Protein 7NPW (pdb70)

GO terms:
  GO:0015501 glutamate:sodium symporter activity (F, IDA)
  GO:0005314 high-affinity L-glutamate transmembrane transporter activity (F, IDA)
  GO:0015813 L-glutamate transmembrane transport (P, IDA)
  GO:1902476 chloride transmembrane transport (P, IDA)
  GO:0098712 L-glutamate import across plasma membrane (P, IDA)
  GO:0140009 L-aspartate import across plasma membrane (P, IDA)
  GO:0071805 potassium ion transmembrane transport (P, IDA)
  GO:0005886 plasma membrane (C, EXP)
  GO:0015501 glutamate:sodium symporter activity (F, IMP)
  GO:0005314 high-affinity L-glutamate transmembrane transporter activity (F, IMP)
  GO:0005886 plasma membrane (C, IMP)
  GO:0098712 L-glutamate import across plasma membrane (P, IMP)
  GO:0140009 L-aspartate import across plasma membrane (P, IMP)
  GO:0070779 D-aspartate import across plasma membrane (P, IMP)
  GO:0001504 neurotransmitter uptake (P, TAS)
  GO:0016020 membrane (C, TAS)
  GO:0007268 chemical synaptic transmission (P, TAS)
  GO:0005314 high-affinity L-glutamate transmembrane transporter activity (F, TAS)
  GO:0005886 plasma membrane (C, TAS)
  GO:0006836 neurotransmitter transport (P, TAS)

Foldseek 3Di:
DVVVCVVVVPPDCVVVCVLPVLLVLQLVLLVLLLVLQVVCQVVDDDPVVLCVLQVLQVVVLVVLLVLQPLQLLLLLLLLLLVLCVLCVDVLSVVLLVVLVVLVVVLLVLLLVLCVPPVLAVVLCQVQLVVQLVVQLADVDDVCQAWKTKHWDAPQDDDVGGDRDIDTDMGTFHAVNNSLNVSNVNSNVLSVDPPPSPVVNVVSVVSNVVSQVVVVVVCVSVSNNLSSLSNSVSNVDPDVPSLVSSLVSLVVSLVVSLVCSQPPPLQVVLCVQVVDDCVQVCVLCVVLLVVCLVSLALVVSVVVLLVSCVPRVVFDNPLVPRSQPSSVLQNQLSVQLSVLVSLCVHVPHPDDPNCSVVLSSQSSSLPRSQHNDSPSLSSSLSSSCRNVVPDSSPSSSVPSPVSNVSSSVRSSVSSVSSSSSVSSSVD/DVVVCVVVVPPDCVVVCVLPVLLVLQLVLLVLLLVLQVVCQVVDDDPVVLCVLQVLQVVVLVVLLVLQPLQLLLLLLLLLLVLCVLCVDVLSVVLLVVLVVLVVVLLVLLLVLCVPPVLAVVLCQVQLVVQLVVQLADVDDVCQAWKTKHWDAPQDDDVGGDRDIDTDMGTFHAVNNSLNVSNVNSNVLSVDPPPSPVVNVVSVVSNVVSQVVVVVVCVSVSNNLSSLSNSVSNVDPDVPSLVSSLVSLVVSLVVSLVCSQPPPLQVVLCVQVVDDCVQVCVLCVVLLVVCLVSLALVVSVVVLLVSCVPRVVFDNPLVPRSQPSSVLQNQLSVQLSVLVSLCVHVPHPDDPNCSVVLSSQSSSLPRSQHNDSPSLSSSLSSSCRNVVPDSSPSSSVPSPVSNVSSSVRSSVSSVSSSSSVSSSVD/DVVVCVVVVPPDCVVVCVLPVLLVLQLVLLVLLLVLQVVCQVVDDDPVVLCVLQVLQVVVLVVLLVLQPLQLLLLLLLLLLVLCVLCVDVLSVVLLVVLVVLVVVLLVLLLVLCVPPVLAVVLCQVQLVVQLVVQLADVDDVCQAWKTKHWDAPQDDDVGGDRDIDTDMGTFHAVNNSLNVSNVNSNVLSVDPPPSPVVNVVSVVSNVVSQVVVVVVCVSVSNNLSSLSNSVSNVDPDVPSLVSSLVSLVVSLVVSLVCSQPPPLQVVLCVQVVDDCVQVCVLCVVLLVVCLVSLALVVSVVVLLVSCVPRVVFDNPLVPRSQPSSVLQNQLSVQLSVLVSLCVHVPHPDDPNCSVVLSSQSSSLPRSQHNDSPSLSSSLSSSCRNVVPDSSPSSSVPSPVSNVSSSVRSSVSSVSSSSSVSSSVD

Nearest PDB structures (foldseek):
  7npw-assembly1_A  TM=1.002E+00  e=7.831E-55  Homo sapiens
  8oui-assembly1_B  TM=9.298E-01  e=4.857E-27  Homo sapiens
  6rvx-assembly1_A  TM=8.870E-01  e=6.218E-26  Homo sapiens
  8ouj-assembly1_B  TM=5.585E-01  e=8.023E-26  Homo sapiens
  8qrp-assembly1_B  TM=5.232E-01  e=5.163E-24  Homo sapiens

Solvent-accessible surface area: 62414 Å² total; per-residue (Å²): 119,179,165,142,80,131,121,128,89,147,162,102,93,136,69,120,72,168,170,47,34,60,45,89,83,18,49,64,9,24,102,66,0,57,109,59,0,130,83,50,76,106,164,213,65,67,117,72,98,14,59,83,54,12,14,25,0,46,24,4,16,33,12,10,32,23,5,5,16,30,1,10,53,6,28,8,14,28,12,19,2,45,7,27,66,98,12,100,28,141,77,1,92,129,0,12,95,45,31,78,63,25,37,84,65,2,8,70,53,1,25,100,18,6,63,131,85,115,13,14,166,215,86,63,37,36,5,17,100,27,14,8,41,25,23,60,42,4,50,10,92,13,14,0,8,26,38,22,30,96,29,73,74,73,118,82,35,125,218,37,170,70,58,8,24,42,103,15,69,60,111,26,25,3,8,14,0,17,9,49,60,7,47,52,19,0,99,14,3,9,98,16,177,99,117,3,74,46,2,49,66,24,39,51,16,40,15,77,4,3,48,129,6,2,50,69,42,23,201,76,6,25,58,0,5,38,58,8,7,1,1,16,36,25,76,30,126,88,94,52,70,23,20,22,26,70,41,82,11,46,81,9,2,47,75,2,4,76,63,29,24,90,91,36,22,35,113,37,14,98,118,60,14,155,122,82,25,184,109,15,63,39,14,2,80,101,0,28,105,33,0,82,51,74,10,24,59,80,60,0,58,81,41,14,42,99,1,5,65,128,85,34,64,11,84,112,151,10,2,146,34,0,9,29,5,11,64,76,36,34,30,1,2,10,1,8,5,1,6,10,8,5,9,44,38,65,142,108,132,37,27,166,4,28,24,77,26,10,10,50,19,0,18,15,8,10,40,7,11,32,62,37,80,13,18,5,14,2,6,1,2,1,2,6,24,16,55,45,48,90,51,80,28,1,3,25,5,6,48,40,9,107,95,5,16,53,19,49,11,24,22,38,8,33,27,33,10,10,0,5,12,9,22,66,98,129,120,178,168,141,80,132,120,131,90,147,166,104,93,137,70,120,71,167,169,49,34,59,46,89,83,19,50,64,8,21,102,66,0,57,108,60,0,130,85,49,78,104,163,213,66,66,115,69,97,15,59,83,53,11,15,24,0,44,25,4,16,33,12,10,32,24,5,5,17,31,2,9,53,5,28,8,14,28,11,18,2,45,8,26,66,99,11,99,28,140,76,1,92,128,0,12,95,46,34,79,63,25,36,83,66,2,8,70,53,1,24,99,19,6,61,131,85,115,11,12,163,216,85,62,37,35,5,19,102,25,14,7,42,24,22,61,44,4,48,12,93,14,15,0,8,24,37,22,31,96,29,75,73,74,118,81,32,123,216,38,171,69,54,7,21,43,100,15,68,59,108,26,24,3,6,14,1,15,9,50,62,7,47,52,18,0,100,15,4,9,101,19,179,100,121,3,74,48,2,51,68,22,38,50,14,39,16,75,2,2,48,125,5,3,52,71,45,24,201,76,7,24,59,0,5,40,58,8,8,2,1,16,36,25,76,30,126,89,94,51,69,21,20,23,26,70,40,82,11,46,82,8,1,45,75,2,4,75,64,28,23,93,90,35,21,35,111,37,14,97,118,60,14,156,124,83,25,183,110,16,63,41,16,2,82,101,0,29,105,33,0,81,52,73,11,26,58,80,59,0,57,82,40,13,45,97,2,5,63,126,84,34,64,11,83,114,154,10,2,146,34,0,10,30,5,10,66,75,36,34,29,1,2,12,1,8,6,1,5,10,8,6,9,44,40,66,142,106,132,37,28,167,4,26,22,78,25,10,9,51,20,0,18,13,7,9,38,7,12,31,61,37,82,14,19,5,15,2,6,1,2,0,2,5,26,16,56,45,47,90,52,80,28,1,3,25,6,6,49,40,10,108,94,4,16,52,18,50,11,24,22,38,9,33,26,33,12,12,0,4,13,9,23,66,100,130,119,179,164,140,79,134,120,130,90,146,163,104,92,137,70,120,72,167,169,48,35,59,43,90,82,20,50,64,9,22,99,66,0,59,108,59,0,130,84,48,78,104,165,214,65,66,113,66,97,14,56,80,54,12,14,25,0,45,24,5,16,32,13,9,34,24,6,5,16,30,2,10,54,5,28,8,14,28,11,18,3,45,8,28,67,98,12,99,28,140,78,1,94,129,0,12,95,48,31,79,64,23,36,83,67,2,7,71,54,1,26,98,20,5,62,131,87,116,12,13,166,217,86,62,38,35,6,18,99,27,14,8,43,25,22,59,44,4,48,12,92,15,15,0,8,24,37,23,31,96,28,73,75,74,117,82,35,124,218,36,170,68,57,8,23,42,102,15,70,60,108,26,25,2,8,14,1,16,9,50,61,7,46,52,17,0,101,14,4,9,103,20,177,100,124,4,74,50,2,49,64,23,38,50,15,38,15,77,3,4,47,130,6,3,51,70,44,24,199,77,7,25,59,0,5,39,58,8,8,2,1,15,36,25,78,31,127,88,94,51,69,22,20,23,27,69,41,84,11,45,79,10,2,45,76,2,6,75,62,27,24,92,92,36,22,35,115,37,13,97,119,58,13,156,122,82,25,182,109,16,63,41,16,1,80,101,0,30,104,33,0,82,51,74,9,24,57,80,59,0,58,82,40,14,44,98,2,5,64,128,85,32,65,12,86,111,153,11,4,145,32,0,11,30,5,12,67,75,36,33,30,1,2,11,1,9,6,1,6,10,8,5,10,42,39,66,140,108,129,37,25,168,4,28,23,77,25,10,10,50,19,0,18,13,8,9,39,8,11,32,62,38,80,14,17,5,16,1,6,1,2,2,2,4,24,15,55,46,48,91,52,80,29,1,3,24,5,6,48,39,10,106,96,3,15,51,19,50,10,24,22,39,9,31,26,34,13,12,0,4,13,9,22,66,101,130

Radius of gyration: 34.64 Å; Cα contacts (8 Å, |Δi|>4): 1621; chains: 3; bounding box: 107×101×67 Å

Secondary structure (DSSP, 8-state):
-HHHHHHS-SS--HHHHHHTHHHHHHHHHHHHHHHHHHHHSSS---HHHHHHHHHHHHHHHHHHHHHHHHHHHHHHHHHHHHHHHH--SHHHHHHHHHHHHHHHHHHHHHHHHHHHH------SHHHHHHHHHHHTS-S-HHHHHHEEE--B-------------B--EEES--HHHHHHHHHHHHHHHHT-SSTTHHHHHHHHHHHHHHHHHHHHHGGGHHHHHHHHHHHHHHH---HHHHHHHHHHHHHHHHHHHHHIIIIIHHHHHHHHT-S-HHHHHHHHHHHHHHHHHH--TTTTHHHHHHHHHHTS---STTHHHHHHHHHH--HHHHHHHHHHHHHHHTT----TTHHHHHHHHHHHHTTT--SSS--HHHHHHHHHHHH---STTHHHHHSSHHHHHHHHHHHHHHHHHHHHHHHHH-/-HHHHHHS-SS--HHHHHHTHHHHHHHHHHHHHHHHHHHHSSS---HHHHHHHHHHHHHHHHHHHHHHHHHHHHHHHHHHHHHHHH--SHHHHHHHHHHHHHHHHHHHHHHHHHHHH------SHHHHHHHHHHHTS-S-HHHHHHEEE--B-------------B--EEES--HHHHHHHHHHHHHHHHT-SSTTHHHHHHHHHHHHHHHHHHHHHGGGHHHHHHHHHHHHHHH---HHHHHHHHHHHHHHHHHHHHHIIIIIHHHHHHHHT-S-HHHHHHHHHHHHHHHHHH--TTTTHHHHHHHHHHTS---STTHHHHHHHHHH--HHHHHHHHHHHHHHHTT----TTHHHHHHHHHHHHTTT--SSS--HHHHHHHHHHHH---STTHHHHHSSHHHHHHHHHHHHHHHHHHHHHHHHH-/-HHHHHHS-SS--HHHHHHTHHHHHHHHHHHHHHHHHHHHSSS---HHHHHHHHHHHHHHHHHHHHHHHHHHHHHHHHHHHHHHHH--SHHHHHHHHHHHHHHHHHHHHHHHHHHHH------SHHHHHHHHHHHTS-S-HHHHHHEEE--B-------------B--EEES--HHHHHHHHHHHHHHHHT-SSTTHHHHHHHHHHHHHHHHHHHHHGGGHHHHHHHHHHHHHHH---HHHHHHHHHHHHHHHHHHHHHIIIIIHHHHHHHHT-S-HHHHHHHHHHHHHHHHHH--TTTTHHHHHHHHHHTS---STTHHHHHHHHHH--HHHHHHHHHHHHHHHTT----TTHHHHHHHHHHHHTTT--SSS--HHHHHHHHHHHH---STTHHHHHSSHHHHHHHHHHHHHHHHHHHHHHHHH-

Structure (mmCIF, N/CA/C/O backbone):
data_7NPW
#
_entry.id   7NPW
#
_cell.length_a   1.00
_cell.length_b   1.00
_cell.length_c   1.00
_cell.angle_alpha   90.00
_cell.angle_beta   90.00
_cell.angle_gamma   90.00
#
_symmetry.space_group_name_H-M   'P 1'
#
loop_
_atom_site.group_PDB
_atom_site.id
_atom_site.type_symbol
_atom_site.label_atom_id
_atom_site.label_alt_id
_atom_site.label_comp_id
_atom_site.label_asym_id
_atom_site.label_entity_id
_atom_site.label_seq_id
_atom_site.pdbx_PDB_ins_code
_atom_site.Cartn_x
_atom_site.Cartn_y
_atom_site.Cartn_z
_atom_site.occupancy
_atom_site.B_iso_or_equiv
_atom_site.auth_seq_id
_atom_site.auth_comp_id
_atom_site.auth_asym_id
_atom_site.auth_atom_id
_atom_site.pdbx_PDB_model_num
ATOM 1 N N . ALA A 1 1 ? 107.916 182.371 142.985 1.00 280.36 29 ALA A N 1
ATOM 2 C CA . ALA A 1 1 ? 109.098 181.695 143.506 1.00 280.36 29 ALA A CA 1
ATOM 3 C C . ALA A 1 1 ? 108.738 180.323 144.066 1.00 280.36 29 ALA A C 1
ATOM 4 O O . ALA A 1 1 ? 109.387 179.325 143.752 1.00 280.36 29 ALA A O 1
ATOM 6 N N . LYS A 1 2 ? 107.696 180.281 144.900 1.00 283.89 30 LYS A N 1
ATOM 7 C CA . LYS A 1 2 ? 107.261 179.021 145.489 1.00 283.89 30 LYS A CA 1
ATOM 8 C C . LYS A 1 2 ? 106.656 178.076 144.459 1.00 283.89 30 LYS A C 1
ATOM 9 O O . LYS A 1 2 ? 106.615 176.865 144.697 1.00 283.89 30 LYS A O 1
ATOM 15 N N . LYS A 1 3 ? 106.175 178.599 143.329 1.00 285.96 31 LYS A N 1
ATOM 16 C CA . LYS A 1 3 ? 105.652 177.727 142.283 1.00 285.96 31 LYS A CA 1
ATOM 17 C C . LYS A 1 3 ? 106.770 176.992 141.555 1.00 285.96 31 LYS A C 1
ATOM 18 O O . LYS A 1 3 ? 106.583 175.844 141.135 1.00 285.96 31 LYS A O 1
ATOM 24 N N . LYS A 1 4 ? 107.930 177.634 141.390 1.00 282.97 32 LYS A N 1
ATOM 25 C CA . LYS A 1 4 ? 109.045 176.987 140.705 1.00 282.97 32 LYS A CA 1
ATOM 26 C C . LYS A 1 4 ? 109.547 175.778 141.484 1.00 282.97 32 LYS A C 1
ATOM 27 O O . LYS A 1 4 ? 109.825 174.724 140.898 1.00 282.97 32 LYS A O 1
ATOM 33 N N . VAL A 1 5 ? 109.674 175.909 142.807 1.00 282.02 33 VAL A N 1
ATOM 34 C CA . VAL A 1 5 ? 110.103 174.771 143.614 1.00 282.02 33 VAL A CA 1
ATOM 35 C C . VAL A 1 5 ? 109.016 173.704 143.656 1.00 282.02 33 VAL A C 1
ATOM 36 O O . VAL A 1 5 ? 109.310 172.516 143.841 1.00 282.02 33 VAL A O 1
ATOM 40 N N . GLN A 1 6 ? 107.751 174.097 143.486 1.00 279.68 34 GLN A N 1
ATOM 41 C CA . GLN A 1 6 ? 106.671 173.121 143.413 1.00 279.68 34 GLN A CA 1
ATOM 42 C C . GLN A 1 6 ? 106.657 172.382 142.082 1.00 279.68 34 GLN A C 1
ATOM 43 O O . GLN A 1 6 ? 106.110 171.277 142.006 1.00 279.68 34 GLN A O 1
ATOM 49 N N . ASN A 1 7 ? 107.236 172.967 141.035 1.00 279.66 35 ASN A N 1
ATOM 50 C CA . ASN A 1 7 ? 107.362 172.290 139.751 1.00 279.66 35 ASN A CA 1
ATOM 51 C C . ASN A 1 7 ? 108.650 171.489 139.637 1.00 279.66 35 ASN A C 1
ATOM 52 O O . ASN A 1 7 ? 108.705 170.528 138.861 1.00 279.66 35 ASN A O 1
ATOM 57 N N . ILE A 1 8 ? 109.687 171.862 140.395 1.00 273.33 36 ILE A N 1
ATOM 58 C CA . ILE A 1 8 ? 110.956 171.141 140.368 1.00 273.33 36 ILE A CA 1
ATOM 59 C C . ILE A 1 8 ? 111.043 170.078 141.457 1.00 273.33 36 ILE A C 1
ATOM 60 O O . ILE A 1 8 ? 112.076 169.404 141.576 1.00 273.33 36 ILE A O 1
ATOM 65 N N . THR A 1 9 ? 109.979 169.883 142.235 1.00 271.42 37 THR A N 1
ATOM 66 C CA . THR A 1 9 ? 109.955 168.936 143.350 1.00 271.42 37 THR A CA 1
ATOM 67 C C . THR A 1 9 ? 109.918 167.472 142.905 1.00 271.42 37 THR A C 1
ATOM 68 O O . THR A 1 9 ? 109.710 166.606 143.769 1.00 271.42 37 THR A O 1
ATOM 72 N N . LYS A 1 10 ? 110.108 167.171 141.621 1.00 258.70 38 LYS A N 1
ATOM 73 C CA . LYS A 1 10 ? 110.104 165.791 141.161 1.00 258.70 38 LYS A CA 1
ATOM 74 C C . LYS A 1 10 ? 111.218 164.997 141.838 1.00 258.70 38 LYS A C 1
ATOM 75 O O . LYS A 1 10 ? 112.226 165.545 142.293 1.00 258.70 38 LYS A O 1
ATOM 81 N N . GLU A 1 11 ? 111.026 163.680 141.898 1.00 255.06 39 GLU A N 1
ATOM 82 C CA . GLU A 1 11 ? 111.921 162.816 142.657 1.00 255.06 39 GLU A CA 1
ATOM 83 C C . GLU A 1 11 ? 113.257 162.622 141.950 1.00 255.06 39 GLU A C 1
ATOM 84 O O . GLU A 1 11 ? 113.592 161.508 141.535 1.00 255.06 39 GLU A O 1
ATOM 90 N N . ASP A 1 12 ? 114.025 163.703 141.810 1.00 239.19 40 ASP A N 1
ATOM 91 C CA . ASP A 1 12 ? 115.398 163.655 141.306 1.00 239.19 40 ASP A CA 1
ATOM 92 C C . ASP A 1 12 ? 116.246 164.475 142.273 1.00 239.19 40 ASP A C 1
ATOM 93 O O . ASP A 1 12 ? 116.488 165.664 142.047 1.00 239.19 40 ASP A O 1
ATOM 98 N N . VAL A 1 13 ? 116.695 163.836 143.352 1.00 223.40 41 VAL A N 1
ATOM 99 C CA . VAL A 1 13 ? 117.468 164.516 144.385 1.00 223.40 41 VAL A CA 1
ATOM 100 C C . VAL A 1 13 ? 118.698 163.679 144.712 1.00 223.40 41 VAL A C 1
ATOM 101 O O . VAL A 1 13 ? 119.589 164.122 145.447 1.00 223.40 41 VAL A O 1
ATOM 105 N N . LYS A 1 14 ? 118.756 162.464 144.162 1.00 227.84 42 LYS A N 1
ATOM 106 C CA . LYS A 1 14 ? 119.864 161.564 144.468 1.00 227.84 42 LYS A CA 1
ATOM 107 C C . LYS A 1 14 ? 121.196 162.137 143.996 1.00 227.84 42 LYS A C 1
ATOM 108 O O . LYS A 1 14 ? 122.213 162.004 144.686 1.00 227.84 42 LYS A O 1
ATOM 114 N N . SER A 1 15 ? 121.213 162.776 142.824 1.00 231.16 43 SER A N 1
ATOM 115 C CA . SER A 1 15 ? 122.439 163.408 142.348 1.00 231.16 43 SER A CA 1
ATOM 116 C C . SER A 1 15 ? 122.855 164.556 143.261 1.00 231.16 43 SER A C 1
ATOM 117 O O . SER A 1 15 ? 124.033 164.683 143.617 1.00 231.16 43 SER A O 1
ATOM 120 N N . TYR A 1 16 ? 121.897 165.399 143.653 1.00 221.54 44 TYR A N 1
ATOM 121 C CA . TYR A 1 16 ? 122.200 166.487 144.578 1.00 221.54 44 TYR A CA 1
ATOM 122 C C . TYR A 1 16 ? 122.617 165.948 145.940 1.00 221.54 44 TYR A C 1
ATOM 123 O O . TYR A 1 16 ? 123.515 166.501 146.587 1.00 221.54 44 TYR A O 1
ATOM 132 N N . LEU A 1 17 ? 121.969 164.874 146.396 1.00 219.39 45 LEU A N 1
ATOM 133 C CA . LEU A 1 17 ? 122.341 164.267 147.669 1.00 219.39 45 LEU A CA 1
ATOM 134 C C . LEU A 1 17 ? 123.770 163.741 147.634 1.00 219.39 45 LEU A C 1
ATOM 135 O O . LEU A 1 17 ? 124.529 163.920 148.592 1.00 219.39 45 LEU A O 1
ATOM 140 N N . PHE A 1 18 ? 124.154 163.088 146.535 1.00 221.05 46 PHE A N 1
ATOM 141 C CA . PHE A 1 18 ? 125.505 162.547 146.432 1.00 221.05 46 PHE A CA 1
ATOM 142 C C . PHE A 1 18 ? 126.540 163.656 146.288 1.00 221.05 46 PHE A C 1
ATOM 143 O O . PHE A 1 18 ? 127.649 163.549 146.823 1.00 221.05 46 PHE A O 1
ATOM 151 N N . ARG A 1 19 ? 126.199 164.726 145.565 1.00 216.22 47 ARG A N 1
ATOM 152 C CA . ARG A 1 19 ? 127.149 165.817 145.369 1.00 216.22 47 ARG A CA 1
ATOM 153 C C . ARG A 1 19 ? 127.448 166.551 146.671 1.00 216.22 47 ARG A C 1
ATOM 154 O O . ARG A 1 19 ? 128.591 166.963 146.899 1.00 216.22 47 ARG A O 1
ATOM 162 N N . ASN A 1 20 ? 126.447 166.723 147.531 1.00 211.59 48 ASN A N 1
ATOM 163 C CA . ASN A 1 20 ? 126.595 167.422 148.801 1.00 211.59 48 ASN A CA 1
ATOM 164 C C . ASN A 1 20 ? 126.364 166.474 149.972 1.00 211.59 48 ASN A C 1
ATOM 165 O O . ASN A 1 20 ? 125.686 166.809 150.946 1.00 211.59 48 ASN A O 1
ATOM 170 N N . ALA A 1 21 ? 126.929 165.269 149.883 1.00 197.49 49 ALA A N 1
ATOM 171 C CA . ALA A 1 21 ? 126.692 164.261 150.912 1.00 197.49 49 ALA A CA 1
ATOM 172 C C . ALA A 1 21 ? 127.425 164.591 152.206 1.00 197.49 49 ALA A C 1
ATOM 173 O O . ALA A 1 21 ? 126.907 164.333 153.298 1.00 197.49 49 ALA A O 1
ATOM 175 N N . PHE A 1 22 ? 128.631 165.155 152.107 1.00 193.49 50 PHE A N 1
ATOM 176 C CA . PHE A 1 22 ? 129.465 165.331 153.294 1.00 193.49 50 PHE A CA 1
ATOM 177 C C . PHE A 1 22 ? 128.810 166.256 154.313 1.00 193.49 50 PHE A C 1
ATOM 178 O O . PHE A 1 22 ? 128.789 165.953 155.513 1.00 193.49 50 PHE A O 1
ATOM 186 N N . VAL A 1 23 ? 128.270 167.388 153.858 1.00 182.92 51 VAL A N 1
ATOM 187 C CA . VAL A 1 23 ? 127.682 168.353 154.783 1.00 182.92 51 VAL A CA 1
ATOM 188 C C . VAL A 1 23 ? 126.450 167.767 155.465 1.00 182.92 51 VAL A C 1
ATOM 189 O O . VAL A 1 23 ? 126.271 167.910 156.681 1.00 182.92 51 VAL A O 1
ATOM 193 N N . LEU A 1 24 ? 125.584 167.097 154.701 1.00 184.56 52 LEU A N 1
ATOM 194 C CA . LEU A 1 24 ? 124.391 166.506 155.295 1.00 184.56 52 LEU A CA 1
ATOM 195 C C . LEU A 1 24 ? 124.759 165.411 156.288 1.00 184.56 52 LEU A C 1
ATOM 196 O O . LEU A 1 24 ? 124.178 165.332 157.377 1.00 184.56 52 LEU A O 1
ATOM 201 N N . LEU A 1 25 ? 125.729 164.563 155.934 1.00 187.37 53 LEU A N 1
ATOM 202 C CA . LEU A 1 25 ? 126.146 163.499 156.841 1.00 187.37 53 LEU A CA 1
ATOM 203 C C . LEU A 1 25 ? 126.742 164.059 158.127 1.00 187.37 53 LEU A C 1
ATOM 204 O O . LEU A 1 25 ? 126.438 163.565 159.218 1.00 187.37 53 LEU A O 1
ATOM 209 N N . THR A 1 26 ? 127.582 165.093 158.030 1.00 186.15 54 THR A N 1
ATOM 210 C CA . THR A 1 26 ? 128.188 165.627 159.247 1.00 186.15 54 THR A CA 1
ATOM 211 C C . THR A 1 26 ? 127.159 166.363 160.103 1.00 186.15 54 THR A C 1
ATOM 212 O O . THR A 1 26 ? 127.213 166.294 161.337 1.00 186.15 54 THR A O 1
ATOM 216 N N . VAL A 1 27 ? 126.195 167.043 159.474 1.00 185.87 55 VAL A N 1
ATOM 217 C CA . VAL A 1 27 ? 125.137 167.697 160.241 1.00 185.87 55 VAL A CA 1
ATOM 218 C C . VAL A 1 27 ? 124.289 166.661 160.966 1.00 185.87 55 VAL A C 1
ATOM 219 O O . VAL A 1 27 ? 123.964 166.817 162.153 1.00 185.87 55 VAL A O 1
ATOM 223 N N . THR A 1 28 ? 123.924 165.581 160.269 1.00 185.71 56 THR A N 1
ATOM 224 C CA . THR A 1 28 ? 123.157 164.514 160.901 1.00 185.71 56 THR A CA 1
ATOM 225 C C . THR A 1 28 ? 123.945 163.873 162.035 1.00 185.71 56 THR A C 1
ATOM 226 O O . THR A 1 28 ? 123.384 163.561 163.092 1.00 185.71 56 THR A O 1
ATOM 230 N N . ALA A 1 29 ? 125.249 163.670 161.834 1.00 190.37 57 ALA A N 1
ATOM 231 C CA . ALA A 1 29 ? 126.080 163.093 162.885 1.00 190.37 57 ALA A CA 1
ATOM 232 C C . ALA A 1 29 ? 126.116 163.990 164.114 1.00 190.37 57 ALA A C 1
ATOM 233 O O . ALA A 1 29 ? 125.990 163.507 165.243 1.00 190.37 57 ALA A O 1
ATOM 235 N N . VAL A 1 30 ? 126.274 165.301 163.916 1.00 186.00 58 VAL A N 1
ATOM 236 C CA . VAL A 1 30 ? 126.294 166.223 165.050 1.00 186.00 58 VAL A CA 1
ATOM 237 C C . VAL A 1 30 ? 124.957 166.201 165.782 1.00 186.00 58 VAL A C 1
ATOM 238 O O . VAL A 1 30 ? 124.909 166.167 167.020 1.00 186.00 58 VAL A O 1
ATOM 242 N N . ILE A 1 31 ? 123.851 166.217 165.033 1.00 184.52 59 ILE A N 1
ATOM 243 C CA . ILE A 1 31 ? 122.529 166.234 165.658 1.00 184.52 59 ILE A CA 1
ATOM 244 C C . ILE A 1 31 ? 122.303 164.960 166.466 1.00 184.52 59 ILE A C 1
ATOM 245 O O . ILE A 1 31 ? 121.856 165.004 167.621 1.00 184.52 59 ILE A O 1
ATOM 250 N N . VAL A 1 32 ? 122.618 163.806 165.874 1.00 184.13 60 VAL A N 1
ATOM 251 C CA . VAL A 1 32 ? 122.400 162.537 166.559 1.00 184.13 60 VAL A CA 1
ATOM 252 C C . VAL A 1 32 ? 123.321 162.417 167.767 1.00 184.13 60 VAL A C 1
ATOM 253 O O . VAL A 1 32 ? 122.931 161.872 168.805 1.00 184.13 60 VAL A O 1
ATOM 257 N N . GLY A 1 33 ? 124.548 162.931 167.662 1.00 186.86 61 GLY A N 1
ATOM 258 C CA . GLY A 1 33 ? 125.447 162.902 168.802 1.00 186.86 61 GLY A CA 1
ATOM 259 C C . GLY A 1 33 ? 124.950 163.754 169.950 1.00 186.86 61 GLY A C 1
ATOM 260 O O . GLY A 1 33 ? 125.017 163.344 171.112 1.00 186.86 61 GLY A O 1
ATOM 261 N N . THR A 1 34 ? 124.442 164.950 169.644 1.00 186.80 62 THR A N 1
ATOM 262 C CA . THR A 1 34 ? 123.869 165.791 170.689 1.00 186.80 62 THR A CA 1
ATOM 263 C C . THR A 1 34 ? 122.668 165.113 171.337 1.00 186.80 62 THR A C 1
ATOM 264 O O . THR A 1 34 ? 122.525 165.127 172.566 1.00 186.80 62 THR A O 1
ATOM 268 N N . ILE A 1 35 ? 121.804 164.497 170.525 1.00 190.92 63 ILE A N 1
ATOM 269 C CA . ILE A 1 35 ? 120.626 163.821 171.065 1.00 190.92 63 ILE A CA 1
ATOM 270 C C . ILE A 1 35 ? 121.041 162.665 171.970 1.00 190.92 63 ILE A C 1
ATOM 271 O O . ILE A 1 35 ? 120.498 162.484 173.067 1.00 190.92 63 ILE A O 1
ATOM 276 N N . LEU A 1 36 ? 122.013 161.867 171.521 1.00 193.26 64 LEU A N 1
ATOM 277 C CA . LEU A 1 36 ? 122.463 160.721 172.306 1.00 193.26 64 LEU A CA 1
ATOM 278 C C . LEU A 1 36 ? 123.130 161.166 173.601 1.00 193.26 64 LEU A C 1
ATOM 279 O O . LEU A 1 36 ? 122.923 160.550 174.653 1.00 193.26 64 LEU A O 1
ATOM 284 N N . GLY A 1 37 ? 123.937 162.226 173.546 1.00 195.69 65 GLY A N 1
ATOM 285 C CA . GLY A 1 37 ? 124.552 162.733 174.759 1.00 195.69 65 GLY A CA 1
ATOM 286 C C . GLY A 1 37 ? 123.533 163.265 175.746 1.00 195.69 65 GLY A C 1
ATOM 287 O O . GLY A 1 37 ? 123.665 163.069 176.957 1.00 195.69 65 GLY A O 1
ATOM 288 N N . PHE A 1 38 ? 122.502 163.950 175.245 1.00 208.20 66 PHE A N 1
ATOM 289 C CA . PHE A 1 38 ? 121.460 164.456 176.132 1.00 208.20 66 PHE A CA 1
ATOM 290 C C . PHE A 1 38 ? 120.660 163.319 176.756 1.00 208.20 66 PHE A C 1
ATOM 291 O O . PHE A 1 38 ? 120.336 163.365 177.949 1.00 208.20 66 PHE A O 1
ATOM 299 N N . THR A 1 39 ? 120.334 162.288 175.973 1.00 201.89 67 THR A N 1
ATOM 300 C CA . THR A 1 39 ? 119.520 161.196 176.492 1.00 201.89 67 THR A CA 1
ATOM 301 C C . THR A 1 39 ? 120.316 160.210 177.339 1.00 201.89 67 THR A C 1
ATOM 302 O O . THR A 1 39 ? 119.714 159.450 178.106 1.00 201.89 67 THR A O 1
ATOM 306 N N . LEU A 1 40 ? 121.643 160.200 177.222 1.00 196.67 68 LEU A N 1
ATOM 307 C CA . LEU A 1 40 ? 122.479 159.316 178.022 1.00 196.67 68 LEU A CA 1
ATOM 308 C C . LEU A 1 40 ? 122.950 159.959 179.320 1.00 196.67 68 LEU A C 1
ATOM 309 O O . LEU A 1 40 ? 123.591 159.282 180.132 1.00 196.67 68 LEU A O 1
ATOM 314 N N . ARG A 1 41 ? 122.653 161.241 179.528 1.00 200.01 69 ARG A N 1
ATOM 315 C CA . ARG A 1 41 ? 123.069 161.917 180.756 1.00 200.01 69 ARG A CA 1
ATOM 316 C C . ARG A 1 41 ? 122.477 161.295 182.016 1.00 200.01 69 ARG A C 1
ATOM 317 O O . ARG A 1 41 ? 123.232 161.087 182.982 1.00 200.01 69 ARG A O 1
ATOM 325 N N . PRO A 1 42 ? 121.173 160.993 182.099 1.00 200.40 70 PRO A N 1
ATOM 326 C CA . PRO A 1 42 ? 120.653 160.389 183.340 1.00 200.40 70 PRO A CA 1
ATOM 327 C C . PRO A 1 42 ? 121.293 159.057 183.691 1.00 200.40 70 PRO A C 1
ATOM 328 O O . PRO A 1 42 ? 121.427 158.741 184.880 1.00 200.40 70 PRO A O 1
ATOM 332 N N . TYR A 1 43 ? 121.689 158.265 182.699 1.00 209.98 71 TYR A N 1
ATOM 333 C CA . TYR A 1 43 ? 122.303 156.963 182.948 1.00 209.98 71 TYR A CA 1
ATOM 334 C C . TYR A 1 43 ? 123.722 157.175 183.461 1.00 209.98 71 TYR A C 1
ATOM 335 O O . TYR A 1 43 ? 124.649 157.412 182.683 1.00 209.98 71 TYR A O 1
ATOM 344 N N . ARG A 1 44 ? 123.899 157.098 184.778 1.00 216.37 72 ARG A N 1
ATOM 345 C CA . ARG A 1 44 ? 125.226 157.248 185.360 1.00 216.37 72 ARG A CA 1
ATOM 346 C C . ARG A 1 44 ? 126.101 156.057 184.996 1.00 216.37 72 ARG A C 1
ATOM 347 O O . ARG A 1 44 ? 125.677 154.901 185.078 1.00 216.37 72 ARG A O 1
ATOM 355 N N . MET A 1 45 ? 127.336 156.348 184.593 1.00 201.50 73 MET A N 1
ATOM 356 C CA . MET A 1 45 ? 128.226 155.334 184.053 1.00 201.50 73 MET A CA 1
ATOM 357 C C . MET A 1 45 ? 129.670 155.799 184.196 1.00 201.50 73 MET A C 1
ATOM 358 O O . MET A 1 45 ? 129.962 156.998 184.197 1.00 201.50 73 MET A O 1
ATOM 363 N N . SER A 1 46 ? 130.571 154.826 184.317 1.00 187.00 74 SER A N 1
ATOM 364 C CA . SER A 1 46 ? 131.892 155.059 184.883 1.00 187.00 74 SER A CA 1
ATOM 365 C C . SER A 1 46 ? 132.832 155.738 183.884 1.00 187.00 74 SER A C 1
ATOM 366 O O . SER A 1 46 ? 132.549 155.860 182.689 1.00 187.00 74 SER A O 1
ATOM 369 N N . TYR A 1 47 ? 133.977 156.187 184.413 1.00 184.35 75 TYR A N 1
ATOM 370 C CA . TYR A 1 47 ? 134.985 156.861 183.598 1.00 184.35 75 TYR A CA 1
ATOM 371 C C . TYR A 1 47 ? 135.622 155.912 182.589 1.00 184.35 75 TYR A C 1
ATOM 372 O O . TYR A 1 47 ? 135.868 156.291 181.437 1.00 184.35 75 TYR A O 1
ATOM 381 N N . ARG A 1 48 ? 135.921 154.681 183.005 1.00 200.33 76 ARG A N 1
ATOM 382 C CA . ARG A 1 48 ? 136.434 153.703 182.052 1.00 200.33 76 ARG A CA 1
ATOM 383 C C . ARG A 1 48 ? 135.422 153.461 180.942 1.00 200.33 76 ARG A C 1
ATOM 384 O O . ARG A 1 48 ? 135.787 153.353 179.764 1.00 200.33 76 ARG A O 1
ATOM 392 N N . GLU A 1 49 ? 134.140 153.397 181.301 1.00 206.90 77 GLU A N 1
ATOM 393 C CA . GLU A 1 49 ? 133.094 153.226 180.302 1.00 206.90 77 GLU A CA 1
ATOM 394 C C . GLU A 1 49 ? 133.029 154.419 179.353 1.00 206.90 77 GLU A C 1
ATOM 395 O O . GLU A 1 49 ? 132.828 154.243 178.146 1.00 206.90 77 GLU A O 1
ATOM 401 N N . VAL A 1 50 ? 133.185 155.642 179.873 1.00 184.66 78 VAL A N 1
ATOM 402 C CA . VAL A 1 50 ? 133.082 156.807 178.998 1.00 184.66 78 VAL A CA 1
ATOM 403 C C . VAL A 1 50 ? 134.283 156.879 178.063 1.00 184.66 78 VAL A C 1
ATOM 404 O O . VAL A 1 50 ? 134.149 157.275 176.900 1.00 184.66 78 VAL A O 1
ATOM 408 N N . LYS A 1 51 ? 135.468 156.482 178.538 1.00 179.69 79 LYS A N 1
ATOM 409 C CA . LYS A 1 51 ? 136.611 156.390 177.635 1.00 179.69 79 LYS A CA 1
ATOM 410 C C . LYS A 1 51 ? 136.386 155.325 176.568 1.00 179.69 79 LYS A C 1
ATOM 411 O O . LYS A 1 51 ? 136.692 155.545 175.389 1.00 179.69 79 LYS A O 1
ATOM 417 N N . TYR A 1 52 ? 135.837 154.170 176.958 1.00 196.74 80 TYR A N 1
ATOM 418 C CA . TYR A 1 52 ? 135.540 153.128 175.980 1.00 196.74 80 TYR A CA 1
ATOM 419 C C . TYR A 1 52 ? 134.569 153.636 174.924 1.00 196.74 80 TYR A C 1
ATOM 420 O O . TYR A 1 52 ? 134.739 153.370 173.728 1.00 196.74 80 TYR A O 1
ATOM 429 N N . PHE A 1 53 ? 133.543 154.372 175.353 1.00 190.04 81 PHE A N 1
ATOM 430 C CA . PHE A 1 53 ? 132.529 154.866 174.428 1.00 190.04 81 PHE A CA 1
ATOM 431 C C . PHE A 1 53 ? 133.077 155.966 173.526 1.00 190.04 81 PHE A C 1
ATOM 432 O O . PHE A 1 53 ? 132.737 156.028 172.340 1.00 190.04 81 PHE A O 1
ATOM 440 N N . SER A 1 54 ? 133.922 156.842 174.066 1.00 187.50 82 SER A N 1
ATOM 441 C CA . SER A 1 54 ? 134.392 158.013 173.341 1.00 187.50 82 SER A CA 1
ATOM 442 C C . SER A 1 54 ? 135.727 157.798 172.641 1.00 187.50 82 SER A C 1
ATOM 443 O O . SER A 1 54 ? 136.264 158.754 172.073 1.00 187.50 82 SER A O 1
ATOM 446 N N . PHE A 1 55 ? 136.281 156.582 172.676 1.00 179.27 83 PHE A N 1
ATOM 447 C CA . PHE A 1 55 ? 137.525 156.302 171.951 1.00 179.27 83 PHE A CA 1
ATOM 448 C C . PHE A 1 55 ? 137.555 156.749 170.493 1.00 179.27 83 PHE A C 1
ATOM 449 O O . PHE A 1 55 ? 138.565 157.338 170.090 1.00 179.27 83 PHE A O 1
ATOM 457 N N . PRO A 1 56 ? 136.542 156.493 169.656 1.00 171.34 84 PRO A N 1
ATOM 458 C CA . PRO A 1 56 ? 136.654 156.930 168.251 1.00 171.34 84 PRO A CA 1
ATOM 459 C C . PRO A 1 56 ? 136.828 158.432 168.084 1.00 171.34 84 PRO A C 1
ATOM 460 O O . PRO A 1 56 ? 137.447 158.863 167.103 1.00 171.34 84 PRO A O 1
ATOM 464 N N . GLY A 1 57 ? 136.323 159.245 169.013 1.00 175.87 85 GLY A N 1
ATOM 465 C CA . GLY A 1 57 ? 136.533 160.681 168.906 1.00 175.87 85 GLY A CA 1
ATOM 466 C C . GLY A 1 57 ? 137.999 161.064 168.999 1.00 175.87 85 GLY A C 1
ATOM 467 O O . GLY A 1 57 ? 138.535 161.757 168.128 1.00 175.87 85 GLY A O 1
ATOM 468 N N . GLU A 1 58 ? 138.681 160.594 170.045 1.00 179.64 86 GLU A N 1
ATOM 469 C CA . GLU A 1 58 ? 140.110 160.861 170.134 1.00 179.64 86 GLU A CA 1
ATOM 470 C C . GLU A 1 58 ? 140.911 160.058 169.120 1.00 179.64 86 GLU A C 1
ATOM 471 O O . GLU A 1 58 ? 142.044 160.431 168.819 1.00 179.64 86 GLU A O 1
ATOM 477 N N . LEU A 1 59 ? 140.344 158.987 168.565 1.00 176.18 87 LEU A N 1
ATOM 478 C CA . LEU A 1 59 ? 140.989 158.295 167.453 1.00 176.18 87 LEU A CA 1
ATOM 479 C C . LEU A 1 59 ? 141.027 159.187 166.216 1.00 176.18 87 LEU A C 1
ATOM 480 O O . LEU A 1 59 ? 142.056 159.297 165.535 1.00 176.18 87 LEU A O 1
ATOM 485 N N . LEU A 1 60 ? 139.900 159.836 165.918 1.00 180.71 88 LEU A N 1
ATOM 486 C CA . LEU A 1 60 ? 139.861 160.835 164.857 1.00 180.71 88 LEU A CA 1
ATOM 487 C C . LEU A 1 60 ? 140.808 161.986 165.162 1.00 180.71 88 LEU A C 1
ATOM 488 O O . LEU A 1 60 ? 141.499 162.490 164.268 1.00 180.71 88 LEU A O 1
ATOM 493 N N . MET A 1 61 ? 140.853 162.413 166.426 1.00 193.10 89 MET A N 1
ATOM 494 C CA . MET A 1 61 ? 141.798 163.455 166.816 1.00 193.10 89 MET A CA 1
ATOM 495 C C . MET A 1 61 ? 143.235 163.024 166.539 1.00 193.10 89 MET A C 1
ATOM 496 O O . MET A 1 61 ? 144.045 163.815 166.043 1.00 193.10 89 MET A O 1
ATOM 501 N N . ARG A 1 62 ? 143.564 161.770 166.858 1.00 180.84 90 ARG A N 1
ATOM 502 C CA . ARG A 1 62 ? 144.902 161.246 166.612 1.00 180.84 90 ARG A CA 1
ATOM 503 C C . ARG A 1 62 ? 145.224 161.220 165.124 1.00 180.84 90 ARG A C 1
ATOM 504 O O . ARG A 1 62 ? 146.341 161.559 164.721 1.00 180.84 90 ARG A O 1
ATOM 512 N N . MET A 1 63 ? 144.268 160.804 164.292 1.00 176.48 91 MET A N 1
ATOM 513 C CA . MET A 1 63 ? 144.514 160.786 162.851 1.00 176.48 91 MET A CA 1
ATOM 514 C C . MET A 1 63 ? 144.732 162.198 162.308 1.00 176.48 91 MET A C 1
ATOM 515 O O . MET A 1 63 ? 145.621 162.431 161.476 1.00 176.48 91 MET A O 1
ATOM 520 N N . LEU A 1 64 ? 143.938 163.162 162.778 1.00 192.27 92 LEU A N 1
ATOM 521 C CA . LEU A 1 64 ? 144.147 164.542 162.345 1.00 192.27 92 LEU A CA 1
ATOM 522 C C . LEU A 1 64 ? 145.478 165.108 162.831 1.00 192.27 92 LEU A C 1
ATOM 523 O O . LEU A 1 64 ? 146.124 165.867 162.100 1.00 192.27 92 LEU A O 1
ATOM 528 N N . GLN A 1 65 ? 145.915 164.766 164.041 1.00 188.57 93 GLN A N 1
ATOM 529 C CA . GLN A 1 65 ? 147.206 165.271 164.494 1.00 188.57 93 GLN A CA 1
ATOM 530 C C . GLN A 1 65 ? 148.370 164.467 163.922 1.00 188.57 93 GLN A C 1
ATOM 531 O O . GLN A 1 65 ? 149.522 164.895 164.043 1.00 188.57 93 GLN A O 1
ATOM 537 N N . MET A 1 66 ? 148.095 163.320 163.299 1.00 181.92 94 MET A N 1
ATOM 538 C CA . MET A 1 66 ? 149.034 162.752 162.336 1.00 181.92 94 MET A CA 1
ATOM 539 C C . MET A 1 66 ? 149.130 163.637 161.104 1.00 181.92 94 MET A C 1
ATOM 540 O O . MET A 1 66 ? 150.223 164.025 160.674 1.00 181.92 94 MET A O 1
ATOM 545 N N . LEU A 1 67 ? 147.975 163.977 160.532 1.00 182.12 95 LEU A N 1
ATOM 546 C CA . LEU A 1 67 ? 147.937 164.697 159.266 1.00 182.12 95 LEU A CA 1
ATOM 547 C C . LEU A 1 67 ? 148.391 166.145 159.390 1.00 182.12 95 LEU A C 1
ATOM 548 O O . LEU A 1 67 ? 148.662 166.778 158.366 1.00 182.12 95 LEU A O 1
ATOM 553 N N . VAL A 1 68 ? 148.476 166.679 160.610 1.00 193.88 96 VAL A N 1
ATOM 554 C CA . VAL A 1 68 ? 148.732 168.109 160.787 1.00 193.88 96 VAL A CA 1
ATOM 555 C C . VAL A 1 68 ? 150.051 168.529 160.134 1.00 193.88 96 VAL A C 1
ATOM 556 O O . VAL A 1 68 ? 150.097 169.504 159.376 1.00 193.88 96 VAL A O 1
ATOM 560 N N . LEU A 1 69 ? 151.135 167.797 160.396 1.00 187.70 97 LEU A N 1
ATOM 561 C CA . LEU A 1 69 ? 152.465 168.276 160.025 1.00 187.70 97 LEU A CA 1
ATOM 562 C C . LEU A 1 69 ? 152.750 168.124 158.530 1.00 187.70 97 LEU A C 1
ATOM 563 O O . LEU A 1 69 ? 153.060 169.129 157.865 1.00 187.70 97 LEU A O 1
ATOM 568 N N . PRO A 1 70 ? 152.687 166.907 157.961 1.00 183.87 98 PRO A N 1
ATOM 569 C CA . PRO A 1 70 ? 153.026 166.778 156.534 1.00 183.87 98 PRO A CA 1
ATOM 570 C C . PRO A 1 70 ? 152.126 167.607 155.646 1.00 183.87 98 PRO A C 1
ATOM 571 O O . PRO A 1 70 ? 152.594 168.187 154.659 1.00 183.87 98 PRO A O 1
ATOM 575 N N . LEU A 1 71 ? 150.843 167.708 156.000 1.00 187.64 99 LEU A N 1
ATOM 576 C CA . LEU A 1 71 ? 149.909 168.486 155.195 1.00 187.64 99 LEU A CA 1
ATOM 577 C C . LEU A 1 71 ? 150.374 169.928 155.063 1.00 187.64 99 LEU A C 1
ATOM 578 O O . LEU A 1 71 ? 150.571 170.429 153.950 1.00 187.64 99 LEU A O 1
ATOM 583 N N . ILE A 1 72 ? 150.596 170.597 156.196 1.00 192.69 100 ILE A N 1
ATOM 584 C CA . ILE A 1 72 ? 150.959 172.007 156.152 1.00 192.69 100 ILE A CA 1
ATOM 585 C C . ILE A 1 72 ? 152.326 172.192 155.507 1.00 192.69 100 ILE A C 1
ATOM 586 O O . ILE A 1 72 ? 152.499 173.065 154.648 1.00 192.69 100 ILE A O 1
ATOM 591 N N . ILE A 1 73 ? 153.310 171.365 155.877 1.00 181.49 101 ILE A N 1
ATOM 592 C CA . ILE A 1 73 ? 154.661 171.591 155.369 1.00 181.49 101 ILE A CA 1
ATOM 593 C C . ILE A 1 73 ? 154.706 171.397 153.855 1.00 181.49 101 ILE A C 1
ATOM 594 O O . ILE A 1 73 ? 155.228 172.249 153.124 1.00 181.49 101 ILE A O 1
ATOM 599 N N . SER A 1 74 ? 154.100 170.316 153.350 1.00 181.77 102 SER A N 1
ATOM 600 C CA . SER A 1 74 ? 154.168 170.038 151.921 1.00 181.77 102 SER A CA 1
ATOM 601 C C . SER A 1 74 ? 153.308 171.010 151.123 1.00 181.77 102 SER A C 1
ATOM 602 O O . SER A 1 74 ? 153.721 171.472 150.051 1.00 181.77 102 SER A O 1
ATOM 605 N N . SER A 1 75 ? 152.113 171.341 151.626 1.00 183.47 103 SER A N 1
ATOM 606 C CA . SER A 1 75 ? 151.265 172.292 150.920 1.00 183.47 103 SER A CA 1
ATOM 607 C C . SER A 1 75 ? 151.928 173.659 150.832 1.00 183.47 103 SER A C 1
ATOM 608 O O . SER A 1 75 ? 151.905 174.300 149.774 1.00 183.47 103 SER A O 1
ATOM 611 N N . LEU A 1 76 ? 152.539 174.119 151.926 1.00 181.40 104 LEU A N 1
ATOM 612 C CA . LEU A 1 76 ? 153.187 175.423 151.896 1.00 181.40 104 LEU A CA 1
ATOM 613 C C . LEU A 1 76 ? 154.435 175.399 151.023 1.00 181.40 104 LEU A C 1
ATOM 614 O O . LEU A 1 76 ? 154.733 176.384 150.341 1.00 181.40 104 LEU A O 1
ATOM 619 N N . VAL A 1 77 ? 155.181 174.289 151.027 1.00 181.43 105 VAL A N 1
ATOM 620 C CA . VAL A 1 77 ? 156.339 174.185 150.142 1.00 181.43 105 VAL A CA 1
ATOM 621 C C . VAL A 1 77 ? 155.900 174.282 148.686 1.00 181.43 105 VAL A C 1
ATOM 622 O O . VAL A 1 77 ? 156.497 175.013 147.885 1.00 181.43 105 VAL A O 1
ATOM 626 N N . THR A 1 78 ? 154.836 173.558 148.326 1.00 187.40 106 THR A N 1
ATOM 627 C CA . THR A 1 78 ? 154.336 173.612 146.956 1.00 187.40 106 THR A CA 1
ATOM 628 C C . THR A 1 78 ? 153.847 175.012 146.600 1.00 187.40 106 THR A C 1
ATOM 629 O O . THR A 1 78 ? 154.121 175.514 145.503 1.00 187.40 106 THR A O 1
ATOM 633 N N . GLY A 1 79 ? 153.126 175.660 147.519 1.00 192.18 107 GLY A N 1
ATOM 634 C CA . GLY A 1 79 ? 152.640 177.004 147.250 1.00 192.18 107 GLY A CA 1
ATOM 635 C C . GLY A 1 79 ? 153.762 178.007 147.064 1.00 192.18 107 GLY A C 1
ATOM 636 O O . GLY A 1 79 ? 153.716 178.845 146.160 1.00 192.18 107 GLY A O 1
ATOM 637 N N . MET A 1 80 ? 154.786 177.937 147.917 1.00 195.28 108 MET A N 1
ATOM 638 C CA . MET A 1 80 ? 155.927 178.837 147.787 1.00 195.28 108 MET A CA 1
ATOM 639 C C . MET A 1 80 ? 156.691 178.577 146.496 1.00 195.28 108 MET A C 1
ATOM 640 O O . MET A 1 80 ? 157.156 179.519 145.845 1.00 195.28 108 MET A O 1
ATOM 645 N N . ALA A 1 81 ? 156.839 177.305 146.113 1.00 199.45 109 ALA A N 1
ATOM 646 C CA . ALA A 1 81 ? 157.514 176.992 144.858 1.00 199.45 109 ALA A CA 1
ATOM 647 C C . ALA A 1 81 ? 156.736 177.532 143.664 1.00 199.45 109 ALA A C 1
ATOM 648 O O . ALA A 1 81 ? 157.327 178.068 142.720 1.00 199.45 109 ALA A O 1
ATOM 650 N N . ALA A 1 82 ? 155.409 177.403 143.690 1.00 212.51 110 ALA A N 1
ATOM 651 C CA . ALA A 1 82 ? 154.589 177.889 142.587 1.00 212.51 110 ALA A CA 1
ATOM 652 C C . ALA A 1 82 ? 154.449 179.405 142.574 1.00 212.51 110 ALA A C 1
ATOM 653 O O . ALA A 1 82 ? 154.133 179.973 141.523 1.00 212.51 110 ALA A O 1
ATOM 655 N N . LEU A 1 83 ? 154.670 180.070 143.711 1.00 222.73 111 LEU A N 1
ATOM 656 C CA . LEU A 1 83 ? 154.503 181.519 143.767 1.00 222.73 111 LEU A CA 1
ATOM 657 C C . LEU A 1 83 ? 155.518 182.232 142.881 1.00 222.73 111 LEU A C 1
ATOM 658 O O . LEU A 1 83 ? 155.166 183.167 142.153 1.00 222.73 111 LEU A O 1
ATOM 663 N N . ASP A 1 84 ? 156.783 181.809 142.933 1.00 225.95 112 ASP A N 1
ATOM 664 C CA . ASP A 1 84 ? 157.820 182.484 142.158 1.00 225.95 112 ASP A CA 1
ATOM 665 C C . ASP A 1 84 ? 157.605 182.305 140.660 1.00 225.95 112 ASP A C 1
ATOM 666 O O . ASP A 1 84 ? 157.826 183.239 139.880 1.00 225.95 112 ASP A O 1
ATOM 671 N N . SER A 1 85 ? 157.183 181.111 140.238 1.00 235.73 113 SER A N 1
ATOM 672 C CA . SER A 1 85 ? 156.994 180.853 138.814 1.00 235.73 113 SER A CA 1
ATOM 673 C C . SER A 1 85 ? 155.855 181.690 138.245 1.00 235.73 113 SER A C 1
ATOM 674 O O . SER A 1 85 ? 156.008 182.337 137.203 1.00 235.73 113 SER A O 1
ATOM 677 N N . LYS A 1 86 ? 154.703 181.691 138.917 1.00 256.40 114 LYS A N 1
ATOM 678 C CA . LYS A 1 86 ? 153.552 182.431 138.411 1.00 256.40 114 LYS A CA 1
ATOM 679 C C . LYS A 1 86 ? 153.715 183.934 138.610 1.00 256.40 114 LYS A C 1
ATOM 680 O O . LYS A 1 86 ? 153.391 184.719 137.712 1.00 256.40 114 LYS A O 1
ATOM 686 N N . ALA A 1 87 ? 154.211 184.353 139.775 1.00 259.35 115 ALA A N 1
ATOM 687 C CA . ALA A 1 87 ? 154.432 185.769 140.067 1.00 259.35 115 ALA A CA 1
ATOM 688 C C . ALA A 1 87 ? 155.916 186.071 139.877 1.00 259.35 115 ALA A C 1
ATOM 689 O O . ALA A 1 87 ? 156.711 186.071 140.817 1.00 259.35 115 ALA A O 1
ATOM 691 N N . SER A 1 88 ? 156.286 186.332 138.626 1.00 262.23 116 SER A N 1
ATOM 692 C CA . SER A 1 88 ? 157.671 186.592 138.259 1.00 262.23 116 SER A CA 1
ATOM 693 C C . SER A 1 88 ? 158.032 188.072 138.275 1.00 262.23 116 SER A C 1
ATOM 694 O O . SER A 1 88 ? 159.181 188.415 137.978 1.00 262.23 116 SER A O 1
ATOM 697 N N . GLY A 1 89 ? 157.092 188.953 138.608 1.00 283.25 117 GLY A N 1
ATOM 698 C CA . GLY A 1 89 ? 157.364 190.377 138.583 1.00 283.25 117 GLY A CA 1
ATOM 699 C C . GLY A 1 89 ? 157.156 191.081 139.908 1.00 283.25 117 GLY A C 1
ATOM 700 O O . GLY A 1 89 ? 156.890 190.441 140.929 1.00 283.25 117 GLY A O 1
ATOM 701 N N . LYS A 1 90 ? 157.279 192.411 139.899 1.00 296.47 118 LYS A N 1
ATOM 702 C CA . LYS A 1 90 ? 157.104 193.197 141.115 1.00 296.47 118 LYS A CA 1
ATOM 703 C C . LYS A 1 90 ? 155.650 193.256 141.566 1.00 296.47 118 LYS A C 1
ATOM 704 O O . LYS A 1 90 ? 155.391 193.438 142.762 1.00 296.47 118 LYS A O 1
ATOM 710 N N . MET A 1 91 ? 154.699 193.117 140.641 1.00 290.75 119 MET A N 1
ATOM 711 C CA . MET A 1 91 ? 153.292 193.168 141.023 1.00 290.75 119 MET A CA 1
ATOM 712 C C . MET A 1 91 ? 152.899 191.974 141.884 1.00 290.75 119 MET A C 1
ATOM 713 O O . MET A 1 91 ? 152.023 192.100 142.746 1.00 290.75 119 MET A O 1
ATOM 718 N N . GLY A 1 92 ? 153.537 190.818 141.686 1.00 309.19 120 GLY A N 1
ATOM 719 C CA . GLY A 1 92 ? 153.287 189.692 142.572 1.00 309.19 120 GLY A CA 1
ATOM 720 C C . GLY A 1 92 ? 153.751 189.956 143.992 1.00 309.19 120 GLY A C 1
ATOM 721 O O . GLY A 1 92 ? 153.060 189.616 144.958 1.00 309.19 120 GLY A O 1
ATOM 722 N N . MET A 1 93 ? 154.930 190.567 144.138 1.00 314.30 121 MET A N 1
ATOM 723 C CA . MET A 1 93 ? 155.402 190.961 145.461 1.00 314.30 121 MET A CA 1
ATOM 724 C C . MET A 1 93 ? 154.476 191.999 146.081 1.00 314.30 121 MET A C 1
ATOM 725 O O . MET A 1 93 ? 154.191 191.952 147.284 1.00 314.30 121 MET A O 1
ATOM 730 N N . ARG A 1 94 ? 153.993 192.943 145.271 1.00 307.21 122 ARG A N 1
ATOM 731 C CA . ARG A 1 94 ? 153.029 193.918 145.769 1.00 307.21 122 ARG A CA 1
ATOM 732 C C . ARG A 1 94 ? 151.765 193.231 146.270 1.00 307.21 122 ARG A C 1
ATOM 733 O O . ARG A 1 94 ? 151.244 193.573 147.337 1.00 307.21 122 ARG A O 1
ATOM 741 N N . ALA A 1 95 ? 151.267 192.248 145.517 1.00 313.10 123 ALA A N 1
ATOM 742 C CA . ALA A 1 95 ? 150.055 191.539 145.913 1.00 313.10 123 ALA A CA 1
ATOM 743 C C . ALA A 1 95 ? 150.261 190.748 147.199 1.00 313.10 123 ALA A C 1
ATOM 744 O O . ALA A 1 95 ? 149.386 190.740 148.074 1.00 313.10 123 ALA A O 1
ATOM 746 N N . VAL A 1 96 ? 151.401 190.065 147.333 1.00 326.25 124 VAL A N 1
ATOM 747 C CA . VAL A 1 96 ? 151.623 189.274 148.542 1.00 326.25 124 VAL A CA 1
ATOM 748 C C . VAL A 1 96 ? 151.817 190.184 149.752 1.00 326.25 124 VAL A C 1
ATOM 749 O O . VAL A 1 96 ? 151.364 189.865 150.857 1.00 326.25 124 VAL A O 1
ATOM 753 N N . VAL A 1 97 ? 152.471 191.336 149.567 1.00 323.63 125 VAL A N 1
ATOM 754 C CA . VAL A 1 97 ? 152.600 192.296 150.662 1.00 323.63 125 VAL A CA 1
ATOM 755 C C . VAL A 1 97 ? 151.232 192.841 151.054 1.00 323.63 125 VAL A C 1
ATOM 756 O O . VAL A 1 97 ? 150.926 193.007 152.243 1.00 323.63 125 VAL A O 1
ATOM 760 N N . TYR A 1 98 ? 150.389 193.128 150.059 1.00 326.37 126 TYR A N 1
ATOM 761 C CA . TYR A 1 98 ? 149.026 193.576 150.323 1.00 326.37 126 TYR A CA 1
ATOM 762 C C . TYR A 1 98 ? 148.244 192.542 151.123 1.00 326.37 126 TYR A C 1
ATOM 763 O O . TYR A 1 98 ? 147.554 192.882 152.091 1.00 326.37 126 TYR A O 1
ATOM 772 N N . TYR A 1 99 ? 148.345 191.272 150.736 1.00 323.44 127 TYR A N 1
ATOM 773 C CA . TYR A 1 99 ? 147.611 190.231 151.447 1.00 323.44 127 TYR A CA 1
ATOM 774 C C . TYR A 1 99 ? 148.155 190.039 152.858 1.00 323.44 127 TYR A C 1
ATOM 775 O O . TYR A 1 99 ? 147.387 189.819 153.805 1.00 323.44 127 TYR A O 1
ATOM 784 N N . MET A 1 100 ? 149.476 190.144 153.023 1.00 324.33 128 MET A N 1
ATOM 785 C CA . MET A 1 100 ? 150.069 190.044 154.352 1.00 324.33 128 MET A CA 1
ATOM 786 C C . MET A 1 100 ? 149.581 191.169 155.257 1.00 324.33 128 MET A C 1
ATOM 787 O O . MET A 1 100 ? 149.207 190.934 156.410 1.00 324.33 128 MET A O 1
ATOM 792 N N . THR A 1 101 ? 149.566 192.404 154.750 1.00 321.92 129 THR A N 1
ATOM 793 C CA . THR A 1 101 ? 149.119 193.504 155.600 1.00 321.92 129 THR A CA 1
ATOM 794 C C . THR A 1 101 ? 147.623 193.415 155.884 1.00 321.92 129 THR A C 1
ATOM 795 O O . THR A 1 101 ? 147.186 193.765 156.987 1.00 321.92 129 THR A O 1
ATOM 799 N N . THR A 1 102 ? 146.827 192.914 154.932 1.00 314.54 130 THR A N 1
ATOM 800 C CA . THR A 1 102 ? 145.405 192.728 155.206 1.00 314.54 130 THR A CA 1
ATOM 801 C C . THR A 1 102 ? 145.181 191.676 156.286 1.00 314.54 130 THR A C 1
ATOM 802 O O . THR A 1 102 ? 144.328 191.854 157.164 1.00 314.54 130 THR A O 1
ATOM 806 N N . THR A 1 103 ? 145.935 190.572 156.249 1.00 313.26 131 THR A N 1
ATOM 807 C CA . THR A 1 103 ? 145.748 189.558 157.284 1.00 313.26 131 THR A CA 1
ATOM 808 C C . THR A 1 103 ? 146.278 190.032 158.635 1.00 313.26 131 THR A C 1
ATOM 809 O O . THR A 1 103 ? 145.734 189.649 159.678 1.00 313.26 131 THR A O 1
ATOM 813 N N . ILE A 1 104 ? 147.310 190.884 158.645 1.00 312.24 132 ILE A N 1
ATOM 814 C CA . ILE A 1 104 ? 147.739 191.495 159.903 1.00 312.24 132 ILE A CA 1
ATOM 815 C C . ILE A 1 104 ? 146.643 192.395 160.461 1.00 312.24 132 ILE A C 1
ATOM 816 O O . ILE A 1 104 ? 146.364 192.382 161.666 1.00 312.24 132 ILE A O 1
ATOM 821 N N . ILE A 1 105 ? 146.006 193.191 159.599 1.00 306.97 133 ILE A N 1
ATOM 822 C CA . ILE A 1 105 ? 144.891 194.021 160.053 1.00 306.97 133 ILE A CA 1
ATOM 823 C C . ILE A 1 105 ? 143.773 193.149 160.609 1.00 306.97 133 ILE A C 1
ATOM 824 O O . ILE A 1 105 ? 143.178 193.461 161.649 1.00 306.97 133 ILE A O 1
ATOM 829 N N . ALA A 1 106 ? 143.476 192.039 159.932 1.00 298.33 134 ALA A N 1
ATOM 830 C CA . ALA A 1 106 ? 142.427 191.139 160.400 1.00 298.33 134 ALA A CA 1
ATOM 831 C C . ALA A 1 106 ? 142.754 190.575 161.779 1.00 298.33 134 ALA A C 1
ATOM 832 O O . ALA A 1 106 ? 141.908 190.577 162.681 1.00 298.33 134 ALA A O 1
ATOM 834 N N . VAL A 1 107 ? 143.985 190.095 161.967 1.00 293.85 135 VAL A N 1
ATOM 835 C CA . VAL A 1 107 ? 144.323 189.465 163.240 1.00 293.85 135 VAL A CA 1
ATOM 836 C C . VAL A 1 107 ? 144.357 190.499 164.363 1.00 293.85 135 VAL A C 1
ATOM 837 O O . VAL A 1 107 ? 143.922 190.220 165.488 1.00 293.85 135 VAL A O 1
ATOM 841 N N . VAL A 1 108 ? 144.842 191.713 164.082 1.00 298.25 136 VAL A N 1
ATOM 842 C CA . VAL A 1 108 ? 144.891 192.718 165.140 1.00 298.25 136 VAL A CA 1
ATOM 843 C C . VAL A 1 108 ? 143.486 193.192 165.499 1.00 298.25 136 VAL A C 1
ATOM 844 O O . VAL A 1 108 ? 143.175 193.397 166.678 1.00 298.25 136 VAL A O 1
ATOM 848 N N . ILE A 1 109 ? 142.604 193.355 164.509 1.00 299.45 137 ILE A N 1
ATOM 849 C CA . ILE A 1 109 ? 141.245 193.764 164.846 1.00 299.45 137 ILE A CA 1
ATOM 850 C C . ILE A 1 109 ? 140.539 192.656 165.621 1.00 299.45 137 ILE A C 1
ATOM 851 O O . ILE A 1 109 ? 139.791 192.927 166.567 1.00 299.45 137 ILE A O 1
ATOM 856 N N . GLY A 1 110 ? 140.805 191.392 165.275 1.00 288.28 138 GLY A N 1
ATOM 857 C CA . GLY A 1 110 ? 140.214 190.297 166.027 1.00 288.28 138 GLY A CA 1
ATOM 858 C C . GLY A 1 110 ? 140.694 190.243 167.466 1.00 288.28 138 GLY A C 1
ATOM 859 O O . GLY A 1 110 ? 139.904 190.009 168.387 1.00 288.28 138 GLY A O 1
ATOM 860 N N . ILE A 1 111 ? 141.995 190.458 167.681 1.00 289.42 139 ILE A N 1
ATOM 861 C CA . ILE A 1 111 ? 142.517 190.413 169.044 1.00 289.42 139 ILE A CA 1
ATOM 862 C C . ILE A 1 111 ? 141.995 191.597 169.854 1.00 289.42 139 ILE A C 1
ATOM 863 O O . ILE A 1 111 ? 141.694 191.462 171.046 1.00 289.42 139 ILE A O 1
ATOM 868 N N . ILE A 1 112 ? 141.845 192.767 169.222 1.00 295.54 140 ILE A N 1
ATOM 869 C CA . ILE A 1 112 ? 141.236 193.898 169.919 1.00 295.54 140 ILE A CA 1
ATOM 870 C C . ILE A 1 112 ? 139.794 193.580 170.300 1.00 295.54 140 ILE A C 1
ATOM 871 O O . ILE A 1 112 ? 139.348 193.903 171.408 1.00 295.54 140 ILE A O 1
ATOM 876 N N . ILE A 1 113 ? 139.043 192.948 169.393 1.00 292.26 141 ILE A N 1
ATOM 877 C CA . ILE A 1 113 ? 137.660 192.585 169.701 1.00 292.26 141 ILE A CA 1
ATOM 878 C C . ILE A 1 113 ? 137.606 191.637 170.893 1.00 292.26 141 ILE A C 1
ATOM 879 O O . ILE A 1 113 ? 136.831 191.841 171.836 1.00 292.26 141 ILE A O 1
ATOM 884 N N . VAL A 1 114 ? 138.430 190.585 170.871 1.00 285.34 142 VAL A N 1
ATOM 885 C CA . VAL A 1 114 ? 138.361 189.606 171.954 1.00 285.34 142 VAL A CA 1
ATOM 886 C C . VAL A 1 114 ? 138.843 190.213 173.266 1.00 285.34 142 VAL A C 1
ATOM 887 O O . VAL A 1 114 ? 138.402 189.799 174.345 1.00 285.34 142 VAL A O 1
ATOM 891 N N . ILE A 1 115 ? 139.747 191.193 173.207 1.00 288.92 143 ILE A N 1
ATOM 892 C CA . ILE A 1 115 ? 140.174 191.866 174.429 1.00 288.92 143 ILE A CA 1
ATOM 893 C C . ILE A 1 115 ? 139.054 192.740 174.982 1.00 288.92 143 ILE A C 1
ATOM 894 O O . ILE A 1 115 ? 138.792 192.744 176.191 1.00 288.92 143 ILE A O 1
ATOM 899 N N . ILE A 1 116 ? 138.366 193.483 174.113 1.00 295.92 144 ILE A N 1
ATOM 900 C CA . ILE A 1 116 ? 137.427 194.490 174.598 1.00 295.92 144 ILE A CA 1
ATOM 901 C C . ILE A 1 116 ? 136.100 193.862 175.020 1.00 295.92 144 ILE A C 1
ATOM 902 O O . ILE A 1 116 ? 135.485 194.299 175.999 1.00 295.92 144 ILE A O 1
ATOM 907 N N . ILE A 1 117 ? 135.631 192.832 174.310 1.00 283.22 145 ILE A N 1
ATOM 908 C CA . ILE A 1 117 ? 134.313 192.283 174.618 1.00 283.22 145 ILE A CA 1
ATOM 909 C C . ILE A 1 117 ? 134.360 191.104 175.585 1.00 283.22 145 ILE A C 1
ATOM 910 O O . ILE A 1 117 ? 133.341 190.807 176.225 1.00 283.22 145 ILE A O 1
ATOM 915 N N . HIS A 1 118 ? 135.510 190.434 175.718 1.00 276.69 146 HIS A N 1
ATOM 916 C CA . HIS A 1 118 ? 135.680 189.297 176.619 1.00 276.69 146 HIS A CA 1
ATOM 917 C C . HIS A 1 118 ? 134.608 188.239 176.378 1.00 276.69 146 HIS A C 1
ATOM 918 O O . HIS A 1 118 ? 133.683 188.101 177.188 1.00 276.69 146 HIS A O 1
ATOM 925 N N . PRO A 1 119 ? 134.687 187.488 175.274 1.00 271.78 147 PRO A N 1
ATOM 926 C CA . PRO A 1 119 ? 133.643 186.483 175.001 1.00 271.78 147 PRO A CA 1
ATOM 927 C C . PRO A 1 119 ? 133.499 185.443 176.098 1.00 271.78 147 PRO A C 1
ATOM 928 O O . PRO A 1 119 ? 132.382 184.981 176.365 1.00 271.78 147 PRO A O 1
ATOM 932 N N . GLY A 1 120 ? 134.598 185.058 176.742 1.00 263.78 148 GLY A N 1
ATOM 933 C CA . GLY A 1 120 ? 134.517 184.099 177.822 1.00 263.78 148 GLY A CA 1
ATOM 934 C C . GLY A 1 120 ? 133.908 184.691 179.078 1.00 263.78 148 GLY A C 1
ATOM 935 O O . GLY A 1 120 ? 133.939 185.898 179.319 1.00 263.78 148 GLY A O 1
ATOM 936 N N . LYS A 1 121 ? 133.341 183.811 179.897 1.00 260.79 149 LYS A N 1
ATOM 937 C CA . LYS A 1 121 ? 132.720 184.223 181.150 1.00 260.79 149 LYS A CA 1
ATOM 938 C C . LYS A 1 121 ? 133.415 183.577 182.344 1.00 260.79 149 LYS A C 1
ATOM 939 O O . LYS A 1 121 ? 132.775 183.239 183.339 1.00 260.79 149 LYS A O 1
ATOM 945 N N . ARG A 1 135 ? 155.774 193.081 181.835 1.00 231.17 163 ARG A N 1
ATOM 946 C CA . ARG A 1 135 ? 157.195 192.880 181.573 1.00 231.17 163 ARG A CA 1
ATOM 947 C C . ARG A 1 135 ? 157.697 191.615 182.260 1.00 231.17 163 ARG A C 1
ATOM 948 O O . ARG A 1 135 ? 158.732 191.063 181.886 1.00 231.17 163 ARG A O 1
ATOM 956 N N . VAL A 1 136 ? 156.956 191.163 183.274 1.00 231.58 164 VAL A N 1
ATOM 957 C CA . VAL A 1 136 ? 157.342 189.953 183.992 1.00 231.58 164 VAL A CA 1
ATOM 958 C C . VAL A 1 136 ? 157.200 188.727 183.097 1.00 231.58 164 VAL A C 1
ATOM 959 O O . VAL A 1 136 ? 158.009 187.794 183.169 1.00 231.58 164 VAL A O 1
ATOM 963 N N . THR A 1 137 ? 156.175 188.705 182.246 1.00 220.71 165 THR A N 1
ATOM 964 C CA . THR A 1 137 ? 155.955 187.574 181.354 1.00 220.71 165 THR A CA 1
ATOM 965 C C . THR A 1 137 ? 155.784 188.049 179.916 1.00 220.71 165 THR A C 1
ATOM 966 O O . THR A 1 137 ? 156.159 187.343 178.975 1.00 220.71 165 THR A O 1
ATOM 970 N N . ALA A 1 138 ? 155.231 189.253 179.742 1.00 212.81 166 ALA A N 1
ATOM 971 C CA . ALA A 1 138 ? 154.980 189.773 178.400 1.00 212.81 166 ALA A CA 1
ATOM 972 C C . ALA A 1 138 ? 156.274 189.909 177.609 1.00 212.81 166 ALA A C 1
ATOM 973 O O . ALA A 1 138 ? 156.378 189.428 176.472 1.00 212.81 166 ALA A O 1
ATOM 975 N N . ALA A 1 139 ? 157.278 190.560 178.201 1.00 204.19 167 ALA A N 1
ATOM 976 C CA . ALA A 1 139 ? 158.579 190.653 177.549 1.00 204.19 167 ALA A CA 1
ATOM 977 C C . ALA A 1 139 ? 159.189 189.273 177.360 1.00 204.19 167 ALA A C 1
ATOM 978 O O . ALA A 1 139 ? 159.763 188.978 176.306 1.00 204.19 167 ALA A O 1
ATOM 980 N N . ASP A 1 140 ? 159.062 188.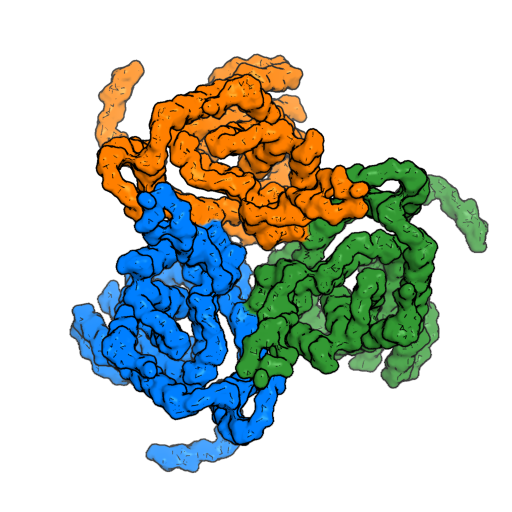408 178.368 1.00 199.29 168 ASP A N 1
ATOM 981 C CA . ASP A 1 140 ? 159.562 187.043 178.241 1.00 199.29 168 ASP A CA 1
ATOM 982 C C . ASP A 1 140 ? 158.808 186.276 177.162 1.00 199.29 168 ASP A C 1
ATOM 983 O O . ASP A 1 140 ? 159.406 185.489 176.422 1.00 199.29 168 ASP A O 1
ATOM 988 N N . ALA A 1 141 ? 157.493 186.486 177.059 1.00 195.49 169 ALA A N 1
ATOM 989 C CA . ALA A 1 141 ? 156.716 185.803 176.027 1.00 195.49 169 ALA A CA 1
ATOM 990 C C . ALA A 1 141 ? 157.151 186.235 174.632 1.00 195.49 169 ALA A C 1
ATOM 991 O O . ALA A 1 141 ? 157.326 185.399 173.736 1.00 195.49 169 ALA A O 1
ATOM 993 N N . PHE A 1 142 ? 157.331 187.543 174.426 1.00 196.30 170 PHE A N 1
ATOM 994 C CA . PHE A 1 142 ? 157.798 188.022 173.128 1.00 196.30 170 PHE A CA 1
ATOM 995 C C . PHE A 1 142 ? 159.204 187.513 172.830 1.00 196.30 170 PHE A C 1
ATOM 996 O O . PHE A 1 142 ? 159.510 187.132 171.692 1.00 196.30 170 PHE A O 1
ATOM 1004 N N . LEU A 1 143 ? 160.071 187.497 173.845 1.00 180.03 171 LEU A N 1
ATOM 1005 C CA . LEU A 1 143 ? 161.425 186.985 173.673 1.00 180.03 171 LEU A CA 1
ATOM 1006 C C . LEU A 1 143 ? 161.403 185.518 173.262 1.00 180.03 171 LEU A C 1
ATOM 1007 O O . LEU A 1 143 ? 162.143 185.099 172.361 1.00 180.03 171 LEU A O 1
ATOM 1012 N N . ASP A 1 144 ? 160.546 184.725 173.907 1.00 175.34 172 ASP A N 1
ATOM 1013 C CA . ASP A 1 144 ? 160.450 183.308 173.587 1.00 175.34 172 ASP A CA 1
ATOM 1014 C C . ASP A 1 144 ? 159.848 183.082 172.209 1.00 175.34 172 ASP A C 1
ATOM 1015 O O . ASP A 1 144 ? 160.211 182.116 171.534 1.00 175.34 172 ASP A O 1
ATOM 1020 N N . LEU A 1 145 ? 158.923 183.943 171.777 1.00 175.30 173 LEU A N 1
ATOM 1021 C CA . LEU A 1 145 ? 158.432 183.845 170.405 1.00 175.30 173 LEU A CA 1
ATOM 1022 C C . LEU A 1 145 ? 159.539 184.140 169.403 1.00 175.30 173 LEU A C 1
ATOM 1023 O O . LEU A 1 145 ? 159.678 183.436 168.396 1.00 175.30 173 LEU A O 1
ATOM 1028 N N . ILE A 1 146 ? 160.328 185.188 169.654 1.00 172.18 174 ILE A N 1
ATOM 1029 C CA . ILE A 1 146 ? 161.410 185.524 168.732 1.00 172.18 174 ILE A CA 1
ATOM 1030 C C . ILE A 1 146 ? 162.419 184.385 168.669 1.00 172.18 174 ILE A C 1
ATOM 1031 O O . ILE A 1 146 ? 162.942 184.055 167.597 1.00 172.18 174 ILE A O 1
ATOM 1036 N N . ARG A 1 147 ? 162.698 183.757 169.813 1.00 168.94 175 ARG A N 1
ATOM 1037 C CA . ARG A 1 147 ? 163.562 182.581 169.814 1.00 168.94 175 ARG A CA 1
ATOM 1038 C C . ARG A 1 147 ? 162.906 181.396 169.114 1.00 168.94 175 ARG A C 1
ATOM 1039 O O . ARG A 1 147 ? 163.602 180.563 168.523 1.00 168.94 175 ARG A O 1
ATOM 1047 N N . ASN A 1 148 ? 161.577 181.308 169.166 1.00 168.03 176 ASN A N 1
ATOM 1048 C CA . ASN A 1 148 ? 160.845 180.152 168.671 1.00 168.03 176 ASN A CA 1
ATOM 1049 C C . ASN A 1 148 ? 160.801 180.091 167.150 1.00 168.03 176 ASN A C 1
ATOM 1050 O O . ASN A 1 148 ? 160.474 179.036 166.596 1.00 168.03 176 ASN A O 1
ATOM 1055 N N . MET A 1 149 ? 161.128 181.188 166.462 1.00 175.78 177 MET A N 1
ATOM 1056 C CA . MET A 1 149 ? 161.204 181.145 165.006 1.00 175.78 177 MET A CA 1
ATOM 1057 C C . MET A 1 149 ? 162.276 180.171 164.536 1.00 175.78 177 MET A C 1
ATOM 1058 O O . MET A 1 149 ? 162.202 179.659 163.414 1.00 175.78 177 MET A O 1
ATOM 1063 N N . PHE A 1 150 ? 163.272 179.901 165.377 1.00 177.91 178 PHE A N 1
ATOM 1064 C CA . PHE A 1 150 ? 164.354 178.973 165.057 1.00 177.91 178 PHE A CA 1
ATOM 1065 C C . PHE A 1 150 ? 164.529 177.978 166.195 1.00 177.91 178 PHE A C 1
ATOM 1066 O O . PHE A 1 150 ? 165.336 178.192 167.112 1.00 177.91 178 PHE A O 1
ATOM 1074 N N . PRO A 1 151 ? 163.782 176.879 166.173 1.00 183.92 179 PRO A N 1
ATOM 1075 C CA . PRO A 1 151 ? 164.024 175.779 167.114 1.00 183.92 179 PRO A CA 1
ATOM 1076 C C . PRO A 1 151 ? 165.354 175.111 166.816 1.00 183.92 179 PRO A C 1
ATOM 1077 O O . PRO A 1 151 ? 166.003 175.447 165.815 1.00 183.92 179 PRO A O 1
ATOM 1081 N N . PRO A 1 152 ? 165.830 174.202 167.686 1.00 183.29 180 PRO A N 1
ATOM 1082 C CA . PRO A 1 152 ? 167.085 173.495 167.388 1.00 183.29 180 PRO A CA 1
ATOM 1083 C C . PRO A 1 152 ? 167.138 172.934 165.974 1.00 183.29 180 PRO A C 1
ATOM 1084 O O . PRO A 1 152 ? 168.062 173.240 165.216 1.00 183.29 180 PRO A O 1
ATOM 1088 N N . ASN A 1 153 ? 166.136 172.152 165.589 1.00 176.10 181 ASN A N 1
ATOM 1089 C CA . ASN A 1 153 ? 166.053 171.620 164.234 1.00 176.10 181 ASN A CA 1
ATOM 1090 C C . ASN A 1 153 ? 164.655 171.047 164.032 1.00 176.10 181 ASN A C 1
ATOM 1091 O O . ASN A 1 153 ? 163.781 171.177 164.897 1.00 176.10 181 ASN A O 1
ATOM 1096 N N . LEU A 1 154 ? 164.445 170.411 162.878 1.00 171.47 182 LEU A N 1
ATOM 1097 C CA . LEU A 1 154 ? 163.121 169.901 162.538 1.00 171.47 182 LEU A CA 1
ATOM 1098 C C . LEU A 1 154 ? 162.669 168.823 163.517 1.00 171.47 182 LEU A C 1
ATOM 1099 O O . LEU A 1 154 ? 161.501 168.796 163.923 1.00 171.47 182 LEU A O 1
ATOM 1104 N N . VAL A 1 155 ? 163.580 167.932 163.916 1.00 169.92 183 VAL A N 1
ATOM 1105 C CA . VAL A 1 155 ? 163.200 166.824 164.786 1.00 169.92 183 VAL A CA 1
ATOM 1106 C C . VAL A 1 155 ? 162.734 167.337 166.144 1.00 169.92 183 VAL A C 1
ATOM 1107 O O . VAL A 1 155 ? 161.704 166.896 166.666 1.00 169.92 183 VAL A O 1
ATOM 1111 N N . GLU A 1 156 ? 163.476 168.277 166.737 1.00 178.29 184 GLU A N 1
ATOM 1112 C CA . GLU A 1 156 ? 163.045 168.854 168.006 1.00 178.29 184 GLU A CA 1
ATOM 1113 C C . GLU A 1 156 ? 161.767 169.666 167.837 1.00 178.29 184 GLU A C 1
ATOM 1114 O O . GLU A 1 156 ? 160.875 169.612 168.691 1.00 178.29 184 GLU A O 1
ATOM 1120 N N . ALA A 1 157 ? 161.658 170.419 166.740 1.00 171.19 185 ALA A N 1
ATOM 1121 C CA . ALA A 1 157 ? 160.451 171.196 166.488 1.00 171.19 185 ALA A CA 1
ATOM 1122 C C . ALA A 1 157 ? 159.223 170.315 166.311 1.00 171.19 185 ALA A C 1
ATOM 1123 O O . ALA A 1 157 ? 158.099 170.789 166.507 1.00 171.19 185 ALA A O 1
ATOM 1125 N N . CYS A 1 158 ? 159.411 169.048 165.937 1.00 176.83 186 CYS A N 1
ATOM 1126 C CA . CYS A 1 158 ? 158.269 168.162 165.743 1.00 176.83 186 CYS A CA 1
ATOM 1127 C C . CYS A 1 158 ? 157.516 167.915 167.046 1.00 176.83 186 CYS A C 1
ATOM 1128 O O . CYS A 1 158 ? 156.280 167.896 167.058 1.00 176.83 186 CYS A O 1
ATOM 1131 N N . PHE A 1 159 ? 158.236 167.724 168.156 1.00 173.08 187 PHE A N 1
ATOM 1132 C CA . PHE A 1 159 ? 157.598 167.257 169.380 1.00 173.08 187 PHE A CA 1
ATOM 1133 C C . PHE A 1 159 ? 157.800 168.125 170.617 1.00 173.08 187 PHE A C 1
ATOM 1134 O O . PHE A 1 159 ? 157.191 167.822 171.648 1.00 173.08 187 PHE A O 1
ATOM 1142 N N . LYS A 1 160 ? 158.614 169.179 170.569 1.00 167.82 188 LYS A N 1
ATOM 1143 C CA . LYS A 1 160 ? 158.745 170.052 171.730 1.00 167.82 188 LYS A CA 1
ATOM 1144 C C . LYS A 1 160 ? 159.201 171.443 171.314 1.00 167.82 188 LYS A C 1
ATOM 1145 O O . LYS A 1 160 ? 159.973 171.599 170.365 1.00 167.82 188 LYS A O 1
ATOM 1151 N N . GLN A 1 161 ? 158.705 172.450 172.030 1.00 167.61 189 GLN A N 1
ATOM 1152 C CA . GLN A 1 161 ? 159.031 173.842 171.763 1.00 167.61 189 GLN A CA 1
ATOM 1153 C C . GLN A 1 161 ? 160.163 174.287 172.686 1.00 167.61 189 GLN A C 1
ATOM 1154 O O . GLN A 1 161 ? 160.834 173.475 173.328 1.00 167.61 189 GLN A O 1
ATOM 1160 N N . PHE A 1 162 ? 160.382 175.596 172.756 1.00 169.58 190 PHE A N 1
ATOM 1161 C CA . PHE A 1 162 ? 161.273 176.206 173.729 1.00 169.58 190 PHE A CA 1
ATOM 1162 C C . PHE A 1 162 ? 160.459 177.099 174.653 1.00 169.58 190 PHE A C 1
ATOM 1163 O O . PHE A 1 162 ? 159.608 177.868 174.195 1.00 169.58 190 PHE A O 1
ATOM 1171 N N . LYS A 1 163 ? 160.716 176.992 175.955 1.00 167.41 191 LYS A N 1
ATOM 1172 C CA . LYS A 1 163 ? 160.038 177.820 176.942 1.00 167.41 191 LYS A CA 1
ATOM 1173 C C . LYS A 1 163 ? 161.024 178.211 178.030 1.00 167.41 191 LYS A C 1
ATOM 1174 O O . LYS A 1 163 ? 161.729 177.354 178.569 1.00 167.41 191 LYS A O 1
ATOM 1180 N N . THR A 1 164 ? 161.067 179.501 178.349 1.00 176.09 192 THR A N 1
ATOM 1181 C CA . THR A 1 164 ? 161.968 179.994 179.377 1.00 176.09 192 THR A CA 1
ATOM 1182 C C . THR A 1 164 ? 161.441 179.652 180.766 1.00 176.09 192 THR A C 1
ATOM 1183 O O . THR A 1 164 ? 160.231 179.585 181.000 1.00 176.09 192 THR A O 1
ATOM 1187 N N . ASN A 1 165 ? 162.372 179.428 181.692 1.00 188.21 193 ASN A N 1
ATOM 1188 C CA . ASN A 1 165 ? 162.024 179.097 183.068 1.00 188.21 193 ASN A CA 1
ATOM 1189 C C . ASN A 1 165 ? 162.736 180.036 184.032 1.00 188.21 193 ASN A C 1
ATOM 1190 O O . ASN A 1 165 ? 163.349 181.021 183.608 1.00 188.21 193 ASN A O 1
ATOM 1195 N N . TYR A 1 166 ? 162.665 179.741 185.329 1.00 202.40 194 TYR A N 1
ATOM 1196 C CA . TYR A 1 166 ? 163.335 180.542 186.351 1.00 202.40 194 TYR A CA 1
ATOM 1197 C C . TYR A 1 166 ? 163.913 179.594 187.392 1.00 202.40 194 TYR A C 1
ATOM 1198 O O . TYR A 1 166 ? 163.166 178.976 188.156 1.00 202.40 194 TYR A O 1
ATOM 1207 N N . GLU A 1 167 ? 165.241 179.481 187.420 1.00 223.23 195 GLU A N 1
ATOM 1208 C CA . GLU A 1 167 ? 165.924 178.540 188.298 1.00 223.23 195 GLU A CA 1
ATOM 1209 C C . GLU A 1 167 ? 166.240 179.111 189.676 1.00 223.23 195 GLU A C 1
ATOM 1210 O O . GLU A 1 167 ? 166.673 178.356 190.554 1.00 223.23 195 GLU A O 1
ATOM 1216 N N . LYS A 1 168 ? 166.048 180.414 189.885 1.00 225.44 196 LYS A N 1
ATOM 1217 C CA . LYS A 1 168 ? 166.078 181.084 191.184 1.00 225.44 196 LYS A CA 1
ATOM 1218 C C . LYS A 1 168 ? 167.430 181.042 191.888 1.00 225.44 196 LYS A C 1
ATOM 1219 O O . LYS A 1 168 ? 167.518 181.496 193.036 1.00 225.44 196 LYS A O 1
ATOM 1225 N N . ARG A 1 169 ? 168.484 180.523 191.259 1.00 238.97 197 ARG A N 1
ATOM 1226 C CA . ARG A 1 169 ? 169.801 180.420 191.895 1.00 238.97 197 ARG A CA 1
ATOM 1227 C C . ARG A 1 169 ? 170.846 181.019 190.959 1.00 238.97 197 ARG A C 1
ATOM 1228 O O . ARG A 1 169 ? 171.486 180.302 190.185 1.00 238.97 197 ARG A O 1
ATOM 1230 N N . SER A 1 170 ? 171.031 182.334 191.045 1.00 241.11 198 SER A N 1
ATOM 1231 C CA . SER A 1 170 ? 172.019 183.028 190.233 1.00 241.11 198 SER A CA 1
ATOM 1232 C C . SER A 1 170 ? 172.704 184.084 191.086 1.00 241.11 198 SER A C 1
ATOM 1233 O O . SER A 1 170 ? 172.073 184.687 191.958 1.00 241.11 198 SER A O 1
ATOM 1236 N N . PHE A 1 171 ? 173.991 184.298 190.824 1.00 248.49 199 PHE A N 1
ATOM 1237 C CA . PHE A 1 171 ? 174.800 185.275 191.552 1.00 248.49 199 PHE A CA 1
ATOM 1238 C C . PHE A 1 171 ? 174.766 185.032 193.058 1.00 248.49 199 PHE A C 1
ATOM 1239 O O . PHE A 1 171 ? 174.839 185.971 193.851 1.00 248.49 199 PHE A O 1
ATOM 1241 N N . ILE A 1 199 ? 171.402 187.784 199.242 1.00 281.23 227 ILE A N 1
ATOM 1242 C CA . ILE A 1 199 ? 171.971 188.885 198.476 1.00 281.23 227 ILE A CA 1
ATOM 1243 C C . ILE A 1 199 ? 171.705 188.686 196.989 1.00 281.23 227 ILE A C 1
ATOM 1244 O O . ILE A 1 199 ? 172.218 189.429 196.153 1.00 281.23 227 ILE A O 1
ATOM 1249 N N . THR A 1 200 ? 170.897 187.675 196.663 1.00 258.00 228 THR A N 1
ATOM 1250 C CA . THR A 1 200 ? 170.577 187.367 195.268 1.00 258.00 228 THR A CA 1
ATOM 1251 C C . THR A 1 200 ? 169.145 186.829 195.229 1.00 258.00 228 THR A C 1
ATOM 1252 O O . THR A 1 200 ? 168.910 185.637 195.440 1.00 258.00 228 THR A O 1
ATOM 1254 N N . GLU A 1 201 ? 168.198 187.725 194.955 1.00 248.38 229 GLU A N 1
ATOM 1255 C CA . GLU A 1 201 ? 166.783 187.370 194.834 1.00 248.38 229 GLU A CA 1
ATOM 1256 C C . GLU A 1 201 ? 166.237 188.103 193.613 1.00 248.38 229 GLU A C 1
ATOM 1257 O O . GLU A 1 201 ? 165.893 189.286 193.695 1.00 248.38 229 GLU A O 1
ATOM 1263 N N . GLU A 1 202 ? 166.159 187.401 192.485 1.00 242.15 230 GLU A N 1
ATOM 1264 C CA . GLU A 1 202 ? 165.735 188.018 191.237 1.00 242.15 230 GLU A CA 1
ATOM 1265 C C . GLU A 1 202 ? 165.034 186.983 190.371 1.00 242.15 230 GLU A C 1
ATOM 1266 O O . GLU A 1 202 ? 165.173 185.774 190.572 1.00 242.15 230 GLU A O 1
ATOM 1272 N N . LEU A 1 203 ? 164.272 187.481 189.397 1.00 222.05 231 LEU A N 1
ATOM 1273 C CA . LEU A 1 203 ? 163.560 186.630 188.443 1.00 222.05 231 LEU A CA 1
ATOM 1274 C C . LEU A 1 203 ? 164.487 186.305 187.270 1.00 222.05 231 LEU A C 1
ATOM 1275 O O . LEU A 1 203 ? 164.318 186.769 186.141 1.00 222.05 231 LEU A O 1
ATOM 1280 N N . VAL A 1 204 ? 165.490 185.490 187.566 1.00 203.70 232 VAL A N 1
ATOM 1281 C CA . VAL A 1 204 ? 166.519 185.164 186.576 1.00 203.70 232 VAL A CA 1
ATOM 1282 C C . VAL A 1 204 ? 165.957 184.147 185.584 1.00 203.70 232 VAL A C 1
ATOM 1283 O O . VAL A 1 204 ? 165.388 183.127 186.005 1.00 203.70 232 VAL A O 1
ATOM 1287 N N . PRO A 1 205 ? 166.043 184.409 184.283 1.00 186.66 233 PRO A N 1
ATOM 1288 C CA . PRO A 1 205 ? 165.598 183.419 183.298 1.00 186.66 233 PRO A CA 1
ATOM 1289 C C . PRO A 1 205 ? 166.596 182.279 183.160 1.00 186.66 233 PRO A C 1
ATOM 1290 O O . PRO A 1 205 ? 167.773 182.393 183.510 1.00 186.66 233 PRO A O 1
ATOM 1294 N N . VAL A 1 206 ? 166.101 181.162 182.635 1.00 182.38 234 VAL A N 1
ATOM 1295 C CA . VAL A 1 206 ? 166.934 179.994 182.356 1.00 182.38 234 VAL A CA 1
ATOM 1296 C C . VAL A 1 206 ? 166.294 179.209 181.214 1.00 182.38 234 VAL A C 1
ATOM 1297 O O . VAL A 1 206 ? 165.063 179.063 181.178 1.00 182.38 234 VAL A O 1
ATOM 1301 N N . PRO A 1 207 ? 167.075 178.724 180.248 1.00 176.70 235 PRO A N 1
ATOM 1302 C CA . PRO A 1 207 ? 166.486 177.983 179.126 1.00 176.70 235 PRO A CA 1
ATOM 1303 C C . PRO A 1 207 ? 165.799 176.702 179.576 1.00 176.70 235 PRO A C 1
ATOM 1304 O O . PRO A 1 207 ? 166.195 176.064 180.554 1.00 176.70 235 PRO A O 1
ATOM 1308 N N . GLY A 1 208 ? 164.752 176.332 178.840 1.00 171.35 236 GLY A N 1
ATOM 1309 C CA . GLY A 1 208 ? 164.001 175.120 179.115 1.00 171.35 236 GLY A CA 1
ATOM 1310 C C . GLY A 1 208 ? 163.243 174.679 177.883 1.00 171.35 236 GLY A C 1
ATOM 1311 O O . GLY A 1 208 ? 163.221 175.366 176.859 1.00 171.35 236 GLY A O 1
ATOM 1312 N N . SER A 1 209 ? 162.612 173.511 177.996 1.00 167.91 237 SER A N 1
ATOM 1313 C CA . SER A 1 209 ? 161.882 172.907 176.889 1.00 167.91 237 SER A CA 1
ATOM 1314 C C . SER A 1 209 ? 160.506 172.453 177.354 1.00 167.91 237 SER A C 1
ATOM 1315 O O . SER A 1 209 ? 160.339 172.019 178.498 1.00 167.91 237 SER A O 1
ATOM 1318 N N . VAL A 1 210 ? 159.525 172.557 176.460 1.00 168.09 238 VAL A N 1
ATOM 1319 C CA . VAL A 1 210 ? 158.153 172.139 176.727 1.00 168.09 238 VAL A CA 1
ATOM 1320 C C . VAL A 1 210 ? 157.655 171.330 175.536 1.00 168.09 238 VAL A C 1
ATOM 1321 O O . VAL A 1 210 ? 157.811 171.754 174.385 1.00 168.09 238 VAL A O 1
ATOM 1325 N N . ASN A 1 211 ? 157.060 170.172 175.814 1.00 171.76 239 ASN A N 1
ATOM 1326 C CA . ASN A 1 211 ? 156.596 169.282 174.758 1.00 171.76 239 ASN A CA 1
ATOM 1327 C C . ASN A 1 211 ? 155.387 169.866 174.033 1.00 171.76 239 ASN A C 1
ATOM 1328 O O . ASN A 1 211 ? 154.659 170.709 174.564 1.00 171.76 239 ASN A O 1
ATOM 1333 N N . GLY A 1 212 ? 155.180 169.404 172.800 1.00 172.17 240 GLY A N 1
ATOM 1334 C CA . GLY A 1 212 ? 154.056 169.839 171.993 1.00 172.17 240 GLY A CA 1
ATOM 1335 C C . GLY A 1 212 ? 154.305 169.672 170.507 1.00 172.17 240 GLY A C 1
ATOM 1336 O O . GLY A 1 212 ? 154.854 168.656 170.076 1.00 172.17 240 GLY A O 1
ATOM 1337 N N . VAL A 1 213 ? 153.886 170.656 169.711 1.00 188.25 241 VAL A N 1
ATOM 1338 C CA . VAL A 1 213 ? 154.208 170.718 168.288 1.00 188.25 241 VAL A CA 1
ATOM 1339 C C . VAL A 1 213 ? 154.614 172.152 167.977 1.00 188.25 241 VAL A C 1
ATOM 1340 O O . VAL A 1 213 ? 153.862 173.088 168.272 1.00 188.25 241 VAL A O 1
ATOM 1344 N N . ASN A 1 214 ? 155.799 172.332 167.395 1.00 174.34 242 ASN A N 1
ATOM 1345 C CA . ASN A 1 214 ? 156.333 173.666 167.121 1.00 174.34 242 ASN A CA 1
ATOM 1346 C C . ASN A 1 214 ? 156.146 173.965 165.636 1.00 174.34 242 ASN A C 1
ATOM 1347 O O . ASN A 1 214 ? 157.026 173.740 164.806 1.00 174.34 242 ASN A O 1
ATOM 1352 N N . ALA A 1 215 ? 154.963 174.488 165.307 1.00 173.86 243 ALA A N 1
ATOM 1353 C CA . ALA A 1 215 ? 154.660 174.810 163.918 1.00 173.86 243 ALA A CA 1
ATOM 1354 C C . ALA A 1 215 ? 155.348 176.091 163.463 1.00 173.86 243 ALA A C 1
ATOM 1355 O O . ALA A 1 215 ? 155.767 176.183 162.305 1.00 173.86 243 ALA A O 1
ATOM 1357 N N . LEU A 1 216 ? 155.483 177.077 164.355 1.00 176.01 244 LEU A N 1
ATOM 1358 C CA . LEU A 1 216 ? 155.950 178.401 163.946 1.00 176.01 244 LEU A CA 1
ATOM 1359 C C . LEU A 1 216 ? 157.351 178.336 163.345 1.00 176.01 244 LEU A C 1
ATOM 1360 O O . LEU A 1 216 ? 157.590 178.836 162.238 1.00 176.01 244 LEU A O 1
ATOM 1365 N N . GLY A 1 217 ? 158.294 177.723 164.061 1.00 162.42 245 GLY A N 1
ATOM 1366 C CA . GLY A 1 217 ? 159.614 177.525 163.488 1.00 162.42 245 GLY A CA 1
ATOM 1367 C C . GLY A 1 217 ? 159.573 176.643 162.256 1.00 162.42 245 GLY A C 1
ATOM 1368 O O . GLY A 1 217 ? 160.223 176.932 161.247 1.00 162.42 245 GLY A O 1
ATOM 1369 N N . LEU A 1 218 ? 158.788 175.565 162.316 1.00 156.79 246 LEU A N 1
ATOM 1370 C CA . LEU A 1 218 ? 158.642 174.692 161.158 1.00 156.79 246 LEU A CA 1
ATOM 1371 C C . LEU A 1 218 ? 158.030 175.437 159.979 1.00 156.79 246 LEU A C 1
ATOM 1372 O O . LEU A 1 218 ? 158.487 175.289 158.841 1.00 156.79 246 LEU A O 1
ATOM 1377 N N . VAL A 1 219 ? 157.004 176.254 160.230 1.00 160.81 247 VAL A N 1
ATOM 1378 C CA . VAL A 1 219 ? 156.329 176.930 159.127 1.00 160.81 247 VAL A CA 1
ATOM 1379 C C . VAL A 1 219 ? 157.231 177.999 158.515 1.00 160.81 247 VAL A C 1
ATOM 1380 O O . VAL A 1 219 ? 157.251 178.178 157.292 1.00 160.81 247 VAL A O 1
ATOM 1384 N N . VAL A 1 220 ? 158.009 178.711 159.337 1.00 161.01 248 VAL A N 1
ATOM 1385 C CA . VAL A 1 220 ? 158.895 179.730 158.779 1.00 161.01 248 VAL A CA 1
ATOM 1386 C C . VAL A 1 220 ? 160.045 179.082 158.012 1.00 161.01 248 VAL A C 1
ATOM 1387 O O . VAL A 1 220 ? 160.460 179.577 156.954 1.00 161.01 248 VAL A O 1
ATOM 1391 N N . PHE A 1 221 ? 160.571 177.959 158.516 1.00 150.22 249 PHE A N 1
ATOM 1392 C CA . PHE A 1 221 ? 161.591 177.233 157.768 1.00 150.22 249 PHE A CA 1
ATOM 1393 C C . PHE A 1 221 ? 161.036 176.725 156.445 1.00 150.22 249 PHE A C 1
ATOM 1394 O O . PHE A 1 221 ? 161.722 176.768 155.417 1.00 150.22 249 PHE A O 1
ATOM 1402 N N . SER A 1 222 ? 159.793 176.238 156.453 1.00 164.66 250 SER A N 1
ATOM 1403 C CA . SER A 1 222 ? 159.161 175.789 155.218 1.00 164.66 250 SER A CA 1
ATOM 1404 C C . SER A 1 222 ? 158.991 176.941 154.237 1.00 164.66 250 SER A C 1
ATOM 1405 O O . SER A 1 222 ? 159.216 176.775 153.035 1.00 164.66 250 SER A O 1
ATOM 1408 N N . MET A 1 223 ? 158.595 178.118 154.730 1.00 179.59 251 MET A N 1
ATOM 1409 C CA . MET A 1 223 ? 158.460 179.281 153.856 1.00 179.59 251 MET A CA 1
ATOM 1410 C C . MET A 1 223 ? 159.794 179.645 153.219 1.00 179.59 251 MET A C 1
ATOM 1411 O O . MET A 1 223 ? 159.875 179.884 152.007 1.00 179.59 251 MET A O 1
ATOM 1416 N N . CYS A 1 224 ? 160.857 179.689 154.025 1.00 165.98 252 CYS A N 1
ATOM 1417 C CA . CYS A 1 224 ? 162.164 180.052 153.486 1.00 165.98 252 CYS A CA 1
ATOM 1418 C C . CYS A 1 224 ? 162.654 179.018 152.476 1.00 165.98 252 CYS A C 1
ATOM 1419 O O . CYS A 1 224 ? 163.159 179.378 151.405 1.00 165.98 252 CYS A O 1
ATOM 1422 N N . PHE A 1 225 ? 162.498 177.730 152.793 1.00 156.71 253 PHE A N 1
ATOM 1423 C CA . PHE A 1 225 ? 162.929 176.681 151.876 1.00 156.71 253 PHE A CA 1
ATOM 1424 C C . PHE A 1 225 ? 162.130 176.718 150.580 1.00 156.71 253 PHE A C 1
ATOM 1425 O O . PHE A 1 225 ? 162.684 176.514 149.493 1.00 156.71 253 PHE A O 1
ATOM 1433 N N . GLY A 1 226 ? 160.822 176.968 150.675 1.00 168.09 254 GLY A N 1
ATOM 1434 C CA . GLY A 1 226 ? 160.010 177.078 149.478 1.00 168.09 254 GLY A CA 1
ATOM 1435 C C . GLY A 1 226 ? 160.410 178.256 148.613 1.00 168.09 254 GLY A C 1
ATOM 1436 O O . GLY A 1 226 ? 160.452 178.149 147.387 1.00 168.09 254 GLY A O 1
ATOM 1437 N N . PHE A 1 227 ? 160.714 179.395 149.240 1.00 170.70 255 PHE A N 1
ATOM 1438 C CA . PHE A 1 227 ? 161.205 180.537 148.476 1.00 170.70 255 PHE A CA 1
ATOM 1439 C C . PHE A 1 227 ? 162.513 180.201 147.770 1.00 170.70 255 PHE A C 1
ATOM 1440 O O . PHE A 1 227 ? 162.692 180.523 146.587 1.00 170.70 255 PHE A O 1
ATOM 1448 N N . VAL A 1 228 ? 163.431 179.534 148.475 1.00 165.90 256 VAL A N 1
ATOM 1449 C CA . VAL A 1 228 ? 164.718 179.188 147.875 1.00 165.90 256 VAL A CA 1
ATOM 1450 C C . VAL A 1 228 ? 164.523 178.249 146.690 1.00 165.90 256 VAL A C 1
ATOM 1451 O O . VAL A 1 228 ? 165.109 178.446 145.620 1.00 165.90 256 VAL A O 1
ATOM 1455 N N . ILE A 1 229 ? 163.690 177.217 146.856 1.00 170.08 257 ILE A N 1
ATOM 1456 C CA . ILE A 1 229 ? 163.517 176.258 145.767 1.00 170.08 257 ILE A CA 1
ATOM 1457 C C . ILE A 1 229 ? 162.748 176.881 144.608 1.00 170.08 257 ILE A C 1
ATOM 1458 O O . ILE A 1 229 ? 162.967 176.518 143.446 1.00 170.08 257 ILE A O 1
ATOM 1463 N N . GLY A 1 230 ? 161.841 177.821 144.889 1.00 177.06 258 GLY A N 1
ATOM 1464 C CA . GLY A 1 230 ? 161.149 178.522 143.825 1.00 177.06 258 GLY A CA 1
ATOM 1465 C C . GLY A 1 230 ? 162.016 179.519 143.090 1.00 177.06 258 GLY A C 1
ATOM 1466 O O . GLY A 1 230 ? 161.705 179.871 141.948 1.00 177.06 258 GLY A O 1
ATOM 1467 N N . ASN A 1 231 ? 163.099 179.983 143.719 1.00 177.34 259 ASN A N 1
ATOM 1468 C CA . ASN A 1 231 ? 164.058 180.812 142.999 1.00 177.34 259 ASN A CA 1
ATOM 1469 C C . ASN A 1 231 ? 164.755 180.046 141.879 1.00 177.34 259 ASN A C 1
ATOM 1470 O O . ASN A 1 231 ? 165.353 180.672 140.998 1.00 177.34 259 ASN A O 1
ATOM 1475 N N . MET A 1 232 ? 164.688 178.715 141.888 1.00 181.40 260 MET A N 1
ATOM 1476 C CA . MET A 1 232 ? 165.312 177.895 140.856 1.00 181.40 260 MET A CA 1
ATOM 1477 C C . MET A 1 232 ? 164.455 177.918 139.596 1.00 181.40 260 MET A C 1
ATOM 1478 O O . MET A 1 232 ? 163.242 177.690 139.659 1.00 181.40 260 MET A O 1
ATOM 1483 N N . LYS A 1 233 ? 165.088 178.198 138.454 1.00 184.26 261 LYS A N 1
ATOM 1484 C CA . LYS A 1 233 ? 164.384 178.102 137.180 1.00 184.26 261 LYS A CA 1
ATOM 1485 C C . LYS A 1 233 ? 164.459 176.689 136.614 1.00 184.26 261 LYS A C 1
ATOM 1486 O O . LYS A 1 233 ? 163.452 176.148 136.143 1.00 184.26 261 LYS A O 1
ATOM 1492 N N . GLU A 1 234 ? 165.637 176.083 136.647 1.00 178.51 262 GLU A N 1
ATOM 1493 C CA . GLU A 1 234 ? 165.860 174.748 136.099 1.00 178.51 262 GLU A CA 1
ATOM 1494 C C . GLU A 1 234 ? 166.492 173.792 137.098 1.00 178.51 262 GLU A C 1
ATOM 1495 O O . GLU A 1 234 ? 166.198 172.594 137.062 1.00 178.51 262 GLU A O 1
ATOM 1501 N N . GLN A 1 235 ? 167.355 174.289 137.989 1.00 180.69 263 GLN A N 1
ATOM 1502 C CA . GLN A 1 235 ? 168.065 173.408 138.910 1.00 180.69 263 GLN A CA 1
ATOM 1503 C C . GLN A 1 235 ? 167.117 172.708 139.875 1.00 180.69 263 GLN A C 1
ATOM 1504 O O . GLN A 1 235 ? 167.321 171.532 140.200 1.00 180.69 263 GLN A O 1
ATOM 1510 N N . GLY A 1 236 ? 166.084 173.401 140.338 1.00 185.53 264 GLY A N 1
ATOM 1511 C CA . GLY A 1 236 ? 165.116 172.844 141.257 1.00 185.53 264 GLY A CA 1
ATOM 1512 C C . GLY A 1 236 ? 163.948 172.141 140.606 1.00 185.53 264 GLY A C 1
ATOM 1513 O O . GLY A 1 236 ? 162.972 171.820 141.294 1.00 185.53 264 GLY A O 1
ATOM 1514 N N . GLN A 1 237 ? 164.011 171.899 139.295 1.00 188.65 265 GLN A N 1
ATOM 1515 C CA . GLN A 1 237 ? 162.912 171.235 138.603 1.00 188.65 265 GLN A CA 1
ATOM 1516 C C . GLN A 1 237 ? 162.689 169.828 139.144 1.00 188.65 265 GLN A C 1
ATOM 1517 O O . GLN A 1 237 ? 161.548 169.413 139.374 1.00 188.65 265 GLN A O 1
ATOM 1523 N N . ALA A 1 238 ? 163.774 169.080 139.359 1.00 182.76 266 ALA A N 1
ATOM 1524 C CA . ALA A 1 238 ? 163.643 167.718 139.867 1.00 182.76 266 ALA A CA 1
ATOM 1525 C C . ALA A 1 238 ? 163.066 167.701 141.277 1.00 182.76 266 ALA A C 1
ATOM 1526 O O . ALA A 1 238 ? 162.226 166.854 141.601 1.00 182.76 266 ALA A O 1
ATOM 1528 N N . LEU A 1 239 ? 163.507 168.628 142.131 1.00 170.41 267 LEU A N 1
ATOM 1529 C CA . LEU A 1 239 ? 163.031 168.650 143.510 1.00 170.41 267 LEU A CA 1
ATOM 1530 C C . LEU A 1 239 ? 161.576 169.096 143.592 1.00 170.41 267 LEU A C 1
ATOM 1531 O O . LEU A 1 239 ? 160.821 168.612 144.444 1.00 170.41 267 LEU A O 1
ATOM 1536 N N . ARG A 1 240 ? 161.166 170.020 142.720 1.00 172.83 268 ARG A N 1
ATOM 1537 C CA . ARG A 1 240 ? 159.813 170.563 142.794 1.00 172.83 268 ARG A CA 1
ATOM 1538 C C . ARG A 1 240 ? 158.761 169.497 142.507 1.00 172.83 268 ARG A C 1
ATOM 1539 O O . ARG A 1 240 ? 157.726 169.443 143.182 1.00 172.83 268 ARG A O 1
ATOM 1547 N N . GLU A 1 241 ? 159.003 168.644 141.508 1.00 178.69 269 GLU A N 1
ATOM 1548 C CA . GLU A 1 241 ? 158.009 167.640 141.137 1.00 178.69 269 GLU A CA 1
ATOM 1549 C C . GLU A 1 241 ? 157.807 166.610 142.242 1.00 178.69 269 GLU A C 1
ATOM 1550 O O . GLU A 1 241 ? 156.679 166.165 142.478 1.00 178.69 269 GLU A O 1
ATOM 1556 N N . PHE A 1 242 ? 158.884 166.206 142.919 1.00 171.78 270 PHE A N 1
ATOM 1557 C CA . PHE A 1 242 ? 158.749 165.238 144.005 1.00 171.78 270 PHE A CA 1
ATOM 1558 C C . PHE A 1 242 ? 157.886 165.796 145.130 1.00 171.78 270 PHE A C 1
ATOM 1559 O O . PHE A 1 242 ? 156.978 165.120 145.632 1.00 171.78 270 PHE A O 1
ATOM 1567 N N . PHE A 1 243 ? 158.145 167.043 145.527 1.00 173.60 271 PHE A N 1
ATOM 1568 C CA . PHE A 1 243 ? 157.342 167.663 146.573 1.00 173.60 271 PHE A CA 1
ATOM 1569 C C . PHE A 1 243 ? 155.905 167.884 146.122 1.00 173.60 271 PHE A C 1
ATOM 1570 O O . PHE A 1 243 ? 154.983 167.749 146.928 1.00 173.60 271 PHE A O 1
ATOM 1578 N N . ASP A 1 244 ? 155.692 168.209 144.845 1.00 183.11 272 ASP A N 1
ATOM 1579 C CA . ASP A 1 244 ? 154.331 168.371 144.338 1.00 183.11 272 ASP A CA 1
ATOM 1580 C C . ASP A 1 244 ? 153.568 167.049 144.375 1.00 183.11 272 ASP A C 1
ATOM 1581 O O . ASP A 1 244 ? 152.389 167.005 144.754 1.00 183.11 272 ASP A O 1
ATOM 1586 N N . SER A 1 245 ? 154.224 165.959 143.969 1.00 174.74 273 SER A N 1
ATOM 1587 C CA . SER A 1 245 ? 153.586 164.648 144.023 1.00 174.74 273 SER A CA 1
ATOM 1588 C C . SER A 1 245 ? 153.269 164.255 145.458 1.00 174.74 273 SER A C 1
ATOM 1589 O O . SER A 1 245 ? 152.192 163.713 145.739 1.00 174.74 273 SER A O 1
ATOM 1592 N N . LEU A 1 246 ? 154.192 164.531 146.382 1.00 166.86 274 LEU A N 1
ATOM 1593 C CA . LEU A 1 246 ? 153.913 164.294 147.794 1.00 166.86 274 LEU A CA 1
ATOM 1594 C C . LEU A 1 246 ? 152.737 165.143 148.264 1.00 166.86 274 LEU A C 1
ATOM 1595 O O . LEU A 1 246 ? 151.917 164.692 149.071 1.00 166.86 274 LEU A O 1
ATOM 1600 N N . ASN A 1 247 ? 152.637 166.376 147.762 1.00 172.84 275 ASN A N 1
ATOM 1601 C CA . ASN A 1 247 ? 151.531 167.249 148.136 1.00 172.84 275 ASN A CA 1
ATOM 1602 C C . ASN A 1 247 ? 150.195 166.672 147.693 1.00 172.84 275 ASN A C 1
ATOM 1603 O O . ASN A 1 247 ? 149.236 166.652 148.469 1.00 172.84 275 ASN A O 1
ATOM 1608 N N . GLU A 1 248 ? 150.113 166.192 146.450 1.00 172.90 276 GLU A N 1
ATOM 1609 C CA . GLU A 1 248 ? 148.870 165.571 145.986 1.00 172.90 276 GLU A CA 1
ATOM 1610 C C . GLU A 1 248 ? 148.569 164.289 146.756 1.00 172.90 276 GLU A C 1
ATOM 1611 O O . GLU A 1 248 ? 147.401 163.985 147.048 1.00 172.90 276 GLU A O 1
ATOM 1617 N N . ALA A 1 249 ? 149.610 163.520 147.087 1.00 171.06 277 ALA A N 1
ATOM 1618 C CA . ALA A 1 249 ? 149.409 162.321 147.890 1.00 171.06 277 ALA A CA 1
ATOM 1619 C C . ALA A 1 249 ? 148.808 162.667 149.245 1.00 171.06 277 ALA A C 1
ATOM 1620 O O . ALA A 1 249 ? 147.879 161.998 149.708 1.00 171.06 277 ALA A O 1
ATOM 1622 N N . ILE A 1 250 ? 149.313 163.722 149.887 1.00 171.24 278 ILE A N 1
ATOM 1623 C CA . ILE A 1 250 ? 148.752 164.148 151.166 1.00 171.24 278 ILE A CA 1
ATOM 1624 C C . ILE A 1 250 ? 147.340 164.694 150.979 1.00 171.24 278 ILE A C 1
ATOM 1625 O O . ILE A 1 250 ? 146.472 164.509 151.841 1.00 171.24 278 ILE A O 1
ATOM 1630 N N . MET A 1 251 ? 147.088 165.379 149.859 1.00 172.90 279 MET A N 1
ATOM 1631 C CA . MET A 1 251 ? 145.738 165.858 149.577 1.00 172.90 279 MET A CA 1
ATOM 1632 C C . MET A 1 251 ? 144.742 164.708 149.597 1.00 172.90 279 MET A C 1
ATOM 1633 O O . MET A 1 251 ? 143.734 164.753 150.315 1.00 172.90 279 MET A O 1
ATOM 1638 N N . ARG A 1 252 ? 145.021 163.654 148.832 1.00 170.41 280 ARG A N 1
ATOM 1639 C CA . ARG A 1 252 ? 144.069 162.549 148.785 1.00 170.41 280 ARG A CA 1
ATOM 1640 C C . ARG A 1 252 ? 144.127 161.689 150.045 1.00 170.41 280 ARG A C 1
ATOM 1641 O O . ARG A 1 252 ? 143.155 160.994 150.356 1.00 170.41 280 ARG A O 1
ATOM 1649 N N . LEU A 1 253 ? 145.231 161.738 150.794 1.00 170.73 281 LEU A N 1
ATOM 1650 C CA . LEU A 1 253 ? 145.252 161.103 152.109 1.00 170.73 281 LEU A CA 1
ATOM 1651 C C . LEU A 1 253 ? 144.267 161.775 153.055 1.00 170.73 281 LEU A C 1
ATOM 1652 O O . LEU A 1 253 ? 143.522 161.099 153.776 1.00 170.73 281 LEU A O 1
ATOM 1657 N N . VAL A 1 254 ? 144.250 163.109 153.063 1.00 168.94 282 VAL A N 1
ATOM 1658 C CA . VAL A 1 254 ? 143.267 163.846 153.850 1.00 168.94 282 VAL A CA 1
ATOM 1659 C C . VAL A 1 254 ? 141.862 163.565 153.337 1.00 168.94 282 VAL A C 1
ATOM 1660 O O . VAL A 1 254 ? 140.920 163.388 154.120 1.00 168.94 282 VAL A O 1
ATOM 1664 N N . ALA A 1 255 ? 141.700 163.526 152.013 1.00 178.53 283 ALA A N 1
ATOM 1665 C CA . ALA A 1 255 ? 140.374 163.333 151.434 1.00 178.53 283 ALA A CA 1
ATOM 1666 C C . ALA A 1 255 ? 139.790 161.972 151.797 1.00 178.53 283 ALA A C 1
ATOM 1667 O O . ALA A 1 255 ? 138.626 161.881 152.205 1.00 178.53 283 ALA A O 1
ATOM 1669 N N . VAL A 1 256 ? 140.577 160.902 151.657 1.00 174.89 284 VAL A N 1
ATOM 1670 C CA . VAL A 1 256 ? 140.040 159.560 151.875 1.00 174.89 284 VAL A CA 1
ATOM 1671 C C . VAL A 1 256 ? 139.749 159.325 153.353 1.00 174.89 284 VAL A C 1
ATOM 1672 O O . VAL A 1 256 ? 138.763 158.667 153.706 1.00 174.89 284 VAL A O 1
ATOM 1676 N N . ILE A 1 257 ? 140.591 159.858 154.241 1.00 168.98 285 ILE A N 1
ATOM 1677 C CA . ILE A 1 257 ? 140.405 159.625 155.669 1.00 168.98 285 ILE A CA 1
ATOM 1678 C C . ILE A 1 257 ? 139.260 160.453 156.238 1.00 168.98 285 ILE A C 1
ATOM 1679 O O . ILE A 1 257 ? 138.788 160.166 157.346 1.00 168.98 285 ILE A O 1
ATOM 1684 N N . MET A 1 258 ? 138.792 161.468 155.509 1.00 188.42 286 MET A N 1
ATOM 1685 C CA . MET A 1 258 ? 137.728 162.322 156.019 1.00 188.42 286 MET A CA 1
ATOM 1686 C C . MET A 1 258 ? 136.362 161.649 155.949 1.00 188.42 286 MET A C 1
ATOM 1687 O O . MET A 1 258 ? 135.419 162.119 156.592 1.00 188.42 286 MET A O 1
ATOM 1692 N N . TRP A 1 259 ? 136.233 160.553 155.197 1.00 185.57 287 TRP A N 1
ATOM 1693 C CA . TRP A 1 259 ? 134.966 159.832 155.161 1.00 185.57 287 TRP A CA 1
ATOM 1694 C C . TRP A 1 259 ? 134.631 159.188 156.500 1.00 185.57 287 TRP A C 1
ATOM 1695 O O . TRP A 1 259 ? 133.471 158.829 156.728 1.00 185.57 287 TRP A O 1
ATOM 1706 N N . TYR A 1 260 ? 135.615 159.039 157.387 1.00 176.64 288 TYR A N 1
ATOM 1707 C CA . TYR A 1 260 ? 135.384 158.536 158.734 1.00 176.64 288 TYR A CA 1
ATOM 1708 C C . TYR A 1 260 ? 134.905 159.623 159.688 1.00 176.64 288 TYR A C 1
ATOM 1709 O O . TYR A 1 260 ? 134.476 159.305 160.803 1.00 176.64 288 TYR A O 1
ATOM 1718 N N . ALA A 1 261 ? 134.954 160.888 159.268 1.00 179.03 289 ALA A N 1
ATOM 1719 C CA . ALA A 1 261 ? 134.595 161.992 160.155 1.00 179.03 289 ALA A CA 1
ATOM 1720 C C . ALA A 1 261 ? 133.194 161.901 160.754 1.00 179.03 289 ALA A C 1
ATOM 1721 O O . ALA A 1 261 ? 133.051 162.227 161.945 1.00 179.03 289 ALA A O 1
ATOM 1723 N N . PRO A 1 262 ? 132.125 161.521 160.013 1.00 186.10 290 PRO A N 1
ATOM 1724 C CA . PRO A 1 262 ? 130.785 161.506 160.624 1.00 186.10 290 PRO A CA 1
ATOM 1725 C C . PRO A 1 262 ? 130.692 160.713 161.921 1.00 186.10 290 PRO A C 1
ATOM 1726 O O . PRO A 1 262 ? 130.288 161.261 162.951 1.00 186.10 290 PRO A O 1
ATOM 1730 N N . VAL A 1 263 ? 131.063 159.432 161.885 1.00 184.43 291 VAL A N 1
ATOM 1731 C CA . VAL A 1 263 ? 130.923 158.587 163.068 1.00 184.43 291 VAL A CA 1
ATOM 1732 C C . VAL A 1 263 ? 131.867 159.045 164.175 1.00 184.43 291 VAL A C 1
ATOM 1733 O O . VAL A 1 263 ? 131.527 158.985 165.365 1.00 184.43 291 VAL A O 1
ATOM 1737 N N . GLY A 1 264 ? 133.061 159.515 163.808 1.00 180.97 292 GLY A N 1
ATOM 1738 C CA . GLY A 1 264 ? 133.994 159.996 164.815 1.00 180.97 292 GLY A CA 1
ATOM 1739 C C . GLY A 1 264 ? 133.463 161.202 165.564 1.00 180.97 292 GLY A C 1
ATOM 1740 O O . GLY A 1 264 ? 133.543 161.271 166.792 1.00 180.97 292 GLY A O 1
ATOM 1741 N N . ILE A 1 265 ? 132.904 162.167 164.831 1.00 182.91 293 ILE A N 1
ATOM 1742 C CA . ILE A 1 265 ? 132.319 163.341 165.471 1.00 182.91 293 ILE A CA 1
ATOM 1743 C C . ILE A 1 265 ? 131.085 162.950 166.273 1.00 182.91 293 ILE A C 1
ATOM 1744 O O . ILE A 1 265 ? 130.838 163.488 167.359 1.00 182.91 293 ILE A O 1
ATOM 1749 N N . LEU A 1 266 ? 130.297 162.002 165.756 1.00 187.55 294 LEU A N 1
ATOM 1750 C CA . LEU A 1 266 ? 129.161 161.468 166.500 1.00 187.55 294 LEU A CA 1
ATOM 1751 C C . LEU A 1 266 ? 129.589 160.983 167.878 1.00 187.55 294 LEU A C 1
ATOM 1752 O O . LEU A 1 266 ? 129.047 161.410 168.907 1.00 187.55 294 LEU A O 1
ATOM 1757 N N . PHE A 1 267 ? 130.599 160.115 167.911 1.00 183.08 295 PHE A N 1
ATOM 1758 C CA . PHE A 1 267 ? 131.026 159.533 169.175 1.00 183.08 295 PHE A CA 1
ATOM 1759 C C . PHE A 1 267 ? 131.730 160.552 170.060 1.00 183.08 295 PHE A C 1
ATOM 1760 O O . PHE A 1 267 ? 131.591 160.497 171.285 1.00 183.08 295 PHE A O 1
ATOM 1768 N N . LEU A 1 268 ? 132.481 161.486 169.472 1.00 180.99 296 LEU A N 1
ATOM 1769 C CA . LEU A 1 268 ? 133.125 162.523 170.271 1.00 180.99 296 LEU A CA 1
ATOM 1770 C C . LEU A 1 268 ? 132.091 163.399 170.968 1.00 180.99 296 LEU A C 1
ATOM 1771 O O . LEU A 1 268 ? 132.210 163.688 172.165 1.00 180.99 296 LEU A O 1
ATOM 1776 N N . ILE A 1 269 ? 131.057 163.820 170.233 1.00 191.73 297 ILE A N 1
ATOM 1777 C CA . ILE A 1 269 ? 129.993 164.620 170.832 1.00 191.73 297 ILE A CA 1
ATOM 1778 C C . ILE A 1 269 ? 129.295 163.830 171.930 1.00 191.73 297 ILE A C 1
ATOM 1779 O O . ILE A 1 269 ? 129.061 164.337 173.035 1.00 191.73 297 ILE A O 1
ATOM 1784 N N . ALA A 1 270 ? 128.959 162.567 171.643 1.00 205.63 298 ALA A N 1
ATOM 1785 C CA . ALA A 1 270 ? 128.246 161.755 172.625 1.00 205.63 298 ALA A CA 1
ATOM 1786 C C . ALA A 1 270 ? 129.067 161.568 173.894 1.00 205.63 298 ALA A C 1
ATOM 1787 O O . ALA A 1 270 ? 128.535 161.662 175.007 1.00 205.63 298 ALA A O 1
ATOM 1789 N N . GLY A 1 271 ? 130.366 161.300 173.750 1.00 202.81 299 GLY A N 1
ATOM 1790 C CA . GLY A 1 271 ? 131.209 161.115 174.918 1.00 202.81 299 GLY A CA 1
ATOM 1791 C C . GLY A 1 271 ? 131.419 162.392 175.709 1.00 202.81 299 GLY A C 1
ATOM 1792 O O . GLY A 1 271 ? 131.404 162.374 176.943 1.00 202.81 299 GLY A O 1
ATOM 1793 N N . LYS A 1 272 ? 131.618 163.517 175.018 1.00 195.18 300 LYS A N 1
ATOM 1794 C CA . LYS A 1 272 ? 131.936 164.752 175.724 1.00 195.18 300 LYS A CA 1
ATOM 1795 C C . LYS A 1 272 ? 130.714 165.377 176.386 1.00 195.18 300 LYS A C 1
ATOM 1796 O O . LYS A 1 272 ? 130.851 166.025 177.430 1.00 195.18 300 LYS A O 1
ATOM 1802 N N . ILE A 1 273 ? 129.521 165.200 175.812 1.00 204.14 301 ILE A N 1
ATOM 1803 C CA . ILE A 1 273 ? 128.331 165.810 176.402 1.00 204.14 301 ILE A CA 1
ATOM 1804 C C . ILE A 1 273 ? 128.038 165.211 177.773 1.00 204.14 301 ILE A C 1
ATOM 1805 O O . ILE A 1 273 ? 127.729 165.934 178.729 1.00 204.14 301 ILE A O 1
ATOM 1810 N N . VAL A 1 274 ? 128.145 163.887 177.899 1.00 214.77 302 VAL A N 1
ATOM 1811 C CA . VAL A 1 274 ? 127.715 163.221 179.125 1.00 214.77 302 VAL A CA 1
ATOM 1812 C C . VAL A 1 274 ? 128.662 163.451 180.297 1.00 214.77 302 VAL A C 1
ATOM 1813 O O . VAL A 1 274 ? 128.227 163.376 181.453 1.00 214.77 302 VAL A O 1
ATOM 1817 N N . GLU A 1 275 ? 129.942 163.730 180.045 1.00 211.39 303 GLU A N 1
ATOM 1818 C CA . GLU A 1 275 ? 130.890 163.923 181.135 1.00 211.39 303 GLU A CA 1
ATOM 1819 C C . GLU A 1 275 ? 131.001 165.375 181.575 1.00 211.39 303 GLU A C 1
ATOM 1820 O O . GLU A 1 275 ? 131.569 165.645 182.640 1.00 211.39 303 GLU A O 1
ATOM 1826 N N . MET A 1 276 ? 130.478 166.309 180.788 1.00 222.97 304 MET A N 1
ATOM 1827 C CA . MET A 1 276 ? 130.594 167.731 181.075 1.00 222.97 304 MET A CA 1
ATOM 1828 C C . MET A 1 276 ? 129.357 168.190 181.839 1.00 222.97 304 MET A C 1
ATOM 1829 O O . MET A 1 276 ? 128.227 167.989 181.384 1.00 222.97 304 MET A O 1
ATOM 1834 N N . GLU A 1 277 ? 129.576 168.793 183.005 1.00 227.31 305 GLU A N 1
ATOM 1835 C CA . GLU A 1 277 ? 128.498 169.211 183.890 1.00 227.31 305 GLU A CA 1
ATOM 1836 C C . GLU A 1 277 ? 128.259 170.715 183.786 1.00 227.31 305 GLU A C 1
ATOM 1837 O O . GLU A 1 277 ? 129.119 171.480 183.346 1.00 227.31 305 GLU A O 1
ATOM 1843 N N . ASP A 1 278 ? 127.071 171.133 184.232 1.00 247.61 306 ASP A N 1
ATOM 1844 C CA . ASP A 1 278 ? 126.610 172.519 184.127 1.00 247.61 306 ASP A CA 1
ATOM 1845 C C . ASP A 1 278 ? 126.578 172.964 182.661 1.00 247.61 306 ASP A C 1
ATOM 1846 O O . ASP A 1 278 ? 127.334 173.828 182.215 1.00 247.61 306 ASP A O 1
ATOM 1851 N N . MET A 1 279 ? 125.674 172.321 181.918 1.00 250.54 307 MET A N 1
ATOM 1852 C CA . MET A 1 279 ? 125.544 172.594 180.489 1.00 250.54 307 MET A CA 1
ATOM 1853 C C . MET A 1 279 ? 125.151 174.042 180.216 1.00 250.54 307 MET A C 1
ATOM 1854 O O . MET A 1 279 ? 125.414 174.558 179.124 1.00 250.54 307 MET A O 1
ATOM 1859 N N . GLY A 1 280 ? 124.525 174.712 181.186 1.00 257.15 308 GLY A N 1
ATOM 1860 C CA . GLY A 1 280 ? 124.062 176.072 180.949 1.00 257.15 308 GLY A CA 1
ATOM 1861 C C . GLY A 1 280 ? 125.193 177.044 180.672 1.00 257.15 308 GLY A C 1
ATOM 1862 O O . GLY A 1 280 ? 125.125 177.847 179.736 1.00 257.15 308 GLY A O 1
ATOM 1863 N N . VAL A 1 281 ? 126.255 176.983 181.479 1.00 251.51 309 VAL A N 1
ATOM 1864 C CA . VAL A 1 281 ? 127.353 177.930 181.314 1.00 251.51 309 VAL A CA 1
ATOM 1865 C C . VAL A 1 281 ? 128.103 177.664 180.013 1.00 251.51 309 VAL A C 1
ATOM 1866 O O . VAL A 1 281 ? 128.517 178.600 179.321 1.00 251.51 309 VAL A O 1
ATOM 1870 N N . ILE A 1 282 ? 128.284 176.391 179.652 1.00 258.95 310 ILE A N 1
ATOM 1871 C CA . ILE A 1 282 ? 128.973 176.088 178.402 1.00 258.95 310 ILE A CA 1
ATOM 1872 C C . ILE A 1 282 ? 128.115 176.490 177.206 1.00 258.95 310 ILE A C 1
ATOM 1873 O O . ILE A 1 282 ? 128.641 176.941 176.181 1.00 258.95 310 ILE A O 1
ATOM 1878 N N . GLY A 1 283 ? 126.790 176.354 177.315 1.00 268.15 311 GLY A N 1
ATOM 1879 C CA . GLY A 1 283 ? 125.921 176.833 176.254 1.00 268.15 311 GLY A CA 1
ATOM 1880 C C . GLY A 1 283 ? 125.987 178.339 176.097 1.00 268.15 311 GLY A C 1
ATOM 1881 O O . GLY A 1 283 ? 126.036 178.857 174.977 1.00 268.15 311 GLY A O 1
ATOM 1882 N N . GLY A 1 284 ? 125.999 179.062 177.218 1.00 271.02 312 GLY A N 1
ATOM 1883 C CA . GLY A 1 284 ? 126.183 180.502 177.150 1.00 271.02 312 GLY A CA 1
ATOM 1884 C C . GLY A 1 284 ? 127.513 180.885 176.530 1.00 271.02 312 GLY A C 1
ATOM 1885 O O . GLY A 1 284 ? 127.588 181.815 175.723 1.00 271.02 312 GLY A O 1
ATOM 1886 N N . GLN A 1 285 ? 128.579 180.166 176.891 1.00 265.64 313 GLN A N 1
ATOM 1887 C CA . GLN A 1 285 ? 129.897 180.457 176.335 1.00 265.64 313 GLN A CA 1
ATOM 1888 C C . GLN A 1 285 ? 129.940 180.205 174.832 1.00 265.64 313 GLN A C 1
ATOM 1889 O O . GLN A 1 285 ? 130.521 180.999 174.083 1.00 265.64 313 GLN A O 1
ATOM 1895 N N . LEU A 1 286 ? 129.337 179.108 174.368 1.00 265.94 314 LEU A N 1
ATOM 1896 C CA . LEU A 1 286 ? 129.337 178.841 172.932 1.00 265.94 314 LEU A CA 1
ATOM 1897 C C . LEU A 1 286 ? 128.462 179.838 172.180 1.00 265.94 314 LEU A C 1
ATOM 1898 O O . LEU A 1 286 ? 128.791 180.223 171.052 1.00 265.94 314 LEU A O 1
ATOM 1903 N N . ALA A 1 287 ? 127.352 180.276 172.783 1.00 272.04 315 ALA A N 1
ATOM 1904 C CA . ALA A 1 287 ? 126.550 181.326 172.164 1.00 272.04 315 ALA A CA 1
ATOM 1905 C C . ALA A 1 287 ? 127.336 182.628 172.061 1.00 272.04 315 ALA A C 1
ATOM 1906 O O . ALA A 1 287 ? 127.264 183.331 171.043 1.00 272.04 315 ALA A O 1
ATOM 1908 N N . MET A 1 288 ? 128.089 182.969 173.110 1.00 280.86 316 MET A N 1
ATOM 1909 C CA . MET A 1 288 ? 128.927 184.163 173.063 1.00 280.86 316 MET A CA 1
ATOM 1910 C C . MET A 1 288 ? 130.001 184.039 171.991 1.00 280.86 316 MET A C 1
ATOM 1911 O O . MET A 1 288 ? 130.293 185.009 171.284 1.00 280.86 316 MET A O 1
ATOM 1916 N N . TYR A 1 289 ? 130.603 182.853 171.857 1.00 276.09 317 TYR A N 1
ATOM 1917 C CA . TYR A 1 289 ? 131.552 182.632 170.769 1.00 276.09 317 TYR A CA 1
ATOM 1918 C C . TYR A 1 289 ? 130.898 182.828 169.409 1.00 276.09 317 TYR A C 1
ATOM 1919 O O . TYR A 1 289 ? 131.487 183.447 168.517 1.00 276.09 317 TYR A O 1
ATOM 1928 N N . THR A 1 290 ? 129.697 182.279 169.222 1.00 282.11 318 THR A N 1
ATOM 1929 C CA . THR A 1 290 ? 129.022 182.415 167.936 1.00 282.11 318 THR A CA 1
ATOM 1930 C C . THR A 1 290 ? 128.761 183.881 167.616 1.00 282.11 318 THR A C 1
ATOM 1931 O O . THR A 1 290 ? 129.041 184.347 166.503 1.00 282.11 318 THR A O 1
ATOM 1935 N N . VAL A 1 291 ? 128.252 184.630 168.597 1.00 300.41 319 VAL A N 1
ATOM 1936 C CA . VAL A 1 291 ? 127.992 186.053 168.392 1.00 300.41 319 VAL A CA 1
ATOM 1937 C C . VAL A 1 291 ? 129.287 186.789 168.077 1.00 300.41 319 VAL A C 1
ATOM 1938 O O . VAL A 1 291 ? 129.346 187.608 167.149 1.00 300.41 319 VAL A O 1
ATOM 1942 N N . THR A 1 292 ? 130.349 186.497 168.832 1.00 288.95 320 THR A N 1
ATOM 1943 C CA . THR A 1 292 ? 131.627 187.169 168.628 1.00 288.95 320 THR A CA 1
ATOM 1944 C C . THR A 1 292 ? 132.155 186.932 167.221 1.00 288.95 320 THR A C 1
ATOM 1945 O O . THR A 1 292 ? 132.522 187.879 166.517 1.00 288.95 320 THR A O 1
ATOM 1949 N N . VAL A 1 293 ? 132.189 185.669 166.789 1.00 292.68 321 VAL A N 1
ATOM 1950 C CA . VAL A 1 293 ? 132.773 185.361 165.488 1.00 292.68 321 VAL A CA 1
ATOM 1951 C C . VAL A 1 293 ? 131.924 185.949 164.369 1.00 292.68 321 VAL A C 1
ATOM 1952 O O . VAL A 1 293 ? 132.459 186.521 163.411 1.00 292.68 321 VAL A O 1
ATOM 1956 N N . ILE A 1 294 ? 130.595 185.846 164.473 1.00 305.82 322 ILE A N 1
ATOM 1957 C CA . ILE A 1 294 ? 129.760 186.331 163.381 1.00 305.82 322 ILE A CA 1
ATOM 1958 C C . ILE A 1 294 ? 129.871 187.851 163.275 1.00 305.82 322 ILE A C 1
ATOM 1959 O O . ILE A 1 294 ? 130.031 188.403 162.176 1.00 305.82 322 ILE A O 1
ATOM 1964 N N . VAL A 1 295 ? 129.845 188.548 164.418 1.00 312.56 323 VAL A N 1
ATOM 1965 C CA . VAL A 1 295 ? 129.928 190.005 164.412 1.00 312.56 323 VAL A CA 1
ATOM 1966 C C . VAL A 1 295 ? 131.284 190.457 163.890 1.00 312.56 323 VAL A C 1
ATOM 1967 O O . VAL A 1 295 ? 131.375 191.374 163.067 1.00 312.56 323 VAL A O 1
ATOM 1971 N N . GLY A 1 296 ? 132.360 189.819 164.361 1.00 313.29 324 GLY A N 1
ATOM 1972 C CA . GLY A 1 296 ? 133.685 190.191 163.898 1.00 313.29 324 GLY A CA 1
ATOM 1973 C C . GLY A 1 296 ? 133.866 189.968 162.411 1.00 313.29 324 GLY A C 1
ATOM 1974 O O . GLY A 1 296 ? 134.438 190.810 161.712 1.00 313.29 324 GLY A O 1
ATOM 1975 N N . LEU A 1 297 ? 133.374 188.837 161.901 1.00 312.70 325 LEU A N 1
ATOM 1976 C CA . LEU A 1 297 ? 133.507 188.558 160.477 1.00 312.70 325 LEU A CA 1
ATOM 1977 C C . LEU A 1 297 ? 132.742 189.581 159.645 1.00 312.70 325 LEU A C 1
ATOM 1978 O O . LEU A 1 297 ? 133.275 190.127 158.672 1.00 312.70 325 LEU A O 1
ATOM 1983 N N . LEU A 1 298 ? 131.497 189.881 160.032 1.00 317.78 326 LEU A N 1
ATOM 1984 C CA . LEU A 1 298 ? 130.732 190.874 159.277 1.00 317.78 326 LEU A CA 1
ATOM 1985 C C . LEU A 1 298 ? 131.360 192.261 159.347 1.00 317.78 326 LEU A C 1
ATOM 1986 O O . LEU A 1 298 ? 131.391 192.977 158.339 1.00 317.78 326 LEU A O 1
ATOM 1991 N N . ILE A 1 299 ? 131.858 192.671 160.516 1.00 323.19 327 ILE A N 1
ATOM 1992 C CA . ILE A 1 299 ? 132.413 194.019 160.598 1.00 323.19 327 ILE A CA 1
ATOM 1993 C C . ILE A 1 299 ? 133.711 194.112 159.805 1.00 323.19 327 ILE A C 1
ATOM 1994 O O . ILE A 1 299 ? 133.944 195.097 159.093 1.00 323.19 327 ILE A O 1
ATOM 1999 N N . HIS A 1 300 ? 134.560 193.080 159.876 1.00 321.41 328 HIS A N 1
ATOM 2000 C CA . HIS A 1 300 ? 135.761 193.071 159.049 1.00 321.41 328 HIS A CA 1
ATOM 2001 C C . HIS A 1 300 ? 135.417 193.034 157.567 1.00 321.41 328 HIS A C 1
ATOM 2002 O O . HIS A 1 300 ? 136.186 193.533 156.738 1.00 321.41 328 HIS A O 1
ATOM 2009 N N . ALA A 1 301 ? 134.275 192.444 157.213 1.00 324.19 329 ALA A N 1
ATOM 2010 C CA . ALA A 1 301 ? 133.881 192.400 155.811 1.00 324.19 329 ALA A CA 1
ATOM 2011 C C . ALA A 1 301 ? 133.366 193.746 155.315 1.00 324.19 329 ALA A C 1
ATOM 2012 O O . ALA A 1 301 ? 133.663 194.140 154.181 1.00 324.19 329 ALA A O 1
ATOM 2014 N N . VAL A 1 302 ? 132.595 194.466 156.132 1.00 330.75 330 VAL A N 1
ATOM 2015 C CA . VAL A 1 302 ? 131.821 195.587 155.614 1.00 330.75 330 VAL A CA 1
ATOM 2016 C C . VAL A 1 302 ? 132.217 196.929 156.228 1.00 330.75 330 VAL A C 1
ATOM 2017 O O . VAL A 1 302 ? 131.519 197.921 156.019 1.00 330.75 330 VAL A O 1
ATOM 2021 N N . ILE A 1 303 ? 133.324 197.000 156.970 1.00 334.36 331 ILE A N 1
ATOM 2022 C CA . ILE A 1 303 ? 133.826 198.317 157.359 1.00 334.36 331 ILE A CA 1
ATOM 2023 C C . ILE A 1 303 ? 135.265 198.526 156.905 1.00 334.36 331 ILE A C 1
ATOM 2024 O O . ILE A 1 303 ? 135.542 199.421 156.099 1.00 334.36 331 ILE A O 1
ATOM 2029 N N . VAL A 1 304 ? 136.193 197.711 157.412 1.00 332.54 332 VAL A N 1
ATOM 2030 C CA . VAL A 1 304 ? 137.605 197.966 157.143 1.00 332.54 332 VAL A CA 1
ATOM 2031 C C . VAL A 1 304 ? 137.938 197.685 155.682 1.00 332.54 332 VAL A C 1
ATOM 2032 O O . VAL A 1 304 ? 138.655 198.459 155.038 1.00 332.54 332 VAL A O 1
ATOM 2036 N N . LEU A 1 305 ? 137.428 196.581 155.136 1.00 322.66 333 LEU A N 1
ATOM 2037 C CA . LEU A 1 305 ? 137.687 196.267 153.732 1.00 322.66 333 LEU A CA 1
ATOM 2038 C C . LEU A 1 305 ? 137.101 197.305 152.781 1.00 322.66 333 LEU A C 1
ATOM 2039 O O . LEU A 1 305 ? 137.830 197.763 151.881 1.00 322.66 333 LEU A O 1
ATOM 2044 N N . PRO A 1 306 ? 135.829 197.716 152.896 1.00 327.93 334 PRO A N 1
ATOM 2045 C CA . PRO A 1 306 ? 135.352 198.803 152.023 1.00 327.93 334 PRO A CA 1
ATOM 2046 C C . PRO A 1 306 ? 136.102 200.108 152.223 1.00 327.93 334 PRO A C 1
ATOM 2047 O O . PRO A 1 306 ? 136.312 200.849 151.256 1.00 327.93 334 PRO A O 1
ATOM 2051 N N . LEU A 1 307 ? 136.515 200.411 153.457 1.00 328.73 335 LEU A N 1
ATOM 2052 C CA . LEU A 1 307 ? 137.250 201.647 153.710 1.00 328.73 335 LEU A CA 1
ATOM 2053 C C . LEU A 1 307 ? 138.590 201.648 152.984 1.00 328.73 335 LEU A C 1
ATOM 2054 O O . LEU A 1 307 ? 138.949 202.625 152.318 1.00 328.73 335 LEU A O 1
ATOM 2059 N N . LEU A 1 308 ? 139.342 200.551 153.095 1.00 327.76 336 LEU A N 1
ATOM 2060 C CA . LEU A 1 308 ? 140.624 200.469 152.404 1.00 327.76 336 LEU A CA 1
ATOM 2061 C C . LEU A 1 308 ? 140.444 200.393 150.892 1.00 327.76 336 LEU A C 1
ATOM 2062 O O . LEU A 1 308 ? 141.301 200.881 150.146 1.00 327.76 336 LEU A O 1
ATOM 2067 N N . TYR A 1 309 ? 139.352 199.785 150.421 1.00 311.68 337 TYR A N 1
ATOM 2068 C CA . TYR A 1 309 ? 139.072 199.800 148.988 1.00 311.68 337 TYR A CA 1
ATOM 2069 C C . TYR A 1 309 ? 138.812 201.217 148.490 1.00 311.68 337 TYR A C 1
ATOM 2070 O O . TYR A 1 309 ? 139.318 201.614 147.434 1.00 311.68 337 TYR A O 1
ATOM 2079 N N . PHE A 1 310 ? 138.028 201.995 149.241 1.00 319.22 338 PHE A N 1
ATOM 2080 C CA . PHE A 1 310 ? 137.730 203.366 148.842 1.00 319.22 338 PHE A CA 1
ATOM 2081 C C . PHE A 1 310 ? 138.943 204.275 148.991 1.00 319.22 338 PHE A C 1
ATOM 2082 O O . PHE A 1 310 ? 139.041 205.291 148.294 1.00 319.22 338 PHE A O 1
ATOM 2090 N N . LEU A 1 311 ? 139.863 203.936 149.896 1.00 316.55 339 LEU A N 1
ATOM 2091 C CA . LEU A 1 311 ? 141.039 204.776 150.108 1.00 316.55 339 LEU A CA 1
ATOM 2092 C C . LEU A 1 311 ? 141.908 204.845 148.858 1.00 316.55 339 LEU A C 1
ATOM 2093 O O . LEU A 1 311 ? 142.431 205.913 148.515 1.00 316.55 339 LEU A O 1
ATOM 2098 N N . VAL A 1 312 ? 142.078 203.724 148.167 1.00 313.73 340 VAL A N 1
ATOM 2099 C CA . VAL A 1 312 ? 142.970 203.643 147.014 1.00 313.73 340 VAL A CA 1
ATOM 2100 C C . VAL A 1 312 ? 142.198 203.653 145.701 1.00 313.73 340 VAL A C 1
ATOM 2101 O O . VAL A 1 312 ? 142.488 204.451 144.810 1.00 313.73 340 VAL A O 1
ATOM 2105 N N . THR A 1 313 ? 141.210 202.764 145.560 1.00 313.56 341 THR A N 1
ATOM 2106 C CA . THR A 1 313 ? 140.480 202.661 144.300 1.00 313.56 341 THR A CA 1
ATOM 2107 C C . THR A 1 313 ? 139.661 203.916 144.017 1.00 313.56 341 THR A C 1
ATOM 2108 O O . THR A 1 313 ? 139.505 204.301 142.852 1.00 313.56 341 THR A O 1
ATOM 2112 N N . ARG A 1 314 ? 139.148 204.569 145.063 1.00 316.59 342 ARG A N 1
ATOM 2113 C CA . ARG A 1 314 ? 138.319 205.769 144.934 1.00 316.59 342 ARG A CA 1
ATOM 2114 C C . ARG A 1 314 ? 137.065 205.506 144.104 1.00 316.59 342 ARG A C 1
ATOM 2115 O O . ARG A 1 314 ? 136.598 206.379 143.369 1.00 316.59 342 ARG A O 1
ATOM 2123 N N . LYS A 1 315 ? 136.511 204.304 144.214 1.00 310.07 343 LYS A N 1
ATOM 2124 C CA . LYS A 1 315 ? 135.302 203.912 143.502 1.00 310.07 343 LYS A CA 1
ATOM 2125 C C . LYS A 1 315 ? 134.244 203.455 144.503 1.00 310.07 343 LYS A C 1
ATOM 2126 O O . LYS A 1 315 ? 134.469 203.432 145.715 1.00 310.07 343 LYS A O 1
ATOM 2132 N N . ASN A 1 316 ? 133.077 203.082 143.978 1.00 319.45 344 ASN A N 1
ATOM 2133 C CA . ASN A 1 316 ? 131.964 202.656 144.815 1.00 319.45 344 ASN A CA 1
ATOM 2134 C C . ASN A 1 316 ? 131.988 201.139 144.945 1.00 319.45 344 ASN A C 1
ATOM 2135 O O . ASN A 1 316 ? 131.796 200.440 143.938 1.00 319.45 344 ASN A O 1
ATOM 2140 N N . PRO A 1 317 ? 132.217 200.585 146.140 1.00 322.92 345 PRO A N 1
ATOM 2141 C CA . PRO A 1 317 ? 132.201 199.122 146.290 1.00 322.92 345 PRO A CA 1
ATOM 2142 C C . PRO A 1 317 ? 130.815 198.509 146.180 1.00 322.92 345 PRO A C 1
ATOM 2143 O O . PRO A 1 317 ? 130.715 197.287 146.011 1.00 322.92 345 PRO A O 1
ATOM 2147 N N . TRP A 1 318 ? 129.749 199.307 146.281 1.00 328.17 346 TRP A N 1
ATOM 2148 C CA . TRP A 1 318 ? 128.401 198.759 146.170 1.00 328.17 346 TRP A CA 1
ATOM 2149 C C . TRP A 1 318 ? 128.141 198.208 144.773 1.00 328.17 346 TRP A C 1
ATOM 2150 O O . TRP A 1 318 ? 127.495 197.164 144.622 1.00 328.17 346 TRP A O 1
ATOM 2161 N N . VAL A 1 319 ? 128.632 198.898 143.740 1.00 333.00 347 VAL A N 1
ATOM 2162 C CA . VAL A 1 319 ? 128.512 198.385 142.378 1.00 333.00 347 VAL A CA 1
ATOM 2163 C C . VAL A 1 319 ? 129.312 197.097 142.228 1.00 333.00 347 VAL A C 1
ATOM 2164 O O . VAL A 1 319 ? 128.903 196.174 141.513 1.00 333.00 347 VAL A O 1
ATOM 2168 N N . PHE A 1 320 ? 130.460 197.014 142.904 1.00 341.66 348 PHE A N 1
ATOM 2169 C CA . PHE A 1 320 ? 131.245 195.784 142.906 1.00 341.66 348 PHE A CA 1
ATOM 2170 C C . PHE A 1 320 ? 130.456 194.626 143.508 1.00 341.66 348 PHE A C 1
ATOM 2171 O O . PHE A 1 320 ? 130.472 193.508 142.977 1.00 341.66 348 PHE A O 1
ATOM 2179 N N . ILE A 1 321 ? 129.756 194.877 144.617 1.00 346.36 349 ILE A N 1
ATOM 2180 C CA . ILE A 1 321 ? 128.942 193.837 145.240 1.00 346.36 349 ILE A CA 1
ATOM 2181 C C . ILE A 1 321 ? 127.807 193.422 144.311 1.00 346.36 349 ILE A C 1
ATOM 2182 O O . ILE A 1 321 ? 127.493 192.232 144.183 1.00 346.36 349 ILE A O 1
ATOM 2187 N N . GLY A 1 322 ? 127.169 194.394 143.657 1.00 348.74 350 GLY A N 1
ATOM 2188 C CA . GLY A 1 322 ? 126.120 194.063 142.707 1.00 348.74 350 GLY A CA 1
ATOM 2189 C C . GLY A 1 322 ? 126.627 193.224 141.550 1.00 348.74 350 GLY A C 1
ATOM 2190 O O . GLY A 1 322 ? 125.934 192.323 141.071 1.00 348.74 350 GLY A O 1
ATOM 2191 N N . GLY A 1 323 ? 127.838 193.516 141.077 1.00 350.80 351 GLY A N 1
ATOM 2192 C CA . GLY A 1 323 ? 128.417 192.711 140.015 1.00 350.80 351 GLY A CA 1
ATOM 2193 C C . GLY A 1 323 ? 128.770 191.305 140.462 1.00 350.80 351 GLY A C 1
ATOM 2194 O O . GLY A 1 323 ? 128.579 190.341 139.716 1.00 350.80 351 GLY A O 1
ATOM 2195 N N . LEU A 1 324 ? 129.288 191.165 141.681 1.00 351.49 352 LEU A N 1
ATOM 2196 C CA . LEU A 1 324 ? 129.816 189.887 142.147 1.00 351.49 352 LEU A CA 1
ATOM 2197 C C . LEU A 1 324 ? 128.824 189.065 142.963 1.00 351.49 352 LEU A C 1
ATOM 2198 O O . LEU A 1 324 ? 129.202 187.993 143.448 1.00 351.49 352 LEU A O 1
ATOM 2203 N N . LEU A 1 325 ? 127.582 189.534 143.132 1.00 347.91 353 LEU A N 1
ATOM 2204 C CA . LEU A 1 325 ? 126.629 188.806 143.968 1.00 347.91 353 LEU A CA 1
ATOM 2205 C C . LEU A 1 325 ? 126.388 187.383 143.477 1.00 347.91 353 LEU A C 1
ATOM 2206 O O . LEU A 1 325 ? 126.140 186.488 144.290 1.00 347.91 353 LEU A O 1
ATOM 2211 N N . GLN A 1 326 ? 126.446 187.148 142.164 1.00 352.35 354 GLN A N 1
ATOM 2212 C CA . GLN A 1 326 ? 126.264 185.790 141.656 1.00 352.35 354 GLN A CA 1
ATOM 2213 C C . GLN A 1 326 ? 127.372 184.868 142.153 1.00 352.35 354 GLN A C 1
ATOM 2214 O O . GLN A 1 326 ? 127.110 183.758 142.636 1.00 352.35 354 GLN A O 1
ATOM 2220 N N . ALA A 1 327 ? 128.624 185.323 142.052 1.00 359.43 355 ALA A N 1
ATOM 2221 C CA . ALA A 1 327 ? 129.740 184.541 142.571 1.00 359.43 355 ALA A CA 1
ATOM 2222 C C . ALA A 1 327 ? 129.640 184.368 144.079 1.00 359.43 355 ALA A C 1
ATOM 2223 O O . ALA A 1 327 ? 129.987 183.304 144.605 1.00 359.43 355 ALA A O 1
ATOM 2225 N N . LEU A 1 328 ? 129.172 185.398 144.787 1.00 356.88 356 LEU A N 1
ATOM 2226 C CA . LEU A 1 328 ? 129.020 185.282 146.235 1.00 356.88 356 LEU A CA 1
ATOM 2227 C C . LEU A 1 328 ? 127.979 184.230 146.595 1.00 356.88 356 LEU A C 1
ATOM 2228 O O . LEU A 1 328 ? 128.173 183.447 147.531 1.00 356.88 356 LEU A O 1
ATOM 2233 N N . ILE A 1 329 ? 126.868 184.195 145.856 1.00 354.23 357 ILE A N 1
ATOM 2234 C CA . ILE A 1 329 ? 125.835 183.191 146.095 1.00 354.23 357 ILE A CA 1
ATOM 2235 C C . ILE A 1 329 ? 126.369 181.795 145.802 1.00 354.23 357 ILE A C 1
ATOM 2236 O O . ILE A 1 329 ? 126.109 180.845 146.552 1.00 354.23 357 ILE A O 1
ATOM 2241 N N . THR A 1 330 ? 127.120 181.646 144.706 1.00 360.66 358 THR A N 1
ATOM 2242 C CA . THR A 1 330 ? 127.692 180.340 144.389 1.00 360.66 358 THR A CA 1
ATOM 2243 C C . THR A 1 330 ? 128.667 179.885 145.470 1.00 360.66 358 THR A C 1
ATOM 2244 O O . THR A 1 330 ? 128.683 178.707 145.848 1.00 360.66 358 THR A O 1
ATOM 2248 N N . ALA A 1 331 ? 129.495 180.805 145.974 1.00 359.26 359 ALA A N 1
ATOM 2249 C CA . ALA A 1 331 ? 130.424 180.464 147.046 1.00 359.26 359 ALA A CA 1
ATOM 2250 C C . ALA A 1 331 ? 129.684 180.095 148.326 1.00 359.26 359 ALA A C 1
ATOM 2251 O O . ALA A 1 331 ? 130.086 179.168 149.037 1.00 359.26 359 ALA A O 1
ATOM 2253 N N . LEU A 1 332 ? 128.607 180.819 148.640 1.00 357.19 360 LEU A N 1
ATOM 2254 C CA . LEU A 1 332 ? 127.810 180.496 149.819 1.00 357.19 360 LEU A CA 1
ATOM 2255 C C . LEU A 1 332 ? 127.184 179.113 149.696 1.00 357.19 360 LEU A C 1
ATOM 2256 O O . LEU A 1 332 ? 127.145 178.350 150.669 1.00 357.19 360 LEU A O 1
ATOM 2261 N N . GLY A 1 333 ? 126.689 178.773 148.509 1.00 361.75 361 GLY A N 1
ATOM 2262 C CA . GLY A 1 333 ? 126.054 177.488 148.294 1.00 361.75 361 GLY A CA 1
ATOM 2263 C C . GLY A 1 333 ? 127.013 176.315 148.302 1.00 361.75 361 GLY A C 1
ATOM 2264 O O . GLY A 1 333 ? 126.849 175.379 149.090 1.00 361.75 361 GLY A O 1
ATOM 2265 N N . THR A 1 334 ? 128.023 176.353 147.429 1.00 355.67 362 THR A N 1
ATOM 2266 C CA . THR A 1 334 ? 128.941 175.224 147.316 1.00 355.67 362 THR A CA 1
ATOM 2267 C C . THR A 1 334 ? 129.915 175.161 148.486 1.00 355.67 362 THR A C 1
ATOM 2268 O O . THR A 1 334 ? 130.396 174.074 148.828 1.00 355.67 362 THR A O 1
ATOM 2272 N N . SER A 1 335 ? 130.216 176.305 149.105 1.00 340.37 363 SER A N 1
ATOM 2273 C CA . SER A 1 335 ? 131.172 176.386 150.213 1.00 340.37 363 SER A CA 1
ATOM 2274 C C . SER A 1 335 ? 132.540 175.838 149.810 1.00 340.37 363 SER A C 1
ATOM 2275 O O . SER A 1 335 ? 133.218 175.171 150.594 1.00 340.37 363 SER A O 1
ATOM 2278 N N . SER A 1 336 ? 132.949 176.124 148.576 1.00 343.00 364 SER A N 1
ATOM 2279 C CA . SER A 1 336 ? 134.238 175.679 148.057 1.00 343.00 364 SER A CA 1
ATOM 2280 C C . SER A 1 336 ? 134.823 176.784 147.194 1.00 343.00 364 SER A C 1
ATOM 2281 O O . SER A 1 336 ? 134.248 177.133 146.158 1.00 343.00 364 SER A O 1
ATOM 2284 N N . SER A 1 337 ? 135.960 177.335 147.623 1.00 340.42 365 SER A N 1
ATOM 2285 C CA . SER A 1 337 ? 136.600 178.405 146.863 1.00 340.42 365 SER A CA 1
ATOM 2286 C C . SER A 1 337 ? 137.078 177.913 145.503 1.00 340.42 365 SER A C 1
ATOM 2287 O O . SER A 1 337 ? 136.940 178.620 144.497 1.00 340.42 365 SER A O 1
ATOM 2290 N N . SER A 1 338 ? 137.650 176.708 145.451 1.00 340.02 366 SER A N 1
ATOM 2291 C CA . SER A 1 338 ? 138.153 176.178 144.188 1.00 340.02 366 SER A CA 1
ATOM 2292 C C . SER A 1 338 ? 137.021 175.907 143.205 1.00 340.02 366 SER A C 1
ATOM 2293 O O . SER A 1 338 ? 137.167 176.147 142.000 1.00 340.02 366 SER A O 1
ATOM 2296 N N . ALA A 1 339 ? 135.887 175.400 143.697 1.00 345.58 367 ALA A N 1
ATOM 2297 C CA . ALA A 1 339 ? 134.769 175.085 142.813 1.00 345.58 367 ALA A CA 1
ATOM 2298 C C . ALA A 1 339 ? 134.199 176.340 142.162 1.00 345.58 367 ALA A C 1
ATOM 2299 O O . ALA A 1 339 ? 133.842 176.324 140.979 1.00 345.58 367 ALA A O 1
ATOM 2301 N N . THR A 1 340 ? 134.106 177.433 142.915 1.00 347.56 368 THR A N 1
ATOM 2302 C CA . THR A 1 340 ? 133.559 178.686 142.414 1.00 347.56 368 THR A CA 1
ATOM 2303 C C . THR A 1 340 ? 134.617 179.585 141.787 1.00 347.56 368 THR A C 1
ATOM 2304 O O . THR A 1 340 ? 134.310 180.729 141.439 1.00 347.56 368 THR A O 1
ATOM 2308 N N . LEU A 1 341 ? 135.851 179.103 141.656 1.00 343.18 369 LEU A N 1
ATOM 2309 C CA . LEU A 1 341 ? 136.915 179.924 141.079 1.00 343.18 369 LEU A CA 1
ATOM 2310 C C . LEU A 1 341 ? 136.633 180.328 139.633 1.00 343.18 369 LEU A C 1
ATOM 2311 O O . LEU A 1 341 ? 136.742 181.529 139.321 1.00 343.18 369 LEU A O 1
ATOM 2316 N N . PRO A 1 342 ? 136.281 179.418 138.712 1.00 342.64 370 PRO A N 1
ATOM 2317 C CA . PRO A 1 342 ? 135.910 179.874 137.361 1.00 342.64 370 PRO A CA 1
ATOM 2318 C C . PRO A 1 342 ? 134.692 180.777 137.351 1.00 342.64 370 PRO A C 1
ATOM 2319 O O . PRO A 1 342 ? 134.592 181.664 136.492 1.00 342.64 370 PRO A O 1
ATOM 2323 N N . ILE A 1 343 ? 133.758 180.574 138.281 1.00 336.12 371 ILE A N 1
ATOM 2324 C CA . ILE A 1 343 ? 132.611 181.469 138.395 1.00 336.12 371 ILE A CA 1
ATOM 2325 C C . ILE A 1 343 ? 133.079 182.877 138.740 1.00 336.12 371 ILE A C 1
ATOM 2326 O O . ILE A 1 343 ? 132.591 183.868 138.185 1.00 336.12 371 ILE A O 1
ATOM 2331 N N . THR A 1 344 ? 134.038 182.984 139.662 1.00 339.55 372 THR A N 1
ATOM 2332 C CA . THR A 1 344 ? 134.590 184.292 140.002 1.00 339.55 372 THR A CA 1
ATOM 2333 C C . THR A 1 344 ? 135.289 184.923 138.804 1.00 339.55 372 THR A C 1
ATOM 2334 O O . THR A 1 344 ? 135.122 186.122 138.543 1.00 339.55 372 THR A O 1
ATOM 2338 N N . PHE A 1 345 ? 136.077 184.133 138.064 1.00 331.35 373 PHE A N 1
ATOM 2339 C CA . PHE A 1 345 ? 136.711 184.667 136.857 1.00 331.35 373 PHE A CA 1
ATOM 2340 C C . PHE A 1 345 ? 135.678 185.213 135.878 1.00 331.35 373 PHE A C 1
ATOM 2341 O O . PHE A 1 345 ? 135.804 186.344 135.397 1.00 331.35 373 PHE A O 1
ATOM 2349 N N . LYS A 1 346 ? 134.648 184.423 135.567 1.00 337.08 374 LYS A N 1
ATOM 2350 C CA . LYS A 1 346 ? 133.672 184.869 134.576 1.00 337.08 374 LYS A CA 1
ATOM 2351 C C . LYS A 1 346 ? 132.889 186.079 135.078 1.00 337.08 374 LYS A C 1
ATOM 2352 O O . LYS A 1 346 ? 132.584 186.992 134.299 1.00 337.08 374 LYS A O 1
ATOM 2358 N N . CYS A 1 347 ? 132.577 186.119 136.377 1.00 333.78 375 CYS A N 1
ATOM 2359 C CA . CYS A 1 347 ? 131.846 187.253 136.930 1.00 333.78 375 CYS A CA 1
ATOM 2360 C C . CYS A 1 347 ? 132.667 188.532 136.836 1.00 333.78 375 CYS A C 1
ATOM 2361 O O . CYS A 1 347 ? 132.168 189.569 136.386 1.00 333.78 375 CYS A O 1
ATOM 2364 N N . LEU A 1 348 ? 133.940 188.476 137.239 1.00 329.47 376 LEU A N 1
ATOM 2365 C CA . LEU A 1 348 ? 134.771 189.672 137.144 1.00 329.47 376 LEU A CA 1
ATOM 2366 C C . LEU A 1 348 ? 135.050 190.044 135.694 1.00 329.47 376 LEU A C 1
ATOM 2367 O O . LEU A 1 348 ? 135.283 191.220 135.392 1.00 329.47 376 LEU A O 1
ATOM 2372 N N . GLU A 1 349 ? 135.033 189.065 134.786 1.00 328.24 377 GLU A N 1
ATOM 2373 C CA . GLU A 1 349 ? 135.303 189.357 133.383 1.00 328.24 377 GLU A CA 1
ATOM 2374 C C . GLU A 1 349 ? 134.126 190.058 132.716 1.00 328.24 377 GLU A C 1
ATOM 2375 O O . GLU A 1 349 ? 134.319 191.023 131.968 1.00 328.24 377 GLU A O 1
ATOM 2381 N N . GLU A 1 350 ? 132.900 189.596 132.970 1.00 330.18 378 GLU A N 1
ATOM 2382 C CA . GLU A 1 350 ? 131.754 190.096 132.216 1.00 330.18 378 GLU A CA 1
ATOM 2383 C C . GLU A 1 350 ? 130.943 191.148 132.966 1.00 330.18 378 GLU A C 1
ATOM 2384 O O . GLU A 1 350 ? 130.436 192.087 132.345 1.00 330.18 378 GLU A O 1
ATOM 2390 N N . ASN A 1 351 ? 130.804 191.023 134.286 1.00 330.21 379 ASN A N 1
ATOM 2391 C CA . ASN A 1 351 ? 129.924 191.920 135.025 1.00 330.21 379 ASN A CA 1
ATOM 2392 C C . ASN A 1 351 ? 130.678 193.040 135.733 1.00 330.21 379 ASN A C 1
ATOM 2393 O O . ASN A 1 351 ? 130.228 194.190 135.719 1.00 330.21 379 ASN A O 1
ATOM 2398 N N . ASN A 1 352 ? 131.817 192.731 136.353 1.00 330.14 380 ASN A N 1
ATOM 2399 C CA . ASN A 1 352 ? 132.549 193.728 137.123 1.00 330.14 380 ASN A CA 1
ATOM 2400 C C . ASN A 1 352 ? 133.381 194.665 136.258 1.00 330.14 380 ASN A C 1
ATOM 2401 O O . ASN A 1 352 ? 133.857 195.686 136.766 1.00 330.14 380 ASN A O 1
ATOM 2406 N N . GLY A 1 353 ? 133.561 194.355 134.976 1.00 328.56 381 GLY A N 1
ATOM 2407 C CA . GLY A 1 353 ? 134.345 195.202 134.098 1.00 328.56 381 GLY A CA 1
ATOM 2408 C C . GLY A 1 353 ? 135.804 195.291 134.496 1.00 328.56 381 GLY A C 1
ATOM 2409 O O . GLY A 1 353 ? 136.380 196.383 134.534 1.00 328.56 381 GLY A O 1
ATOM 2410 N N . VAL A 1 354 ? 136.412 194.146 134.794 1.00 318.33 382 VAL A N 1
ATOM 2411 C CA . VAL A 1 354 ? 137.801 194.069 135.227 1.00 318.33 382 VAL A CA 1
ATOM 2412 C C . VAL A 1 354 ? 138.647 193.563 134.069 1.00 318.33 382 VAL A C 1
ATOM 2413 O O . VAL A 1 354 ? 138.275 192.599 133.389 1.00 318.33 382 VAL A O 1
ATOM 2417 N N . ASP A 1 355 ? 139.782 194.223 133.840 1.00 307.22 383 ASP A N 1
ATOM 2418 C CA . ASP A 1 355 ? 140.696 193.794 132.791 1.00 307.22 383 ASP A CA 1
ATOM 2419 C C . ASP A 1 355 ? 141.221 192.394 133.091 1.00 307.22 383 ASP A C 1
ATOM 2420 O O . ASP A 1 355 ? 141.631 192.092 134.215 1.00 307.22 383 ASP A O 1
ATOM 2425 N N . LYS A 1 356 ? 141.206 191.535 132.069 1.00 301.67 384 LYS A N 1
ATOM 2426 C CA . LYS A 1 356 ? 141.498 190.122 132.286 1.00 301.67 384 LYS A CA 1
ATOM 2427 C C . LYS A 1 356 ? 142.994 189.847 132.383 1.00 301.67 384 LYS A C 1
ATOM 2428 O O . LYS A 1 356 ? 143.389 188.764 132.828 1.00 301.67 384 LYS A O 1
ATOM 2434 N N . ARG A 1 357 ? 143.835 190.802 131.975 1.00 295.07 385 ARG A N 1
ATOM 2435 C CA . ARG A 1 357 ? 145.267 190.530 131.851 1.00 295.07 385 ARG A CA 1
ATOM 2436 C C . ARG A 1 357 ? 145.893 190.172 133.194 1.00 295.07 385 ARG A C 1
ATOM 2437 O O . ARG A 1 357 ? 146.726 189.261 133.277 1.00 295.07 385 ARG A O 1
ATOM 2445 N N . VAL A 1 358 ? 145.501 190.872 134.259 1.00 302.53 386 VAL A N 1
ATOM 2446 C CA . VAL A 1 358 ? 146.149 190.683 135.553 1.00 302.53 386 VAL A CA 1
ATOM 2447 C C . VAL A 1 358 ? 145.636 189.423 136.247 1.00 302.53 386 VAL A C 1
ATOM 2448 O O . VAL A 1 358 ? 146.280 188.905 137.168 1.00 302.53 386 VAL A O 1
ATOM 2452 N N . THR A 1 359 ? 144.504 188.882 135.796 1.00 301.09 387 THR A N 1
ATOM 2453 C CA . THR A 1 359 ? 143.730 187.944 136.600 1.00 301.09 387 THR A CA 1
ATOM 2454 C C . THR A 1 359 ? 144.298 186.527 136.653 1.00 301.09 387 THR A C 1
ATOM 2455 O O . THR A 1 359 ? 143.937 185.782 137.570 1.00 301.09 387 THR A O 1
ATOM 2459 N N . ARG A 1 360 ? 145.167 186.122 135.720 1.00 290.91 388 ARG A N 1
ATOM 2460 C CA . ARG A 1 360 ? 145.644 184.740 135.761 1.00 290.91 388 ARG A CA 1
ATOM 2461 C C . ARG A 1 360 ? 146.647 184.491 136.882 1.00 290.91 388 ARG A C 1
ATOM 2462 O O . ARG A 1 360 ? 146.811 183.343 137.308 1.00 290.91 388 ARG A O 1
ATOM 2470 N N . PHE A 1 361 ? 147.338 185.523 137.363 1.00 293.88 389 PHE A N 1
ATOM 2471 C CA . PHE A 1 361 ? 148.448 185.289 138.282 1.00 293.88 389 PHE A CA 1
ATOM 2472 C C . PHE A 1 361 ? 148.228 185.834 139.689 1.00 293.88 389 PHE A C 1
ATOM 2473 O O . PHE A 1 361 ? 148.754 185.260 140.646 1.00 293.88 389 PHE A O 1
ATOM 2481 N N . VAL A 1 362 ? 147.473 186.922 139.856 1.00 302.81 390 VAL A N 1
ATOM 2482 C CA . VAL A 1 362 ? 147.273 187.460 141.201 1.00 302.81 390 VAL A CA 1
ATOM 2483 C C . VAL A 1 362 ? 146.383 186.540 142.033 1.00 302.81 390 VAL A C 1
ATOM 2484 O O . VAL A 1 362 ? 146.670 186.277 143.207 1.00 302.81 390 VAL A O 1
ATOM 2488 N N . LEU A 1 363 ? 145.294 186.042 141.449 1.00 304.74 391 LEU A N 1
ATOM 2489 C CA . LEU A 1 363 ? 144.340 185.241 142.216 1.00 304.74 391 LEU A CA 1
ATOM 2490 C C . LEU A 1 363 ? 144.915 183.913 142.699 1.00 304.74 391 LEU A C 1
ATOM 2491 O O . LEU A 1 363 ? 144.755 183.599 143.893 1.00 304.74 391 LEU A O 1
ATOM 2496 N N . PRO A 1 364 ? 145.570 183.091 141.866 1.00 291.07 392 PRO A N 1
ATOM 2497 C CA . PRO A 1 364 ? 146.019 181.781 142.373 1.00 291.07 392 PRO A CA 1
ATOM 2498 C C . PRO A 1 364 ? 147.094 181.876 143.440 1.00 291.07 392 PRO A C 1
ATOM 2499 O O . PRO A 1 364 ? 147.031 181.143 144.434 1.00 291.07 392 PRO A O 1
ATOM 2503 N N . VAL A 1 365 ? 148.087 182.752 143.264 1.00 291.12 393 VAL A N 1
ATOM 2504 C CA . VAL A 1 365 ? 149.123 182.886 144.283 1.00 291.12 393 VAL A CA 1
ATOM 2505 C C . VAL A 1 365 ? 148.539 183.460 145.567 1.00 291.12 393 VAL A C 1
ATOM 2506 O O . VAL A 1 365 ? 148.977 183.106 146.668 1.00 291.12 393 VAL A O 1
ATOM 2510 N N . GLY A 1 366 ? 147.551 184.350 145.456 1.00 294.72 394 GLY A N 1
ATOM 2511 C CA . GLY A 1 366 ? 146.906 184.875 146.647 1.00 294.72 394 GLY A CA 1
ATOM 2512 C C . GLY A 1 366 ? 146.103 183.825 147.390 1.00 294.72 394 GLY A C 1
ATOM 2513 O O . GLY A 1 366 ? 146.074 183.812 148.624 1.00 294.72 394 GLY A O 1
ATOM 2514 N N . ALA A 1 367 ? 145.433 182.937 146.652 1.00 290.68 395 ALA A N 1
ATOM 2515 C CA . ALA A 1 367 ? 144.674 181.870 147.295 1.00 290.68 395 ALA A CA 1
ATOM 2516 C C . ALA A 1 367 ? 145.592 180.917 148.051 1.00 290.68 395 ALA A C 1
ATOM 2517 O O . ALA A 1 367 ? 145.257 180.467 149.153 1.00 290.68 395 ALA A O 1
ATOM 2519 N N . THR A 1 368 ? 146.752 180.597 147.476 1.00 287.44 396 THR A N 1
ATOM 2520 C CA . THR A 1 368 ? 147.679 179.675 148.124 1.00 287.44 396 THR A CA 1
ATOM 2521 C C . THR A 1 368 ? 148.363 180.311 149.328 1.00 287.44 396 THR A C 1
ATOM 2522 O O . THR A 1 368 ? 148.554 179.651 150.356 1.00 287.44 396 THR A O 1
ATOM 2526 N N . ILE A 1 369 ? 148.739 181.582 149.224 1.00 285.43 397 ILE A N 1
ATOM 2527 C CA . ILE A 1 369 ? 149.445 182.258 150.307 1.00 285.43 397 ILE A CA 1
ATOM 2528 C C . ILE A 1 369 ? 148.484 182.573 151.446 1.00 285.43 397 ILE A C 1
ATOM 2529 O O . ILE A 1 369 ? 148.818 182.400 152.618 1.00 285.43 397 ILE A O 1
ATOM 2534 N N . GLY A 1 373 ? 140.874 185.841 155.945 1.00 281.33 401 GLY A N 1
ATOM 2535 C CA . GLY A 1 373 ? 139.930 185.739 157.042 1.00 281.33 401 GLY A CA 1
ATOM 2536 C C . GLY A 1 373 ? 140.129 184.497 157.887 1.00 281.33 401 GLY A C 1
ATOM 2537 O O . GLY A 1 373 ? 139.597 184.395 158.993 1.00 281.33 401 GLY A O 1
ATOM 2538 N N . THR A 1 374 ? 140.899 183.543 157.357 1.00 282.06 402 THR A N 1
ATOM 2539 C CA . THR A 1 374 ? 141.164 182.311 158.093 1.00 282.06 402 THR A CA 1
ATOM 2540 C C . THR A 1 374 ? 141.966 182.581 159.361 1.00 282.06 402 THR A C 1
ATOM 2541 O O . THR A 1 374 ? 141.697 181.982 160.409 1.00 282.06 402 THR A O 1
ATOM 2545 N N . ALA A 1 375 ? 142.946 183.486 159.289 1.00 279.70 403 ALA A N 1
ATOM 2546 C CA . ALA A 1 375 ? 143.762 183.794 160.459 1.00 279.70 403 ALA A CA 1
ATOM 2547 C C . ALA A 1 375 ? 142.919 184.393 161.576 1.00 279.70 403 ALA A C 1
ATOM 2548 O O . ALA A 1 375 ? 143.150 184.110 162.758 1.00 279.70 403 ALA A O 1
ATOM 2550 N N . LEU A 1 376 ? 141.941 185.228 161.221 1.00 266.81 404 LEU A N 1
ATOM 2551 C CA . LEU A 1 376 ? 141.050 185.800 162.225 1.00 266.81 404 LEU A CA 1
ATOM 2552 C C . LEU A 1 376 ? 140.275 184.715 162.963 1.00 266.81 404 LEU A C 1
ATOM 2553 O O . LEU A 1 376 ? 140.172 184.744 164.194 1.00 266.81 404 LEU A O 1
ATOM 2558 N N . TYR A 1 377 ? 139.727 183.745 162.226 1.00 260.19 405 TYR A N 1
ATOM 2559 C CA . TYR A 1 377 ? 138.967 182.671 162.859 1.00 260.19 405 TYR A CA 1
ATOM 2560 C C . TYR A 1 377 ? 139.873 181.784 163.708 1.00 260.19 405 TYR A C 1
ATOM 2561 O O . TYR A 1 377 ? 139.480 181.343 164.797 1.00 260.19 405 TYR A O 1
ATOM 2570 N N . GLU A 1 378 ? 141.095 181.522 163.230 1.00 269.76 406 GLU A N 1
ATOM 2571 C CA . GLU A 1 378 ? 142.057 180.773 164.034 1.00 269.76 406 GLU A CA 1
ATOM 2572 C C . GLU A 1 378 ? 142.348 181.489 165.346 1.00 269.76 406 GLU A C 1
ATOM 2573 O O . GLU A 1 378 ? 142.364 180.865 166.414 1.00 269.76 406 GLU A O 1
ATOM 2579 N N . ALA A 1 379 ? 142.583 182.803 165.282 1.00 262.28 407 ALA A N 1
ATOM 2580 C CA . ALA A 1 379 ? 142.868 183.570 166.490 1.00 262.28 407 ALA A CA 1
ATOM 2581 C C . ALA A 1 379 ? 141.678 183.571 167.439 1.00 262.28 407 ALA A C 1
ATOM 2582 O O . ALA A 1 379 ? 141.848 183.442 168.657 1.00 262.28 407 ALA A O 1
ATOM 2584 N N . LEU A 1 380 ? 140.465 183.725 166.900 1.00 261.20 408 LEU A N 1
ATOM 2585 C CA . LEU A 1 380 ? 139.269 183.689 167.736 1.00 261.20 408 LEU A CA 1
ATOM 2586 C C . LEU A 1 380 ? 139.159 182.359 168.470 1.00 261.20 408 LEU A C 1
ATOM 2587 O O . LEU A 1 380 ? 138.954 182.321 169.691 1.00 261.20 408 LEU A O 1
ATOM 2592 N N . ALA A 1 381 ? 139.304 181.253 167.737 1.00 245.42 409 ALA A N 1
ATOM 2593 C CA . ALA A 1 381 ? 139.186 179.940 168.359 1.00 245.42 409 ALA A CA 1
ATOM 2594 C C . ALA A 1 381 ? 140.271 179.724 169.404 1.00 245.42 409 ALA A C 1
ATOM 2595 O O . ALA A 1 381 ? 139.997 179.212 170.497 1.00 245.42 409 ALA A O 1
ATOM 2597 N N . ALA A 1 382 ? 141.509 180.115 169.092 1.00 245.04 410 ALA A N 1
ATOM 2598 C CA . ALA A 1 382 ? 142.605 179.907 170.030 1.00 245.04 410 ALA A CA 1
ATOM 2599 C C . ALA A 1 382 ? 142.419 180.728 171.299 1.00 245.04 410 ALA A C 1
ATOM 2600 O O . ALA A 1 382 ? 142.626 180.219 172.409 1.00 245.04 410 ALA A O 1
ATOM 2602 N N . ILE A 1 383 ? 142.022 181.996 171.164 1.00 245.10 411 ILE A N 1
ATOM 2603 C CA . ILE A 1 383 ? 141.852 182.838 172.343 1.00 245.10 411 ILE A CA 1
ATOM 2604 C C . ILE A 1 383 ? 140.675 182.348 173.179 1.00 245.10 411 ILE A C 1
ATOM 2605 O O . ILE A 1 383 ? 140.713 182.401 174.415 1.00 245.10 411 ILE A O 1
ATOM 2610 N N . PHE A 1 384 ? 139.617 181.848 172.529 1.00 253.13 412 PHE A N 1
ATOM 2611 C CA . PHE A 1 384 ? 138.494 181.306 173.284 1.00 253.13 412 PHE A CA 1
ATOM 2612 C C . PHE A 1 384 ? 138.891 180.041 174.034 1.00 253.13 412 PHE A C 1
ATOM 2613 O O . PHE A 1 384 ? 138.513 179.860 175.198 1.00 253.13 412 PHE A O 1
ATOM 2621 N N . ILE A 1 385 ? 139.654 179.156 173.387 1.00 249.62 413 ILE A N 1
ATOM 2622 C CA . ILE A 1 385 ? 140.110 177.941 174.055 1.00 249.62 413 ILE A CA 1
ATOM 2623 C C . ILE A 1 385 ? 140.997 178.291 175.242 1.00 249.62 413 ILE A C 1
ATOM 2624 O O . ILE A 1 385 ? 140.898 177.680 176.314 1.00 249.62 413 ILE A O 1
ATOM 2629 N N . ALA A 1 386 ? 141.873 179.285 175.074 1.00 248.13 414 ALA A N 1
ATOM 2630 C CA . ALA A 1 386 ? 142.702 179.732 176.188 1.00 248.13 414 ALA A CA 1
ATOM 2631 C C . ALA A 1 386 ? 141.851 180.303 177.317 1.00 248.13 414 ALA A C 1
ATOM 2632 O O . ALA A 1 386 ? 142.156 180.101 178.498 1.00 248.13 414 ALA A O 1
ATOM 2634 N N . GLN A 1 387 ? 140.781 181.024 176.974 1.00 251.77 415 GLN A N 1
ATOM 2635 C CA . GLN A 1 387 ? 139.954 181.655 177.999 1.00 251.77 415 GLN A CA 1
ATOM 2636 C C . GLN A 1 387 ? 139.062 180.650 178.722 1.00 251.77 415 GLN A C 1
ATOM 2637 O O . GLN A 1 387 ? 138.710 180.869 179.887 1.00 251.77 415 GLN A O 1
ATOM 2643 N N . VAL A 1 388 ? 138.681 179.557 178.056 1.00 252.89 416 VAL A N 1
ATOM 2644 C CA . VAL A 1 388 ? 137.712 178.629 178.636 1.00 252.89 416 VAL A CA 1
ATOM 2645 C C . VAL A 1 388 ? 138.289 177.920 179.857 1.00 252.89 416 VAL A C 1
ATOM 2646 O O . VAL A 1 388 ? 137.626 177.806 180.895 1.00 252.89 416 VAL A O 1
ATOM 2650 N N . ASN A 1 389 ? 139.530 177.445 179.765 1.00 255.64 417 ASN A N 1
ATOM 2651 C CA . ASN A 1 389 ? 140.105 176.595 180.800 1.00 255.64 417 ASN A CA 1
ATOM 2652 C C . ASN A 1 389 ? 140.695 177.381 181.968 1.00 255.64 417 ASN A C 1
ATOM 2653 O O . ASN A 1 389 ? 141.572 176.856 182.667 1.00 255.64 417 ASN A O 1
ATOM 2658 N N . ASN A 1 390 ? 140.245 178.620 182.177 1.00 266.40 418 ASN A N 1
ATOM 2659 C CA . ASN A 1 390 ? 140.640 179.444 183.319 1.00 266.40 418 ASN A CA 1
ATOM 2660 C C . ASN A 1 390 ? 142.130 179.772 183.310 1.00 266.40 418 ASN A C 1
ATOM 2661 O O . ASN A 1 390 ? 142.756 179.871 184.368 1.00 266.40 418 ASN A O 1
ATOM 2666 N N . PHE A 1 391 ? 142.714 179.941 182.127 1.00 270.39 419 PHE A N 1
ATOM 2667 C CA . PHE A 1 391 ? 144.090 180.400 182.043 1.00 270.39 419 PHE A CA 1
ATOM 2668 C C . PHE A 1 391 ? 144.169 181.877 182.428 1.00 270.39 419 PHE A C 1
ATOM 2669 O O . PHE A 1 391 ? 143.168 182.599 182.438 1.00 270.39 419 PHE A O 1
ATOM 2677 N N . GLU A 1 392 ? 145.380 182.321 182.768 1.00 264.42 420 GLU A N 1
ATOM 2678 C CA . GLU A 1 392 ? 145.544 183.676 183.288 1.00 264.42 420 GLU A CA 1
ATOM 2679 C C . GLU A 1 392 ? 145.335 184.722 182.196 1.00 264.42 420 GLU A C 1
ATOM 2680 O O . GLU A 1 392 ? 144.831 185.818 182.470 1.00 264.42 420 GLU A O 1
ATOM 2686 N N . LEU A 1 393 ? 145.724 184.407 180.957 1.00 260.45 421 LEU A N 1
ATOM 2687 C CA . LEU A 1 393 ? 145.527 185.285 179.799 1.00 260.45 421 LEU A CA 1
ATOM 2688 C C . LEU A 1 393 ? 146.223 186.636 179.991 1.00 260.45 421 LEU A C 1
ATOM 2689 O O . LEU A 1 393 ? 145.585 187.685 180.106 1.00 260.45 421 LEU A O 1
ATOM 2694 N N . ASN A 1 394 ? 147.553 186.597 180.020 1.00 248.50 422 ASN A N 1
ATOM 2695 C CA . ASN A 1 394 ? 148.320 187.829 180.127 1.00 248.50 422 ASN A CA 1
ATOM 2696 C C . ASN A 1 394 ? 148.313 188.586 178.800 1.00 248.50 422 ASN A C 1
ATOM 2697 O O . ASN A 1 394 ? 148.004 188.039 177.736 1.00 248.50 422 ASN A O 1
ATOM 2702 N N . PHE A 1 395 ? 148.659 189.872 178.878 1.00 243.83 423 PHE A N 1
ATOM 2703 C CA . PHE A 1 395 ? 148.712 190.726 177.697 1.00 243.83 423 PHE A CA 1
ATOM 2704 C C . PHE A 1 395 ? 149.919 190.441 176.816 1.00 243.83 423 PHE A C 1
ATOM 2705 O O . PHE A 1 395 ? 150.032 191.040 175.741 1.00 243.83 423 PHE A O 1
ATOM 2713 N N . GLY A 1 396 ? 150.829 189.572 177.247 1.00 240.49 424 GLY A N 1
ATOM 2714 C CA . GLY A 1 396 ? 151.992 189.245 176.449 1.00 240.49 424 GLY A CA 1
ATOM 2715 C C . GLY A 1 396 ? 151.812 188.011 175.591 1.00 240.49 424 GLY A C 1
ATOM 2716 O O . GLY A 1 396 ? 152.387 187.920 174.503 1.00 240.49 424 GLY A O 1
ATOM 2717 N N . GLN A 1 397 ? 151.019 187.050 176.065 1.00 238.01 425 GLN A N 1
ATOM 2718 C CA . GLN A 1 397 ? 150.791 185.834 175.296 1.00 238.01 425 GLN A CA 1
ATOM 2719 C C . GLN A 1 397 ? 149.729 186.005 174.219 1.00 238.01 425 GLN A C 1
ATOM 2720 O O . GLN A 1 397 ? 149.619 185.142 173.341 1.00 238.01 425 GLN A O 1
ATOM 2726 N N . ILE A 1 398 ? 148.946 187.085 174.267 1.00 242.36 426 ILE A N 1
ATOM 2727 C CA . ILE A 1 398 ? 147.919 187.297 173.252 1.00 242.36 426 ILE A CA 1
ATOM 2728 C C . ILE A 1 398 ? 148.556 187.532 171.887 1.00 242.36 426 ILE A C 1
ATOM 2729 O O . ILE A 1 398 ? 148.102 186.986 170.874 1.00 242.36 426 ILE A O 1
ATOM 2734 N N . ILE A 1 399 ? 149.623 188.333 171.834 1.00 242.16 427 ILE A N 1
ATOM 2735 C CA . ILE A 1 399 ? 150.314 188.532 170.565 1.00 242.16 427 ILE A CA 1
ATOM 2736 C C . ILE A 1 399 ? 150.961 187.234 170.097 1.00 242.16 427 ILE A C 1
ATOM 2737 O O . ILE A 1 399 ? 150.992 186.948 168.893 1.00 242.16 427 ILE A O 1
ATOM 2742 N N . THR A 1 400 ? 151.465 186.418 171.028 1.00 238.00 428 THR A N 1
ATOM 2743 C CA . THR A 1 400 ? 152.078 185.154 170.637 1.00 238.00 428 THR A CA 1
ATOM 2744 C C . THR A 1 400 ? 151.054 184.213 170.020 1.00 238.00 428 THR A C 1
ATOM 2745 O O . THR A 1 400 ? 151.314 183.600 168.978 1.00 238.00 428 THR A O 1
ATOM 2749 N N . ILE A 1 401 ? 149.879 184.093 170.642 1.00 242.56 429 ILE A N 1
ATOM 2750 C CA . ILE A 1 401 ? 148.857 183.213 170.090 1.00 242.56 429 ILE A CA 1
ATOM 2751 C C . ILE A 1 401 ? 148.305 183.780 168.787 1.00 242.56 429 ILE A C 1
ATOM 2752 O O . ILE A 1 401 ? 147.948 183.021 167.880 1.00 242.56 429 ILE A O 1
ATOM 2757 N N . SER A 1 402 ? 148.249 185.109 168.651 1.00 250.40 430 SER A N 1
ATOM 2758 C CA . SER A 1 402 ? 147.813 185.702 167.390 1.00 250.40 430 SER A CA 1
ATOM 2759 C C . SER A 1 402 ? 148.786 185.375 166.262 1.00 250.40 430 SER A C 1
ATOM 2760 O O . SER A 1 402 ? 148.374 185.009 165.154 1.00 250.40 430 SER A O 1
ATOM 2763 N N . ILE A 1 403 ? 150.089 185.501 166.529 1.00 239.24 431 ILE A N 1
ATOM 2764 C CA . ILE A 1 403 ? 151.089 185.170 165.518 1.00 239.24 431 ILE A CA 1
ATOM 2765 C C . ILE A 1 403 ? 151.048 183.681 165.193 1.00 239.24 431 ILE A C 1
ATOM 2766 O O . ILE A 1 403 ? 151.161 183.283 164.027 1.00 239.24 431 ILE A O 1
ATOM 2771 N N . THR A 1 404 ? 150.880 182.837 166.214 1.00 236.26 432 THR A N 1
ATOM 2772 C CA . THR A 1 404 ? 150.775 181.402 165.974 1.00 236.26 432 THR A CA 1
ATOM 2773 C C . THR A 1 404 ? 149.573 181.078 165.096 1.00 236.26 432 THR A C 1
ATOM 2774 O O . THR A 1 404 ? 149.672 180.268 164.167 1.00 236.26 432 THR A O 1
ATOM 2778 N N . ALA A 1 405 ? 148.430 181.713 165.367 1.00 250.05 433 ALA A N 1
ATOM 2779 C CA . ALA A 1 405 ? 147.234 181.471 164.568 1.00 250.05 433 ALA A CA 1
ATOM 2780 C C . ALA A 1 405 ? 147.413 181.950 163.133 1.00 250.05 433 ALA A C 1
ATOM 2781 O O . ALA A 1 405 ? 147.014 181.257 162.190 1.00 250.05 433 ALA A O 1
ATOM 2783 N N . THR A 1 406 ? 148.006 183.133 162.941 1.00 257.80 434 THR A N 1
ATOM 2784 C CA . THR A 1 406 ? 148.138 183.659 161.585 1.00 257.80 434 THR A CA 1
ATOM 2785 C C . THR A 1 406 ? 149.184 182.885 160.789 1.00 257.80 434 THR A C 1
ATOM 2786 O O . THR A 1 406 ? 149.102 182.813 159.557 1.00 257.80 434 THR A O 1
ATOM 2790 N N . ALA A 1 407 ? 150.174 182.298 161.468 1.00 253.02 435 ALA A N 1
ATOM 2791 C CA . ALA A 1 407 ? 151.121 181.433 160.774 1.00 253.02 435 ALA A CA 1
ATOM 2792 C C . ALA A 1 407 ? 150.520 180.063 160.488 1.00 253.02 435 ALA A C 1
ATOM 2793 O O . ALA A 1 407 ? 150.871 179.428 159.487 1.00 253.02 435 ALA A O 1
ATOM 2795 N N . ALA A 1 408 ? 149.619 179.595 161.354 1.00 250.78 436 ALA A N 1
ATOM 2796 C CA . ALA A 1 408 ? 149.026 178.274 161.184 1.00 250.78 436 ALA A CA 1
ATOM 2797 C C . ALA A 1 408 ? 148.135 178.210 159.950 1.00 250.78 436 ALA A C 1
ATOM 2798 O O . ALA A 1 408 ? 148.119 177.198 159.240 1.00 250.78 436 ALA A O 1
ATOM 2800 N N . SER A 1 409 ? 147.389 179.280 159.678 1.00 261.49 437 SER A N 1
ATOM 2801 C CA . SER A 1 409 ? 146.378 179.266 158.630 1.00 261.49 437 SER A CA 1
ATOM 2802 C C . SER A 1 409 ? 146.939 179.524 157.238 1.00 261.49 437 SER A C 1
ATOM 2803 O O . SER A 1 409 ? 146.177 179.469 156.266 1.00 261.49 437 SER A O 1
ATOM 2806 N N . ILE A 1 410 ? 148.236 179.810 157.114 1.00 255.96 438 ILE A N 1
ATOM 2807 C CA . ILE A 1 410 ? 148.810 180.112 155.805 1.00 255.96 438 ILE A CA 1
ATOM 2808 C C . ILE A 1 410 ? 148.744 178.890 154.895 1.00 255.96 438 ILE A C 1
ATOM 2809 O O . ILE A 1 410 ? 148.319 178.979 153.737 1.00 255.96 438 ILE A O 1
ATOM 2814 N N . GLY A 1 411 ? 149.154 177.733 155.405 1.00 250.88 439 GLY A N 1
ATOM 2815 C CA . GLY A 1 411 ? 149.155 176.512 154.623 1.00 250.88 439 GLY A CA 1
ATOM 2816 C C . GLY A 1 411 ? 148.213 175.461 155.169 1.00 250.88 439 GLY A C 1
ATOM 2817 O O . GLY A 1 411 ? 148.566 174.281 155.243 1.00 250.88 439 GLY A O 1
ATOM 2818 N N . ALA A 1 412 ? 147.012 175.884 155.567 1.00 251.33 440 ALA A N 1
ATOM 2819 C CA . ALA A 1 412 ? 146.067 175.004 156.243 1.00 251.33 440 ALA A CA 1
ATOM 2820 C C . ALA A 1 412 ? 145.685 173.795 155.398 1.00 251.33 440 ALA A C 1
ATOM 2821 O O . ALA A 1 412 ? 146.047 172.663 155.736 1.00 251.33 440 ALA A O 1
ATOM 2823 N N . ALA A 1 413 ? 144.981 174.025 154.291 1.00 243.90 441 ALA A N 1
ATOM 2824 C CA . ALA A 1 413 ? 144.502 172.959 153.416 1.00 243.90 441 ALA A CA 1
ATOM 2825 C C . ALA A 1 413 ? 143.799 173.600 152.226 1.00 243.90 441 ALA A C 1
ATOM 2826 O O . ALA A 1 413 ? 143.572 174.813 152.191 1.00 243.90 441 ALA A O 1
ATOM 2828 N N . GLY A 1 414 ? 143.457 172.763 151.249 1.00 253.31 442 GLY A N 1
ATOM 2829 C CA . GLY A 1 414 ? 142.665 173.196 150.115 1.00 253.31 442 GLY A CA 1
ATOM 2830 C C . GLY A 1 414 ? 141.281 172.580 150.120 1.00 253.31 442 GLY A C 1
ATOM 2831 O O . GLY A 1 414 ? 140.518 172.732 149.161 1.00 253.31 442 GLY A O 1
ATOM 2832 N N . ILE A 1 415 ? 140.950 171.881 151.201 1.00 252.47 443 ILE A N 1
ATOM 2833 C CA . ILE A 1 415 ? 139.661 171.209 151.345 1.00 252.47 443 ILE A CA 1
ATOM 2834 C C . ILE A 1 415 ? 138.613 172.228 151.783 1.00 252.47 443 ILE A C 1
ATOM 2835 O O . ILE A 1 415 ? 138.960 173.237 152.414 1.00 252.47 443 ILE A O 1
ATOM 2840 N N . PRO A 1 416 ? 137.329 172.018 151.467 1.00 272.62 444 PRO A N 1
ATOM 2841 C CA . PRO A 1 416 ? 136.300 172.970 151.909 1.00 272.62 444 PRO A CA 1
ATOM 2842 C C . PRO A 1 416 ? 136.108 172.974 153.418 1.00 272.62 444 PRO A C 1
ATOM 2843 O O . PRO A 1 416 ? 136.092 174.038 154.044 1.00 272.62 444 PRO A O 1
ATOM 2847 N N . GLN A 1 417 ? 135.962 171.788 154.013 1.00 263.19 445 GLN A N 1
ATOM 2848 C CA . GLN A 1 417 ? 135.762 171.662 155.457 1.00 263.19 445 GLN A CA 1
ATOM 2849 C C . GLN A 1 417 ? 137.121 171.468 156.122 1.00 263.19 445 GLN A C 1
ATOM 2850 O O . GLN A 1 417 ? 137.526 170.362 156.484 1.00 263.19 445 GLN A O 1
ATOM 2856 N N . ALA A 1 418 ? 137.838 172.580 156.283 1.00 267.76 446 ALA A N 1
ATOM 2857 C CA . ALA A 1 418 ? 139.166 172.577 156.879 1.00 267.76 446 ALA A CA 1
ATOM 2858 C C . ALA A 1 418 ? 139.161 173.059 158.325 1.00 267.76 446 ALA A C 1
ATOM 2859 O O . ALA A 1 418 ? 140.227 173.352 158.876 1.00 267.76 446 ALA A O 1
ATOM 2861 N N . GLY A 1 419 ? 137.985 173.155 158.947 1.00 270.45 447 GLY A N 1
ATOM 2862 C CA . GLY A 1 419 ? 137.929 173.625 160.322 1.00 270.45 447 GLY A CA 1
ATOM 2863 C C . GLY A 1 419 ? 138.625 172.693 161.296 1.00 270.45 447 GLY A C 1
ATOM 2864 O O . GLY A 1 419 ? 139.411 173.138 162.139 1.00 270.45 447 GLY A O 1
ATOM 2865 N N . LEU A 1 420 ? 138.359 171.390 161.185 1.00 251.31 448 LEU A N 1
ATOM 2866 C CA . LEU A 1 420 ? 138.927 170.429 162.126 1.00 251.31 448 LEU A CA 1
ATOM 2867 C C . LEU A 1 420 ? 140.448 170.413 162.044 1.00 251.31 448 LEU A C 1
ATOM 2868 O O . LEU A 1 420 ? 141.139 170.441 163.071 1.00 251.31 448 LEU A O 1
ATOM 2873 N N . VAL A 1 421 ? 140.989 170.374 160.825 1.00 255.67 449 VAL A N 1
ATOM 2874 C CA . VAL A 1 421 ? 142.437 170.306 160.667 1.00 255.67 449 VAL A CA 1
ATOM 2875 C C . VAL A 1 421 ? 143.093 171.592 161.158 1.00 255.67 449 VAL A C 1
ATOM 2876 O O . VAL A 1 421 ? 144.148 171.553 161.797 1.00 255.67 449 VAL A O 1
ATOM 2880 N N . THR A 1 422 ? 142.474 172.747 160.892 1.00 265.18 450 THR A N 1
ATOM 2881 C CA . THR A 1 422 ? 143.022 174.009 161.382 1.00 265.18 450 THR A CA 1
ATOM 2882 C C . THR A 1 422 ? 143.023 174.059 162.904 1.00 265.18 450 THR A C 1
ATOM 2883 O O . THR A 1 422 ? 143.975 174.560 163.519 1.00 265.18 450 THR A O 1
ATOM 2887 N N . MET A 1 423 ? 141.951 173.567 163.529 1.00 261.85 451 MET A N 1
ATOM 2888 C CA . MET A 1 423 ? 141.902 173.544 164.985 1.00 261.85 451 MET A CA 1
ATOM 2889 C C . MET A 1 423 ? 142.963 172.613 165.552 1.00 261.85 451 MET A C 1
ATOM 2890 O O . MET A 1 423 ? 143.593 172.923 166.571 1.00 261.85 451 MET A O 1
ATOM 2895 N N . VAL A 1 424 ? 143.188 171.474 164.895 1.00 246.81 452 VAL A N 1
ATOM 2896 C CA . VAL A 1 424 ? 144.288 170.601 165.293 1.00 246.81 452 VAL A CA 1
ATOM 2897 C C . VAL A 1 424 ? 145.615 171.340 165.177 1.00 246.81 452 VAL A C 1
ATOM 2898 O O . VAL A 1 424 ? 146.467 171.259 166.070 1.00 246.81 452 VAL A O 1
ATOM 2902 N N . ILE A 1 425 ? 145.801 172.086 164.084 1.00 244.57 453 ILE A N 1
ATOM 2903 C CA . ILE A 1 425 ? 147.049 172.817 163.873 1.00 244.57 453 ILE A CA 1
ATOM 2904 C C . ILE A 1 425 ? 147.294 173.782 165.024 1.00 244.57 453 ILE A C 1
ATOM 2905 O O . ILE A 1 425 ? 148.368 173.790 165.638 1.00 244.57 453 ILE A O 1
ATOM 2910 N N . VAL A 1 426 ? 146.290 174.602 165.342 1.00 248.26 454 VAL A N 1
ATOM 2911 C CA . VAL A 1 426 ? 146.494 175.647 166.341 1.00 248.26 454 VAL A CA 1
ATOM 2912 C C . VAL A 1 426 ? 146.649 175.043 167.733 1.00 248.26 454 VAL A C 1
ATOM 2913 O O . VAL A 1 426 ? 147.487 175.494 168.525 1.00 248.26 454 VAL A O 1
ATOM 2917 N N . LEU A 1 427 ? 145.869 174.005 168.053 1.00 243.20 455 LEU A N 1
ATOM 2918 C CA . LEU A 1 427 ? 145.960 173.415 169.383 1.00 243.20 455 LEU A CA 1
ATOM 2919 C C . LEU A 1 427 ? 147.269 172.661 169.581 1.00 243.20 455 LEU A C 1
ATOM 2920 O O . LEU A 1 427 ? 147.792 172.621 170.700 1.00 243.20 455 LEU A O 1
ATOM 2925 N N . THR A 1 428 ? 147.813 172.059 168.520 1.00 237.10 456 THR A N 1
ATOM 2926 C CA . THR A 1 428 ? 149.123 171.431 168.638 1.00 237.10 456 THR A CA 1
ATOM 2927 C C . THR A 1 428 ? 150.237 172.468 168.691 1.00 237.10 456 THR A C 1
ATOM 2928 O O . THR A 1 428 ? 151.247 172.254 169.372 1.00 237.10 456 THR A O 1
ATOM 2932 N N . SER A 1 429 ? 150.076 173.593 167.989 1.00 237.66 457 SER A N 1
ATOM 2933 C CA . SER A 1 429 ? 151.115 174.617 168.004 1.00 237.66 457 SER A CA 1
ATOM 2934 C C . SER A 1 429 ? 151.142 175.379 169.323 1.00 237.66 457 SER A C 1
ATOM 2935 O O . SER A 1 429 ? 152.201 175.875 169.724 1.00 237.66 457 SER A O 1
ATOM 2938 N N . VAL A 1 430 ? 150.004 175.488 170.008 1.00 229.41 458 VAL A N 1
ATOM 2939 C CA . VAL A 1 430 ? 149.966 176.191 171.286 1.00 229.41 458 VAL A CA 1
ATOM 2940 C C . VAL A 1 430 ? 150.171 175.252 172.473 1.00 229.41 458 VAL A C 1
ATOM 2941 O O . VAL A 1 430 ? 150.606 175.709 173.541 1.00 229.41 458 VAL A O 1
ATOM 2945 N N . GLY A 1 431 ? 149.893 173.958 172.317 1.00 243.43 459 GLY A N 1
ATOM 2946 C CA . GLY A 1 431 ? 150.095 172.994 173.377 1.00 243.43 459 GLY A CA 1
ATOM 2947 C C . GLY A 1 431 ? 148.918 172.785 174.305 1.00 243.43 459 GLY A C 1
ATOM 2948 O O . GLY A 1 431 ? 148.998 171.922 175.189 1.00 243.43 459 GLY A O 1
ATOM 2949 N N . LEU A 1 432 ? 147.835 173.538 174.140 1.00 241.45 460 LEU A N 1
ATOM 2950 C CA . LEU A 1 432 ? 146.666 173.366 174.984 1.00 241.45 460 LEU A CA 1
ATOM 2951 C C . LEU A 1 432 ? 145.948 172.062 174.637 1.00 241.45 460 LEU A C 1
ATOM 2952 O O . LEU A 1 432 ? 146.096 171.537 173.531 1.00 241.45 460 LEU A O 1
ATOM 2957 N N . PRO A 1 433 ? 145.176 171.511 175.577 1.00 248.43 461 PRO A N 1
ATOM 2958 C CA . PRO A 1 433 ? 144.458 170.260 175.300 1.00 248.43 461 PRO A CA 1
ATOM 2959 C C . PRO A 1 433 ? 143.507 170.404 174.121 1.00 248.43 461 PRO A C 1
ATOM 2960 O O . PRO A 1 433 ? 142.903 171.457 173.907 1.00 248.43 461 PRO A O 1
ATOM 2964 N N . THR A 1 434 ? 143.382 169.323 173.351 1.00 250.59 462 THR A N 1
ATOM 2965 C CA . THR A 1 434 ? 142.589 169.307 172.130 1.00 250.59 462 THR A CA 1
ATOM 2966 C C . THR A 1 434 ? 141.227 168.646 172.320 1.00 250.59 462 THR A C 1
ATOM 2967 O O . THR A 1 434 ? 140.624 168.190 171.343 1.00 250.59 462 THR A O 1
ATOM 2971 N N . ASP A 1 435 ? 140.730 168.583 173.555 1.00 252.86 463 ASP A N 1
ATOM 2972 C CA . ASP A 1 435 ? 139.442 167.956 173.822 1.00 252.86 463 ASP A CA 1
ATOM 2973 C C . ASP A 1 435 ? 138.261 168.883 173.561 1.00 252.86 463 ASP A C 1
ATOM 2974 O O . ASP A 1 435 ? 137.124 168.405 173.488 1.00 252.86 463 ASP A O 1
ATOM 2979 N N . ASP A 1 436 ? 138.497 170.185 173.392 1.00 243.95 464 ASP A N 1
ATOM 2980 C CA . ASP A 1 436 ? 137.429 171.162 173.230 1.00 243.95 464 ASP A CA 1
ATOM 2981 C C . ASP A 1 436 ? 137.054 171.388 171.768 1.00 243.95 464 ASP A C 1
ATOM 2982 O O . ASP A 1 436 ? 136.568 172.468 171.419 1.00 243.95 464 ASP A O 1
ATOM 2987 N N . ILE A 1 437 ? 137.273 170.391 170.910 1.00 230.92 465 ILE A N 1
ATOM 2988 C CA . ILE A 1 437 ? 136.940 170.534 169.495 1.00 230.92 465 ILE A CA 1
ATOM 2989 C C . ILE A 1 437 ? 135.430 170.590 169.294 1.00 230.92 465 ILE A C 1
ATOM 2990 O O . ILE A 1 437 ? 134.935 171.335 168.440 1.00 230.92 465 ILE A O 1
ATOM 2995 N N . THR A 1 438 ? 134.677 169.813 170.078 1.00 239.67 466 THR A N 1
ATOM 2996 C CA . THR A 1 438 ? 133.253 169.624 169.806 1.00 239.67 466 THR A CA 1
ATOM 2997 C C . THR A 1 438 ? 132.481 170.936 169.876 1.00 239.67 466 THR A C 1
ATOM 2998 O O . THR A 1 438 ? 131.642 171.218 169.011 1.00 239.67 466 THR A O 1
ATOM 3002 N N . LEU A 1 439 ? 132.750 171.749 170.900 1.00 244.52 467 LEU A N 1
ATOM 3003 C CA . LEU A 1 439 ? 132.003 172.990 171.081 1.00 244.52 467 LEU A CA 1
ATOM 3004 C C . LEU A 1 439 ? 132.220 173.942 169.913 1.00 244.52 467 LEU A C 1
ATOM 3005 O O . LEU A 1 439 ? 131.292 174.640 169.488 1.00 244.52 467 LEU A O 1
ATOM 3010 N N . ILE A 1 440 ? 133.442 173.983 169.382 1.00 250.81 468 ILE A N 1
ATOM 3011 C CA . ILE A 1 440 ? 133.771 174.954 168.346 1.00 250.81 468 ILE A CA 1
ATOM 3012 C C . ILE A 1 440 ? 133.457 174.405 166.958 1.00 250.81 468 ILE A C 1
ATOM 3013 O O . ILE A 1 440 ? 133.401 175.160 165.979 1.00 250.81 468 ILE A O 1
ATOM 3018 N N . ILE A 1 441 ? 133.250 173.087 166.839 1.00 248.11 469 ILE A N 1
ATOM 3019 C CA . ILE A 1 441 ? 132.836 172.525 165.553 1.00 248.11 469 ILE A CA 1
ATOM 3020 C C . ILE A 1 441 ? 131.348 172.227 165.491 1.00 248.11 469 ILE A C 1
ATOM 3021 O O . ILE A 1 441 ? 130.863 171.781 164.443 1.00 248.11 469 ILE A O 1
ATOM 3026 N N . ALA A 1 442 ? 130.608 172.447 166.580 1.00 260.57 470 ALA A N 1
ATOM 3027 C CA . ALA A 1 442 ? 129.167 172.223 166.548 1.00 260.57 470 ALA A CA 1
ATOM 3028 C C . ALA A 1 442 ? 128.444 173.217 165.649 1.00 260.57 470 ALA A C 1
ATOM 3029 O O . ALA A 1 442 ? 127.280 172.989 165.303 1.00 260.57 470 ALA A O 1
ATOM 3031 N N . VAL A 1 443 ? 129.105 174.311 165.263 1.00 283.72 471 VAL A N 1
ATOM 3032 C CA . VAL A 1 443 ? 128.508 175.329 164.409 1.00 283.72 471 VAL A CA 1
ATOM 3033 C C . VAL A 1 443 ? 129.390 175.672 163.217 1.00 283.72 471 VAL A C 1
ATOM 3034 O O . VAL A 1 443 ? 129.062 176.585 162.457 1.00 283.72 471 VAL A O 1
ATOM 3038 N N . ASP A 1 444 ? 130.491 174.946 163.008 1.00 283.54 472 ASP A N 1
ATOM 3039 C CA . ASP A 1 444 ? 131.461 175.307 161.982 1.00 283.54 472 ASP A CA 1
ATOM 3040 C C . ASP A 1 444 ? 130.932 175.147 160.562 1.00 283.54 472 ASP A C 1
ATOM 3041 O O . ASP A 1 444 ? 131.582 175.623 159.628 1.00 283.54 472 ASP A O 1
ATOM 3046 N N . TRP A 1 445 ? 129.786 174.489 160.371 1.00 299.03 473 TRP A N 1
ATOM 3047 C CA . TRP A 1 445 ? 129.241 174.337 159.024 1.00 299.03 473 TRP A CA 1
ATOM 3048 C C . TRP A 1 445 ? 128.852 175.688 158.430 1.00 299.03 473 TRP A C 1
ATOM 3049 O O . TRP A 1 445 ? 129.126 175.965 157.257 1.00 299.03 473 TRP A O 1
ATOM 3060 N N . PHE A 1 446 ? 128.213 176.544 159.230 1.00 320.45 474 PHE A N 1
ATOM 3061 C CA . PHE A 1 446 ? 127.838 177.882 158.786 1.00 320.45 474 PHE A CA 1
ATOM 3062 C C . PHE A 1 446 ? 129.038 178.824 158.781 1.00 320.45 474 PHE A C 1
ATOM 3063 O O . PHE A 1 446 ? 129.156 179.689 157.896 1.00 320.45 474 PHE A O 1
ATOM 3071 N N . LEU A 1 447 ? 129.944 178.652 159.747 1.00 311.72 475 LEU A N 1
ATOM 3072 C CA . LEU A 1 447 ? 131.176 179.429 159.760 1.00 311.72 475 LEU A CA 1
ATOM 3073 C C . LEU A 1 447 ? 132.031 179.136 158.537 1.00 311.72 475 LEU A C 1
ATOM 3074 O O . LEU A 1 447 ? 132.789 180.001 158.096 1.00 311.72 475 LEU A O 1
ATOM 3079 N N . ASP A 1 448 ? 131.916 177.936 157.964 1.00 318.33 476 ASP A N 1
ATOM 3080 C CA . ASP A 1 448 ? 132.670 177.621 156.754 1.00 318.33 476 ASP A CA 1
ATOM 3081 C C . ASP A 1 448 ? 132.129 178.385 155.551 1.00 318.33 476 ASP A C 1
ATOM 3082 O O . ASP A 1 448 ? 132.903 178.864 154.713 1.00 318.33 476 ASP A O 1
ATOM 3087 N N . ARG A 1 449 ? 130.803 178.503 155.443 1.00 324.77 477 ARG A N 1
ATOM 3088 C CA . ARG A 1 449 ? 130.223 179.327 154.388 1.00 324.77 477 ARG A CA 1
ATOM 3089 C C . ARG A 1 449 ? 130.624 180.786 154.558 1.00 324.77 477 ARG A C 1
ATOM 3090 O O . ARG A 1 449 ? 130.952 181.471 153.579 1.00 324.77 477 ARG A O 1
ATOM 3098 N N . LEU A 1 450 ? 130.613 181.278 155.798 1.00 328.21 478 LEU A N 1
ATOM 3099 C CA . LEU A 1 450 ? 131.083 182.641 156.041 1.00 328.21 478 LEU A CA 1
ATOM 3100 C C . LEU A 1 450 ? 132.557 182.792 155.676 1.00 328.21 478 LEU A C 1
ATOM 3101 O O . LEU A 1 450 ? 132.962 183.807 155.098 1.00 328.21 478 LEU A O 1
ATOM 3106 N N . ARG A 1 451 ? 133.370 181.787 155.999 1.00 321.96 479 ARG A N 1
ATOM 3107 C CA . ARG A 1 451 ? 134.789 181.826 155.666 1.00 321.96 479 ARG A CA 1
ATOM 3108 C C . ARG A 1 451 ? 135.002 181.896 154.160 1.00 321.96 479 ARG A C 1
ATOM 3109 O O . ARG A 1 451 ? 135.801 182.702 153.673 1.00 321.96 479 ARG A O 1
ATOM 3117 N N . THR A 1 452 ? 134.286 181.062 153.402 1.00 334.45 480 THR A N 1
ATOM 3118 C CA . THR A 1 452 ? 134.507 181.042 151.959 1.00 334.45 480 THR A CA 1
ATOM 3119 C C . THR A 1 452 ? 133.965 182.306 151.297 1.00 334.45 480 THR A C 1
ATOM 3120 O O . THR A 1 452 ? 134.560 182.806 150.334 1.00 334.45 480 THR A O 1
ATOM 3124 N N . THR A 1 453 ? 132.859 182.861 151.806 1.00 333.87 481 THR A N 1
ATOM 3125 C CA . THR A 1 453 ? 132.373 184.109 151.224 1.00 333.87 481 THR A CA 1
ATOM 3126 C C . THR A 1 453 ? 133.313 185.270 151.547 1.00 333.87 481 THR A C 1
ATOM 3127 O O . THR A 1 453 ? 133.577 186.116 150.685 1.00 333.87 481 THR A O 1
ATOM 3131 N N . THR A 1 454 ? 133.868 185.309 152.761 1.00 335.51 482 THR A N 1
ATOM 3132 C CA . THR A 1 454 ? 134.860 186.336 153.061 1.00 335.51 482 THR A CA 1
ATOM 3133 C C . THR A 1 454 ? 136.103 186.157 152.200 1.00 335.51 482 THR A C 1
ATOM 3134 O O . THR A 1 454 ? 136.699 187.141 151.746 1.00 335.51 482 THR A O 1
ATOM 3138 N N . ASN A 1 455 ? 136.497 184.906 151.954 1.00 331.51 483 ASN A N 1
ATOM 3139 C CA . ASN A 1 455 ? 137.651 184.642 151.102 1.00 331.51 483 ASN A CA 1
ATOM 3140 C C . ASN A 1 455 ? 137.415 185.131 149.679 1.00 331.51 483 ASN A C 1
ATOM 3141 O O . ASN A 1 455 ? 138.311 185.724 149.068 1.00 331.51 483 ASN A O 1
ATOM 3146 N N . VAL A 1 456 ? 136.222 184.890 149.129 1.00 335.77 484 VAL A N 1
ATOM 3147 C CA . VAL A 1 456 ? 135.974 185.315 147.753 1.00 335.77 484 VAL A CA 1
ATOM 3148 C C . VAL A 1 456 ? 135.875 186.837 147.669 1.00 335.77 484 VAL A C 1
ATOM 3149 O O . VAL A 1 456 ? 136.375 187.443 146.713 1.00 335.77 484 VAL A O 1
ATOM 3153 N N . LEU A 1 457 ? 135.252 187.483 148.664 1.00 337.18 485 LEU A N 1
ATOM 3154 C CA . LEU A 1 457 ? 135.277 188.946 148.704 1.00 337.18 485 LEU A CA 1
ATOM 3155 C C . LEU A 1 457 ? 136.706 189.475 148.730 1.00 337.18 485 LEU A C 1
ATOM 3156 O O . LEU A 1 457 ? 137.060 190.379 147.962 1.00 337.18 485 LEU A O 1
ATOM 3161 N N . GLY A 1 458 ? 137.542 188.922 149.611 1.00 338.28 486 GLY A N 1
ATOM 3162 C CA . GLY A 1 458 ? 138.911 189.397 149.713 1.00 338.28 486 GLY A CA 1
ATOM 3163 C C . GLY A 1 458 ? 139.702 189.182 148.438 1.00 338.28 486 GLY A C 1
ATOM 3164 O O . GLY A 1 458 ? 140.435 190.069 147.995 1.00 338.28 486 GLY A O 1
ATOM 3165 N N . ASP A 1 459 ? 139.557 188.005 147.824 1.00 342.34 487 ASP A N 1
ATOM 3166 C CA . ASP A 1 459 ? 140.281 187.714 146.593 1.00 342.34 487 ASP A CA 1
ATOM 3167 C C . ASP A 1 459 ? 139.835 188.624 145.455 1.00 342.34 487 ASP A C 1
ATOM 3168 O O . ASP A 1 459 ? 140.672 189.143 144.705 1.00 342.34 487 ASP A O 1
ATOM 3173 N N . SER A 1 460 ? 138.524 188.833 145.307 1.00 339.65 488 SER A N 1
ATOM 3174 C CA . SER A 1 460 ? 138.035 189.701 144.242 1.00 339.65 488 SER A CA 1
ATOM 3175 C C . SER A 1 460 ? 138.479 191.144 144.455 1.00 339.65 488 SER A C 1
ATOM 3176 O O . SER A 1 460 ? 138.869 191.827 143.498 1.00 339.65 488 SER A O 1
ATOM 3179 N N . LEU A 1 461 ? 138.439 191.627 145.700 1.00 329.90 489 LEU A N 1
ATOM 3180 C CA . LEU A 1 461 ? 138.872 192.996 145.955 1.00 329.90 489 LEU A CA 1
ATOM 3181 C C . LEU A 1 461 ? 140.377 193.147 145.763 1.00 329.90 489 LEU A C 1
ATOM 3182 O O . LEU A 1 461 ? 140.835 194.195 145.296 1.00 329.90 489 LEU A O 1
ATOM 3187 N N . GLY A 1 462 ? 141.158 192.121 146.105 1.00 330.46 490 GLY A N 1
ATOM 3188 C CA . GLY A 1 462 ? 142.581 192.161 145.813 1.00 330.46 490 GLY A CA 1
ATOM 3189 C C . GLY A 1 462 ? 142.863 192.179 144.324 1.00 330.46 490 GLY A C 1
ATOM 3190 O O . GLY A 1 462 ? 143.753 192.898 143.859 1.00 330.46 490 GLY A O 1
ATOM 3191 N N . ALA A 1 463 ? 142.109 191.392 143.554 1.00 327.66 491 ALA A N 1
ATOM 3192 C CA . ALA A 1 463 ? 142.244 191.437 142.102 1.00 327.66 491 ALA A CA 1
ATOM 3193 C C . ALA A 1 463 ? 141.918 192.826 141.569 1.00 327.66 491 ALA A C 1
ATOM 3194 O O . ALA A 1 463 ? 142.626 193.352 140.703 1.00 327.66 491 ALA A O 1
ATOM 3196 N N . GLY A 1 464 ? 140.858 193.444 142.091 1.00 318.12 492 GLY A N 1
ATOM 3197 C CA . GLY A 1 464 ? 140.525 194.796 141.671 1.00 318.12 492 GLY A CA 1
ATOM 3198 C C . GLY A 1 464 ? 141.605 195.806 142.015 1.00 318.12 492 GLY A C 1
ATOM 3199 O O . GLY A 1 464 ? 141.948 196.666 141.199 1.00 318.12 492 GLY A O 1
ATOM 3200 N N . ILE A 1 465 ? 142.158 195.715 143.228 1.00 316.86 493 ILE A N 1
ATOM 3201 C CA . ILE A 1 465 ? 143.152 196.695 143.658 1.00 316.86 493 ILE A CA 1
ATOM 3202 C C . ILE A 1 465 ? 144.456 196.522 142.885 1.00 316.86 493 ILE A C 1
ATOM 3203 O O . ILE A 1 465 ? 145.150 197.504 142.596 1.00 316.86 493 ILE A O 1
ATOM 3208 N N . VAL A 1 466 ? 144.815 195.284 142.532 1.00 316.18 494 VAL A N 1
ATOM 3209 C CA . VAL A 1 466 ? 146.023 195.100 141.733 1.00 316.18 494 VAL A CA 1
ATOM 3210 C C . VAL A 1 466 ? 145.768 195.464 140.276 1.00 316.18 494 VAL A C 1
ATOM 3211 O O . VAL A 1 466 ? 146.703 195.832 139.554 1.00 316.18 494 VAL A O 1
ATOM 3215 N N . GLU A 1 467 ? 144.518 195.367 139.815 1.00 307.49 495 GLU A N 1
ATOM 3216 C CA . GLU A 1 467 ? 144.178 195.903 138.501 1.00 307.49 495 GLU A CA 1
ATOM 3217 C C . GLU A 1 467 ? 144.321 197.419 138.478 1.00 307.49 495 GLU A C 1
ATOM 3218 O O . GLU A 1 467 ? 144.811 197.988 137.495 1.00 307.49 495 GLU A O 1
ATOM 3224 N N . HIS A 1 468 ? 143.898 198.086 139.555 1.00 305.99 496 HIS A N 1
ATOM 3225 C CA . HIS A 1 468 ? 144.049 199.536 139.636 1.00 305.99 496 HIS A CA 1
ATOM 3226 C C . HIS A 1 468 ? 145.518 199.941 139.617 1.00 305.99 496 HIS A C 1
ATOM 3227 O O . HIS A 1 468 ? 145.895 200.909 138.946 1.00 305.99 496 HIS A O 1
ATOM 3234 N N . LEU A 1 469 ? 146.360 199.215 140.345 1.00 297.97 497 LEU A N 1
ATOM 3235 C CA . LEU A 1 469 ? 147.789 199.504 140.380 1.00 297.97 497 LEU A CA 1
ATOM 3236 C C . LEU A 1 469 ? 148.468 199.055 139.090 1.00 297.97 497 LEU A C 1
ATOM 3237 O O . LEU A 1 469 ? 149.674 198.810 139.065 1.00 297.97 497 LEU A O 1
ATOM 3242 N N . ALA B 1 1 ? 207.197 200.608 142.973 1.00 264.41 29 ALA B N 1
ATOM 3243 C CA . ALA B 1 1 ? 206.021 199.919 143.492 1.00 264.41 29 ALA B CA 1
ATOM 3244 C C . ALA B 1 1 ? 205.011 200.913 144.054 1.00 264.41 29 ALA B C 1
ATOM 3245 O O . ALA B 1 1 ? 203.822 200.849 143.740 1.00 264.41 29 ALA B O 1
ATOM 3247 N N . LYS B 1 2 ? 205.494 201.834 144.892 1.00 265.70 30 LYS B N 1
ATOM 3248 C CA . LYS B 1 2 ? 204.618 202.838 145.484 1.00 265.70 30 LYS B CA 1
ATOM 3249 C C . LYS B 1 2 ? 204.101 203.837 144.458 1.00 265.70 30 LYS B C 1
ATOM 3250 O O . LYS B 1 2 ? 203.071 204.475 144.697 1.00 265.70 30 LYS B O 1
ATOM 3256 N N . LYS B 1 3 ? 204.794 203.997 143.328 1.00 274.16 31 LYS B N 1
ATOM 3257 C CA . LYS B 1 3 ? 204.300 204.888 142.285 1.00 274.16 31 LYS B CA 1
ATOM 3258 C C . LYS B 1 3 ? 203.105 204.289 141.555 1.00 274.16 31 LYS B C 1
ATOM 3259 O O . LYS B 1 3 ? 202.204 205.025 141.137 1.00 274.16 31 LYS B O 1
ATOM 3265 N N . LYS B 1 4 ? 203.084 202.964 141.385 1.00 276.64 32 LYS B N 1
ATOM 3266 C CA . LYS B 1 4 ? 201.968 202.321 140.697 1.00 276.64 32 LYS B CA 1
ATOM 3267 C C . LYS B 1 4 ? 200.668 202.486 141.476 1.00 276.64 32 LYS B C 1
ATOM 3268 O O . LYS B 1 4 ? 199.616 202.773 140.891 1.00 276.64 32 LYS B O 1
ATOM 3274 N N . VAL B 1 5 ? 200.718 202.306 142.799 1.00 274.61 33 VAL B N 1
ATOM 3275 C CA . VAL B 1 5 ? 199.518 202.499 143.606 1.00 274.61 33 VAL B CA 1
ATOM 3276 C C . VAL B 1 5 ? 199.134 203.973 143.653 1.00 274.61 33 VAL B C 1
ATOM 3277 O O . VAL B 1 5 ? 197.958 204.310 143.839 1.00 274.61 33 VAL B O 1
ATOM 3281 N N . GLN B 1 6 ? 200.106 204.874 143.486 1.00 274.86 34 GLN B N 1
ATOM 3282 C CA . GLN B 1 6 ? 199.798 206.297 143.418 1.00 274.86 34 GLN B CA 1
ATOM 3283 C C . GLN B 1 6 ? 199.165 206.682 142.088 1.00 274.86 34 GLN B C 1
ATOM 3284 O O . GLN B 1 6 ? 198.480 207.708 142.015 1.00 274.86 34 GLN B O 1
ATOM 3290 N N . ASN B 1 7 ? 199.384 205.892 141.038 1.00 279.47 35 ASN B N 1
ATOM 3291 C CA . ASN B 1 7 ? 198.735 206.125 139.755 1.00 279.47 35 ASN B CA 1
ATOM 3292 C C . ASN B 1 7 ? 197.398 205.408 139.638 1.00 279.47 35 ASN B C 1
ATOM 3293 O O . ASN B 1 7 ? 196.538 205.842 138.863 1.00 279.47 35 ASN B O 1
ATOM 3298 N N . ILE B 1 8 ? 197.204 204.321 140.393 1.00 272.89 36 ILE B N 1
ATOM 3299 C CA . ILE B 1 8 ? 195.947 203.580 140.363 1.00 272.89 36 ILE B CA 1
ATOM 3300 C C . ILE B 1 8 ? 194.982 204.031 141.452 1.00 272.89 36 ILE B C 1
ATOM 3301 O O . ILE B 1 8 ? 193.883 203.471 141.569 1.00 272.89 36 ILE B O 1
ATOM 3306 N N . THR B 1 9 ? 195.343 205.048 142.234 1.00 273.91 37 THR B N 1
ATOM 3307 C CA . THR B 1 9 ? 194.533 205.537 143.350 1.00 273.91 37 THR B CA 1
ATOM 3308 C C . THR B 1 9 ? 193.283 206.300 142.907 1.00 273.91 37 THR B C 1
ATOM 3309 O O . THR B 1 9 ? 192.636 206.909 143.773 1.00 273.91 37 THR B O 1
ATOM 3313 N N . LYS B 1 10 ? 192.928 206.289 141.624 1.00 264.20 38 LYS B N 1
ATOM 3314 C CA . LYS B 1 10 ? 191.734 206.983 141.165 1.00 264.20 38 LYS B CA 1
ATOM 3315 C C . LYS B 1 10 ? 190.489 206.410 141.840 1.00 264.20 38 LYS B C 1
ATOM 3316 O O . LYS B 1 10 ? 190.462 205.262 142.290 1.00 264.20 38 LYS B O 1
ATOM 3322 N N . GLU B 1 11 ? 189.443 207.234 141.902 1.00 255.74 39 GLU B N 1
ATOM 3323 C CA . GLU B 1 11 ? 188.248 206.886 142.660 1.00 255.74 39 GLU B CA 1
ATOM 3324 C C . GLU B 1 11 ? 187.414 205.826 141.948 1.00 255.74 39 GLU B C 1
ATOM 3325 O O . GLU B 1 11 ? 186.282 206.092 141.534 1.00 255.74 39 GLU B O 1
ATOM 3331 N N . ASP B 1 12 ? 187.969 204.623 141.804 1.00 244.05 40 ASP B N 1
ATOM 3332 C CA . ASP B 1 12 ? 187.243 203.458 141.296 1.00 244.05 40 ASP B CA 1
ATOM 3333 C C . ASP B 1 12 ? 187.531 202.311 142.260 1.00 244.05 40 ASP B C 1
ATOM 3334 O O . ASP B 1 12 ? 188.440 201.509 142.031 1.00 244.05 40 ASP B O 1
ATOM 3339 N N . VAL B 1 13 ? 186.752 202.236 143.337 1.00 229.95 41 VAL B N 1
ATOM 3340 C CA . VAL B 1 13 ? 186.956 201.224 144.367 1.00 229.95 41 VAL B CA 1
ATOM 3341 C C . VAL B 1 13 ? 185.617 200.573 144.692 1.00 229.95 41 VAL B C 1
ATOM 3342 O O . VAL B 1 13 ? 185.557 199.577 145.423 1.00 229.95 41 VAL B O 1
ATOM 3346 N N . LYS B 1 14 ? 184.535 201.131 144.143 1.00 229.53 42 LYS B N 1
ATOM 3347 C CA . LYS B 1 14 ? 183.202 200.618 144.446 1.00 229.53 42 LYS B CA 1
ATOM 3348 C C . LYS B 1 14 ? 183.035 199.179 143.970 1.00 229.53 42 LYS B C 1
ATOM 3349 O O . LYS B 1 14 ? 182.413 198.361 144.656 1.00 229.53 42 LYS B O 1
ATOM 3355 N N . SER B 1 15 ? 183.581 198.850 142.797 1.00 232.75 43 SER B N 1
ATOM 3356 C CA . SER B 1 15 ? 183.518 197.473 142.316 1.00 232.75 43 SER B CA 1
ATOM 3357 C C . SER B 1 15 ? 184.306 196.538 143.226 1.00 232.75 43 SER B C 1
ATOM 3358 O O . SER B 1 15 ? 183.829 195.452 143.578 1.00 232.75 43 SER B O 1
ATOM 3361 N N . TYR B 1 16 ? 185.515 196.946 143.620 1.00 225.74 44 TYR B N 1
ATOM 3362 C CA . TYR B 1 16 ? 186.306 196.139 144.543 1.00 225.74 44 TYR B CA 1
ATOM 3363 C C . TYR B 1 16 ? 185.630 196.040 145.904 1.00 225.74 44 TYR B C 1
ATOM 3364 O O . TYR B 1 16 ? 185.662 194.984 146.547 1.00 225.74 44 TYR B O 1
ATOM 3373 N N . LEU B 1 17 ? 185.022 197.136 146.363 1.00 227.66 45 LEU B N 1
ATOM 3374 C CA . LEU B 1 17 ? 184.310 197.112 147.636 1.00 227.66 45 LEU B CA 1
ATOM 3375 C C . LEU B 1 17 ? 183.141 196.136 147.597 1.00 227.66 45 LEU B C 1
ATOM 3376 O O . LEU B 1 17 ? 182.918 195.385 148.553 1.00 227.66 45 LEU B O 1
ATOM 3381 N N . PHE B 1 18 ? 182.385 196.131 146.498 1.00 227.49 46 PHE B N 1
ATOM 3382 C CA . PHE B 1 18 ? 181.242 195.231 146.391 1.00 227.49 46 PHE B CA 1
ATOM 3383 C C . PHE B 1 18 ? 181.688 193.781 146.242 1.00 227.49 46 PHE B C 1
ATOM 3384 O O . PHE B 1 18 ? 181.042 192.871 146.774 1.00 227.49 46 PHE B O 1
ATOM 3392 N N . ARG B 1 19 ? 182.786 193.546 145.519 1.00 220.97 47 ARG B N 1
ATOM 3393 C CA . ARG B 1 19 ? 183.257 192.179 145.319 1.00 220.97 47 ARG B CA 1
ATOM 3394 C C . ARG B 1 19 ? 183.745 191.550 146.619 1.00 220.97 47 ARG B C 1
ATOM 3395 O O . ARG B 1 19 ? 183.532 190.353 146.843 1.00 220.97 47 ARG B O 1
ATOM 3403 N N . ASN B 1 20 ? 184.392 192.329 147.481 1.00 214.45 48 ASN B N 1
ATOM 3404 C CA . ASN B 1 20 ? 184.924 191.848 148.751 1.00 214.45 48 ASN B CA 1
ATOM 3405 C C . ASN B 1 20 ? 184.217 192.516 149.923 1.00 214.45 48 ASN B C 1
ATOM 3406 O O . ASN B 1 20 ? 184.844 192.934 150.899 1.00 214.45 48 ASN B O 1
ATOM 3411 N N . ALA B 1 21 ? 182.890 192.628 149.834 1.00 202.85 49 ALA B N 1
ATOM 3412 C CA . ALA B 1 21 ? 182.135 193.332 150.865 1.00 202.85 49 ALA B CA 1
ATOM 3413 C C . ALA B 1 21 ? 182.055 192.527 152.157 1.00 202.85 49 ALA B C 1
ATOM 3414 O O . ALA B 1 21 ? 182.088 193.101 153.250 1.00 202.85 49 ALA B O 1
ATOM 3416 N N . PHE B 1 22 ? 181.942 191.201 152.053 1.00 197.00 50 PHE B N 1
ATOM 3417 C CA . PHE B 1 22 ? 181.679 190.387 153.237 1.00 197.00 50 PHE B CA 1
ATOM 3418 C C . PHE B 1 22 ? 182.807 190.489 154.257 1.00 197.00 50 PHE B C 1
ATOM 3419 O O . PHE B 1 22 ? 182.553 190.655 155.457 1.00 197.00 50 PHE B O 1
ATOM 3427 N N . VAL B 1 23 ? 184.058 190.395 153.801 1.00 186.74 51 VAL B N 1
ATOM 3428 C CA . VAL B 1 23 ? 185.186 190.421 154.727 1.00 186.74 51 VAL B CA 1
ATOM 3429 C C . VAL B 1 23 ? 185.293 191.778 155.414 1.00 186.74 51 VAL B C 1
ATOM 3430 O O . VAL B 1 23 ? 185.505 191.858 156.630 1.00 186.74 51 VAL B O 1
ATOM 3434 N N . LEU B 1 24 ? 185.144 192.865 154.654 1.00 192.02 52 LEU B N 1
ATOM 3435 C CA . LEU B 1 24 ? 185.225 194.193 155.252 1.00 192.02 52 LEU B CA 1
ATOM 3436 C C . LEU B 1 24 ? 184.092 194.416 156.246 1.00 192.02 52 LEU B C 1
ATOM 3437 O O . LEU B 1 24 ? 184.314 194.955 157.337 1.00 192.02 52 LEU B O 1
ATOM 3442 N N . LEU B 1 25 ? 182.874 193.998 155.890 1.00 193.43 53 LEU B N 1
ATOM 3443 C CA . LEU B 1 25 ? 181.743 194.164 156.797 1.00 193.43 53 LEU B CA 1
ATOM 3444 C C . LEU B 1 25 ? 181.931 193.365 158.080 1.00 193.43 53 LEU B C 1
ATOM 3445 O O . LEU B 1 25 ? 181.654 193.870 159.173 1.00 193.43 53 LEU B O 1
ATOM 3450 N N . THR B 1 26 ? 182.409 192.121 157.979 1.00 190.31 54 THR B N 1
ATOM 3451 C CA . THR B 1 26 ? 182.569 191.325 159.194 1.00 190.31 54 THR B CA 1
ATOM 3452 C C . THR B 1 26 ? 183.719 191.847 160.051 1.00 190.31 54 THR B C 1
ATOM 3453 O O . THR B 1 26 ? 183.633 191.831 161.285 1.00 190.31 54 THR B O 1
ATOM 3457 N N . VAL B 1 27 ? 184.790 192.347 159.425 1.00 188.63 55 VAL B N 1
ATOM 3458 C CA . VAL B 1 27 ? 185.885 192.935 160.194 1.00 188.63 55 VAL B CA 1
ATOM 3459 C C . VAL B 1 27 ? 185.408 194.185 160.924 1.00 188.63 55 VAL B C 1
ATOM 3460 O O . VAL B 1 27 ? 185.705 194.384 162.111 1.00 188.63 55 VAL B O 1
ATOM 3464 N N . THR B 1 28 ? 184.654 195.041 160.229 1.00 185.79 56 THR B N 1
ATOM 3465 C CA . THR B 1 28 ? 184.112 196.236 160.865 1.00 185.79 56 THR B CA 1
ATOM 3466 C C . THR B 1 28 ? 183.163 195.869 161.997 1.00 185.79 56 THR B C 1
ATOM 3467 O O . THR B 1 28 ? 183.172 196.507 163.056 1.00 185.79 56 THR B O 1
ATOM 3471 N N . ALA B 1 29 ? 182.337 194.840 161.793 1.00 187.53 57 ALA B N 1
ATOM 3472 C CA . ALA B 1 29 ? 181.422 194.404 162.841 1.00 187.53 57 ALA B CA 1
ATOM 3473 C C . ALA B 1 29 ? 182.181 193.921 164.069 1.00 187.53 57 ALA B C 1
ATOM 3474 O O . ALA B 1 29 ? 181.825 194.268 165.200 1.00 187.53 57 ALA B O 1
ATOM 3476 N N . VAL B 1 30 ? 183.239 193.131 163.869 1.00 181.02 58 VAL B N 1
ATOM 3477 C CA . VAL B 1 30 ? 184.028 192.651 165.001 1.00 181.02 58 VAL B CA 1
ATOM 3478 C C . VAL B 1 30 ? 184.675 193.818 165.738 1.00 181.02 58 VAL B C 1
ATOM 3479 O O . VAL B 1 30 ? 184.668 193.872 166.976 1.00 181.02 58 VAL B O 1
ATOM 3483 N N . ILE B 1 31 ? 185.240 194.771 164.992 1.00 178.90 59 ILE B N 1
ATOM 3484 C CA . ILE B 1 31 ? 185.913 195.906 165.621 1.00 178.90 59 ILE B CA 1
ATOM 3485 C C . ILE B 1 31 ? 184.922 196.735 166.432 1.00 178.90 59 ILE B C 1
ATOM 3486 O O . ILE B 1 31 ? 185.182 197.096 167.589 1.00 178.90 59 ILE B O 1
ATOM 3491 N N . VAL B 1 32 ? 183.764 197.039 165.840 1.00 179.41 60 VAL B N 1
ATOM 3492 C CA . VAL B 1 32 ? 182.773 197.858 166.528 1.00 179.41 60 VAL B CA 1
ATOM 3493 C C . VAL B 1 32 ? 182.209 197.116 167.733 1.00 179.41 60 VAL B C 1
ATOM 3494 O O . VAL B 1 32 ? 181.931 197.722 168.773 1.00 179.41 60 VAL B O 1
ATOM 3498 N N . GLY B 1 33 ? 182.043 195.796 167.623 1.00 181.60 61 GLY B N 1
ATOM 3499 C CA . GLY B 1 33 ? 181.569 195.028 168.760 1.00 181.60 61 GLY B CA 1
ATOM 3500 C C . GLY B 1 33 ? 182.555 195.030 169.910 1.00 181.60 61 GLY B C 1
ATOM 3501 O O . GLY B 1 33 ? 182.166 195.171 171.071 1.00 181.60 61 GLY B O 1
ATOM 3502 N N . THR B 1 34 ? 183.845 194.875 169.603 1.00 182.08 62 THR B N 1
ATOM 3503 C CA . THR B 1 34 ? 184.859 194.949 170.649 1.00 182.08 62 THR B CA 1
ATOM 3504 C C . THR B 1 34 ? 184.870 196.325 171.302 1.00 182.08 62 THR B C 1
ATOM 3505 O O . THR B 1 34 ? 184.953 196.438 172.532 1.00 182.08 62 THR B O 1
ATOM 3509 N N . ILE B 1 35 ? 184.767 197.384 170.494 1.00 183.25 63 ILE B N 1
ATOM 3510 C CA . ILE B 1 35 ? 184.768 198.741 171.038 1.00 183.25 63 ILE B CA 1
ATOM 3511 C C . ILE B 1 35 ? 183.559 198.953 171.943 1.00 183.25 63 ILE B C 1
ATOM 3512 O O . ILE B 1 35 ? 183.672 199.511 173.043 1.00 183.25 63 ILE B O 1
ATOM 3517 N N . LEU B 1 36 ? 182.382 198.511 171.492 1.00 188.38 64 LEU B N 1
ATOM 3518 C CA . LEU B 1 36 ? 181.165 198.689 172.277 1.00 188.38 64 LEU B CA 1
ATOM 3519 C C . LEU B 1 36 ? 181.217 197.885 173.569 1.00 188.38 64 LEU B C 1
ATOM 3520 O O . LEU B 1 36 ? 180.786 198.367 174.623 1.00 188.38 64 LEU B O 1
ATOM 3525 N N . GLY B 1 37 ? 181.734 196.657 173.510 1.00 187.36 65 GLY B N 1
ATOM 3526 C CA . GLY B 1 37 ? 181.866 195.867 174.721 1.00 187.36 65 GLY B CA 1
ATOM 3527 C C . GLY B 1 37 ? 182.835 196.482 175.711 1.00 187.36 65 GLY B C 1
ATOM 3528 O O . GLY B 1 37 ? 182.598 196.461 176.921 1.00 187.36 65 GLY B O 1
ATOM 3529 N N . PHE B 1 38 ? 183.943 197.035 175.211 1.00 199.00 66 PHE B N 1
ATOM 3530 C CA . PHE B 1 38 ? 184.901 197.683 176.101 1.00 199.00 66 PHE B CA 1
ATOM 3531 C C . PHE B 1 38 ? 184.313 198.941 176.730 1.00 199.00 66 PHE B C 1
ATOM 3532 O O . PHE B 1 38 ? 184.514 199.195 177.923 1.00 199.00 66 PHE B O 1
ATOM 3540 N N . THR B 1 39 ? 183.583 199.741 175.948 1.00 193.79 67 THR B N 1
ATOM 3541 C CA . THR B 1 39 ? 183.041 200.990 176.472 1.00 193.79 67 THR B CA 1
ATOM 3542 C C . THR B 1 39 ? 181.789 200.788 177.318 1.00 193.79 67 THR B C 1
ATOM 3543 O O . THR B 1 39 ? 181.430 201.686 178.087 1.00 193.79 67 THR B O 1
ATOM 3547 N N . LEU B 1 40 ? 181.119 199.643 177.197 1.00 192.77 68 LEU B N 1
ATOM 3548 C CA . LEU B 1 40 ? 179.936 199.356 177.995 1.00 192.77 68 LEU B CA 1
ATOM 3549 C C . LEU B 1 40 ? 180.258 198.623 179.290 1.00 192.77 68 LEU B C 1
ATOM 3550 O O . LEU B 1 40 ? 179.351 198.402 180.101 1.00 192.77 68 LEU B O 1
ATOM 3555 N N . ARG B 1 41 ? 181.517 198.240 179.498 1.00 198.89 69 ARG B N 1
ATOM 3556 C CA . ARG B 1 41 ? 181.895 197.539 180.723 1.00 198.89 69 ARG B CA 1
ATOM 3557 C C . ARG B 1 41 ? 181.651 198.357 181.987 1.00 198.89 69 ARG B C 1
ATOM 3558 O O . ARG B 1 41 ? 181.094 197.803 182.950 1.00 198.89 69 ARG B O 1
ATOM 3566 N N . PRO B 1 42 ? 182.039 199.638 182.074 1.00 201.16 70 PRO B N 1
ATOM 3567 C CA . PRO B 1 42 ? 181.774 200.385 183.317 1.00 201.16 70 PRO B CA 1
ATOM 3568 C C . PRO B 1 42 ? 180.300 200.494 183.668 1.00 201.16 70 PRO B C 1
ATOM 3569 O O . PRO B 1 42 ? 179.959 200.532 184.857 1.00 201.16 70 PRO B O 1
ATOM 3573 N N . TYR B 1 43 ? 179.417 200.549 182.676 1.00 207.57 71 TYR B N 1
ATOM 3574 C CA . TYR B 1 43 ? 177.982 200.664 182.925 1.00 207.57 71 TYR B CA 1
ATOM 3575 C C . TYR B 1 43 ? 177.458 199.326 183.433 1.00 207.57 71 TYR B C 1
ATOM 3576 O O . TYR B 1 43 ? 177.202 198.408 182.651 1.00 207.57 71 TYR B O 1
ATOM 3585 N N . ARG B 1 44 ? 177.302 199.207 184.750 1.00 208.40 72 ARG B N 1
ATOM 3586 C CA . ARG B 1 44 ? 176.771 197.980 185.327 1.00 208.40 72 ARG B CA 1
ATOM 3587 C C . ARG B 1 44 ? 175.302 197.816 184.962 1.00 208.40 72 ARG B C 1
ATOM 3588 O O . ARG B 1 44 ? 174.512 198.761 185.047 1.00 208.40 72 ARG B O 1
ATOM 3596 N N . MET B 1 45 ? 174.940 196.603 184.555 1.00 196.69 73 MET B N 1
ATOM 3597 C CA . MET B 1 45 ? 173.616 196.338 184.013 1.00 196.69 73 MET B CA 1
ATOM 3598 C C . MET B 1 45 ? 173.300 194.854 184.151 1.00 196.69 73 MET B C 1
ATOM 3599 O O . MET B 1 45 ? 174.194 194.004 184.149 1.00 196.69 73 MET B O 1
ATOM 3604 N N . SER B 1 46 ? 172.007 194.558 184.270 1.00 183.35 74 SER B N 1
ATOM 3605 C CA . SER B 1 46 ? 171.550 193.294 184.832 1.00 183.35 74 SER B CA 1
ATOM 3606 C C . SER B 1 46 ? 171.671 192.144 183.829 1.00 183.35 74 SER B C 1
ATOM 3607 O O . SER B 1 46 ? 171.918 192.333 182.634 1.00 183.35 74 SER B O 1
ATOM 3610 N N . TYR B 1 47 ? 171.490 190.926 184.354 1.00 184.25 75 TYR B N 1
ATOM 3611 C CA . TYR B 1 47 ? 171.571 189.719 183.534 1.00 184.25 75 TYR B CA 1
ATOM 3612 C C . TYR B 1 47 ? 170.432 189.643 182.524 1.00 184.25 75 TYR B C 1
ATOM 3613 O O . TYR B 1 47 ? 170.639 189.245 181.372 1.00 184.25 75 TYR B O 1
ATOM 3622 N N . ARG B 1 48 ? 169.215 189.996 182.941 1.00 196.00 76 ARG B N 1
ATOM 3623 C CA . ARG B 1 48 ? 168.112 190.043 181.988 1.00 196.00 76 ARG B CA 1
ATOM 3624 C C . ARG B 1 48 ? 168.407 191.044 180.881 1.00 196.00 76 ARG B C 1
ATOM 3625 O O . ARG B 1 48 ? 168.133 190.786 179.702 1.00 196.00 76 ARG B O 1
ATOM 3633 N N . GLU B 1 49 ? 168.990 192.187 181.245 1.00 199.65 77 GLU B N 1
ATOM 3634 C CA . GLU B 1 49 ? 169.364 193.182 180.249 1.00 199.65 77 GLU B CA 1
ATOM 3635 C C . GLU B 1 49 ? 170.431 192.647 179.299 1.00 199.65 77 GLU B C 1
ATOM 3636 O O . GLU B 1 49 ? 170.380 192.913 178.093 1.00 199.65 77 GLU B O 1
ATOM 3642 N N . VAL B 1 50 ? 171.413 191.900 179.817 1.00 183.52 78 VAL B N 1
ATOM 3643 C CA . VAL B 1 50 ? 172.475 191.411 178.940 1.00 183.52 78 VAL B CA 1
ATOM 3644 C C . VAL B 1 50 ? 171.940 190.338 178.001 1.00 183.52 78 VAL B C 1
ATOM 3645 O O . VAL B 1 50 ? 172.350 190.260 176.839 1.00 183.52 78 VAL B O 1
ATOM 3649 N N . LYS B 1 51 ? 171.005 189.507 178.474 1.00 181.77 79 LYS B N 1
ATOM 3650 C CA . LYS B 1 51 ? 170.355 188.565 177.567 1.00 181.77 79 LYS B CA 1
ATOM 3651 C C . LYS B 1 51 ? 169.544 189.294 176.502 1.00 181.77 79 LYS B C 1
ATOM 3652 O O . LYS B 1 51 ? 169.583 188.924 175.321 1.00 181.77 79 LYS B O 1
ATOM 3658 N N . TYR B 1 52 ? 168.817 190.345 176.896 1.00 196.81 80 TYR B N 1
ATOM 3659 C CA . TYR B 1 52 ? 168.062 191.125 175.920 1.00 196.81 80 TYR B CA 1
ATOM 3660 C C . TYR B 1 52 ? 168.987 191.717 174.866 1.00 196.81 80 TYR B C 1
ATOM 3661 O O . TYR B 1 52 ? 168.672 191.707 173.670 1.00 196.81 80 TYR B O 1
ATOM 3670 N N . PHE B 1 53 ? 170.136 192.238 175.297 1.00 187.89 81 PHE B N 1
ATOM 3671 C CA . PHE B 1 53 ? 171.070 192.874 174.375 1.00 187.89 81 PHE B CA 1
ATOM 3672 C C . PHE B 1 53 ? 171.751 191.854 173.470 1.00 187.89 81 PHE B C 1
ATOM 3673 O O . PHE B 1 53 ? 171.975 192.122 172.284 1.00 187.89 81 PHE B O 1
ATOM 3681 N N . SER B 1 54 ? 172.089 190.683 174.006 1.00 187.26 82 SER B N 1
ATOM 3682 C CA . SER B 1 54 ? 172.870 189.694 173.278 1.00 187.26 82 SER B CA 1
ATOM 3683 C C . SER B 1 54 ? 172.018 188.647 172.574 1.00 187.26 82 SER B C 1
ATOM 3684 O O . SER B 1 54 ? 172.580 187.706 172.003 1.00 187.26 82 SER B O 1
ATOM 3687 N N . PHE B 1 55 ? 170.688 188.772 172.608 1.00 183.40 83 PHE B N 1
ATOM 3688 C CA . PHE B 1 55 ? 169.826 187.836 171.881 1.00 183.40 83 PHE B CA 1
ATOM 3689 C C . PHE B 1 55 ? 170.199 187.592 170.421 1.00 183.40 83 PHE B C 1
ATOM 3690 O O . PHE B 1 55 ? 170.206 186.424 170.014 1.00 183.40 83 PHE B O 1
ATOM 3698 N N . PRO B 1 56 ? 170.482 188.601 169.588 1.00 171.87 84 PRO B N 1
ATOM 3699 C CA . PRO B 1 56 ? 170.806 188.291 168.183 1.00 171.87 84 PRO B CA 1
ATOM 3700 C C . PRO B 1 56 ? 172.021 187.391 168.013 1.00 171.87 84 PRO B C 1
ATOM 3701 O O . PRO B 1 56 ? 172.087 186.644 167.029 1.00 171.87 84 PRO B O 1
ATOM 3705 N N . GLY B 1 57 ? 172.978 187.421 168.942 1.00 177.08 85 GLY B N 1
ATOM 3706 C CA . GLY B 1 57 ? 174.118 186.523 168.833 1.00 177.08 85 GLY B CA 1
ATOM 3707 C C . GLY B 1 57 ? 173.719 185.062 168.921 1.00 177.08 85 GLY B C 1
ATOM 3708 O O . GLY B 1 57 ? 174.053 184.255 168.046 1.00 177.08 85 GLY B O 1
ATOM 3709 N N . GLU B 1 58 ? 172.971 184.701 169.965 1.00 180.58 86 GLU B N 1
ATOM 3710 C CA . GLU B 1 58 ? 172.490 183.329 170.048 1.00 180.58 86 GLU B CA 1
ATOM 3711 C C . GLU B 1 58 ? 171.395 183.038 169.033 1.00 180.58 86 GLU B C 1
ATOM 3712 O O . GLU B 1 58 ? 171.154 181.871 168.728 1.00 180.58 86 GLU B O 1
ATOM 3718 N N . LEU B 1 59 ? 170.750 184.066 168.481 1.00 176.38 87 LEU B N 1
ATOM 3719 C CA . LEU B 1 59 ? 169.829 183.854 167.369 1.00 176.38 87 LEU B CA 1
ATOM 3720 C C . LEU B 1 59 ? 170.584 183.382 166.130 1.00 176.38 87 LEU B C 1
ATOM 3721 O O . LEU B 1 59 ? 170.166 182.437 165.446 1.00 176.38 87 LEU B O 1
ATOM 3726 N N . LEU B 1 60 ? 171.708 184.036 165.835 1.00 180.87 88 LEU B N 1
ATOM 3727 C CA . LEU B 1 60 ? 172.594 183.576 164.772 1.00 180.87 88 LEU B CA 1
ATOM 3728 C C . LEU B 1 60 ? 173.120 182.180 165.074 1.00 180.87 88 LEU B C 1
ATOM 3729 O O . LEU B 1 60 ? 173.213 181.333 164.176 1.00 180.87 88 LEU B O 1
ATOM 3734 N N . MET B 1 61 ? 173.467 181.923 166.336 1.00 190.30 89 MET B N 1
ATOM 3735 C CA . MET B 1 61 ? 173.899 180.584 166.722 1.00 190.30 89 MET B CA 1
ATOM 3736 C C . MET B 1 61 ? 172.809 179.554 166.441 1.00 190.30 89 MET B C 1
ATOM 3737 O O . MET B 1 61 ? 173.091 178.459 165.942 1.00 190.30 89 MET B O 1
ATOM 3742 N N . ARG B 1 62 ? 171.558 179.893 166.760 1.00 180.89 90 ARG B N 1
ATOM 3743 C CA . ARG B 1 62 ? 170.436 178.995 166.511 1.00 180.89 90 ARG B CA 1
ATOM 3744 C C . ARG B 1 62 ? 170.254 178.734 165.022 1.00 180.89 90 ARG B C 1
ATOM 3745 O O . ARG B 1 62 ? 169.991 177.598 164.615 1.00 180.89 90 ARG B O 1
ATOM 3753 N N . MET B 1 63 ? 170.371 179.772 164.194 1.00 179.20 91 MET B N 1
ATOM 3754 C CA . MET B 1 63 ? 170.233 179.573 162.752 1.00 179.20 91 MET B CA 1
ATOM 3755 C C . MET B 1 63 ? 171.348 178.683 162.206 1.00 179.20 91 MET B C 1
ATOM 3756 O O . MET B 1 63 ? 171.108 177.799 161.371 1.00 179.20 91 MET B O 1
ATOM 3761 N N . LEU B 1 64 ? 172.580 178.888 162.678 1.00 192.02 92 LEU B N 1
ATOM 3762 C CA . LEU B 1 64 ? 173.672 178.020 162.242 1.00 192.02 92 LEU B CA 1
ATOM 3763 C C . LEU B 1 64 ? 173.499 176.583 162.723 1.00 192.02 92 LEU B C 1
ATOM 3764 O O . LEU B 1 64 ? 173.836 175.647 161.989 1.00 192.02 92 LEU B O 1
ATOM 3769 N N . GLN B 1 65 ? 172.984 176.370 163.932 1.00 185.27 93 GLN B N 1
ATOM 3770 C CA . GLN B 1 65 ? 172.779 174.998 164.380 1.00 185.27 93 GLN B CA 1
ATOM 3771 C C . GLN B 1 65 ? 171.501 174.392 163.806 1.00 185.27 93 GLN B C 1
ATOM 3772 O O . GLN B 1 65 ? 171.298 173.179 163.923 1.00 185.27 93 GLN B O 1
ATOM 3778 N N . MET B 1 66 ? 170.644 175.204 163.185 1.00 180.01 94 MET B N 1
ATOM 3779 C CA . MET B 1 66 ? 169.685 174.677 162.219 1.00 180.01 94 MET B CA 1
ATOM 3780 C C . MET B 1 66 ? 170.404 174.156 160.986 1.00 180.01 94 MET B C 1
ATOM 3781 O O . MET B 1 66 ? 170.196 173.017 160.552 1.00 180.01 94 MET B O 1
ATOM 3786 N N . LEU B 1 67 ? 171.275 174.990 160.418 1.00 180.24 95 LEU B N 1
ATOM 3787 C CA . LEU B 1 67 ? 171.919 174.668 159.151 1.00 180.24 95 LEU B CA 1
ATOM 3788 C C . LEU B 1 67 ? 172.948 173.553 159.272 1.00 180.24 95 LEU B C 1
ATOM 3789 O O . LEU B 1 67 ? 173.362 173.006 158.246 1.00 180.24 95 LEU B O 1
ATOM 3794 N N . VAL B 1 68 ? 173.368 173.208 160.490 1.00 192.50 96 VAL B N 1
ATOM 3795 C CA . VAL B 1 68 ? 174.479 172.273 160.664 1.00 192.50 96 VAL B CA 1
ATOM 3796 C C . VAL B 1 68 ? 174.186 170.923 160.007 1.00 192.50 96 VAL B C 1
ATOM 3797 O O . VAL B 1 68 ? 175.009 170.399 159.248 1.00 192.50 96 VAL B O 1
ATOM 3801 N N . LEU B 1 69 ? 173.011 170.348 160.267 1.00 183.45 97 LEU B N 1
ATOM 3802 C CA . LEU B 1 69 ? 172.764 168.957 159.891 1.00 183.45 97 LEU B CA 1
ATOM 3803 C C . LEU B 1 69 ? 172.491 168.790 158.395 1.00 183.45 97 LEU B C 1
ATOM 3804 O O . LEU B 1 69 ? 173.207 168.023 157.727 1.00 183.45 97 LEU B O 1
ATOM 3809 N N . PRO B 1 70 ? 171.468 169.454 157.828 1.00 180.44 98 PRO B N 1
ATOM 3810 C CA . PRO B 1 70 ? 171.187 169.229 156.400 1.00 180.44 98 PRO B CA 1
ATOM 3811 C C . PRO B 1 70 ? 172.355 169.599 155.514 1.00 180.44 98 PRO B C 1
ATOM 3812 O O . PRO B 1 70 ? 172.625 168.907 154.524 1.00 180.44 98 PRO B O 1
ATOM 3816 N N . LEU B 1 71 ? 173.082 170.660 155.871 1.00 184.00 99 LEU B N 1
ATOM 3817 C CA . LEU B 1 71 ? 174.222 171.084 155.069 1.00 184.00 99 LEU B CA 1
ATOM 3818 C C . LEU B 1 71 ? 175.240 169.963 154.933 1.00 184.00 99 LEU B C 1
ATOM 3819 O O . LEU B 1 71 ? 175.578 169.546 153.818 1.00 184.00 99 LEU B O 1
ATOM 3824 N N . ILE B 1 72 ? 175.709 169.433 156.064 1.00 189.74 100 ILE B N 1
ATOM 3825 C CA . ILE B 1 72 ? 176.751 168.416 156.017 1.00 189.74 100 ILE B CA 1
ATOM 3826 C C . ILE B 1 72 ? 176.230 167.141 155.368 1.00 189.74 100 ILE B C 1
ATOM 3827 O O . ILE B 1 72 ? 176.901 166.558 154.507 1.00 189.74 100 ILE B O 1
ATOM 3832 N N . ILE B 1 73 ? 175.022 166.699 155.736 1.00 181.47 101 ILE B N 1
ATOM 3833 C CA . ILE B 1 73 ? 174.546 165.416 155.223 1.00 181.47 101 ILE B CA 1
ATOM 3834 C C . ILE B 1 73 ? 174.356 165.480 153.709 1.00 181.47 101 ILE B C 1
ATOM 3835 O O . ILE B 1 73 ? 174.834 164.605 152.976 1.00 181.47 101 ILE B O 1
ATOM 3840 N N . SER B 1 74 ? 173.720 166.546 153.208 1.00 181.47 102 SER B N 1
ATOM 3841 C CA . SER B 1 74 ? 173.446 166.630 151.778 1.00 181.47 102 SER B CA 1
ATOM 3842 C C . SER B 1 74 ? 174.718 166.893 150.982 1.00 181.47 102 SER B C 1
ATOM 3843 O O . SER B 1 74 ? 174.913 166.309 149.908 1.00 181.47 102 SER B O 1
ATOM 3846 N N . SER B 1 75 ? 175.600 167.762 151.489 1.00 185.48 103 SER B N 1
ATOM 3847 C CA . SER B 1 75 ? 176.848 168.026 150.784 1.00 185.48 103 SER B CA 1
ATOM 3848 C C . SER B 1 75 ? 177.702 166.771 150.692 1.00 185.48 103 SER B C 1
ATOM 3849 O O . SER B 1 75 ? 178.269 166.475 149.633 1.00 185.48 103 SER B O 1
ATOM 3852 N N . LEU B 1 76 ? 177.796 166.007 151.784 1.00 181.80 104 LEU B N 1
ATOM 3853 C CA . LEU B 1 76 ? 178.603 164.796 151.750 1.00 181.80 104 LEU B CA 1
ATOM 3854 C C . LEU B 1 76 ? 177.960 163.729 150.873 1.00 181.80 104 LEU B C 1
ATOM 3855 O O . LEU B 1 76 ? 178.667 162.982 150.188 1.00 181.80 104 LEU B O 1
ATOM 3860 N N . VAL B 1 77 ? 176.627 163.636 150.876 1.00 183.28 105 VAL B N 1
ATOM 3861 C CA . VAL B 1 77 ? 175.960 162.687 149.987 1.00 183.28 105 VAL B CA 1
ATOM 3862 C C . VAL B 1 77 ? 176.263 163.024 148.532 1.00 183.28 105 VAL B C 1
ATOM 3863 O O . VAL B 1 77 ? 176.599 162.145 147.729 1.00 183.28 105 VAL B O 1
ATOM 3867 N N . THR B 1 78 ? 176.166 164.308 148.177 1.00 187.40 106 THR B N 1
ATOM 3868 C CA . THR B 1 78 ? 176.463 164.720 146.808 1.00 187.40 106 THR B CA 1
ATOM 3869 C C . THR B 1 78 ? 177.920 164.447 146.453 1.00 187.40 106 THR B C 1
ATOM 3870 O O . THR B 1 78 ? 178.219 163.963 145.353 1.00 187.40 106 THR B O 1
ATOM 3874 N N . GLY B 1 79 ? 178.841 164.746 147.372 1.00 192.33 107 GLY B N 1
ATOM 3875 C CA . GLY B 1 79 ? 180.248 164.498 147.103 1.00 192.33 107 GLY B CA 1
ATOM 3876 C C . GLY B 1 79 ? 180.559 163.026 146.913 1.00 192.33 107 GLY B C 1
ATOM 3877 O O . GLY B 1 79 ? 181.309 162.652 146.008 1.00 192.33 107 GLY B O 1
ATOM 3878 N N . MET B 1 80 ? 179.987 162.170 147.762 1.00 196.19 108 MET B N 1
ATOM 3879 C CA . MET B 1 80 ? 180.199 160.734 147.627 1.00 196.19 108 MET B CA 1
ATOM 3880 C C . MET B 1 80 ? 179.593 160.205 146.334 1.00 196.19 108 MET B C 1
ATOM 3881 O O . MET B 1 80 ? 180.178 159.334 145.680 1.00 196.19 108 MET B O 1
ATOM 3886 N N . ALA B 1 81 ? 178.417 160.711 145.952 1.00 200.94 109 ALA B N 1
ATOM 3887 C CA . ALA B 1 81 ? 177.810 160.287 144.695 1.00 200.94 109 ALA B CA 1
ATOM 3888 C C . ALA B 1 81 ? 178.666 160.696 143.504 1.00 200.94 109 ALA B C 1
ATOM 3889 O O . ALA B 1 81 ? 178.837 159.920 142.557 1.00 200.94 109 ALA B O 1
ATOM 3891 N N . ALA B 1 82 ? 179.216 161.911 143.534 1.00 212.52 110 ALA B N 1
ATOM 3892 C CA . ALA B 1 82 ? 180.046 162.384 142.433 1.00 212.52 110 ALA B CA 1
ATOM 3893 C C . ALA B 1 82 ? 181.430 161.749 142.418 1.00 212.52 110 ALA B C 1
ATOM 3894 O O . ALA B 1 82 ? 182.081 161.743 141.367 1.00 212.52 110 ALA B O 1
ATOM 3896 N N . LEU B 1 83 ? 181.896 161.222 143.554 1.00 221.55 111 LEU B N 1
ATOM 3897 C CA . LEU B 1 83 ? 183.236 160.645 143.608 1.00 221.55 111 LEU B CA 1
ATOM 3898 C C . LEU B 1 83 ? 183.348 159.412 142.718 1.00 221.55 111 LEU B C 1
ATOM 3899 O O . LEU B 1 83 ? 184.335 159.254 141.990 1.00 221.55 111 LEU B O 1
ATOM 3904 N N . ASP B 1 84 ? 182.351 158.526 142.766 1.00 226.94 112 ASP B N 1
ATOM 3905 C CA . ASP B 1 84 ? 182.420 157.294 141.987 1.00 226.94 112 ASP B CA 1
ATOM 3906 C C . ASP B 1 84 ? 182.371 157.574 140.490 1.00 226.94 112 ASP B C 1
ATOM 3907 O O . ASP B 1 84 ? 183.071 156.920 139.708 1.00 226.94 112 ASP B O 1
ATOM 3912 N N . SER B 1 85 ? 181.548 158.537 140.072 1.00 235.22 113 SER B N 1
ATOM 3913 C CA . SER B 1 85 ? 181.418 158.834 138.649 1.00 235.22 113 SER B CA 1
ATOM 3914 C C . SER B 1 85 ? 182.712 159.406 138.082 1.00 235.22 113 SER B C 1
ATOM 3915 O O . SER B 1 85 ? 183.198 158.955 137.038 1.00 235.22 113 SER B O 1
ATOM 3918 N N . LYS B 1 86 ? 183.287 160.402 138.758 1.00 256.96 114 LYS B N 1
ATOM 3919 C CA . LYS B 1 86 ? 184.502 161.032 138.254 1.00 256.96 114 LYS B CA 1
ATOM 3920 C C . LYS B 1 86 ? 185.724 160.142 138.451 1.00 256.96 114 LYS B C 1
ATOM 3921 O O . LYS B 1 86 ? 186.566 160.034 137.553 1.00 256.96 114 LYS B O 1
ATOM 3927 N N . ALA B 1 87 ? 185.839 159.499 139.613 1.00 259.33 115 ALA B N 1
ATOM 3928 C CA . ALA B 1 87 ? 186.956 158.600 139.903 1.00 259.33 115 ALA B CA 1
ATOM 3929 C C . ALA B 1 87 ? 186.479 157.164 139.707 1.00 259.33 115 ALA B C 1
ATOM 3930 O O . ALA B 1 87 ? 186.082 156.472 140.645 1.00 259.33 115 ALA B O 1
ATOM 3932 N N . SER B 1 88 ? 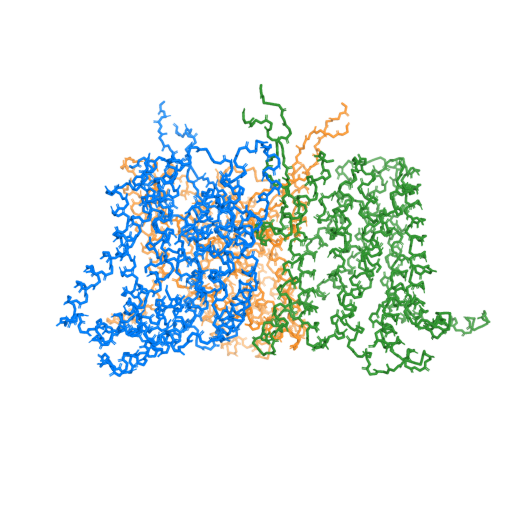186.521 156.717 138.455 1.00 267.98 116 SER B N 1
ATOM 3933 C CA . SER B 1 88 ? 186.056 155.388 138.083 1.00 267.98 116 SER B CA 1
ATOM 3934 C C . SER B 1 88 ? 187.160 154.338 138.096 1.00 267.98 116 SER B C 1
ATOM 3935 O O . SER B 1 88 ? 186.885 153.171 137.795 1.00 267.98 116 SER B O 1
ATOM 3938 N N . GLY B 1 89 ? 188.392 154.713 138.431 1.00 289.48 117 GLY B N 1
ATOM 3939 C CA . GLY B 1 89 ? 189.491 153.767 138.403 1.00 289.48 117 GLY B CA 1
ATOM 3940 C C . GLY B 1 89 ? 190.204 153.591 139.728 1.00 289.48 117 GLY B C 1
ATOM 3941 O O . GLY B 1 89 ? 189.781 154.138 140.751 1.00 289.48 117 GLY B O 1
ATOM 3942 N N . LYS B 1 90 ? 191.296 152.822 139.717 1.00 299.88 118 LYS B N 1
ATOM 3943 C CA . LYS B 1 90 ? 192.064 152.578 140.932 1.00 299.88 118 LYS B CA 1
ATOM 3944 C C . LYS B 1 90 ? 192.839 153.807 141.388 1.00 299.88 118 LYS B C 1
ATOM 3945 O O . LYS B 1 90 ? 193.126 153.937 142.584 1.00 299.88 118 LYS B O 1
ATOM 3951 N N . MET B 1 91 ? 193.194 154.704 140.466 1.00 295.15 119 MET B N 1
ATOM 3952 C CA . MET B 1 91 ? 193.939 155.897 140.852 1.00 295.15 119 MET B CA 1
ATOM 3953 C C . MET B 1 91 ? 193.099 156.830 141.717 1.00 295.15 119 MET B C 1
ATOM 3954 O O . MET B 1 91 ? 193.645 157.523 142.581 1.00 295.15 119 MET B O 1
ATOM 3959 N N . GLY B 1 92 ? 191.779 156.853 141.518 1.00 310.27 120 GLY B N 1
ATOM 3960 C CA . GLY B 1 92 ? 190.927 157.629 142.406 1.00 310.27 120 GLY B CA 1
ATOM 3961 C C . GLY B 1 92 ? 190.924 157.090 143.824 1.00 310.27 120 GLY B C 1
ATOM 3962 O O . GLY B 1 92 ? 190.973 157.855 144.793 1.00 310.27 120 GLY B O 1
ATOM 3963 N N . MET B 1 93 ? 190.866 155.763 143.966 1.00 314.57 121 MET B N 1
ATOM 3964 C CA . MET B 1 93 ? 190.972 155.153 145.287 1.00 314.57 121 MET B CA 1
ATOM 3965 C C . MET B 1 93 ? 192.333 155.436 145.909 1.00 314.57 121 MET B C 1
ATOM 3966 O O . MET B 1 93 ? 192.434 155.702 147.113 1.00 314.57 121 MET B O 1
ATOM 3971 N N . ARG B 1 94 ? 193.393 155.387 145.099 1.00 308.65 122 ARG B N 1
ATOM 3972 C CA . ARG B 1 94 ? 194.719 155.735 145.598 1.00 308.65 122 ARG B CA 1
ATOM 3973 C C . ARG B 1 94 ? 194.752 157.171 146.105 1.00 308.65 122 ARG B C 1
ATOM 3974 O O . ARG B 1 94 ? 195.309 157.449 147.173 1.00 308.65 122 ARG B O 1
ATOM 3982 N N . ALA B 1 95 ? 194.149 158.096 145.354 1.00 315.02 123 ALA B N 1
ATOM 3983 C CA . ALA B 1 95 ? 194.138 159.499 145.755 1.00 315.02 123 ALA B CA 1
ATOM 3984 C C . ALA B 1 95 ? 193.349 159.710 147.042 1.00 315.02 123 ALA B C 1
ATOM 3985 O O . ALA B 1 95 ? 193.778 160.469 147.920 1.00 315.02 123 ALA B O 1
ATOM 3987 N N . VAL B 1 96 ? 192.189 159.062 147.173 1.00 325.70 124 VAL B N 1
ATOM 3988 C CA . VAL B 1 96 ? 191.392 159.260 148.382 1.00 325.70 124 VAL B CA 1
ATOM 3989 C C . VAL B 1 96 ? 192.083 158.633 149.590 1.00 325.70 124 VAL B C 1
ATOM 3990 O O . VAL B 1 96 ? 192.032 159.181 150.697 1.00 325.70 124 VAL B O 1
ATOM 3994 N N . VAL B 1 97 ? 192.756 157.493 149.401 1.00 320.24 125 VAL B N 1
ATOM 3995 C CA . VAL B 1 97 ? 193.524 156.898 150.495 1.00 320.24 125 VAL B CA 1
ATOM 3996 C C . VAL B 1 97 ? 194.678 157.812 150.891 1.00 320.24 125 VAL B C 1
ATOM 3997 O O . VAL B 1 97 ? 194.974 157.990 152.080 1.00 320.24 125 VAL B O 1
ATOM 4001 N N . TYR B 1 98 ? 195.347 158.403 149.898 1.00 321.90 126 TYR B N 1
ATOM 4002 C CA . TYR B 1 98 ? 196.416 159.360 150.165 1.00 321.90 126 TYR B CA 1
ATOM 4003 C C . TYR B 1 98 ? 195.908 160.550 150.969 1.00 321.90 126 TYR B C 1
ATOM 4004 O O . TYR B 1 98 ? 196.546 160.976 151.940 1.00 321.90 126 TYR B O 1
ATOM 4013 N N . TYR B 1 99 ? 194.757 161.098 150.584 1.00 324.84 127 TYR B N 1
ATOM 4014 C CA . TYR B 1 99 ? 194.220 162.251 151.298 1.00 324.84 127 TYR B CA 1
ATOM 4015 C C . TYR B 1 99 ? 193.782 161.870 152.708 1.00 324.84 127 TYR B C 1
ATOM 4016 O O . TYR B 1 99 ? 193.974 162.641 153.658 1.00 324.84 127 TYR B O 1
ATOM 4025 N N . MET B 1 100 ? 193.215 160.671 152.869 1.00 325.29 128 MET B N 1
ATOM 4026 C CA . MET B 1 100 ? 192.832 160.203 154.196 1.00 325.29 128 MET B CA 1
ATOM 4027 C C . MET B 1 100 ? 194.050 160.061 155.101 1.00 325.29 128 MET B C 1
ATOM 4028 O O . MET B 1 100 ? 194.032 160.499 156.256 1.00 325.29 128 MET B O 1
ATOM 4033 N N . THR B 1 101 ? 195.129 159.461 154.592 1.00 320.32 129 THR B N 1
ATOM 4034 C CA . THR B 1 101 ? 196.304 159.297 155.442 1.00 320.32 129 THR B CA 1
ATOM 4035 C C . THR B 1 101 ? 196.972 160.637 155.731 1.00 320.32 129 THR B C 1
ATOM 4036 O O . THR B 1 101 ? 197.493 160.838 156.835 1.00 320.32 129 THR B O 1
ATOM 4040 N N . THR B 1 102 ? 196.935 161.581 154.782 1.00 313.50 130 THR B N 1
ATOM 4041 C CA . THR B 1 102 ? 197.483 162.905 155.062 1.00 313.50 130 THR B CA 1
ATOM 4042 C C . THR B 1 102 ? 196.682 163.620 156.144 1.00 313.50 130 THR B C 1
ATOM 4043 O O . THR B 1 102 ? 197.261 164.267 157.024 1.00 313.50 130 THR B O 1
ATOM 4047 N N . THR B 1 103 ? 195.349 163.516 156.105 1.00 313.71 131 THR B N 1
ATOM 4048 C CA . THR B 1 103 ? 194.563 164.181 157.142 1.00 313.71 131 THR B CA 1
ATOM 4049 C C . THR B 1 103 ? 194.709 163.480 158.491 1.00 313.71 131 THR B C 1
ATOM 4050 O O . THR B 1 103 ? 194.647 164.139 159.536 1.00 313.71 131 THR B O 1
ATOM 4054 N N . ILE B 1 104 ? 194.934 162.161 158.496 1.00 310.60 132 ILE B N 1
ATOM 4055 C CA . ILE B 1 104 ? 195.248 161.480 159.752 1.00 310.60 132 ILE B CA 1
ATOM 4056 C C . ILE B 1 104 ? 196.575 161.980 160.312 1.00 310.60 132 ILE B C 1
ATOM 4057 O O . ILE B 1 104 ? 196.702 162.224 161.519 1.00 310.60 132 ILE B O 1
ATOM 4062 N N . ILE B 1 105 ? 197.583 162.138 159.452 1.00 303.68 133 ILE B N 1
ATOM 4063 C CA . ILE B 1 105 ? 198.858 162.689 159.908 1.00 303.68 133 ILE B CA 1
ATOM 4064 C C . ILE B 1 105 ? 198.659 164.091 160.469 1.00 303.68 133 ILE B C 1
ATOM 4065 O O . ILE B 1 105 ? 199.226 164.448 161.510 1.00 303.68 133 ILE B O 1
ATOM 4070 N N . ALA B 1 106 ? 197.845 164.904 159.794 1.00 294.06 134 ALA B N 1
ATOM 4071 C CA . ALA B 1 106 ? 197.587 166.261 160.267 1.00 294.06 134 ALA B CA 1
ATOM 4072 C C . ALA B 1 106 ? 196.935 166.254 161.645 1.00 294.06 134 ALA B C 1
ATOM 4073 O O . ALA B 1 106 ? 197.358 166.983 162.551 1.00 294.06 134 ALA B O 1
ATOM 4075 N N . VAL B 1 107 ? 195.905 165.425 161.831 1.00 291.15 135 VAL B N 1
ATOM 4076 C CA . VAL B 1 107 ? 195.190 165.442 163.103 1.00 291.15 135 VAL B CA 1
ATOM 4077 C C . VAL B 1 107 ? 196.069 164.893 164.224 1.00 291.15 135 VAL B C 1
ATOM 4078 O O . VAL B 1 107 ? 196.044 165.406 165.352 1.00 291.15 135 VAL B O 1
ATOM 4082 N N . VAL B 1 108 ? 196.880 163.868 163.940 1.00 298.08 136 VAL B N 1
ATOM 4083 C CA . VAL B 1 108 ? 197.726 163.321 164.997 1.00 298.08 136 VAL B CA 1
ATOM 4084 C C . VAL B 1 108 ? 198.837 164.301 165.359 1.00 298.08 136 VAL B C 1
ATOM 4085 O O . VAL B 1 108 ? 199.170 164.465 166.539 1.00 298.08 136 VAL B O 1
ATOM 4089 N N . ILE B 1 109 ? 199.419 164.989 164.372 1.00 295.76 137 ILE B N 1
ATOM 4090 C CA . ILE B 1 109 ? 200.451 165.962 164.713 1.00 295.76 137 ILE B CA 1
ATOM 4091 C C . ILE B 1 109 ? 199.842 167.124 165.491 1.00 295.76 137 ILE B C 1
ATOM 4092 O O . ILE B 1 109 ? 200.449 167.634 166.440 1.00 295.76 137 ILE B O 1
ATOM 4097 N N . GLY B 1 110 ? 198.614 167.524 165.147 1.00 285.90 138 GLY B N 1
ATOM 4098 C CA . GLY B 1 110 ? 197.958 168.580 165.902 1.00 285.90 138 GLY B CA 1
ATOM 4099 C C . GLY B 1 110 ? 197.672 168.185 167.339 1.00 285.90 138 GLY B C 1
ATOM 4100 O O . GLY B 1 110 ? 197.862 168.984 168.263 1.00 285.90 138 GLY B O 1
ATOM 4101 N N . ILE B 1 111 ? 197.210 166.950 167.550 1.00 286.61 139 ILE B N 1
ATOM 4102 C CA . ILE B 1 111 ? 196.910 166.515 168.911 1.00 286.61 139 ILE B CA 1
ATOM 4103 C C . ILE B 1 111 ? 198.196 166.375 169.721 1.00 286.61 139 ILE B C 1
ATOM 4104 O O . ILE B 1 111 ? 198.228 166.699 170.915 1.00 286.61 139 ILE B O 1
ATOM 4109 N N . ILE B 1 112 ? 199.285 165.923 169.088 1.00 294.79 140 ILE B N 1
ATOM 4110 C CA . ILE B 1 112 ? 200.569 165.886 169.786 1.00 294.79 140 ILE B CA 1
ATOM 4111 C C . ILE B 1 112 ? 201.012 167.292 170.172 1.00 294.79 140 ILE B C 1
ATOM 4112 O O . ILE B 1 112 ? 201.514 167.515 171.281 1.00 294.79 140 ILE B O 1
ATOM 4117 N N . ILE B 1 113 ? 200.839 168.262 169.268 1.00 289.21 141 ILE B N 1
ATOM 4118 C CA . ILE B 1 113 ? 201.214 169.641 169.581 1.00 289.21 141 ILE B CA 1
ATOM 4119 C C . ILE B 1 113 ? 200.418 170.156 170.774 1.00 289.21 141 ILE B C 1
ATOM 4120 O O . ILE B 1 113 ? 200.980 170.723 171.719 1.00 289.21 141 ILE B O 1
ATOM 4125 N N . VAL B 1 114 ? 199.095 169.966 170.751 1.00 283.08 142 VAL B N 1
ATOM 4126 C CA . VAL B 1 114 ? 198.280 170.511 171.836 1.00 283.08 142 VAL B CA 1
ATOM 4127 C C . VAL B 1 114 ? 198.566 169.786 173.145 1.00 283.08 142 VAL B C 1
ATOM 4128 O O . VAL B 1 114 ? 198.426 170.370 174.227 1.00 283.08 142 VAL B O 1
ATOM 4132 N N . ILE B 1 115 ? 198.965 168.513 173.083 1.00 288.98 143 ILE B N 1
ATOM 4133 C CA . ILE B 1 115 ? 199.335 167.804 174.302 1.00 288.98 143 ILE B CA 1
ATOM 4134 C C . ILE B 1 115 ? 200.651 168.336 174.858 1.00 288.98 143 ILE B C 1
ATOM 4135 O O . ILE B 1 115 ? 200.784 168.557 176.068 1.00 288.98 143 ILE B O 1
ATOM 4140 N N . ILE B 1 116 ? 201.638 168.566 173.989 1.00 294.77 144 ILE B N 1
ATOM 4141 C CA . ILE B 1 116 ? 202.979 168.877 174.476 1.00 294.77 144 ILE B CA 1
ATOM 4142 C C . ILE B 1 116 ? 203.096 170.338 174.903 1.00 294.77 144 ILE B C 1
ATOM 4143 O O . ILE B 1 116 ? 203.781 170.650 175.883 1.00 294.77 144 ILE B O 1
ATOM 4148 N N . ILE B 1 117 ? 202.437 171.260 174.196 1.00 280.02 145 ILE B N 1
ATOM 4149 C CA . ILE B 1 117 ? 202.618 172.676 174.509 1.00 280.02 145 ILE B CA 1
ATOM 4150 C C . ILE B 1 117 ? 201.572 173.219 175.477 1.00 280.02 145 ILE B C 1
ATOM 4151 O O . ILE B 1 117 ? 201.823 174.249 176.121 1.00 280.02 145 ILE B O 1
ATOM 4156 N N . HIS B 1 118 ? 200.418 172.556 175.608 1.00 274.32 146 HIS B N 1
ATOM 4157 C CA . HIS B 1 118 ? 199.347 172.972 176.509 1.00 274.32 146 HIS B CA 1
ATOM 4158 C C . HIS B 1 118 ? 198.964 174.430 176.273 1.00 274.32 146 HIS B C 1
ATOM 4159 O O . HIS B 1 118 ? 199.306 175.298 177.087 1.00 274.32 146 HIS B O 1
ATOM 4166 N N . PRO B 1 119 ? 198.274 174.739 175.170 1.00 271.35 147 PRO B N 1
ATOM 4167 C CA . PRO B 1 119 ? 197.924 176.147 174.902 1.00 271.35 147 PRO B CA 1
ATOM 4168 C C . PRO B 1 119 ? 197.093 176.786 176.001 1.00 271.35 147 PRO B C 1
ATOM 4169 O O . PRO B 1 119 ? 197.249 177.984 176.272 1.00 271.35 147 PRO B O 1
ATOM 4173 N N . GLY B 1 120 ? 196.211 176.023 176.642 1.00 266.99 148 GLY B N 1
ATOM 4174 C CA . GLY B 1 120 ? 195.420 176.568 177.723 1.00 266.99 148 GLY B CA 1
ATOM 4175 C C . GLY B 1 120 ? 196.236 176.796 178.981 1.00 266.99 148 GLY B C 1
ATOM 4176 O O . GLY B 1 120 ? 197.267 176.167 179.219 1.00 266.99 148 GLY B O 1
ATOM 4177 N N . LYS B 1 121 ? 195.755 177.724 179.803 1.00 267.33 149 LYS B N 1
ATOM 4178 C CA . LYS B 1 121 ? 196.422 178.052 181.057 1.00 267.33 149 LYS B CA 1
ATOM 4179 C C . LYS B 1 121 ? 195.515 177.767 182.250 1.00 267.33 149 LYS B C 1
ATOM 4180 O O . LYS B 1 121 ? 195.541 178.488 183.247 1.00 267.33 149 LYS B O 1
ATOM 4186 N N . ARG B 1 135 ? 192.609 153.648 181.657 1.00 214.77 163 ARG B N 1
ATOM 4187 C CA . ARG B 1 135 ? 191.727 152.518 181.390 1.00 214.77 163 ARG B CA 1
ATOM 4188 C C . ARG B 1 135 ? 190.379 152.711 182.078 1.00 214.77 163 ARG B C 1
ATOM 4189 O O . ARG B 1 135 ? 189.385 152.090 181.701 1.00 214.77 163 ARG B O 1
ATOM 4197 N N . VAL B 1 136 ? 190.356 153.576 183.094 1.00 215.59 164 VAL B N 1
ATOM 4198 C CA . VAL B 1 136 ? 189.115 153.842 183.813 1.00 215.59 164 VAL B CA 1
ATOM 4199 C C . VAL B 1 136 ? 188.123 154.578 182.920 1.00 215.59 164 VAL B C 1
ATOM 4200 O O . VAL B 1 136 ? 186.911 154.342 182.990 1.00 215.59 164 VAL B O 1
ATOM 4204 N N . THR B 1 137 ? 188.615 155.481 182.072 1.00 211.36 165 THR B N 1
ATOM 4205 C CA . THR B 1 137 ? 187.744 156.239 181.183 1.00 211.36 165 THR B CA 1
ATOM 4206 C C . THR B 1 137 ? 188.243 156.155 179.745 1.00 211.36 165 THR B C 1
ATOM 4207 O O . THR B 1 137 ? 187.444 156.185 178.803 1.00 211.36 165 THR B O 1
ATOM 4211 N N . ALA B 1 138 ? 189.562 156.035 179.570 1.00 210.32 166 ALA B N 1
ATOM 4212 C CA . ALA B 1 138 ? 190.139 155.998 178.229 1.00 210.32 166 ALA B CA 1
ATOM 4213 C C . ALA B 1 138 ? 189.611 154.811 177.433 1.00 210.32 166 ALA B C 1
ATOM 4214 O O . ALA B 1 138 ? 189.143 154.964 176.297 1.00 210.32 166 ALA B O 1
ATOM 4216 N N . ALA B 1 139 ? 189.675 153.614 178.021 1.00 204.14 167 ALA B N 1
ATOM 4217 C CA . ALA B 1 139 ? 189.108 152.442 177.365 1.00 204.14 167 ALA B CA 1
ATOM 4218 C C . ALA B 1 139 ? 187.607 152.601 177.176 1.00 204.14 167 ALA B C 1
ATOM 4219 O O . ALA B 1 139 ? 187.066 152.255 176.120 1.00 204.14 167 ALA B O 1
ATOM 4221 N N . ASP B 1 140 ? 186.920 153.140 178.186 1.00 199.10 168 ASP B N 1
ATOM 4222 C CA . ASP B 1 140 ? 185.488 153.387 178.059 1.00 199.10 168 ASP B CA 1
ATOM 4223 C C . ASP B 1 140 ? 185.199 154.427 176.983 1.00 199.10 168 ASP B C 1
ATOM 4224 O O . ASP B 1 140 ? 184.219 154.303 176.242 1.00 199.10 168 ASP B O 1
ATOM 4229 N N . ALA B 1 141 ? 186.037 155.462 176.884 1.00 196.36 169 ALA B N 1
ATOM 4230 C CA . ALA B 1 141 ? 185.832 156.479 175.855 1.00 196.36 169 ALA B CA 1
ATOM 4231 C C . ALA B 1 141 ? 185.991 155.892 174.458 1.00 196.36 169 ALA B C 1
ATOM 4232 O O . ALA B 1 141 ? 185.179 156.160 173.563 1.00 196.36 169 ALA B O 1
ATOM 4234 N N . PHE B 1 142 ? 187.035 155.085 174.250 1.00 198.61 170 PHE B N 1
ATOM 4235 C CA . PHE B 1 142 ? 187.218 154.446 172.950 1.00 198.61 170 PHE B CA 1
ATOM 4236 C C . PHE B 1 142 ? 186.076 153.482 172.648 1.00 198.61 170 PHE B C 1
ATOM 4237 O O . PHE B 1 142 ? 185.594 153.410 171.510 1.00 198.61 170 PHE B O 1
ATOM 4245 N N . LEU B 1 143 ? 185.629 152.735 173.661 1.00 184.11 171 LEU B N 1
ATOM 4246 C CA . LEU B 1 143 ? 184.511 151.817 173.485 1.00 184.11 171 LEU B CA 1
ATOM 4247 C C . LEU B 1 143 ? 183.250 152.569 173.076 1.00 184.11 171 LEU B C 1
ATOM 4248 O O . LEU B 1 143 ? 182.519 152.139 172.174 1.00 184.11 171 LEU B O 1
ATOM 4253 N N . ASP B 1 144 ? 182.989 153.704 173.725 1.00 182.61 172 ASP B N 1
ATOM 4254 C CA . ASP B 1 144 ? 181.809 154.495 173.407 1.00 182.61 172 ASP B CA 1
ATOM 4255 C C . ASP B 1 144 ? 181.914 155.134 172.031 1.00 182.61 172 ASP B C 1
ATOM 4256 O O . ASP B 1 144 ? 180.896 155.304 171.356 1.00 182.61 172 ASP B O 1
ATOM 4261 N N . LEU B 1 145 ? 183.122 155.508 171.601 1.00 182.85 173 LEU B N 1
ATOM 4262 C CA . LEU B 1 145 ? 183.282 155.988 170.230 1.00 182.85 173 LEU B CA 1
ATOM 4263 C C . LEU B 1 145 ? 182.987 154.884 169.225 1.00 182.85 173 LEU B C 1
ATOM 4264 O O . LEU B 1 145 ? 182.308 155.118 168.218 1.00 182.85 173 LEU B O 1
ATOM 4269 N N . ILE B 1 146 ? 183.502 153.677 169.471 1.00 174.98 174 ILE B N 1
ATOM 4270 C CA . ILE B 1 146 ? 183.254 152.575 168.546 1.00 174.98 174 ILE B CA 1
ATOM 4271 C C . ILE B 1 146 ? 181.764 152.268 168.481 1.00 174.98 174 ILE B C 1
ATOM 4272 O O . ILE B 1 146 ? 181.217 151.982 167.408 1.00 174.98 174 ILE B O 1
ATOM 4277 N N . ARG B 1 147 ? 181.080 152.335 169.625 1.00 175.81 175 ARG B N 1
ATOM 4278 C CA . ARG B 1 147 ? 179.629 152.173 169.625 1.00 175.81 175 ARG B CA 1
ATOM 4279 C C . ARG B 1 147 ? 178.930 153.334 168.929 1.00 175.81 175 ARG B C 1
ATOM 4280 O O . ARG B 1 147 ? 177.860 153.149 168.337 1.00 175.81 175 ARG B O 1
ATOM 4288 N N . ASN B 1 148 ? 179.516 154.530 168.984 1.00 174.97 176 ASN B N 1
ATOM 4289 C CA . ASN B 1 148 ? 178.878 155.743 168.494 1.00 174.97 176 ASN B CA 1
ATOM 4290 C C . ASN B 1 148 ? 178.848 155.816 166.973 1.00 174.97 176 ASN B C 1
ATOM 4291 O O . ASN B 1 148 ? 178.097 156.627 166.421 1.00 174.97 176 ASN B O 1
ATOM 4296 N N . MET B 1 149 ? 179.637 154.988 166.282 1.00 180.39 177 MET B N 1
ATOM 4297 C CA . MET B 1 149 ? 179.561 154.949 164.826 1.00 180.39 177 MET B CA 1
ATOM 4298 C C . MET B 1 149 ? 178.184 154.507 164.354 1.00 180.39 177 MET B C 1
ATOM 4299 O O . MET B 1 149 ? 177.777 154.830 163.233 1.00 180.39 177 MET B O 1
ATOM 4304 N N . PHE B 1 150 ? 177.453 153.775 165.192 1.00 182.81 178 PHE B N 1
ATOM 4305 C CA . PHE B 1 150 ? 176.109 153.300 164.870 1.00 182.81 178 PHE B CA 1
ATOM 4306 C C . PHE B 1 150 ? 175.158 153.641 166.009 1.00 182.81 178 PHE B C 1
ATOM 4307 O O . PHE B 1 150 ? 174.941 152.832 166.923 1.00 182.81 178 PHE B O 1
ATOM 4315 N N . PRO B 1 151 ? 174.579 154.837 165.991 1.00 187.83 179 PRO B N 1
ATOM 4316 C CA . PRO B 1 151 ? 173.503 155.172 166.933 1.00 187.83 179 PRO B CA 1
ATOM 4317 C C . PRO B 1 151 ? 172.262 154.353 166.631 1.00 187.83 179 PRO B C 1
ATOM 4318 O O . PRO B 1 151 ? 172.230 153.626 165.627 1.00 187.83 179 PRO B O 1
ATOM 4322 N N . PRO B 1 152 ? 171.236 154.391 167.501 1.00 187.49 180 PRO B N 1
ATOM 4323 C CA . PRO B 1 152 ? 169.998 153.656 167.200 1.00 187.49 180 PRO B CA 1
ATOM 4324 C C . PRO B 1 152 ? 169.485 153.895 165.786 1.00 187.49 180 PRO B C 1
ATOM 4325 O O . PRO B 1 152 ? 169.290 152.943 165.025 1.00 187.49 180 PRO B O 1
ATOM 4329 N N . ASN B 1 153 ? 169.307 155.153 165.406 1.00 182.14 181 ASN B N 1
ATOM 4330 C CA . ASN B 1 153 ? 168.888 155.496 164.052 1.00 182.14 181 ASN B CA 1
ATOM 4331 C C . ASN B 1 153 ? 169.088 156.994 163.855 1.00 182.14 181 ASN B C 1
ATOM 4332 O O . ASN B 1 153 ? 169.636 157.684 164.723 1.00 182.14 181 ASN B O 1
ATOM 4337 N N . LEU B 1 154 ? 168.642 157.497 162.703 1.00 176.13 182 LEU B N 1
ATOM 4338 C CA . LEU B 1 154 ? 168.860 158.900 162.368 1.00 176.13 182 LEU B CA 1
ATOM 4339 C C . LEU B 1 154 ? 168.150 159.826 163.349 1.00 176.13 182 LEU B C 1
ATOM 4340 O O . LEU B 1 154 ? 168.709 160.850 163.759 1.00 176.13 182 LEU B O 1
ATOM 4345 N N . VAL B 1 155 ? 166.924 159.479 163.746 1.00 173.83 183 VAL B N 1
ATOM 4346 C CA . VAL B 1 155 ? 166.153 160.358 164.620 1.00 173.83 183 VAL B CA 1
ATOM 4347 C C . VAL B 1 155 ? 166.829 160.501 165.978 1.00 173.83 183 VAL B C 1
ATOM 4348 O O . VAL B 1 155 ? 166.959 161.612 166.504 1.00 173.83 183 VAL B O 1
ATOM 4352 N N . GLU B 1 156 ? 167.274 159.388 166.568 1.00 180.23 184 GLU B N 1
ATOM 4353 C CA . GLU B 1 156 ? 167.988 159.470 167.837 1.00 180.23 184 GLU B CA 1
ATOM 4354 C C . GLU B 1 156 ? 169.329 160.173 167.671 1.00 180.23 184 GLU B C 1
ATOM 4355 O O . GLU B 1 156 ? 169.727 160.970 168.528 1.00 180.23 184 GLU B O 1
ATOM 4361 N N . ALA B 1 157 ? 170.037 159.896 166.573 1.00 173.21 185 ALA B N 1
ATOM 4362 C CA . ALA B 1 157 ? 171.312 160.556 166.324 1.00 173.21 185 ALA B CA 1
ATOM 4363 C C . ALA B 1 157 ? 171.160 162.060 166.152 1.00 173.21 185 ALA B C 1
ATOM 4364 O O . ALA B 1 157 ? 172.131 162.797 166.351 1.00 173.21 185 ALA B O 1
ATOM 4366 N N . CYS B 1 158 ? 169.968 162.530 165.779 1.00 178.55 186 CYS B N 1
ATOM 4367 C CA . CYS B 1 158 ? 169.770 163.962 165.590 1.00 178.55 186 CYS B CA 1
ATOM 4368 C C . CYS B 1 158 ? 169.930 164.734 166.896 1.00 178.55 186 CYS B C 1
ATOM 4369 O O . CYS B 1 158 ? 170.530 165.815 166.912 1.00 178.55 186 CYS B O 1
ATOM 4372 N N . PHE B 1 159 ? 169.405 164.201 168.004 1.00 173.73 187 PHE B N 1
ATOM 4373 C CA . PHE B 1 159 ? 169.318 164.983 169.231 1.00 173.73 187 PHE B CA 1
ATOM 4374 C C . PHE B 1 159 ? 169.969 164.370 170.466 1.00 173.73 187 PHE B C 1
ATOM 4375 O O . PHE B 1 159 ? 170.010 165.046 171.499 1.00 173.73 187 PHE B O 1
ATOM 4383 N N . LYS B 1 160 ? 170.477 163.139 170.414 1.00 169.59 188 LYS B N 1
ATOM 4384 C CA . LYS B 1 160 ? 171.169 162.587 171.573 1.00 169.59 188 LYS B CA 1
ATOM 4385 C C . LYS B 1 160 ? 172.147 161.500 171.154 1.00 169.59 188 LYS B C 1
ATOM 4386 O O . LYS B 1 160 ? 171.897 160.756 170.202 1.00 169.59 188 LYS B O 1
ATOM 4392 N N . GLN B 1 161 ? 173.266 161.425 171.870 1.00 168.91 189 GLN B N 1
ATOM 4393 C CA . GLN B 1 161 ? 174.311 160.450 171.600 1.00 168.91 189 GLN B CA 1
ATOM 4394 C C . GLN B 1 161 ? 174.132 159.244 172.519 1.00 168.91 189 GLN B C 1
ATOM 4395 O O . GLN B 1 161 ? 173.093 159.064 173.160 1.00 168.91 189 GLN B O 1
ATOM 4401 N N . PHE B 1 162 ? 175.158 158.401 172.586 1.00 175.34 190 PHE B N 1
ATOM 4402 C CA . PHE B 1 162 ? 175.242 157.321 173.556 1.00 175.34 190 PHE B CA 1
ATOM 4403 C C . PHE B 1 162 ? 176.422 157.578 174.481 1.00 175.34 190 PHE B C 1
ATOM 4404 O O . PHE B 1 162 ? 177.513 157.935 174.025 1.00 175.34 190 PHE B O 1
ATOM 4412 N N . LYS B 1 163 ? 176.200 157.404 175.782 1.00 171.02 191 LYS B N 1
ATOM 4413 C CA . LYS B 1 163 ? 177.256 157.576 176.771 1.00 171.02 191 LYS B CA 1
ATOM 4414 C C . LYS B 1 163 ? 177.103 156.523 177.855 1.00 171.02 191 LYS B C 1
ATOM 4415 O O . LYS B 1 163 ? 176.008 156.336 178.392 1.00 171.02 191 LYS B O 1
ATOM 4421 N N . THR B 1 164 ? 178.199 155.842 178.172 1.00 179.57 192 THR B N 1
ATOM 4422 C CA . THR B 1 164 ? 178.177 154.811 179.197 1.00 179.57 192 THR B CA 1
ATOM 4423 C C . THR B 1 164 ? 178.143 155.433 180.588 1.00 179.57 192 THR B C 1
ATOM 4424 O O . THR B 1 164 ? 178.688 156.516 180.825 1.00 179.57 192 THR B O 1
ATOM 4428 N N . ASN B 1 165 ? 177.485 154.735 181.511 1.00 195.26 193 ASN B N 1
ATOM 4429 C CA . ASN B 1 165 ? 177.370 155.197 182.888 1.00 195.26 193 ASN B CA 1
ATOM 4430 C C . ASN B 1 165 ? 177.829 154.108 183.849 1.00 195.26 193 ASN B C 1
ATOM 4431 O O . ASN B 1 165 ? 178.377 153.087 183.422 1.00 195.26 193 ASN B O 1
ATOM 4436 N N . TYR B 1 166 ? 177.608 154.312 185.147 1.00 212.59 194 TYR B N 1
ATOM 4437 C CA . TYR B 1 166 ? 177.968 153.329 186.166 1.00 212.59 194 TYR B CA 1
ATOM 4438 C C . TYR B 1 166 ? 176.857 153.296 187.205 1.00 212.59 194 TYR B C 1
ATOM 4439 O O . TYR B 1 166 ? 176.694 154.250 187.972 1.00 212.59 194 TYR B O 1
ATOM 4448 N N . GLU B 1 167 ? 176.098 152.202 187.230 1.00 233.12 195 GLU B N 1
ATOM 4449 C CA . GLU B 1 167 ? 174.941 152.075 188.106 1.00 233.12 195 GLU B CA 1
ATOM 4450 C C . GLU B 1 167 ? 175.278 151.512 189.483 1.00 233.12 195 GLU B C 1
ATOM 4451 O O . GLU B 1 167 ? 174.407 151.511 190.360 1.00 233.12 195 GLU B O 1
ATOM 4457 N N . LYS B 1 168 ? 176.503 151.029 189.691 1.00 233.84 196 LYS B N 1
ATOM 4458 C CA . LYS B 1 168 ? 177.068 150.664 190.989 1.00 233.84 196 LYS B CA 1
ATOM 4459 C C . LYS B 1 168 ? 176.358 149.510 191.689 1.00 233.84 196 LYS B C 1
ATOM 4460 O O . LYS B 1 168 ? 176.707 149.204 192.835 1.00 233.84 196 LYS B O 1
ATOM 4466 N N . ARG B 1 169 ? 175.382 148.857 191.057 1.00 246.44 197 ARG B N 1
ATOM 4467 C CA . ARG B 1 169 ? 174.637 147.765 191.689 1.00 246.44 197 ARG B CA 1
ATOM 4468 C C . ARG B 1 169 ? 174.636 146.564 190.748 1.00 246.44 197 ARG B C 1
ATOM 4469 O O . ARG B 1 169 ? 173.695 146.369 189.973 1.00 246.44 197 ARG B O 1
ATOM 4471 N N . SER B 1 170 ? 175.684 145.748 190.833 1.00 243.41 198 SER B N 1
ATOM 4472 C CA . SER B 1 170 ? 175.793 144.549 190.016 1.00 243.41 198 SER B CA 1
ATOM 4473 C C . SER B 1 170 ? 176.366 143.425 190.866 1.00 243.41 198 SER B C 1
ATOM 4474 O O . SER B 1 170 ? 177.203 143.668 191.739 1.00 243.41 198 SER B O 1
ATOM 4477 N N . PHE B 1 171 ? 175.910 142.203 190.599 1.00 242.81 199 PHE B N 1
ATOM 4478 C CA . PHE B 1 171 ? 176.354 141.013 191.323 1.00 242.81 199 PHE B CA 1
ATOM 4479 C C . PHE B 1 171 ? 176.159 141.159 192.830 1.00 242.81 199 PHE B C 1
ATOM 4480 O O . PHE B 1 171 ? 176.937 140.624 193.621 1.00 242.81 199 PHE B O 1
ATOM 4482 N N . ILE B 1 199 ? 180.219 142.681 199.021 1.00 272.88 227 ILE B N 1
ATOM 4483 C CA . ILE B 1 199 ? 180.890 141.642 198.251 1.00 272.88 227 ILE B CA 1
ATOM 4484 C C . ILE B 1 199 ? 180.851 141.977 196.766 1.00 272.88 227 ILE B C 1
ATOM 4485 O O . ILE B 1 199 ? 181.240 141.164 195.927 1.00 272.88 227 ILE B O 1
ATOM 4490 N N . THR B 1 200 ? 180.378 143.182 196.444 1.00 255.20 228 THR B N 1
ATOM 4491 C CA . THR B 1 200 ? 180.271 143.618 195.050 1.00 255.20 228 THR B CA 1
ATOM 4492 C C . THR B 1 200 ? 180.518 145.128 195.016 1.00 255.20 228 THR B C 1
ATOM 4493 O O . THR B 1 200 ? 179.602 145.925 195.230 1.00 255.20 228 THR B O 1
ATOM 4495 N N . GLU B 1 201 ? 181.768 145.503 194.744 1.00 252.17 229 GLU B N 1
ATOM 4496 C CA . GLU B 1 201 ? 182.165 146.907 194.628 1.00 252.17 229 GLU B CA 1
ATOM 4497 C C . GLU B 1 201 ? 183.073 147.019 193.408 1.00 252.17 229 GLU B C 1
ATOM 4498 O O . GLU B 1 201 ? 184.270 146.727 193.490 1.00 252.17 229 GLU B O 1
ATOM 4504 N N . GLU B 1 202 ? 182.503 147.441 192.281 1.00 248.81 230 GLU B N 1
ATOM 4505 C CA . GLU B 1 202 ? 183.250 147.505 191.034 1.00 248.81 230 GLU B CA 1
ATOM 4506 C C . GLU B 1 202 ? 182.703 148.632 190.171 1.00 248.81 230 GLU B C 1
ATOM 4507 O O . GLU B 1 202 ? 181.586 149.113 190.373 1.00 248.81 230 GLU B O 1
ATOM 4513 N N . LEU B 1 203 ? 183.515 149.047 189.199 1.00 231.82 231 LEU B N 1
ATOM 4514 C CA . LEU B 1 203 ? 183.132 150.092 188.249 1.00 231.82 231 LEU B CA 1
ATOM 4515 C C . LEU B 1 203 ? 182.389 149.454 187.073 1.00 231.82 231 LEU B C 1
ATOM 4516 O O . LEU B 1 203 ? 182.876 149.374 185.944 1.00 231.82 231 LEU B O 1
ATOM 4521 N N . VAL B 1 204 ? 181.182 148.990 187.367 1.00 210.83 232 VAL B N 1
ATOM 4522 C CA . VAL B 1 204 ? 180.388 148.264 186.374 1.00 210.83 232 VAL B CA 1
ATOM 4523 C C . VAL B 1 204 ? 179.787 149.262 185.385 1.00 210.83 232 VAL B C 1
ATOM 4524 O O . VAL B 1 204 ? 179.186 150.262 185.809 1.00 210.83 232 VAL B O 1
ATOM 4528 N N . PRO B 1 205 ? 179.971 149.061 184.083 1.00 194.06 233 PRO B N 1
ATOM 4529 C CA . PRO B 1 205 ? 179.335 149.943 183.101 1.00 194.06 233 PRO B CA 1
ATOM 4530 C C . PRO B 1 205 ? 177.849 149.647 182.961 1.00 194.06 233 PRO B C 1
ATOM 4531 O O . PRO B 1 205 ? 177.361 148.569 183.307 1.00 194.06 233 PRO B O 1
ATOM 4535 N N . VAL B 1 206 ? 177.128 150.635 182.439 1.00 186.58 234 VAL B N 1
ATOM 4536 C CA . VAL B 1 206 ? 175.701 150.495 182.159 1.00 186.58 234 VAL B CA 1
ATOM 4537 C C . VAL B 1 206 ? 175.340 151.446 181.021 1.00 186.58 234 VAL B C 1
ATOM 4538 O O . VAL B 1 206 ? 175.826 152.586 180.988 1.00 186.58 234 VAL B O 1
ATOM 4542 N N . PRO B 1 207 ? 174.530 151.014 180.053 1.00 178.73 235 PRO B N 1
ATOM 4543 C CA . PRO B 1 207 ? 174.182 151.898 178.934 1.00 178.73 235 PRO B CA 1
ATOM 4544 C C . PRO B 1 207 ? 173.414 153.131 179.388 1.00 178.73 235 PRO B C 1
ATOM 4545 O O . PRO B 1 207 ? 172.662 153.102 180.365 1.00 178.73 235 PRO B O 1
ATOM 4549 N N . GLY B 1 208 ? 173.615 154.225 178.656 1.00 172.73 236 GLY B N 1
ATOM 4550 C CA . GLY B 1 208 ? 172.938 155.479 178.934 1.00 172.73 236 GLY B CA 1
ATOM 4551 C C . GLY B 1 208 ? 172.935 156.360 177.706 1.00 172.73 236 GLY B C 1
ATOM 4552 O O . GLY B 1 208 ? 173.541 156.041 176.681 1.00 172.73 236 GLY B O 1
ATOM 4553 N N . SER B 1 209 ? 172.237 157.489 177.822 1.00 165.35 237 SER B N 1
ATOM 4554 C CA . SER B 1 209 ? 172.078 158.426 176.719 1.00 165.35 237 SER B CA 1
ATOM 4555 C C . SER B 1 209 ? 172.369 159.844 177.188 1.00 165.35 237 SER B C 1
ATOM 4556 O O . SER B 1 209 ? 172.076 160.201 178.333 1.00 165.35 237 SER B O 1
ATOM 4559 N N . VAL B 1 210 ? 172.949 160.647 176.297 1.00 167.49 238 VAL B N 1
ATOM 4560 C CA . VAL B 1 210 ? 173.271 162.043 176.569 1.00 167.49 238 VAL B CA 1
ATOM 4561 C C . VAL B 1 210 ? 172.818 162.881 175.381 1.00 167.49 238 VAL B C 1
ATOM 4562 O O . VAL B 1 210 ? 173.108 162.540 174.229 1.00 167.49 238 VAL B O 1
ATOM 4566 N N . ASN B 1 211 ? 172.111 163.974 175.662 1.00 176.30 239 ASN B N 1
ATOM 4567 C CA . ASN B 1 211 ? 171.571 164.823 174.609 1.00 176.30 239 ASN B CA 1
ATOM 4568 C C . ASN B 1 211 ? 172.680 165.583 173.887 1.00 176.30 239 ASN B C 1
ATOM 4569 O O . ASN B 1 211 ? 173.773 165.792 174.420 1.00 176.30 239 ASN B O 1
ATOM 4574 N N . GLY B 1 212 ? 172.383 165.996 172.656 1.00 175.02 240 GLY B N 1
ATOM 4575 C CA . GLY B 1 212 ? 173.321 166.757 171.851 1.00 175.02 240 GLY B CA 1
ATOM 4576 C C . GLY B 1 212 ? 173.053 166.630 170.365 1.00 175.02 240 GLY B C 1
ATOM 4577 O O . GLY B 1 212 ? 171.898 166.662 169.933 1.00 175.02 240 GLY B O 1
ATOM 4578 N N . VAL B 1 213 ? 174.114 166.505 169.569 1.00 189.96 241 VAL B N 1
ATOM 4579 C CA . VAL B 1 213 ? 174.009 166.199 168.145 1.00 189.96 241 VAL B CA 1
ATOM 4580 C C . VAL B 1 213 ? 175.050 165.134 167.831 1.00 189.96 241 VAL B C 1
ATOM 4581 O O . VAL B 1 213 ? 176.235 165.319 168.126 1.00 189.96 241 VAL B O 1
ATOM 4585 N N . ASN B 1 214 ? 174.615 164.019 167.244 1.00 170.74 242 ASN B N 1
ATOM 4586 C CA . ASN B 1 214 ? 175.506 162.893 166.967 1.00 170.74 242 ASN B CA 1
ATOM 4587 C C . ASN B 1 214 ? 175.859 162.911 165.482 1.00 170.74 242 ASN B C 1
ATOM 4588 O O . ASN B 1 214 ? 175.225 162.263 164.650 1.00 170.74 242 ASN B O 1
ATOM 4593 N N . ALA B 1 215 ? 176.902 163.676 165.156 1.00 175.79 243 ALA B N 1
ATOM 4594 C CA . ALA B 1 215 ? 177.332 163.783 163.767 1.00 175.79 243 ALA B CA 1
ATOM 4595 C C . ALA B 1 215 ? 178.100 162.550 163.309 1.00 175.79 243 ALA B C 1
ATOM 4596 O O . ALA B 1 215 ? 177.972 162.145 162.149 1.00 175.79 243 ALA B O 1
ATOM 4598 N N . LEU B 1 216 ? 178.888 161.938 164.199 1.00 178.99 244 LEU B N 1
ATOM 4599 C CA . LEU B 1 216 ? 179.802 160.875 163.786 1.00 178.99 244 LEU B CA 1
ATOM 4600 C C . LEU B 1 216 ? 179.048 159.695 163.182 1.00 178.99 244 LEU B C 1
ATOM 4601 O O . LEU B 1 216 ? 179.363 159.243 162.073 1.00 178.99 244 LEU B O 1
ATOM 4606 N N . GLY B 1 217 ? 178.046 159.181 163.895 1.00 164.16 245 GLY B N 1
ATOM 4607 C CA . GLY B 1 217 ? 177.217 158.137 163.318 1.00 164.16 245 GLY B CA 1
ATOM 4608 C C . GLY B 1 217 ? 176.473 158.617 162.088 1.00 164.16 245 GLY B C 1
ATOM 4609 O O . GLY B 1 217 ? 176.400 157.913 161.076 1.00 164.16 245 GLY B O 1
ATOM 4610 N N . LEU B 1 218 ? 175.930 159.834 162.151 1.00 159.18 246 LEU B N 1
ATOM 4611 C CA . LEU B 1 218 ? 175.247 160.400 160.995 1.00 159.18 246 LEU B CA 1
ATOM 4612 C C . LEU B 1 218 ? 176.198 160.563 159.817 1.00 159.18 246 LEU B C 1
ATOM 4613 O O . LEU B 1 218 ? 175.842 160.245 158.678 1.00 159.18 246 LEU B O 1
ATOM 4618 N N . VAL B 1 219 ? 177.418 161.044 160.070 1.00 163.60 247 VAL B N 1
ATOM 4619 C CA . VAL B 1 219 ? 178.341 161.296 158.968 1.00 163.60 247 VAL B CA 1
ATOM 4620 C C . VAL B 1 219 ? 178.818 159.984 158.352 1.00 163.60 247 VAL B C 1
ATOM 4621 O O . VAL B 1 219 ? 178.964 159.881 157.129 1.00 163.60 247 VAL B O 1
ATOM 4625 N N . VAL B 1 220 ? 179.046 158.951 159.171 1.00 160.91 248 VAL B N 1
ATOM 4626 C CA . VAL B 1 220 ? 179.489 157.677 158.609 1.00 160.91 248 VAL B CA 1
ATOM 4627 C C . VAL B 1 220 ? 178.354 157.006 157.839 1.00 160.91 248 VAL B C 1
ATOM 4628 O O . VAL B 1 220 ? 178.577 156.403 156.779 1.00 160.91 248 VAL B O 1
ATOM 4632 N N . PHE B 1 221 ? 177.119 157.108 158.343 1.00 147.85 249 PHE B N 1
ATOM 4633 C CA . PHE B 1 221 ? 175.981 156.589 157.592 1.00 147.85 249 PHE B CA 1
ATOM 4634 C C . PHE B 1 221 ? 175.818 157.327 156.272 1.00 147.85 249 PHE B C 1
ATOM 4635 O O . PHE B 1 221 ? 175.514 156.714 155.242 1.00 147.85 249 PHE B O 1
ATOM 4643 N N . SER B 1 222 ? 176.015 158.648 156.284 1.00 165.12 250 SER B N 1
ATOM 4644 C CA . SER B 1 222 ? 175.941 159.423 155.052 1.00 165.12 250 SER B CA 1
ATOM 4645 C C . SER B 1 222 ? 177.025 158.999 154.070 1.00 165.12 250 SER B C 1
ATOM 4646 O O . SER B 1 222 ? 176.769 158.892 152.867 1.00 165.12 250 SER B O 1
ATOM 4649 N N . MET B 1 223 ? 178.243 158.755 154.563 1.00 179.94 251 MET B N 1
ATOM 4650 C CA . MET B 1 223 ? 179.318 158.295 153.688 1.00 179.94 251 MET B CA 1
ATOM 4651 C C . MET B 1 223 ? 178.969 156.959 153.046 1.00 179.94 251 MET B C 1
ATOM 4652 O O . MET B 1 223 ? 179.136 156.774 151.833 1.00 179.94 251 MET B O 1
ATOM 4657 N N . CYS B 1 224 ? 178.477 156.013 153.849 1.00 166.52 252 CYS B N 1
ATOM 4658 C CA . CYS B 1 224 ? 178.141 154.701 153.305 1.00 166.52 252 CYS B CA 1
ATOM 4659 C C . CYS B 1 224 ? 177.001 154.795 152.295 1.00 166.52 252 CYS B C 1
ATOM 4660 O O . CYS B 1 224 ? 177.062 154.181 151.221 1.00 166.52 252 CYS B O 1
ATOM 4663 N N . PHE B 1 225 ? 175.961 155.571 152.614 1.00 158.60 253 PHE B N 1
ATOM 4664 C CA . PHE B 1 225 ? 174.837 155.724 151.697 1.00 158.60 253 PHE B CA 1
ATOM 4665 C C . PHE B 1 225 ? 175.269 156.403 150.403 1.00 158.60 253 PHE B C 1
ATOM 4666 O O . PHE B 1 225 ? 174.816 156.027 149.315 1.00 158.60 253 PHE B O 1
ATOM 4674 N N . GLY B 1 226 ? 176.137 157.411 150.503 1.00 172.91 254 GLY B N 1
ATOM 4675 C CA . GLY B 1 226 ? 176.638 158.065 149.308 1.00 172.91 254 GLY B CA 1
ATOM 4676 C C . GLY B 1 226 ? 177.460 157.134 148.440 1.00 172.91 254 GLY B C 1
ATOM 4677 O O . GLY B 1 226 ? 177.347 157.155 147.214 1.00 172.91 254 GLY B O 1
ATOM 4678 N N . PHE B 1 227 ? 178.295 156.300 149.064 1.00 175.27 255 PHE B N 1
ATOM 4679 C CA . PHE B 1 227 ? 179.042 155.308 148.298 1.00 175.27 255 PHE B CA 1
ATOM 4680 C C . PHE B 1 227 ? 178.098 154.344 147.588 1.00 175.27 255 PHE B C 1
ATOM 4681 O O . PHE B 1 227 ? 178.289 154.032 146.404 1.00 175.27 255 PHE B O 1
ATOM 4689 N N . VAL B 1 228 ? 177.063 153.878 148.290 1.00 169.11 256 VAL B N 1
ATOM 4690 C CA . VAL B 1 228 ? 176.121 152.937 147.687 1.00 169.11 256 VAL B CA 1
ATOM 4691 C C . VAL B 1 228 ? 175.404 153.578 146.504 1.00 169.11 256 VAL B C 1
ATOM 4692 O O . VAL B 1 228 ? 175.284 152.975 145.432 1.00 169.11 256 VAL B O 1
ATOM 4696 N N . ILE B 1 229 ? 174.925 154.814 146.673 1.00 174.14 257 ILE B N 1
ATOM 4697 C CA . ILE B 1 229 ? 174.180 155.446 145.587 1.00 174.14 257 ILE B CA 1
ATOM 4698 C C . ILE B 1 229 ? 175.105 155.806 144.429 1.00 174.14 257 ILE B C 1
ATOM 4699 O O . ILE B 1 229 ? 174.681 155.800 143.267 1.00 174.14 257 ILE B O 1
ATOM 4704 N N . GLY B 1 230 ? 176.371 156.123 144.712 1.00 181.87 258 GLY B N 1
ATOM 4705 C CA . GLY B 1 230 ? 177.324 156.377 143.649 1.00 181.87 258 GLY B CA 1
ATOM 4706 C C . GLY B 1 230 ? 177.757 155.131 142.910 1.00 181.87 258 GLY B C 1
ATOM 4707 O O . GLY B 1 230 ? 178.218 155.229 141.768 1.00 181.87 258 GLY B O 1
ATOM 4708 N N . ASN B 1 231 ? 177.619 153.959 143.535 1.00 177.48 259 ASN B N 1
ATOM 4709 C CA . ASN B 1 231 ? 177.860 152.717 142.811 1.00 177.48 259 ASN B CA 1
ATOM 4710 C C . ASN B 1 231 ? 176.849 152.498 141.690 1.00 177.48 259 ASN B C 1
ATOM 4711 O O . ASN B 1 231 ? 177.094 151.670 140.806 1.00 177.48 259 ASN B O 1
ATOM 4716 N N . MET B 1 232 ? 175.728 153.219 141.701 1.00 183.55 260 MET B N 1
ATOM 4717 C CA . MET B 1 232 ? 174.707 153.091 140.668 1.00 183.55 260 MET B CA 1
ATOM 4718 C C . MET B 1 232 ? 175.154 153.826 139.410 1.00 183.55 260 MET B C 1
ATOM 4719 O O . MET B 1 232 ? 175.562 154.991 139.478 1.00 183.55 260 MET B O 1
ATOM 4724 N N . LYS B 1 233 ? 175.082 153.142 138.267 1.00 187.90 261 LYS B N 1
ATOM 4725 C CA . LYS B 1 233 ? 175.351 153.804 136.995 1.00 187.90 261 LYS B CA 1
ATOM 4726 C C . LYS B 1 233 ? 174.089 154.445 136.430 1.00 187.90 261 LYS B C 1
ATOM 4727 O O . LYS B 1 233 ? 174.122 155.590 135.963 1.00 187.90 261 LYS B O 1
ATOM 4733 N N . GLU B 1 234 ? 172.976 153.727 136.460 1.00 186.03 262 GLU B N 1
ATOM 4734 C CA . GLU B 1 234 ? 171.708 154.200 135.914 1.00 186.03 262 GLU B CA 1
ATOM 4735 C C . GLU B 1 234 ? 170.563 154.126 136.912 1.00 186.03 262 GLU B C 1
ATOM 4736 O O . GLU B 1 234 ? 169.672 154.978 136.878 1.00 186.03 262 GLU B O 1
ATOM 4742 N N . GLN B 1 235 ? 170.564 153.127 137.799 1.00 189.94 263 GLN B N 1
ATOM 4743 C CA . GLN B 1 235 ? 169.445 152.947 138.719 1.00 189.94 263 GLN B CA 1
ATOM 4744 C C . GLN B 1 235 ? 169.311 154.115 139.688 1.00 189.94 263 GLN B C 1
ATOM 4745 O O . GLN B 1 235 ? 168.190 154.523 140.014 1.00 189.94 263 GLN B O 1
ATOM 4751 N N . GLY B 1 236 ? 170.427 154.663 140.154 1.00 189.02 264 GLY B N 1
ATOM 4752 C CA . GLY B 1 236 ? 170.426 155.777 141.077 1.00 189.02 264 GLY B CA 1
ATOM 4753 C C . GLY B 1 236 ? 170.399 157.142 140.430 1.00 189.02 264 GLY B C 1
ATOM 4754 O O . GLY B 1 236 ? 170.607 158.145 141.121 1.00 189.02 264 GLY B O 1
ATOM 4755 N N . GLN B 1 237 ? 170.158 157.212 139.119 1.00 195.52 265 GLN B N 1
ATOM 4756 C CA . GLN B 1 237 ? 170.131 158.499 138.431 1.00 195.52 265 GLN B CA 1
ATOM 4757 C C . GLN B 1 237 ? 169.022 159.391 138.975 1.00 195.52 265 GLN B C 1
ATOM 4758 O O . GLN B 1 237 ? 169.231 160.586 139.209 1.00 195.52 265 GLN B O 1
ATOM 4764 N N . ALA B 1 238 ? 167.832 158.823 139.187 1.00 186.44 266 ALA B N 1
ATOM 4765 C CA . ALA B 1 238 ? 166.717 159.614 139.698 1.00 186.44 266 ALA B CA 1
ATOM 4766 C C . ALA B 1 238 ? 166.989 160.117 141.110 1.00 186.44 266 ALA B C 1
ATOM 4767 O O . ALA B 1 238 ? 166.673 161.267 141.437 1.00 186.44 266 ALA B O 1
ATOM 4769 N N . LEU B 1 239 ? 167.572 159.270 141.961 1.00 169.11 267 LEU B N 1
ATOM 4770 C CA . LEU B 1 239 ? 167.829 159.667 143.342 1.00 169.11 267 LEU B CA 1
ATOM 4771 C C . LEU B 1 239 ? 168.940 160.707 143.428 1.00 169.11 267 LEU B C 1
ATOM 4772 O O . LEU B 1 239 ? 168.897 161.599 144.283 1.00 169.11 267 LEU B O 1
ATOM 4777 N N . ARG B 1 240 ? 169.946 160.604 142.556 1.00 176.11 268 ARG B N 1
ATOM 4778 C CA . ARG B 1 240 ? 171.091 161.506 142.633 1.00 176.11 268 ARG B CA 1
ATOM 4779 C C . ARG B 1 240 ? 170.692 162.950 142.350 1.00 176.11 268 ARG B C 1
ATOM 4780 O O . ARG B 1 240 ? 171.160 163.872 143.029 1.00 176.11 268 ARG B O 1
ATOM 4788 N N . GLU B 1 241 ? 169.832 163.169 141.352 1.00 183.97 269 GLU B N 1
ATOM 4789 C CA . GLU B 1 241 ? 169.457 164.532 140.986 1.00 183.97 269 GLU B CA 1
ATOM 4790 C C . GLU B 1 241 ? 168.664 165.217 142.093 1.00 183.97 269 GLU B C 1
ATOM 4791 O O . GLU B 1 241 ? 168.841 166.416 142.333 1.00 183.97 269 GLU B O 1
ATOM 4797 N N . PHE B 1 242 ? 167.777 164.483 142.767 1.00 174.02 270 PHE B N 1
ATOM 4798 C CA . PHE B 1 242 ? 167.005 165.079 143.854 1.00 174.02 270 PHE B CA 1
ATOM 4799 C C . PHE B 1 242 ? 167.918 165.545 144.981 1.00 174.02 270 PHE B C 1
ATOM 4800 O O . PHE B 1 242 ? 167.784 166.667 145.488 1.00 174.02 270 PHE B O 1
ATOM 4808 N N . PHE B 1 243 ? 168.870 164.697 145.376 1.00 174.73 271 PHE B N 1
ATOM 4809 C CA . PHE B 1 243 ? 169.807 165.080 146.423 1.00 174.73 271 PHE B CA 1
ATOM 4810 C C . PHE B 1 243 ? 170.715 166.217 145.977 1.00 174.73 271 PHE B C 1
ATOM 4811 O O . PHE B 1 243 ? 171.057 167.082 146.787 1.00 174.73 271 PHE B O 1
ATOM 4819 N N . ASP B 1 244 ? 171.104 166.245 144.700 1.00 184.46 272 ASP B N 1
ATOM 4820 C CA . ASP B 1 244 ? 171.923 167.346 144.198 1.00 184.46 272 ASP B CA 1
ATOM 4821 C C . ASP B 1 244 ? 171.157 168.666 144.239 1.00 184.46 272 ASP B C 1
ATOM 4822 O O . ASP B 1 244 ? 171.706 169.708 144.621 1.00 184.46 272 ASP B O 1
ATOM 4827 N N . SER B 1 245 ? 169.886 168.642 143.833 1.00 176.46 273 SER B N 1
ATOM 4828 C CA . SER B 1 245 ? 169.067 169.848 143.890 1.00 176.46 273 SER B CA 1
ATOM 4829 C C . SER B 1 245 ? 168.884 170.314 145.327 1.00 176.46 273 SER B C 1
ATOM 4830 O O . SER B 1 245 ? 168.950 171.517 145.611 1.00 176.46 273 SER B O 1
ATOM 4833 N N . LEU B 1 246 ? 168.663 169.373 146.247 1.00 169.02 274 LEU B N 1
ATOM 4834 C CA . LEU B 1 246 ? 168.596 169.728 147.660 1.00 169.02 274 LEU B CA 1
ATOM 4835 C C . LEU B 1 246 ? 169.917 170.323 148.133 1.00 169.02 274 LEU B C 1
ATOM 4836 O O . LEU B 1 246 ? 169.935 171.256 148.943 1.00 169.02 274 LEU B O 1
ATOM 4841 N N . ASN B 1 247 ? 171.036 169.796 147.629 1.00 174.33 275 ASN B N 1
ATOM 4842 C CA . ASN B 1 247 ? 172.344 170.319 148.006 1.00 174.33 275 ASN B CA 1
ATOM 4843 C C . ASN B 1 247 ? 172.510 171.767 147.568 1.00 174.33 275 ASN B C 1
ATOM 4844 O O . ASN B 1 247 ? 172.970 172.605 148.347 1.00 174.33 275 ASN B O 1
ATOM 4849 N N . GLU B 1 248 ? 172.136 172.081 146.326 1.00 169.97 276 GLU B N 1
ATOM 4850 C CA . GLU B 1 248 ? 172.217 173.469 145.867 1.00 169.97 276 GLU B CA 1
ATOM 4851 C C . GLU B 1 248 ? 171.256 174.367 146.640 1.00 169.97 276 GLU B C 1
ATOM 4852 O O . GLU B 1 248 ? 171.574 175.530 146.936 1.00 169.97 276 GLU B O 1
ATOM 4858 N N . ALA B 1 249 ? 170.070 173.847 146.968 1.00 169.30 277 ALA B N 1
ATOM 4859 C CA . ALA B 1 249 ? 169.130 174.616 147.773 1.00 169.30 277 ALA B CA 1
ATOM 4860 C C . ALA B 1 249 ? 169.729 174.960 149.130 1.00 169.30 277 ALA B C 1
ATOM 4861 O O . ALA B 1 249 ? 169.612 176.097 149.597 1.00 169.30 277 ALA B O 1
ATOM 4863 N N . ILE B 1 250 ? 170.392 173.994 149.768 1.00 169.80 278 ILE B N 1
ATOM 4864 C CA . ILE B 1 250 ? 171.040 174.264 151.049 1.00 169.80 278 ILE B CA 1
ATOM 4865 C C . ILE B 1 250 ? 172.217 175.216 150.866 1.00 169.80 278 ILE B C 1
ATOM 4866 O O . ILE B 1 250 ? 172.490 176.058 151.731 1.00 169.80 278 ILE B O 1
ATOM 4871 N N . MET B 1 251 ? 172.937 175.097 149.745 1.00 170.53 279 MET B N 1
ATOM 4872 C CA . MET B 1 251 ? 174.026 176.029 149.468 1.00 170.53 279 MET B CA 1
ATOM 4873 C C . MET B 1 251 ? 173.525 177.466 149.492 1.00 170.53 279 MET B C 1
ATOM 4874 O O . MET B 1 251 ? 174.066 178.314 150.213 1.00 170.53 279 MET B O 1
ATOM 4879 N N . ARG B 1 252 ? 172.472 177.752 148.727 1.00 169.43 280 ARG B N 1
ATOM 4880 C CA . ARG B 1 252 ? 171.989 179.128 148.685 1.00 169.43 280 ARG B CA 1
ATOM 4881 C C . ARG B 1 252 ? 171.214 179.502 149.946 1.00 169.43 280 ARG B C 1
ATOM 4882 O O . ARG B 1 252 ? 171.096 180.690 150.261 1.00 169.43 280 ARG B O 1
ATOM 4890 N N . LEU B 1 253 ? 170.706 178.518 150.692 1.00 168.71 281 LEU B N 1
ATOM 4891 C CA . LEU B 1 253 ? 170.145 178.812 152.007 1.00 168.71 281 LEU B CA 1
ATOM 4892 C C . LEU B 1 253 ? 171.218 179.328 152.956 1.00 168.71 281 LEU B C 1
ATOM 4893 O O . LEU B 1 253 ? 171.003 180.308 153.679 1.00 168.71 281 LEU B O 1
ATOM 4898 N N . VAL B 1 254 ? 172.382 178.678 152.962 1.00 165.73 282 VAL B N 1
ATOM 4899 C CA . VAL B 1 254 ? 173.512 179.160 153.751 1.00 165.73 282 VAL B CA 1
ATOM 4900 C C . VAL B 1 254 ? 173.968 180.520 153.243 1.00 165.73 282 VAL B C 1
ATOM 4901 O O . VAL B 1 254 ? 174.284 181.422 154.029 1.00 165.73 282 VAL B O 1
ATOM 4905 N N . ALA B 1 255 ? 174.015 180.684 151.919 1.00 176.52 283 ALA B N 1
ATOM 4906 C CA . ALA B 1 255 ? 174.510 181.931 151.345 1.00 176.52 283 ALA B CA 1
ATOM 4907 C C . ALA B 1 255 ? 173.621 183.115 151.712 1.00 176.52 283 ALA B C 1
ATOM 4908 O O . ALA B 1 255 ? 174.122 184.168 152.123 1.00 176.52 283 ALA B O 1
ATOM 4910 N N . VAL B 1 256 ? 172.300 182.967 151.570 1.00 171.92 284 VAL B N 1
ATOM 4911 C CA . VAL B 1 256 ? 171.405 184.100 151.792 1.00 171.92 284 VAL B CA 1
ATOM 4912 C C . VAL B 1 256 ? 171.346 184.465 153.271 1.00 171.92 284 VAL B C 1
ATOM 4913 O O . VAL B 1 256 ? 171.267 185.646 153.628 1.00 171.92 284 VAL B O 1
ATOM 4917 N N . ILE B 1 257 ? 171.388 183.466 154.155 1.00 168.78 285 ILE B N 1
ATOM 4918 C CA . ILE B 1 257 ? 171.278 183.738 155.584 1.00 168.78 285 ILE B CA 1
ATOM 4919 C C . ILE B 1 257 ? 172.566 184.316 156.157 1.00 168.78 285 ILE B C 1
ATOM 4920 O O . ILE B 1 257 ? 172.552 184.865 157.266 1.00 168.78 285 ILE B O 1
ATOM 4925 N N . MET B 1 258 ? 173.679 184.219 155.427 1.00 189.50 286 MET B N 1
ATOM 4926 C CA . MET B 1 258 ? 174.950 184.714 155.940 1.00 189.50 286 MET B CA 1
ATOM 4927 C C . MET B 1 258 ? 175.047 186.234 155.875 1.00 189.50 286 MET B C 1
ATOM 4928 O O . MET B 1 258 ? 175.925 186.815 156.520 1.00 189.50 286 MET B O 1
ATOM 4933 N N . TRP B 1 259 ? 174.162 186.894 155.124 1.00 188.07 287 TRP B N 1
ATOM 4934 C CA . TRP B 1 259 ? 174.168 188.352 155.093 1.00 188.07 287 TRP B CA 1
ATOM 4935 C C . TRP B 1 259 ? 173.777 188.959 156.435 1.00 188.07 287 TRP B C 1
ATOM 4936 O O . TRP B 1 259 ? 174.044 190.143 156.667 1.00 188.07 287 TRP B O 1
ATOM 4947 N N . TYR B 1 260 ? 173.157 188.177 157.318 1.00 179.47 288 TYR B N 1
ATOM 4948 C CA . TYR B 1 260 ? 172.835 188.624 158.667 1.00 179.47 288 TYR B CA 1
ATOM 4949 C C . TYR B 1 260 ? 174.016 188.494 159.622 1.00 179.47 288 TYR B C 1
ATOM 4950 O O . TYR B 1 260 ? 173.954 189.021 160.738 1.00 179.47 288 TYR B O 1
ATOM 4959 N N . ALA B 1 261 ? 175.088 187.822 159.199 1.00 178.38 289 ALA B N 1
ATOM 4960 C CA . ALA B 1 261 ? 176.224 187.580 160.086 1.00 178.38 289 ALA B CA 1
ATOM 4961 C C . ALA B 1 261 ? 176.843 188.838 160.689 1.00 178.38 289 ALA B C 1
ATOM 4962 O O . ALA B 1 261 ? 177.196 188.796 161.880 1.00 178.38 289 ALA B O 1
ATOM 4964 N N . PRO B 1 262 ? 177.047 189.957 159.952 1.00 183.53 290 PRO B N 1
ATOM 4965 C CA . PRO B 1 262 ? 177.702 191.123 160.568 1.00 183.53 290 PRO B CA 1
ATOM 4966 C C . PRO B 1 262 ? 177.060 191.595 161.866 1.00 183.53 290 PRO B C 1
ATOM 4967 O O . PRO B 1 262 ? 177.736 191.669 162.897 1.00 183.53 290 PRO B O 1
ATOM 4971 N N . VAL B 1 263 ? 175.764 191.912 161.830 1.00 182.97 291 VAL B N 1
ATOM 4972 C CA . VAL B 1 263 ? 175.102 192.451 163.015 1.00 182.97 291 VAL B CA 1
ATOM 4973 C C . VAL B 1 263 ? 175.027 191.400 164.119 1.00 182.97 291 VAL B C 1
ATOM 4974 O O . VAL B 1 263 ? 175.145 191.721 165.310 1.00 182.97 291 VAL B O 1
ATOM 4978 N N . GLY B 1 264 ? 174.840 190.132 163.747 1.00 181.66 292 GLY B N 1
ATOM 4979 C CA . GLY B 1 264 ? 174.791 189.081 164.750 1.00 181.66 292 GLY B CA 1
ATOM 4980 C C . GLY B 1 264 ? 176.101 188.936 165.499 1.00 181.66 292 GLY B C 1
ATOM 4981 O O . GLY B 1 264 ? 176.120 188.829 166.727 1.00 181.66 292 GLY B O 1
ATOM 4982 N N . ILE B 1 265 ? 177.217 188.943 164.767 1.00 180.49 293 ILE B N 1
ATOM 4983 C CA . ILE B 1 265 ? 178.525 188.862 165.408 1.00 180.49 293 ILE B CA 1
ATOM 4984 C C . ILE B 1 265 ? 178.801 190.125 166.214 1.00 180.49 293 ILE B C 1
ATOM 4985 O O . ILE B 1 265 ? 179.391 190.066 167.300 1.00 180.49 293 ILE B O 1
ATOM 4990 N N . LEU B 1 266 ? 178.373 191.281 165.700 1.00 183.33 294 LEU B N 1
ATOM 4991 C CA . LEU B 1 266 ? 178.476 192.530 166.449 1.00 183.33 294 LEU B CA 1
ATOM 4992 C C . LEU B 1 266 ? 177.841 192.397 167.826 1.00 183.33 294 LEU B C 1
ATOM 4993 O O . LEU B 1 266 ? 178.482 192.650 168.857 1.00 183.33 294 LEU B O 1
ATOM 4998 N N . PHE B 1 267 ? 176.585 191.953 167.857 1.00 182.43 295 PHE B N 1
ATOM 4999 C CA . PHE B 1 267 ? 175.867 191.869 169.121 1.00 182.43 295 PHE B CA 1
ATOM 5000 C C . PHE B 1 267 ? 176.400 190.748 170.002 1.00 182.43 295 PHE B C 1
ATOM 5001 O O . PHE B 1 267 ? 176.421 190.892 171.228 1.00 182.43 295 PHE B O 1
ATOM 5009 N N . LEU B 1 268 ? 176.835 189.633 169.410 1.00 179.17 296 LEU B N 1
ATOM 5010 C CA . LEU B 1 268 ? 177.413 188.555 170.206 1.00 179.17 296 LEU B CA 1
ATOM 5011 C C . LEU B 1 268 ? 178.687 189.013 170.904 1.00 179.17 296 LEU B C 1
ATOM 5012 O O . LEU B 1 268 ? 178.878 188.761 172.101 1.00 179.17 296 LEU B O 1
ATOM 5017 N N . ILE B 1 269 ? 179.567 189.701 170.173 1.00 188.64 297 ILE B N 1
ATOM 5018 C CA . ILE B 1 269 ? 180.792 190.223 170.774 1.00 188.64 297 ILE B CA 1
ATOM 5019 C C . ILE B 1 269 ? 180.454 191.219 171.875 1.00 188.64 297 ILE B C 1
ATOM 5020 O O . ILE B 1 269 ? 181.010 191.164 172.981 1.00 188.64 297 ILE B O 1
ATOM 5025 N N . ALA B 1 270 ? 179.527 192.140 171.591 1.00 199.63 298 ALA B N 1
ATOM 5026 C CA . ALA B 1 270 ? 179.179 193.160 172.576 1.00 199.63 298 ALA B CA 1
ATOM 5027 C C . ALA B 1 270 ? 178.606 192.537 173.843 1.00 199.63 298 ALA B C 1
ATOM 5028 O O . ALA B 1 270 ? 178.952 192.947 174.957 1.00 199.63 298 ALA B O 1
ATOM 5030 N N . GLY B 1 271 ? 177.727 191.545 173.695 1.00 200.13 299 GLY B N 1
ATOM 5031 C CA . GLY B 1 271 ? 177.146 190.902 174.860 1.00 200.13 299 GLY B CA 1
ATOM 5032 C C . GLY B 1 271 ? 178.147 190.081 175.649 1.00 200.13 299 GLY B C 1
ATOM 5033 O O . GLY B 1 271 ? 178.139 190.099 176.883 1.00 200.13 299 GLY B O 1
ATOM 5034 N N . LYS B 1 272 ? 179.024 189.350 174.956 1.00 192.70 300 LYS B N 1
ATOM 5035 C CA . LYS B 1 272 ? 179.936 188.456 175.659 1.00 192.70 300 LYS B CA 1
ATOM 5036 C C . LYS B 1 272 ? 181.086 189.202 176.325 1.00 192.70 300 LYS B C 1
ATOM 5037 O O . LYS B 1 272 ? 181.579 188.756 177.367 1.00 192.70 300 LYS B O 1
ATOM 5043 N N . ILE B 1 273 ? 181.528 190.326 175.755 1.00 195.27 301 ILE B N 1
ATOM 5044 C CA . ILE B 1 273 ? 182.649 191.052 176.347 1.00 195.27 301 ILE B CA 1
ATOM 5045 C C . ILE B 1 273 ? 182.276 191.599 177.721 1.00 195.27 301 ILE B C 1
ATOM 5046 O O . ILE B 1 273 ? 183.056 191.504 178.676 1.00 195.27 301 ILE B O 1
ATOM 5051 N N . VAL B 1 274 ? 181.074 192.167 177.847 1.00 206.20 302 VAL B N 1
ATOM 5052 C CA . VAL B 1 274 ? 180.711 192.867 179.076 1.00 206.20 302 VAL B CA 1
ATOM 5053 C C . VAL B 1 274 ? 180.438 191.927 180.245 1.00 206.20 302 VAL B C 1
ATOM 5054 O O . VAL B 1 274 ? 180.589 192.338 181.402 1.00 206.20 302 VAL B O 1
ATOM 5058 N N . GLU B 1 275 ? 180.042 190.680 179.989 1.00 203.39 303 GLU B N 1
ATOM 5059 C CA . GLU B 1 275 ? 179.736 189.757 181.075 1.00 203.39 303 GLU B CA 1
ATOM 5060 C C . GLU B 1 275 ? 180.939 188.935 181.513 1.00 203.39 303 GLU B C 1
ATOM 5061 O O . GLU B 1 275 ? 180.889 188.306 182.576 1.00 203.39 303 GLU B O 1
ATOM 5067 N N . MET B 1 276 ? 182.010 188.927 180.726 1.00 210.88 304 MET B N 1
ATOM 5068 C CA . MET B 1 276 ? 183.184 188.116 181.011 1.00 210.88 304 MET B CA 1
ATOM 5069 C C . MET B 1 276 ? 184.198 188.957 181.779 1.00 210.88 304 MET B C 1
ATOM 5070 O O . MET B 1 276 ? 184.588 190.038 181.327 1.00 210.88 304 MET B O 1
ATOM 5075 N N . GLU B 1 277 ? 184.612 188.462 182.942 1.00 215.52 305 GLU B N 1
ATOM 5076 C CA . GLU B 1 277 ? 185.511 189.186 183.831 1.00 215.52 305 GLU B CA 1
ATOM 5077 C C . GLU B 1 277 ? 186.934 188.644 183.726 1.00 215.52 305 GLU B C 1
ATOM 5078 O O . GLU B 1 277 ? 187.169 187.518 183.281 1.00 215.52 305 GLU B O 1
ATOM 5084 N N . ASP B 1 278 ? 187.889 189.463 184.174 1.00 231.67 306 ASP B N 1
ATOM 5085 C CA . ASP B 1 278 ? 189.320 189.173 184.069 1.00 231.67 306 ASP B CA 1
ATOM 5086 C C . ASP B 1 278 ? 189.722 188.983 182.603 1.00 231.67 306 ASP B C 1
ATOM 5087 O O . ASP B 1 278 ? 190.094 187.899 182.153 1.00 231.67 306 ASP B O 1
ATOM 5092 N N . MET B 1 279 ? 189.616 190.090 181.863 1.00 243.45 307 MET B N 1
ATOM 5093 C CA . MET B 1 279 ? 189.918 190.072 180.435 1.00 243.45 307 MET B CA 1
ATOM 5094 C C . MET B 1 279 ? 191.369 189.691 180.161 1.00 243.45 307 MET B C 1
ATOM 5095 O O . MET B 1 279 ? 191.686 189.210 179.067 1.00 243.45 307 MET B O 1
ATOM 5100 N N . GLY B 1 280 ? 192.262 189.897 181.131 1.00 248.37 308 GLY B N 1
ATOM 5101 C CA . GLY B 1 280 ? 193.671 189.621 180.895 1.00 248.37 308 GLY B CA 1
ATOM 5102 C C . GLY B 1 280 ? 193.950 188.157 180.612 1.00 248.37 308 GLY B C 1
ATOM 5103 O O . GLY B 1 280 ? 194.681 187.819 179.675 1.00 248.37 308 GLY B O 1
ATOM 5104 N N . VAL B 1 281 ? 193.368 187.264 181.416 1.00 239.90 309 VAL B N 1
ATOM 5105 C CA . VAL B 1 281 ? 193.642 185.841 181.246 1.00 239.90 309 VAL B CA 1
ATOM 5106 C C . VAL B 1 281 ? 193.038 185.328 179.944 1.00 239.90 309 VAL B C 1
ATOM 5107 O O . VAL B 1 281 ? 193.644 184.505 179.248 1.00 239.90 309 VAL B O 1
ATOM 5111 N N . ILE B 1 282 ? 191.844 185.807 179.584 1.00 253.12 310 ILE B N 1
ATOM 5112 C CA . ILE B 1 282 ? 191.238 185.365 178.332 1.00 253.12 310 ILE B CA 1
ATOM 5113 C C . ILE B 1 282 ? 192.015 185.912 177.138 1.00 253.12 310 ILE B C 1
ATOM 5114 O O . ILE B 1 282 ? 192.145 185.235 176.111 1.00 253.12 310 ILE B O 1
ATOM 5119 N N . GLY B 1 283 ? 192.557 187.128 177.252 1.00 262.68 311 GLY B N 1
ATOM 5120 C CA . GLY B 1 283 ? 193.407 187.647 176.193 1.00 262.68 311 GLY B CA 1
ATOM 5121 C C . GLY B 1 283 ? 194.679 186.839 176.033 1.00 262.68 311 GLY B C 1
ATOM 5122 O O . GLY B 1 283 ? 195.104 186.542 174.912 1.00 262.68 311 GLY B O 1
ATOM 5123 N N . GLY B 1 284 ? 195.300 186.465 177.153 1.00 267.81 312 GLY B N 1
ATOM 5124 C CA . GLY B 1 284 ? 196.456 185.588 177.083 1.00 267.81 312 GLY B CA 1
ATOM 5125 C C . GLY B 1 284 ? 196.126 184.245 176.458 1.00 267.81 312 GLY B C 1
ATOM 5126 O O . GLY B 1 284 ? 196.894 183.720 175.650 1.00 267.81 312 GLY B O 1
ATOM 5127 N N . GLN B 1 285 ? 194.971 183.679 176.816 1.00 266.02 313 GLN B N 1
ATOM 5128 C CA . GLN B 1 285 ? 194.566 182.393 176.256 1.00 266.02 313 GLN B CA 1
ATOM 5129 C C . GLN B 1 285 ? 194.327 182.486 174.753 1.00 266.02 313 GLN B C 1
ATOM 5130 O O . GLN B 1 285 ? 194.726 181.589 174.001 1.00 266.02 313 GLN B O 1
ATOM 5136 N N . LEU B 1 286 ? 193.677 183.558 174.292 1.00 267.80 314 LEU B N 1
ATOM 5137 C CA . LEU B 1 286 ? 193.446 183.696 172.857 1.00 267.80 314 LEU B CA 1
ATOM 5138 C C . LEU B 1 286 ? 194.747 183.960 172.106 1.00 267.80 314 LEU B C 1
ATOM 5139 O O . LEU B 1 286 ? 194.917 183.486 170.977 1.00 267.80 314 LEU B O 1
ATOM 5144 N N . ALA B 1 287 ? 195.679 184.702 172.713 1.00 275.32 315 ALA B N 1
ATOM 5145 C CA . ALA B 1 287 ? 196.990 184.875 172.094 1.00 275.32 315 ALA B CA 1
ATOM 5146 C C . ALA B 1 287 ? 197.727 183.545 171.987 1.00 275.32 315 ALA B C 1
ATOM 5147 O O . ALA B 1 287 ? 198.373 183.261 170.968 1.00 275.32 315 ALA B O 1
ATOM 5149 N N . MET B 1 288 ? 197.646 182.719 173.034 1.00 287.57 316 MET B N 1
ATOM 5150 C CA . MET B 1 288 ? 198.264 181.398 172.982 1.00 287.57 316 MET B CA 1
ATOM 5151 C C . MET B 1 288 ? 197.621 180.533 171.907 1.00 287.57 316 MET B C 1
ATOM 5152 O O . MET B 1 288 ? 198.317 179.798 171.198 1.00 287.57 316 MET B O 1
ATOM 5157 N N . TYR B 1 289 ? 196.294 180.602 171.772 1.00 283.41 317 TYR B N 1
ATOM 5158 C CA . TYR B 1 289 ? 195.630 179.893 170.682 1.00 283.41 317 TYR B CA 1
ATOM 5159 C C . TYR B 1 289 ? 196.125 180.367 169.324 1.00 283.41 317 TYR B C 1
ATOM 5160 O O . TYR B 1 289 ? 196.369 179.550 168.429 1.00 283.41 317 TYR B O 1
ATOM 5169 N N . THR B 1 290 ? 196.249 181.682 169.141 1.00 288.60 318 THR B N 1
ATOM 5170 C CA . THR B 1 290 ? 196.704 182.205 167.857 1.00 288.60 318 THR B CA 1
ATOM 5171 C C . THR B 1 290 ? 198.104 181.701 167.536 1.00 288.60 318 THR B C 1
ATOM 5172 O O . THR B 1 290 ? 198.370 181.230 166.422 1.00 288.60 318 THR B O 1
ATOM 5176 N N . VAL B 1 291 ? 199.007 181.765 168.518 1.00 303.81 319 VAL B N 1
ATOM 5177 C CA . VAL B 1 291 ? 200.370 181.282 168.312 1.00 303.81 319 VAL B CA 1
ATOM 5178 C C . VAL B 1 291 ? 200.363 179.793 167.991 1.00 303.81 319 VAL B C 1
ATOM 5179 O O . VAL B 1 291 ? 201.044 179.338 167.062 1.00 303.81 319 VAL B O 1
ATOM 5183 N N . THR B 1 292 ? 199.581 179.016 168.743 1.00 292.01 320 THR B N 1
ATOM 5184 C CA . THR B 1 292 ? 199.526 177.574 168.535 1.00 292.01 320 THR B CA 1
ATOM 5185 C C . THR B 1 292 ? 199.058 177.239 167.127 1.00 292.01 320 THR B C 1
ATOM 5186 O O . THR B 1 292 ? 199.696 176.451 166.419 1.00 292.01 320 THR B O 1
ATOM 5190 N N . VAL B 1 293 ? 197.946 177.841 166.696 1.00 297.55 321 VAL B N 1
ATOM 5191 C CA . VAL B 1 293 ? 197.388 177.493 165.394 1.00 297.55 321 VAL B CA 1
ATOM 5192 C C . VAL B 1 293 ? 198.322 177.939 164.277 1.00 297.55 321 VAL B C 1
ATOM 5193 O O . VAL B 1 293 ? 198.552 177.194 163.316 1.00 297.55 321 VAL B O 1
ATOM 5197 N N . ILE B 1 294 ? 198.895 179.143 164.385 1.00 311.79 322 ILE B N 1
ATOM 5198 C CA . ILE B 1 294 ? 199.732 179.629 163.295 1.00 311.79 322 ILE B CA 1
ATOM 5199 C C . ILE B 1 294 ? 200.995 178.775 163.187 1.00 311.79 322 ILE B C 1
ATOM 5200 O O . ILE B 1 294 ? 201.394 178.365 162.086 1.00 311.79 322 ILE B O 1
ATOM 5205 N N . VAL B 1 295 ? 201.611 178.446 164.328 1.00 321.27 323 VAL B N 1
ATOM 5206 C CA . VAL B 1 295 ? 202.833 177.648 164.320 1.00 321.27 323 VAL B CA 1
ATOM 5207 C C . VAL B 1 295 ? 202.549 176.249 163.794 1.00 321.27 323 VAL B C 1
ATOM 5208 O O . VAL B 1 295 ? 203.299 175.715 162.969 1.00 321.27 323 VAL B O 1
ATOM 5212 N N . GLY B 1 296 ? 201.460 175.632 164.262 1.00 318.23 324 GLY B N 1
ATOM 5213 C CA . GLY B 1 296 ? 201.122 174.300 163.794 1.00 318.23 324 GLY B CA 1
ATOM 5214 C C . GLY B 1 296 ? 200.839 174.259 162.306 1.00 318.23 324 GLY B C 1
ATOM 5215 O O . GLY B 1 296 ? 201.284 173.346 161.605 1.00 318.23 324 GLY B O 1
ATOM 5216 N N . LEU B 1 297 ? 200.104 175.251 161.800 1.00 316.22 325 LEU B N 1
ATOM 5217 C CA . LEU B 1 297 ? 199.796 175.280 160.376 1.00 316.22 325 LEU B CA 1
ATOM 5218 C C . LEU B 1 297 ? 201.065 175.436 159.545 1.00 316.22 325 LEU B C 1
ATOM 5219 O O . LEU B 1 297 ? 201.273 174.705 158.569 1.00 316.22 325 LEU B O 1
ATOM 5224 N N . LEU B 1 298 ? 201.946 176.364 159.935 1.00 324.14 326 LEU B N 1
ATOM 5225 C CA . LEU B 1 298 ? 203.188 176.536 159.181 1.00 324.14 326 LEU B CA 1
ATOM 5226 C C . LEU B 1 298 ? 204.077 175.300 159.247 1.00 324.14 326 LEU B C 1
ATOM 5227 O O . LEU B 1 298 ? 204.683 174.919 158.238 1.00 324.14 326 LEU B O 1
ATOM 5232 N N . ILE B 1 299 ? 204.184 174.659 160.414 1.00 326.13 327 ILE B N 1
ATOM 5233 C CA . ILE B 1 299 ? 205.076 173.506 160.493 1.00 326.13 327 ILE B CA 1
ATOM 5234 C C . ILE B 1 299 ? 204.510 172.337 159.695 1.00 326.13 327 ILE B C 1
ATOM 5235 O O . ILE B 1 299 ? 205.248 171.646 158.982 1.00 326.13 327 ILE B O 1
ATOM 5240 N N . HIS B 1 300 ? 203.192 172.115 159.765 1.00 318.74 328 HIS B N 1
ATOM 5241 C CA . HIS B 1 300 ? 202.586 171.082 158.934 1.00 318.74 328 HIS B CA 1
ATOM 5242 C C . HIS B 1 300 ? 202.726 171.403 157.454 1.00 318.74 328 HIS B C 1
ATOM 5243 O O . HIS B 1 300 ? 202.776 170.491 156.621 1.00 318.74 328 HIS B O 1
ATOM 5250 N N . ALA B 1 301 ? 202.784 172.688 157.104 1.00 325.55 329 ALA B N 1
ATOM 5251 C CA . ALA B 1 301 ? 202.942 173.056 155.704 1.00 325.55 329 ALA B CA 1
ATOM 5252 C C . ALA B 1 301 ? 204.366 172.833 155.207 1.00 325.55 329 ALA B C 1
ATOM 5253 O O . ALA B 1 301 ? 204.561 172.384 154.072 1.00 325.55 329 ALA B O 1
ATOM 5255 N N . VAL B 1 302 ? 205.375 173.140 156.026 1.00 334.96 330 VAL B N 1
ATOM 5256 C CA . VAL B 1 302 ? 206.732 173.254 155.508 1.00 334.96 330 VAL B CA 1
ATOM 5257 C C . VAL B 1 302 ? 207.698 172.240 156.120 1.00 334.96 330 VAL B C 1
ATOM 5258 O O . VAL B 1 302 ? 208.906 172.351 155.912 1.00 334.96 330 VAL B O 1
ATOM 5262 N N . ILE B 1 303 ? 207.207 171.243 156.858 1.00 335.11 331 ILE B N 1
ATOM 5263 C CA . ILE B 1 303 ? 208.098 170.149 157.244 1.00 335.11 331 ILE B CA 1
ATOM 5264 C C . ILE B 1 303 ? 207.562 168.799 156.784 1.00 335.11 331 ILE B C 1
ATOM 5265 O O . ILE B 1 303 ? 208.201 168.116 155.977 1.00 335.11 331 ILE B O 1
ATOM 5270 N N . VAL B 1 304 ? 206.393 168.400 157.290 1.00 330.16 332 VAL B N 1
ATOM 5271 C CA . VAL B 1 304 ? 205.911 167.049 157.016 1.00 330.16 332 VAL B CA 1
ATOM 5272 C C . VAL B 1 304 ? 205.502 166.906 155.555 1.00 330.16 332 VAL B C 1
ATOM 5273 O O . VAL B 1 304 ? 205.816 165.900 154.907 1.00 330.16 332 VAL B O 1
ATOM 5277 N N . LEU B 1 305 ? 204.799 167.900 155.012 1.00 319.02 333 LEU B N 1
ATOM 5278 C CA . LEU B 1 305 ? 204.398 167.836 153.607 1.00 319.02 333 LEU B CA 1
ATOM 5279 C C . LEU B 1 305 ? 205.591 167.830 152.656 1.00 319.02 333 LEU B C 1
ATOM 5280 O O . LEU B 1 305 ? 205.625 166.974 151.754 1.00 319.02 333 LEU B O 1
ATOM 5285 N N . PRO B 1 306 ? 206.581 168.728 152.775 1.00 325.94 334 PRO B N 1
ATOM 5286 C CA . PRO B 1 306 ? 207.762 168.602 151.902 1.00 325.94 334 PRO B CA 1
ATOM 5287 C C . PRO B 1 306 ? 208.519 167.301 152.098 1.00 325.94 334 PRO B C 1
ATOM 5288 O O . PRO B 1 306 ? 209.057 166.753 151.129 1.00 325.94 334 PRO B O 1
ATOM 5292 N N . LEU B 1 307 ? 208.575 166.788 153.330 1.00 325.26 335 LEU B N 1
ATOM 5293 C CA . LEU B 1 307 ? 209.280 165.534 153.579 1.00 325.26 335 LEU B CA 1
ATOM 5294 C C . LEU B 1 307 ? 208.613 164.375 152.849 1.00 325.26 335 LEU B C 1
ATOM 5295 O O . LEU B 1 307 ? 209.282 163.578 152.180 1.00 325.26 335 LEU B O 1
ATOM 5300 N N . LEU B 1 308 ? 207.288 164.269 152.959 1.00 325.02 336 LEU B N 1
ATOM 5301 C CA . LEU B 1 308 ? 206.578 163.201 152.264 1.00 325.02 336 LEU B CA 1
ATOM 5302 C C . LEU B 1 308 ? 206.603 163.399 150.753 1.00 325.02 336 LEU B C 1
ATOM 5303 O O . LEU B 1 308 ? 206.598 162.416 150.003 1.00 325.02 336 LEU B O 1
ATOM 5308 N N . TYR B 1 309 ? 206.620 164.651 150.286 1.00 310.21 337 TYR B N 1
ATOM 5309 C CA . TYR B 1 309 ? 206.773 164.892 148.854 1.00 310.21 337 TYR B CA 1
ATOM 5310 C C . TYR B 1 309 ? 208.131 164.412 148.355 1.00 310.21 337 TYR B C 1
ATOM 5311 O O . TYR B 1 309 ? 208.224 163.779 147.297 1.00 310.21 337 TYR B O 1
ATOM 5320 N N . PHE B 1 310 ? 209.196 164.701 149.107 1.00 317.56 338 PHE B N 1
ATOM 5321 C CA . PHE B 1 310 ? 210.534 164.277 148.708 1.00 317.56 338 PHE B CA 1
ATOM 5322 C C . PHE B 1 310 ? 210.717 162.772 148.851 1.00 317.56 338 PHE B C 1
ATOM 5323 O O . PHE B 1 310 ? 211.549 162.183 148.153 1.00 317.56 338 PHE B O 1
ATOM 5331 N N . LEU B 1 311 ? 209.964 162.140 149.754 1.00 315.82 339 LEU B N 1
ATOM 5332 C CA . LEU B 1 311 ? 210.106 160.702 149.961 1.00 315.82 339 LEU B CA 1
ATOM 5333 C C . LEU B 1 311 ? 209.733 159.918 148.708 1.00 315.82 339 LEU B C 1
ATOM 5334 O O . LEU B 1 311 ? 210.398 158.934 148.362 1.00 315.82 339 LEU B O 1
ATOM 5339 N N . VAL B 1 312 ? 208.677 160.332 148.018 1.00 313.41 340 VAL B N 1
ATOM 5340 C CA . VAL B 1 312 ? 208.163 159.603 146.863 1.00 313.41 340 VAL B CA 1
ATOM 5341 C C . VAL B 1 312 ? 208.556 160.272 145.552 1.00 313.41 340 VAL B C 1
ATOM 5342 O O . VAL B 1 312 ? 209.104 159.625 144.659 1.00 313.41 340 VAL B O 1
ATOM 5346 N N . THR B 1 313 ? 208.278 161.572 145.415 1.00 313.22 341 THR B N 1
ATOM 5347 C CA . THR B 1 313 ? 208.554 162.260 144.158 1.00 313.22 341 THR B CA 1
ATOM 5348 C C . THR B 1 313 ? 210.050 162.346 143.875 1.00 313.22 341 THR B C 1
ATOM 5349 O O . THR B 1 313 ? 210.462 162.293 142.710 1.00 313.22 341 THR B O 1
ATOM 5353 N N . ARG B 1 314 ? 210.871 162.462 144.922 1.00 315.49 342 ARG B N 1
ATOM 5354 C CA . ARG B 1 314 ? 212.325 162.583 144.794 1.00 315.49 342 ARG B CA 1
ATOM 5355 C C . ARG B 1 314 ? 212.722 163.804 143.969 1.00 315.49 342 ARG B C 1
ATOM 5356 O O . ARG B 1 314 ? 213.712 163.775 143.234 1.00 315.49 342 ARG B O 1
ATOM 5364 N N . LYS B 1 315 ? 211.956 164.883 144.082 1.00 311.99 343 LYS B N 1
ATOM 5365 C CA . LYS B 1 315 ? 212.220 166.129 143.375 1.00 311.99 343 LYS B CA 1
ATOM 5366 C C . LYS B 1 315 ? 212.350 167.270 144.379 1.00 311.99 343 LYS B C 1
ATOM 5367 O O . LYS B 1 315 ? 212.218 167.082 145.591 1.00 311.99 343 LYS B O 1
ATOM 5373 N N . ASN B 1 316 ? 212.609 168.470 143.859 1.00 314.68 344 ASN B N 1
ATOM 5374 C CA . ASN B 1 316 ? 212.793 169.644 144.700 1.00 314.68 344 ASN B CA 1
ATOM 5375 C C . ASN B 1 316 ? 211.467 170.379 144.832 1.00 314.68 344 ASN B C 1
ATOM 5376 O O . ASN B 1 316 ? 210.957 170.898 143.826 1.00 314.68 344 ASN B O 1
ATOM 5381 N N . PRO B 1 317 ? 210.872 170.452 146.027 1.00 318.23 345 PRO B N 1
ATOM 5382 C CA . PRO B 1 317 ? 209.612 171.195 146.179 1.00 318.23 345 PRO B CA 1
ATOM 5383 C C . PRO B 1 317 ? 209.771 172.702 146.074 1.00 318.23 345 PRO B C 1
ATOM 5384 O O . PRO B 1 317 ? 208.761 173.399 145.907 1.00 318.23 345 PRO B O 1
ATOM 5388 N N . TRP B 1 318 ? 210.994 173.228 146.177 1.00 319.51 346 TRP B N 1
ATOM 5389 C CA . TRP B 1 318 ? 211.191 174.671 146.071 1.00 319.51 346 TRP B CA 1
ATOM 5390 C C . TRP B 1 318 ? 210.843 175.175 144.676 1.00 319.51 346 TRP B C 1
ATOM 5391 O O . TRP B 1 318 ? 210.261 176.256 144.528 1.00 319.51 346 TRP B O 1
ATOM 5402 N N . VAL B 1 319 ? 211.197 174.410 143.641 1.00 326.07 347 VAL B N 1
ATOM 5403 C CA . VAL B 1 319 ? 210.813 174.774 142.280 1.00 326.07 347 VAL B CA 1
ATOM 5404 C C . VAL B 1 319 ? 209.298 174.723 142.129 1.00 326.07 347 VAL B C 1
ATOM 5405 O O . VAL B 1 319 ? 208.701 175.540 141.416 1.00 326.07 347 VAL B O 1
ATOM 5409 N N . PHE B 1 320 ? 208.653 173.766 142.801 1.00 332.01 348 PHE B N 1
ATOM 5410 C CA . PHE B 1 320 ? 207.196 173.700 142.802 1.00 332.01 348 PHE B CA 1
ATOM 5411 C C . PHE B 1 320 ? 206.585 174.958 143.409 1.00 332.01 348 PHE B C 1
ATOM 5412 O O . PHE B 1 320 ? 205.608 175.504 142.879 1.00 332.01 348 PHE B O 1
ATOM 5420 N N . ILE B 1 321 ? 207.151 175.436 144.519 1.00 337.26 349 ILE B N 1
ATOM 5421 C CA . ILE B 1 321 ? 206.655 176.658 145.146 1.00 337.26 349 ILE B CA 1
ATOM 5422 C C . ILE B 1 321 ? 206.861 177.852 144.222 1.00 337.26 349 ILE B C 1
ATOM 5423 O O . ILE B 1 321 ? 205.987 178.718 144.096 1.00 337.26 349 ILE B O 1
ATOM 5428 N N . GLY B 1 322 ? 208.022 177.923 143.568 1.00 343.16 350 GLY B N 1
ATOM 5429 C CA . GLY B 1 322 ? 208.259 179.001 142.621 1.00 343.16 350 GLY B CA 1
ATOM 5430 C C . GLY B 1 322 ? 207.279 178.984 141.464 1.00 343.16 350 GLY B C 1
ATOM 5431 O O . GLY B 1 322 ? 206.844 180.035 140.989 1.00 343.16 350 GLY B O 1
ATOM 5432 N N . GLY B 1 323 ? 206.928 177.790 140.987 1.00 346.82 351 GLY B N 1
ATOM 5433 C CA . GLY B 1 323 ? 205.942 177.692 139.924 1.00 346.82 351 GLY B CA 1
ATOM 5434 C C . GLY B 1 323 ? 204.547 178.086 140.373 1.00 346.82 351 GLY B C 1
ATOM 5435 O O . GLY B 1 323 ? 203.807 178.735 139.628 1.00 346.82 351 GLY B O 1
ATOM 5436 N N . LEU B 1 324 ? 204.167 177.702 141.590 1.00 351.66 352 LEU B N 1
ATOM 5437 C CA . LEU B 1 324 ? 202.797 177.880 142.056 1.00 351.66 352 LEU B CA 1
ATOM 5438 C C . LEU B 1 324 ? 202.578 179.147 142.876 1.00 351.66 352 LEU B C 1
ATOM 5439 O O . LEU B 1 324 ? 201.460 179.352 143.362 1.00 351.66 352 LEU B O 1
ATOM 5444 N N . LEU B 1 325 ? 203.603 179.989 143.049 1.00 355.71 353 LEU B N 1
ATOM 5445 C CA . LEU B 1 325 ? 203.447 181.175 143.889 1.00 355.71 353 LEU B CA 1
ATOM 5446 C C . LEU B 1 325 ? 202.333 182.095 143.400 1.00 355.71 353 LEU B C 1
ATOM 5447 O O . LEU B 1 325 ? 201.681 182.754 144.215 1.00 355.71 353 LEU B O 1
ATOM 5452 N N . GLN B 1 326 ? 202.102 182.167 142.087 1.00 360.68 354 GLN B N 1
ATOM 5453 C CA . GLN B 1 326 ? 201.015 183.003 141.582 1.00 360.68 354 GLN B CA 1
ATOM 5454 C C . GLN B 1 326 ? 199.664 182.500 142.076 1.00 360.68 354 GLN B C 1
ATOM 5455 O O . GLN B 1 326 ? 198.831 183.279 142.562 1.00 360.68 354 GLN B O 1
ATOM 5461 N N . ALA B 1 327 ? 199.434 181.189 141.970 1.00 366.63 355 ALA B N 1
ATOM 5462 C CA . ALA B 1 327 ? 198.200 180.609 142.487 1.00 366.63 355 ALA B CA 1
ATOM 5463 C C . ALA B 1 327 ? 198.098 180.777 143.995 1.00 366.63 355 ALA B C 1
ATOM 5464 O O . ALA B 1 327 ? 197.004 181.005 144.522 1.00 366.63 355 ALA B O 1
ATOM 5466 N N . LEU B 1 328 ? 199.224 180.667 144.704 1.00 365.25 356 LEU B N 1
ATOM 5467 C CA . LEU B 1 328 ? 199.199 180.851 146.153 1.00 365.25 356 LEU B CA 1
ATOM 5468 C C . LEU B 1 328 ? 198.805 182.277 146.517 1.00 365.25 356 LEU B C 1
ATOM 5469 O O . LEU B 1 328 ? 198.030 182.496 147.454 1.00 365.25 356 LEU B O 1
ATOM 5474 N N . ILE B 1 329 ? 199.330 183.260 145.782 1.00 363.48 357 ILE B N 1
ATOM 5475 C CA . ILE B 1 329 ? 198.974 184.655 146.026 1.00 363.48 357 ILE B CA 1
ATOM 5476 C C . ILE B 1 329 ? 197.498 184.889 145.733 1.00 363.48 357 ILE B C 1
ATOM 5477 O O . ILE B 1 329 ? 196.803 185.586 146.484 1.00 363.48 357 ILE B O 1
ATOM 5482 N N . THR B 1 330 ? 196.995 184.317 144.635 1.00 369.16 358 THR B N 1
ATOM 5483 C CA . THR B 1 330 ? 195.577 184.473 144.317 1.00 369.16 358 THR B CA 1
ATOM 5484 C C . THR B 1 330 ? 194.697 183.850 145.396 1.00 369.16 358 THR B C 1
ATOM 5485 O O . THR B 1 330 ? 193.668 184.423 145.775 1.00 369.16 358 THR B O 1
ATOM 5489 N N . ALA B 1 331 ? 195.082 182.672 145.896 1.00 363.79 359 ALA B N 1
ATOM 5490 C CA . ALA B 1 331 ? 194.322 182.033 146.966 1.00 363.79 359 ALA B CA 1
ATOM 5491 C C . ALA B 1 331 ? 194.371 182.854 148.248 1.00 363.79 359 ALA B C 1
ATOM 5492 O O . ALA B 1 331 ? 193.366 182.965 148.959 1.00 363.79 359 ALA B O 1
ATOM 5494 N N . LEU B 1 332 ? 195.535 183.426 148.565 1.00 358.36 360 LEU B N 1
ATOM 5495 C CA . LEU B 1 332 ? 195.652 184.274 149.746 1.00 358.36 360 LEU B CA 1
ATOM 5496 C C . LEU B 1 332 ? 194.765 185.506 149.628 1.00 358.36 360 LEU B C 1
ATOM 5497 O O . LEU B 1 332 ? 194.123 185.916 150.602 1.00 358.36 360 LEU B O 1
ATOM 5502 N N . GLY B 1 333 ? 194.717 186.109 148.443 1.00 362.74 361 GLY B N 1
ATOM 5503 C CA . GLY B 1 333 ? 193.920 187.300 148.231 1.00 362.74 361 GLY B CA 1
ATOM 5504 C C . GLY B 1 333 ? 192.425 187.053 148.238 1.00 362.74 361 GLY B C 1
ATOM 5505 O O . GLY B 1 333 ? 191.695 187.660 149.027 1.00 362.74 361 GLY B O 1
ATOM 5506 N N . THR B 1 334 ? 191.955 186.162 147.361 1.00 354.64 362 THR B N 1
ATOM 5507 C CA . THR B 1 334 ? 190.518 185.930 147.248 1.00 354.64 362 THR B CA 1
ATOM 5508 C C . THR B 1 334 ? 189.978 185.113 148.415 1.00 354.64 362 THR B C 1
ATOM 5509 O O . THR B 1 334 ? 188.796 185.237 148.756 1.00 354.64 362 THR B O 1
ATOM 5513 N N . SER B 1 335 ? 190.820 184.279 149.030 1.00 340.19 363 SER B N 1
ATOM 5514 C CA . SER B 1 335 ? 190.413 183.407 150.135 1.00 340.19 363 SER B CA 1
ATOM 5515 C C . SER B 1 335 ? 189.256 182.496 149.729 1.00 340.19 363 SER B C 1
ATOM 5516 O O . SER B 1 335 ? 188.339 182.238 150.512 1.00 340.19 363 SER B O 1
ATOM 5519 N N . SER B 1 336 ? 189.300 182.002 148.493 1.00 337.12 364 SER B N 1
ATOM 5520 C CA . SER B 1 336 ? 188.272 181.109 147.971 1.00 337.12 364 SER B CA 1
ATOM 5521 C C . SER B 1 336 ? 188.939 180.054 147.104 1.00 337.12 364 SER B C 1
ATOM 5522 O O . SER B 1 336 ? 189.529 180.382 146.070 1.00 337.12 364 SER B O 1
ATOM 5525 N N . SER B 1 337 ? 188.850 178.791 147.529 1.00 333.43 365 SER B N 1
ATOM 5526 C CA . SER B 1 337 ? 189.459 177.706 146.766 1.00 333.43 365 SER B CA 1
ATOM 5527 C C . SER B 1 337 ? 188.795 177.541 145.404 1.00 333.43 365 SER B C 1
ATOM 5528 O O . SER B 1 337 ? 189.477 177.313 144.399 1.00 333.43 365 SER B O 1
ATOM 5531 N N . SER B 1 338 ? 187.465 177.647 145.353 1.00 333.54 366 SER B N 1
ATOM 5532 C CA . SER B 1 338 ? 186.755 177.478 144.088 1.00 333.54 366 SER B CA 1
ATOM 5533 C C . SER B 1 338 ? 187.085 178.599 143.109 1.00 333.54 366 SER B C 1
ATOM 5534 O O . SER B 1 338 ? 187.220 178.357 141.904 1.00 333.54 366 SER B O 1
ATOM 5537 N N . ALA B 1 339 ? 187.211 179.833 143.606 1.00 340.92 367 ALA B N 1
ATOM 5538 C CA . ALA B 1 339 ? 187.495 180.962 142.726 1.00 340.92 367 ALA B CA 1
ATOM 5539 C C . ALA B 1 339 ? 188.867 180.833 142.075 1.00 340.92 367 ALA B C 1
ATOM 5540 O O . ALA B 1 339 ? 189.032 181.155 140.893 1.00 340.92 367 ALA B O 1
ATOM 5542 N N . THR B 1 340 ? 189.861 180.366 142.827 1.00 344.64 368 THR B N 1
ATOM 5543 C CA . THR B 1 340 ? 191.220 180.217 142.326 1.00 344.64 368 THR B CA 1
ATOM 5544 C C . THR B 1 340 ? 191.472 178.855 141.694 1.00 344.64 368 THR B C 1
ATOM 5545 O O . THR B 1 340 ? 192.617 178.551 141.346 1.00 344.64 368 THR B O 1
ATOM 5549 N N . LEU B 1 341 ? 190.439 178.025 141.560 1.00 339.51 369 LEU B N 1
ATOM 5550 C CA . LEU B 1 341 ? 190.621 176.696 140.979 1.00 339.51 369 LEU B CA 1
ATOM 5551 C C . LEU B 1 341 ? 191.112 176.744 139.533 1.00 339.51 369 LEU B C 1
ATOM 5552 O O . LEU B 1 341 ? 192.099 176.052 139.219 1.00 339.51 369 LEU B O 1
ATOM 5557 N N . PRO B 1 342 ? 190.499 177.506 138.615 1.00 338.76 370 PRO B N 1
ATOM 5558 C CA . PRO B 1 342 ? 191.080 177.604 137.264 1.00 338.76 370 PRO B CA 1
ATOM 5559 C C . PRO B 1 342 ? 192.470 178.210 137.256 1.00 338.76 370 PRO B C 1
ATOM 5560 O O . PRO B 1 342 ? 193.289 177.857 136.397 1.00 338.76 370 PRO B O 1
ATOM 5564 N N . ILE B 1 343 ? 192.759 179.118 138.190 1.00 337.37 371 ILE B N 1
ATOM 5565 C CA . ILE B 1 343 ? 194.107 179.666 138.306 1.00 337.37 371 ILE B CA 1
ATOM 5566 C C . ILE B 1 343 ? 195.094 178.557 138.648 1.00 337.37 371 ILE B C 1
ATOM 5567 O O . ILE B 1 343 ? 196.196 178.488 138.093 1.00 337.37 371 ILE B O 1
ATOM 5572 N N . THR B 1 344 ? 194.709 177.669 139.567 1.00 338.76 372 THR B N 1
ATOM 5573 C CA . THR B 1 344 ? 195.567 176.538 139.903 1.00 338.76 372 THR B CA 1
ATOM 5574 C C . THR B 1 344 ? 195.766 175.621 138.702 1.00 338.76 372 THR B C 1
ATOM 5575 O O . THR B 1 344 ? 196.889 175.169 138.440 1.00 338.76 372 THR B O 1
ATOM 5579 N N . PHE B 1 345 ? 194.689 175.334 137.960 1.00 330.98 373 PHE B N 1
ATOM 5580 C CA . PHE B 1 345 ? 194.837 174.523 136.750 1.00 330.98 373 PHE B CA 1
ATOM 5581 C C . PHE B 1 345 ? 195.825 175.150 135.775 1.00 330.98 373 PHE B C 1
ATOM 5582 O O . PHE B 1 345 ? 196.743 174.478 135.292 1.00 330.98 373 PHE B O 1
ATOM 5590 N N . LYS B 1 346 ? 195.653 176.437 135.467 1.00 336.89 374 LYS B N 1
ATOM 5591 C CA . LYS B 1 346 ? 196.527 177.064 134.480 1.00 336.89 374 LYS B CA 1
ATOM 5592 C C . LYS B 1 346 ? 197.966 177.138 134.982 1.00 336.89 374 LYS B C 1
ATOM 5593 O O . LYS B 1 346 ? 198.910 176.951 134.202 1.00 336.89 374 LYS B O 1
ATOM 5599 N N . CYS B 1 347 ? 198.155 177.385 136.282 1.00 335.58 375 CYS B N 1
ATOM 5600 C CA . CYS B 1 347 ? 199.503 177.451 136.836 1.00 335.58 375 CYS B CA 1
ATOM 5601 C C . CYS B 1 347 ? 200.202 176.102 136.738 1.00 335.58 375 CYS B C 1
ATOM 5602 O O . CYS B 1 347 ? 201.351 176.019 136.288 1.00 335.58 375 CYS B O 1
ATOM 5605 N N . LEU B 1 348 ? 199.519 175.025 137.137 1.00 330.24 376 LEU B N 1
ATOM 5606 C CA . LEU B 1 348 ? 200.142 173.709 137.038 1.00 330.24 376 LEU B CA 1
ATOM 5607 C C . LEU B 1 348 ? 200.326 173.286 135.586 1.00 330.24 376 LEU B C 1
ATOM 5608 O O . LEU B 1 348 ? 201.230 172.499 135.281 1.00 330.24 376 LEU B O 1
ATOM 5613 N N . GLU B 1 349 ? 199.486 173.792 134.680 1.00 328.11 377 GLU B N 1
ATOM 5614 C CA . GLU B 1 349 ? 199.605 173.418 133.275 1.00 328.11 377 GLU B CA 1
ATOM 5615 C C . GLU B 1 349 ? 200.800 174.091 132.611 1.00 328.11 377 GLU B C 1
ATOM 5616 O O . GLU B 1 349 ? 201.541 173.445 131.861 1.00 328.11 377 GLU B O 1
ATOM 5622 N N . GLU B 1 350 ? 201.010 175.383 132.869 1.00 331.74 378 GLU B N 1
ATOM 5623 C CA . GLU B 1 350 ? 202.016 176.130 132.118 1.00 331.74 378 GLU B CA 1
ATOM 5624 C C . GLU B 1 350 ? 203.332 176.306 132.869 1.00 331.74 378 GLU B C 1
ATOM 5625 O O . GLU B 1 350 ? 204.398 176.280 132.249 1.00 331.74 378 GLU B O 1
ATOM 5631 N N . ASN B 1 351 ? 203.291 176.484 134.190 1.00 333.44 379 ASN B N 1
ATOM 5632 C CA . ASN B 1 351 ? 204.508 176.797 134.931 1.00 333.44 379 ASN B CA 1
ATOM 5633 C C . ASN B 1 351 ? 205.102 175.583 135.635 1.00 333.44 379 ASN B C 1
ATOM 5634 O O . ASN B 1 351 ? 206.324 175.400 135.621 1.00 333.44 379 ASN B O 1
ATOM 5639 N N . ASN B 1 352 ? 204.267 174.748 136.251 1.00 331.99 380 ASN B N 1
ATOM 5640 C CA . ASN B 1 352 ? 204.766 173.614 137.018 1.00 331.99 380 ASN B CA 1
ATOM 5641 C C . ASN B 1 352 ? 205.164 172.428 136.149 1.00 331.99 380 ASN B C 1
ATOM 5642 O O . ASN B 1 352 ? 205.812 171.505 136.654 1.00 331.99 380 ASN B O 1
ATOM 5647 N N . GLY B 1 353 ? 204.806 172.431 134.867 1.00 331.37 381 GLY B N 1
ATOM 5648 C CA . GLY B 1 353 ? 205.150 171.332 133.985 1.00 331.37 381 GLY B CA 1
ATOM 5649 C C . GLY B 1 353 ? 204.500 170.022 134.378 1.00 331.37 381 GLY B C 1
ATOM 5650 O O . GLY B 1 353 ? 205.159 168.978 134.414 1.00 331.37 381 GLY B O 1
ATOM 5651 N N . VAL B 1 354 ? 203.204 170.064 134.676 1.00 324.22 382 VAL B N 1
ATOM 5652 C CA . VAL B 1 354 ? 202.444 168.896 135.105 1.00 324.22 382 VAL B CA 1
ATOM 5653 C C . VAL B 1 354 ? 201.584 168.419 133.944 1.00 324.22 382 VAL B C 1
ATOM 5654 O O . VAL B 1 354 ? 200.935 169.225 133.267 1.00 324.22 382 VAL B O 1
ATOM 5658 N N . ASP B 1 355 ? 201.591 167.108 133.711 1.00 315.58 383 ASP B N 1
ATOM 5659 C CA . ASP B 1 355 ? 200.763 166.533 132.660 1.00 315.58 383 ASP B CA 1
ATOM 5660 C C . ASP B 1 355 ? 199.288 166.774 132.960 1.00 315.58 383 ASP B C 1
ATOM 5661 O O . ASP B 1 355 ? 198.822 166.565 134.083 1.00 315.58 383 ASP B O 1
ATOM 5666 N N . LYS B 1 356 ? 198.552 167.219 131.940 1.00 310.94 384 LYS B N 1
ATOM 5667 C CA . LYS B 1 356 ? 197.181 167.669 132.158 1.00 310.94 384 LYS B CA 1
ATOM 5668 C C . LYS B 1 356 ? 196.197 166.509 132.250 1.00 310.94 384 LYS B C 1
ATOM 5669 O O . LYS B 1 356 ? 195.061 166.705 132.695 1.00 310.94 384 LYS B O 1
ATOM 5675 N N . ARG B 1 357 ? 196.605 165.305 131.838 1.00 304.12 385 ARG B N 1
ATOM 5676 C CA . ARG B 1 357 ? 195.656 164.201 131.710 1.00 304.12 385 ARG B CA 1
ATOM 5677 C C . ARG B 1 357 ? 195.033 163.832 133.052 1.00 304.12 385 ARG B C 1
ATOM 5678 O O . ARG B 1 357 ? 193.828 163.563 133.133 1.00 304.12 385 ARG B O 1
ATOM 5686 N N . VAL B 1 358 ? 195.835 163.819 134.117 1.00 305.47 386 VAL B N 1
ATOM 5687 C CA . VAL B 1 358 ? 195.348 163.347 135.408 1.00 305.47 386 VAL B CA 1
ATOM 5688 C C . VAL B 1 358 ? 194.511 164.417 136.106 1.00 305.47 386 VAL B C 1
ATOM 5689 O O . VAL B 1 358 ? 193.740 164.114 137.026 1.00 305.47 386 VAL B O 1
ATOM 5693 N N . THR B 1 359 ? 194.606 165.669 135.659 1.00 305.72 387 THR B N 1
ATOM 5694 C CA . THR B 1 359 ? 194.178 166.805 136.467 1.00 305.72 387 THR B CA 1
ATOM 5695 C C . THR B 1 359 ? 192.667 167.019 136.520 1.00 305.72 387 THR B C 1
ATOM 5696 O O . THR B 1 359 ? 192.201 167.701 137.439 1.00 305.72 387 THR B O 1
ATOM 5700 N N . ARG B 1 360 ? 191.883 166.471 135.585 1.00 294.89 388 ARG B N 1
ATOM 5701 C CA . ARG B 1 360 ? 190.447 166.746 135.626 1.00 294.89 388 ARG B CA 1
ATOM 5702 C C . ARG B 1 360 ? 189.731 165.997 136.744 1.00 294.89 388 ARG B C 1
ATOM 5703 O O . ARG B 1 360 ? 188.653 166.426 137.172 1.00 294.89 388 ARG B O 1
ATOM 5711 N N . PHE B 1 361 ? 190.281 164.882 137.222 1.00 297.41 389 PHE B N 1
ATOM 5712 C CA . PHE B 1 361 ? 189.524 164.033 138.138 1.00 297.41 389 PHE B CA 1
ATOM 5713 C C . PHE B 1 361 ? 190.106 163.947 139.544 1.00 297.41 389 PHE B C 1
ATOM 5714 O O . PHE B 1 361 ? 189.346 163.774 140.501 1.00 297.41 389 PHE B O 1
ATOM 5722 N N . VAL B 1 362 ? 191.425 164.059 139.712 1.00 304.27 390 VAL B N 1
ATOM 5723 C CA . VAL B 1 362 ? 191.991 163.960 141.057 1.00 304.27 390 VAL B CA 1
ATOM 5724 C C . VAL B 1 362 ? 191.637 165.187 141.893 1.00 304.27 390 VAL B C 1
ATOM 5725 O O . VAL B 1 362 ? 191.265 165.065 143.067 1.00 304.27 390 VAL B O 1
ATOM 5729 N N . LEU B 1 363 ? 191.748 166.382 141.313 1.00 301.03 391 LEU B N 1
ATOM 5730 C CA . LEU B 1 363 ? 191.528 167.605 142.084 1.00 301.03 391 LEU B CA 1
ATOM 5731 C C . LEU B 1 363 ? 190.090 167.766 142.568 1.00 301.03 391 LEU B C 1
ATOM 5732 O O . LEU B 1 363 ? 189.897 168.057 143.762 1.00 301.03 391 LEU B O 1
ATOM 5737 N N . PRO B 1 364 ? 189.052 167.612 141.734 1.00 289.93 392 PRO B N 1
ATOM 5738 C CA . PRO B 1 364 ? 187.692 167.874 142.241 1.00 289.93 392 PRO B CA 1
ATOM 5739 C C . PRO B 1 364 ? 187.239 166.890 143.304 1.00 289.93 392 PRO B C 1
ATOM 5740 O O . PRO B 1 364 ? 186.633 167.307 144.300 1.00 289.93 392 PRO B O 1
ATOM 5744 N N . VAL B 1 365 ? 187.503 165.594 143.124 1.00 289.15 393 VAL B N 1
ATOM 5745 C CA . VAL B 1 365 ? 187.102 164.625 144.139 1.00 289.15 393 VAL B CA 1
ATOM 5746 C C . VAL B 1 365 ? 187.891 164.841 145.425 1.00 289.15 393 VAL B C 1
ATOM 5747 O O . VAL B 1 365 ? 187.364 164.634 146.525 1.00 289.15 393 VAL B O 1
ATOM 5751 N N . GLY B 1 366 ? 189.155 165.254 145.316 1.00 290.71 394 GLY B N 1
ATOM 5752 C CA . GLY B 1 366 ? 189.931 165.548 146.508 1.00 290.71 394 GLY B CA 1
ATOM 5753 C C . GLY B 1 366 ? 189.420 166.764 147.255 1.00 290.71 394 GLY B C 1
ATOM 5754 O O . GLY B 1 366 ? 189.423 166.792 148.489 1.00 290.71 394 GLY B O 1
ATOM 5755 N N . ALA B 1 367 ? 188.985 167.790 146.520 1.00 283.42 395 ALA B N 1
ATOM 5756 C CA . ALA B 1 367 ? 188.437 168.978 147.167 1.00 283.42 395 ALA B CA 1
ATOM 5757 C C . ALA B 1 367 ? 187.154 168.655 147.922 1.00 283.42 395 ALA B C 1
ATOM 5758 O O . ALA B 1 367 ? 186.930 169.166 149.025 1.00 283.42 395 ALA B O 1
ATOM 5760 N N . THR B 1 368 ? 186.298 167.810 147.343 1.00 281.53 396 THR B N 1
ATOM 5761 C CA . THR B 1 368 ? 185.037 167.465 147.989 1.00 281.53 396 THR B CA 1
ATOM 5762 C C . THR B 1 368 ? 185.246 166.550 149.191 1.00 281.53 396 THR B C 1
ATOM 5763 O O . THR B 1 368 ? 184.578 166.711 150.218 1.00 281.53 396 THR B O 1
ATOM 5767 N N . ILE B 1 369 ? 186.161 165.591 149.084 1.00 278.74 397 ILE B N 1
ATOM 5768 C CA . ILE B 1 369 ? 186.394 164.639 150.163 1.00 278.74 397 ILE B CA 1
ATOM 5769 C C . ILE B 1 369 ? 187.146 165.310 151.306 1.00 278.74 397 ILE B C 1
ATOM 5770 O O . ILE B 1 369 ? 186.829 165.103 152.477 1.00 278.74 397 ILE B O 1
ATOM 5775 N N . GLY B 1 373 ? 193.771 170.264 155.824 1.00 278.84 401 GLY B N 1
ATOM 5776 C CA . GLY B 1 373 ? 194.152 171.129 156.924 1.00 278.84 401 GLY B CA 1
ATOM 5777 C C . GLY B 1 373 ? 192.976 171.572 157.770 1.00 278.84 401 GLY B C 1
ATOM 5778 O O . GLY B 1 373 ? 193.152 172.080 158.878 1.00 278.84 401 GLY B O 1
ATOM 5779 N N . THR B 1 374 ? 191.766 171.382 157.239 1.00 281.56 402 THR B N 1
ATOM 5780 C CA . THR B 1 374 ? 190.565 171.764 157.975 1.00 281.56 402 THR B CA 1
ATOM 5781 C C . THR B 1 374 ? 190.398 170.930 159.241 1.00 281.56 402 THR B C 1
ATOM 5782 O O . THR B 1 374 ? 190.013 171.458 160.291 1.00 281.56 402 THR B O 1
ATOM 5786 N N . ALA B 1 375 ? 190.695 169.629 159.164 1.00 282.19 403 ALA B N 1
ATOM 5787 C CA . ALA B 1 375 ? 190.554 168.764 160.331 1.00 282.19 403 ALA B CA 1
ATOM 5788 C C . ALA B 1 375 ? 191.493 169.193 161.451 1.00 282.19 403 ALA B C 1
ATOM 5789 O O . ALA B 1 375 ? 191.133 169.130 162.632 1.00 282.19 403 ALA B O 1
ATOM 5791 N N . LEU B 1 376 ? 192.705 169.626 161.097 1.00 270.67 404 LEU B N 1
ATOM 5792 C CA . LEU B 1 376 ? 193.645 170.109 162.104 1.00 270.67 404 LEU B CA 1
ATOM 5793 C C . LEU B 1 376 ? 193.090 171.320 162.845 1.00 270.67 404 LEU B C 1
ATOM 5794 O O . LEU B 1 376 ? 193.166 171.390 164.077 1.00 270.67 404 LEU B O 1
ATOM 5799 N N . TYR B 1 377 ? 192.523 172.281 162.112 1.00 266.23 405 TYR B N 1
ATOM 5800 C CA . TYR B 1 377 ? 191.970 173.473 162.748 1.00 266.23 405 TYR B CA 1
ATOM 5801 C C . TYR B 1 377 ? 190.750 173.127 163.595 1.00 266.23 405 TYR B C 1
ATOM 5802 O O . TYR B 1 377 ? 190.563 173.683 164.687 1.00 266.23 405 TYR B O 1
ATOM 5811 N N . GLU B 1 378 ? 189.913 172.200 163.114 1.00 274.75 406 GLU B N 1
ATOM 5812 C CA . GLU B 1 378 ? 188.784 171.736 163.916 1.00 274.75 406 GLU B CA 1
ATOM 5813 C C . GLU B 1 378 ? 189.259 171.122 165.226 1.00 274.75 406 GLU B C 1
ATOM 5814 O O . GLU B 1 378 ? 188.710 171.416 166.295 1.00 274.75 406 GLU B O 1
ATOM 5820 N N . ALA B 1 379 ? 190.282 170.264 165.160 1.00 267.36 407 ALA B N 1
ATOM 5821 C CA . ALA B 1 379 ? 190.803 169.630 166.366 1.00 267.36 407 ALA B CA 1
ATOM 5822 C C . ALA B 1 379 ? 191.397 170.659 167.318 1.00 267.36 407 ALA B C 1
ATOM 5823 O O . ALA B 1 379 ? 191.200 170.572 168.536 1.00 267.36 407 ALA B O 1
ATOM 5825 N N . LEU B 1 380 ? 192.135 171.635 166.783 1.00 264.87 408 LEU B N 1
ATOM 5826 C CA . LEU B 1 380 ? 192.700 172.687 167.623 1.00 264.87 408 LEU B CA 1
ATOM 5827 C C . LEU B 1 380 ? 191.602 173.442 168.359 1.00 264.87 408 LEU B C 1
ATOM 5828 O O . LEU B 1 380 ? 191.670 173.635 169.581 1.00 264.87 408 LEU B O 1
ATOM 5833 N N . ALA B 1 381 ? 190.571 173.871 167.627 1.00 248.79 409 ALA B N 1
ATOM 5834 C CA . ALA B 1 381 ? 189.491 174.625 168.251 1.00 248.79 409 ALA B CA 1
ATOM 5835 C C . ALA B 1 381 ? 188.762 173.789 169.293 1.00 248.79 409 ALA B C 1
ATOM 5836 O O . ALA B 1 381 ? 188.455 174.278 170.387 1.00 248.79 409 ALA B O 1
ATOM 5838 N N . ALA B 1 382 ? 188.485 172.523 168.976 1.00 244.39 410 ALA B N 1
ATOM 5839 C CA . ALA B 1 382 ? 187.758 171.672 169.911 1.00 244.39 410 ALA B CA 1
ATOM 5840 C C . ALA B 1 382 ? 188.562 171.420 171.180 1.00 244.39 410 ALA B C 1
ATOM 5841 O O . ALA B 1 382 ? 188.017 171.490 172.289 1.00 244.39 410 ALA B O 1
ATOM 5843 N N . ILE B 1 383 ? 189.859 171.133 171.044 1.00 244.05 411 ILE B N 1
ATOM 5844 C CA . ILE B 1 383 ? 190.673 170.856 172.222 1.00 244.05 411 ILE B CA 1
ATOM 5845 C C . ILE B 1 383 ? 190.835 172.118 173.063 1.00 244.05 411 ILE B C 1
ATOM 5846 O O . ILE B 1 383 ? 190.861 172.054 174.299 1.00 244.05 411 ILE B O 1
ATOM 5851 N N . PHE B 1 384 ? 190.929 173.286 172.417 1.00 255.04 412 PHE B N 1
ATOM 5852 C CA . PHE B 1 384 ? 191.018 174.528 173.177 1.00 255.04 412 PHE B CA 1
ATOM 5853 C C . PHE B 1 384 ? 189.724 174.811 173.927 1.00 255.04 412 PHE B C 1
ATOM 5854 O O . PHE B 1 384 ? 189.755 175.225 175.092 1.00 255.04 412 PHE B O 1
ATOM 5862 N N . ILE B 1 385 ? 188.577 174.593 173.279 1.00 251.88 413 ILE B N 1
ATOM 5863 C CA . ILE B 1 385 ? 187.295 174.801 173.947 1.00 251.88 413 ILE B CA 1
ATOM 5864 C C . ILE B 1 385 ? 187.156 173.854 175.131 1.00 251.88 413 ILE B C 1
ATOM 5865 O O . ILE B 1 385 ? 186.675 174.240 176.204 1.00 251.88 413 ILE B O 1
ATOM 5870 N N . ALA B 1 386 ? 187.582 172.600 174.959 1.00 249.43 414 ALA B N 1
ATOM 5871 C CA . ALA B 1 386 ? 187.555 171.654 176.069 1.00 249.43 414 ALA B CA 1
ATOM 5872 C C . ALA B 1 386 ? 188.474 172.103 177.200 1.00 249.43 414 ALA B C 1
ATOM 5873 O O . ALA B 1 386 ? 188.146 171.936 178.380 1.00 249.43 414 ALA B O 1
ATOM 5875 N N . GLN B 1 387 ? 189.632 172.673 176.860 1.00 251.25 415 GLN B N 1
ATOM 5876 C CA . GLN B 1 387 ? 190.591 173.072 177.886 1.00 251.25 415 GLN B CA 1
ATOM 5877 C C . GLN B 1 387 ? 190.165 174.343 178.614 1.00 251.25 415 GLN B C 1
ATOM 5878 O O . GLN B 1 387 ? 190.530 174.536 179.779 1.00 251.25 415 GLN B O 1
ATOM 5884 N N . VAL B 1 388 ? 189.407 175.220 177.951 1.00 255.22 416 VAL B N 1
ATOM 5885 C CA . VAL B 1 388 ? 189.085 176.521 178.535 1.00 255.22 416 VAL B CA 1
ATOM 5886 C C . VAL B 1 388 ? 188.182 176.370 179.755 1.00 255.22 416 VAL B C 1
ATOM 5887 O O . VAL B 1 388 ? 188.414 176.999 180.795 1.00 255.22 416 VAL B O 1
ATOM 5891 N N . ASN B 1 389 ? 187.152 175.531 179.659 1.00 258.00 417 ASN B N 1
ATOM 5892 C CA . ASN B 1 389 ? 186.128 175.454 180.694 1.00 258.00 417 ASN B CA 1
ATOM 5893 C C . ASN B 1 389 ? 186.514 174.546 181.859 1.00 258.00 417 ASN B C 1
ATOM 5894 O O . ASN B 1 389 ? 185.622 174.045 182.555 1.00 258.00 417 ASN B O 1
ATOM 5899 N N . ASN B 1 390 ? 187.8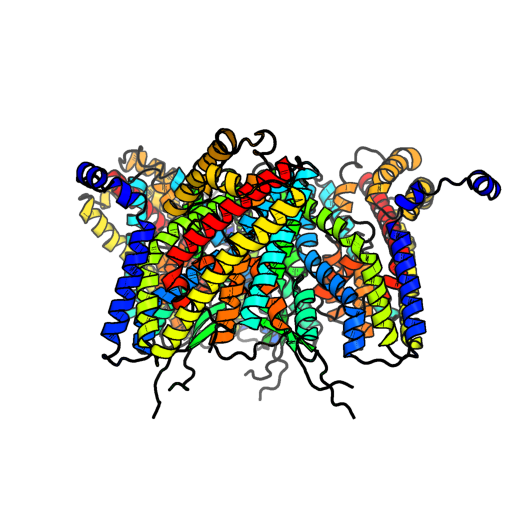13 174.318 182.067 1.00 265.55 418 ASN B N 1
ATOM 5900 C CA . ASN B 1 390 ? 188.330 173.561 183.207 1.00 265.55 418 ASN B CA 1
ATOM 5901 C C . ASN B 1 390 ? 187.872 172.105 183.193 1.00 265.55 418 ASN B C 1
ATOM 5902 O O . ASN B 1 390 ? 187.645 171.510 184.249 1.00 265.55 418 ASN B O 1
ATOM 5907 N N . PHE B 1 391 ? 187.728 171.520 182.007 1.00 271.87 419 PHE B N 1
ATOM 5908 C CA . PHE B 1 391 ? 187.439 170.098 181.919 1.00 271.87 419 PHE B CA 1
ATOM 5909 C C . PHE B 1 391 ? 188.680 169.292 182.301 1.00 271.87 419 PHE B C 1
ATOM 5910 O O . PHE B 1 391 ? 189.805 169.799 182.314 1.00 271.87 419 PHE B O 1
ATOM 5918 N N . GLU B 1 392 ? 188.462 168.019 182.637 1.00 263.62 420 GLU B N 1
ATOM 5919 C CA . GLU B 1 392 ? 189.555 167.200 183.155 1.00 263.62 420 GLU B CA 1
ATOM 5920 C C . GLU B 1 392 ? 190.566 166.864 182.062 1.00 263.62 420 GLU B C 1
ATOM 5921 O O . GLU B 1 392 ? 191.767 166.753 182.336 1.00 263.62 420 GLU B O 1
ATOM 5927 N N . LEU B 1 393 ? 190.100 166.688 180.822 1.00 259.69 421 LEU B N 1
ATOM 5928 C CA . LEU B 1 393 ? 190.959 166.425 179.663 1.00 259.69 421 LEU B CA 1
ATOM 5929 C C . LEU B 1 393 ? 191.784 165.147 179.851 1.00 259.69 421 LEU B C 1
ATOM 5930 O O . LEU B 1 393 ? 193.010 165.177 179.967 1.00 259.69 421 LEU B O 1
ATOM 5935 N N . ASN B 1 394 ? 191.087 164.014 179.877 1.00 247.64 422 ASN B N 1
ATOM 5936 C CA . ASN B 1 394 ? 191.772 162.735 179.979 1.00 247.64 422 ASN B CA 1
ATOM 5937 C C . ASN B 1 394 ? 192.432 162.368 178.651 1.00 247.64 422 ASN B C 1
ATOM 5938 O O . ASN B 1 394 ? 192.113 162.912 177.590 1.00 247.64 422 ASN B O 1
ATOM 5943 N N . PHE B 1 395 ? 193.375 161.427 178.727 1.00 242.48 423 PHE B N 1
ATOM 5944 C CA . PHE B 1 395 ? 194.089 160.959 177.545 1.00 242.48 423 PHE B CA 1
ATOM 5945 C C . PHE B 1 395 ? 193.241 160.057 176.659 1.00 242.48 423 PHE B C 1
ATOM 5946 O O . PHE B 1 395 ? 193.704 159.664 175.584 1.00 242.48 423 PHE B O 1
ATOM 5954 N N . GLY B 1 396 ? 192.034 159.700 177.089 1.00 242.44 424 GLY B N 1
ATOM 5955 C CA . GLY B 1 396 ? 191.171 158.858 176.288 1.00 242.44 424 GLY B CA 1
ATOM 5956 C C . GLY B 1 396 ? 190.192 159.632 175.432 1.00 242.44 424 GLY B C 1
ATOM 5957 O O . GLY B 1 396 ? 189.827 159.182 174.342 1.00 242.44 424 GLY B O 1
ATOM 5958 N N . GLN B 1 397 ? 189.753 160.797 175.910 1.00 240.67 425 GLN B N 1
ATOM 5959 C CA . GLN B 1 397 ? 188.813 161.603 175.143 1.00 240.67 425 GLN B CA 1
ATOM 5960 C C . GLN B 1 397 ? 189.491 162.442 174.070 1.00 240.67 425 GLN B C 1
ATOM 5961 O O . GLN B 1 397 ? 188.798 162.971 173.193 1.00 240.67 425 GLN B O 1
ATOM 5967 N N . ILE B 1 398 ? 190.818 162.583 174.118 1.00 244.33 426 ILE B N 1
ATOM 5968 C CA . ILE B 1 398 ? 191.514 163.370 173.107 1.00 244.33 426 ILE B CA 1
ATOM 5969 C C . ILE B 1 398 ? 191.401 162.706 171.739 1.00 244.33 426 ILE B C 1
ATOM 5970 O O . ILE B 1 398 ? 191.154 163.375 170.728 1.00 244.33 426 ILE B O 1
ATOM 5975 N N . ILE B 1 399 ? 191.563 161.382 171.681 1.00 246.33 427 ILE B N 1
ATOM 5976 C CA . ILE B 1 399 ? 191.392 160.688 170.410 1.00 246.33 427 ILE B CA 1
ATOM 5977 C C . ILE B 1 399 ? 189.944 160.776 169.942 1.00 246.33 427 ILE B C 1
ATOM 5978 O O . ILE B 1 399 ? 189.681 160.896 168.739 1.00 246.33 427 ILE B O 1
ATOM 5983 N N . THR B 1 400 ? 188.985 160.743 170.872 1.00 238.08 428 THR B N 1
ATOM 5984 C CA . THR B 1 400 ? 187.584 160.843 170.481 1.00 238.08 428 THR B CA 1
ATOM 5985 C C . THR B 1 400 ? 187.279 162.202 169.868 1.00 238.08 428 THR B C 1
ATOM 5986 O O . THR B 1 400 ? 186.618 162.285 168.827 1.00 238.08 428 THR B O 1
ATOM 5990 N N . ILE B 1 401 ? 187.760 163.278 170.495 1.00 244.04 429 ILE B N 1
ATOM 5991 C CA . ILE B 1 401 ? 187.507 164.604 169.946 1.00 244.04 429 ILE B CA 1
ATOM 5992 C C . ILE B 1 401 ? 188.275 164.805 168.645 1.00 244.04 429 ILE B C 1
ATOM 5993 O O . ILE B 1 401 ? 187.795 165.496 167.740 1.00 244.04 429 ILE B O 1
ATOM 5998 N N . SER B 1 402 ? 189.454 164.191 168.507 1.00 251.88 430 SER B N 1
ATOM 5999 C CA . SER B 1 402 ? 190.186 164.278 167.247 1.00 251.88 430 SER B CA 1
ATOM 6000 C C . SER B 1 402 ? 189.418 163.601 166.117 1.00 251.88 430 SER B C 1
ATOM 6001 O O . SER B 1 402 ? 189.307 164.145 165.010 1.00 251.88 430 SER B O 1
ATOM 6004 N N . ILE B 1 403 ? 188.878 162.408 166.379 1.00 239.75 431 ILE B N 1
ATOM 6005 C CA . ILE B 1 403 ? 188.093 161.710 165.365 1.00 239.75 431 ILE B CA 1
ATOM 6006 C C . ILE B 1 403 ? 186.823 162.488 165.043 1.00 239.75 431 ILE B C 1
ATOM 6007 O O . ILE B 1 403 ? 186.422 162.593 163.877 1.00 239.75 431 ILE B O 1
ATOM 6012 N N . THR B 1 404 ? 186.174 163.051 166.065 1.00 236.57 432 THR B N 1
ATOM 6013 C CA . THR B 1 404 ? 184.982 163.859 165.828 1.00 236.57 432 THR B CA 1
ATOM 6014 C C . THR B 1 404 ? 185.302 165.065 164.953 1.00 236.57 432 THR B C 1
ATOM 6015 O O . THR B 1 404 ? 184.551 165.386 164.025 1.00 236.57 432 THR B O 1
ATOM 6019 N N . ALA B 1 405 ? 186.421 165.738 165.227 1.00 250.53 433 ALA B N 1
ATOM 6020 C CA . ALA B 1 405 ? 186.809 166.898 164.433 1.00 250.53 433 ALA B CA 1
ATOM 6021 C C . ALA B 1 405 ? 187.135 166.509 162.996 1.00 250.53 433 ALA B C 1
ATOM 6022 O O . ALA B 1 405 ? 186.733 167.204 162.056 1.00 250.53 433 ALA B O 1
ATOM 6024 N N . THR B 1 406 ? 187.865 165.406 162.801 1.00 254.44 434 THR B N 1
ATOM 6025 C CA . THR B 1 406 ? 188.256 165.034 161.444 1.00 254.44 434 THR B CA 1
ATOM 6026 C C . THR B 1 406 ? 187.064 164.516 160.645 1.00 254.44 434 THR B C 1
ATOM 6027 O O . THR B 1 406 ? 187.043 164.627 159.414 1.00 254.44 434 THR B O 1
ATOM 6031 N N . ALA B 1 407 ? 186.061 163.949 161.322 1.00 253.58 435 ALA B N 1
ATOM 6032 C CA . ALA B 1 407 ? 184.839 163.561 160.626 1.00 253.58 435 ALA B CA 1
ATOM 6033 C C . ALA B 1 407 ? 183.952 164.766 160.344 1.00 253.58 435 ALA B C 1
ATOM 6034 O O . ALA B 1 407 ? 183.227 164.781 159.342 1.00 253.58 435 ALA B O 1
ATOM 6036 N N . ALA B 1 408 ? 183.995 165.777 161.214 1.00 249.44 436 ALA B N 1
ATOM 6037 C CA . ALA B 1 408 ? 183.145 166.950 161.047 1.00 249.44 436 ALA B CA 1
ATOM 6038 C C . ALA B 1 408 ? 183.535 167.758 159.816 1.00 249.44 436 ALA B C 1
ATOM 6039 O O . ALA B 1 408 ? 182.665 168.280 159.108 1.00 249.44 436 ALA B O 1
ATOM 6041 N N . SER B 1 409 ? 184.834 167.873 159.545 1.00 258.99 437 SER B N 1
ATOM 6042 C CA . SER B 1 409 ? 185.326 168.761 158.500 1.00 258.99 437 SER B CA 1
ATOM 6043 C C . SER B 1 409 ? 185.271 168.150 157.106 1.00 258.99 437 SER B C 1
ATOM 6044 O O . SER B 1 409 ? 185.604 168.841 156.137 1.00 258.99 437 SER B O 1
ATOM 6047 N N . ILE B 1 410 ? 184.872 166.883 156.978 1.00 248.99 438 ILE B N 1
ATOM 6048 C CA . ILE B 1 410 ? 184.848 166.240 155.666 1.00 248.99 438 ILE B CA 1
ATOM 6049 C C . ILE B 1 410 ? 183.823 166.909 154.758 1.00 248.99 438 ILE B C 1
ATOM 6050 O O . ILE B 1 410 ? 184.112 167.237 153.601 1.00 248.99 438 ILE B O 1
ATOM 6055 N N . GLY B 1 411 ? 182.614 167.128 155.269 1.00 245.37 439 GLY B N 1
ATOM 6056 C CA . GLY B 1 411 ? 181.556 167.739 154.488 1.00 245.37 439 GLY B CA 1
ATOM 6057 C C . GLY B 1 411 ? 181.115 169.078 155.039 1.00 245.37 439 GLY B C 1
ATOM 6058 O O . GLY B 1 411 ? 179.915 169.360 155.113 1.00 245.37 439 GLY B O 1
ATOM 6059 N N . ALA B 1 412 ? 182.079 169.906 155.440 1.00 243.63 440 ALA B N 1
ATOM 6060 C CA . ALA B 1 412 ? 181.787 171.162 156.120 1.00 243.63 440 ALA B CA 1
ATOM 6061 C C . ALA B 1 412 ? 180.930 172.099 155.277 1.00 243.63 440 ALA B C 1
ATOM 6062 O O . ALA B 1 412 ? 179.768 172.349 155.616 1.00 243.63 440 ALA B O 1
ATOM 6064 N N . ALA B 1 413 ? 181.481 172.598 154.172 1.00 236.25 441 ALA B N 1
ATOM 6065 C CA . ALA B 1 413 ? 180.796 173.548 153.301 1.00 236.25 441 ALA B CA 1
ATOM 6066 C C . ALA B 1 413 ? 181.702 173.842 152.112 1.00 236.25 441 ALA B C 1
ATOM 6067 O O . ALA B 1 413 ? 182.867 173.434 152.076 1.00 236.25 441 ALA B O 1
ATOM 6069 N N . GLY B 1 414 ? 181.148 174.559 151.137 1.00 247.12 442 GLY B N 1
ATOM 6070 C CA . GLY B 1 414 ? 181.919 175.034 150.006 1.00 247.12 442 GLY B CA 1
ATOM 6071 C C . GLY B 1 414 ? 182.074 176.540 150.015 1.00 247.12 442 GLY B C 1
ATOM 6072 O O . GLY B 1 414 ? 182.586 177.130 149.058 1.00 247.12 442 GLY B O 1
ATOM 6073 N N . ILE B 1 415 ? 181.633 177.172 151.098 1.00 242.63 443 ILE B N 1
ATOM 6074 C CA . ILE B 1 415 ? 181.693 178.624 151.248 1.00 242.63 443 ILE B CA 1
ATOM 6075 C C . ILE B 1 415 ? 183.098 179.023 151.687 1.00 242.63 443 ILE B C 1
ATOM 6076 O O . ILE B 1 415 ? 183.799 178.217 152.316 1.00 242.63 443 ILE B O 1
ATOM 6081 N N . PRO B 1 416 ? 183.556 180.242 151.376 1.00 265.08 444 PRO B N 1
ATOM 6082 C CA . PRO B 1 416 ? 184.895 180.658 151.819 1.00 265.08 444 PRO B CA 1
ATOM 6083 C C . PRO B 1 416 ? 184.992 180.817 153.329 1.00 265.08 444 PRO B C 1
ATOM 6084 O O . PRO B 1 416 ? 185.923 180.299 153.954 1.00 265.08 444 PRO B O 1
ATOM 6088 N N . GLN B 1 417 ? 184.038 181.533 153.926 1.00 256.62 445 GLN B N 1
ATOM 6089 C CA . GLN B 1 417 ? 184.028 181.764 155.371 1.00 256.62 445 GLN B CA 1
ATOM 6090 C C . GLN B 1 417 ? 183.181 180.681 156.032 1.00 256.62 445 GLN B C 1
ATOM 6091 O O . GLN B 1 417 ? 182.020 180.879 156.395 1.00 256.62 445 GLN B O 1
ATOM 6097 N N . ALA B 1 418 ? 183.788 179.505 156.190 1.00 257.04 446 ALA B N 1
ATOM 6098 C CA . ALA B 1 418 ? 183.123 178.352 156.781 1.00 257.04 446 ALA B CA 1
ATOM 6099 C C . ALA B 1 418 ? 183.542 178.112 158.226 1.00 257.04 446 ALA B C 1
ATOM 6100 O O . ALA B 1 418 ? 183.265 177.040 158.774 1.00 257.04 446 ALA B O 1
ATOM 6102 N N . GLY B 1 419 ? 184.212 179.081 158.853 1.00 264.52 447 GLY B N 1
ATOM 6103 C CA . GLY B 1 419 ? 184.647 178.891 160.227 1.00 264.52 447 GLY B CA 1
ATOM 6104 C C . GLY B 1 419 ? 183.492 178.748 161.200 1.00 264.52 447 GLY B C 1
ATOM 6105 O O . GLY B 1 419 ? 183.485 177.842 162.039 1.00 264.52 447 GLY B O 1
ATOM 6106 N N . LEU B 1 420 ? 182.494 179.629 161.091 1.00 247.83 448 LEU B N 1
ATOM 6107 C CA . LEU B 1 420 ? 181.378 179.612 162.032 1.00 247.83 448 LEU B CA 1
ATOM 6108 C C . LEU B 1 420 ? 180.606 178.302 161.945 1.00 247.83 448 LEU B C 1
ATOM 6109 O O . LEU B 1 420 ? 180.285 177.686 162.969 1.00 247.83 448 LEU B O 1
ATOM 6114 N N . VAL B 1 421 ? 180.303 177.857 160.724 1.00 254.97 449 VAL B N 1
ATOM 6115 C CA . VAL B 1 421 ? 179.522 176.636 160.562 1.00 254.97 449 VAL B CA 1
ATOM 6116 C C . VAL B 1 421 ? 180.310 175.425 161.049 1.00 254.97 449 VAL B C 1
ATOM 6117 O O . VAL B 1 421 ? 179.750 174.527 161.685 1.00 254.97 449 VAL B O 1
ATOM 6121 N N . THR B 1 422 ? 181.619 175.386 160.783 1.00 263.32 450 THR B N 1
ATOM 6122 C CA . THR B 1 422 ? 182.441 174.280 161.270 1.00 263.32 450 THR B CA 1
ATOM 6123 C C . THR B 1 422 ? 182.483 174.249 162.792 1.00 263.32 450 THR B C 1
ATOM 6124 O O . THR B 1 422 ? 182.442 173.172 163.403 1.00 263.32 450 THR B O 1
ATOM 6128 N N . MET B 1 423 ? 182.590 175.422 163.420 1.00 261.72 451 MET B N 1
ATOM 6129 C CA . MET B 1 423 ? 182.594 175.471 164.877 1.00 261.72 451 MET B CA 1
ATOM 6130 C C . MET B 1 423 ? 181.258 175.013 165.442 1.00 261.72 451 MET B C 1
ATOM 6131 O O . MET B 1 423 ? 181.212 174.309 166.459 1.00 261.72 451 MET B O 1
ATOM 6136 N N . VAL B 1 424 ? 180.158 175.389 164.785 1.00 248.27 452 VAL B N 1
ATOM 6137 C CA . VAL B 1 424 ? 178.853 174.868 165.181 1.00 248.27 452 VAL B CA 1
ATOM 6138 C C . VAL B 1 424 ? 178.832 173.350 165.060 1.00 248.27 452 VAL B C 1
ATOM 6139 O O . VAL B 1 424 ? 178.337 172.649 165.951 1.00 248.27 452 VAL B O 1
ATOM 6143 N N . ILE B 1 425 ? 179.387 172.821 163.966 1.00 247.18 453 ILE B N 1
ATOM 6144 C CA . ILE B 1 425 ? 179.399 171.375 163.750 1.00 247.18 453 ILE B CA 1
ATOM 6145 C C . ILE B 1 425 ? 180.113 170.678 164.898 1.00 247.18 453 ILE B C 1
ATOM 6146 O O . ILE B 1 425 ? 179.584 169.741 165.509 1.00 247.18 453 ILE B O 1
ATOM 6151 N N . VAL B 1 426 ? 181.324 171.138 165.218 1.00 253.07 454 VAL B N 1
ATOM 6152 C CA . VAL B 1 426 ? 182.128 170.437 166.216 1.00 253.07 454 VAL B CA 1
ATOM 6153 C C . VAL B 1 426 ? 181.526 170.599 167.608 1.00 253.07 454 VAL B C 1
ATOM 6154 O O . VAL B 1 426 ? 181.499 169.645 168.396 1.00 253.07 454 VAL B O 1
ATOM 6158 N N . LEU B 1 427 ? 181.015 171.791 167.932 1.00 245.17 455 LEU B N 1
ATOM 6159 C CA . LEU B 1 427 ? 180.457 172.002 169.262 1.00 245.17 455 LEU B CA 1
ATOM 6160 C C . LEU B 1 427 ? 179.152 171.243 169.457 1.00 245.17 455 LEU B C 1
ATOM 6161 O O . LEU B 1 427 ? 178.856 170.805 170.574 1.00 245.17 455 LEU B O 1
ATOM 6166 N N . THR B 1 428 ? 178.359 171.074 168.395 1.00 243.23 456 THR B N 1
ATOM 6167 C CA . THR B 1 428 ? 177.162 170.251 168.510 1.00 243.23 456 THR B CA 1
ATOM 6168 C C . THR B 1 428 ? 177.505 168.769 168.558 1.00 243.23 456 THR B C 1
ATOM 6169 O O . THR B 1 428 ? 176.816 167.998 169.236 1.00 243.23 456 THR B O 1
ATOM 6173 N N . SER B 1 429 ? 178.561 168.350 167.855 1.00 243.20 457 SER B N 1
ATOM 6174 C CA . SER B 1 429 ? 178.930 166.939 167.866 1.00 243.20 457 SER B CA 1
ATOM 6175 C C . SER B 1 429 ? 179.577 166.531 169.183 1.00 243.20 457 SER B C 1
ATOM 6176 O O . SER B 1 429 ? 179.479 165.364 169.580 1.00 243.20 457 SER B O 1
ATOM 6179 N N . VAL B 1 430 ? 180.238 167.461 169.872 1.00 230.97 458 VAL B N 1
ATOM 6180 C CA . VAL B 1 430 ? 180.867 167.139 171.148 1.00 230.97 458 VAL B CA 1
ATOM 6181 C C . VAL B 1 430 ? 179.950 167.426 172.336 1.00 230.97 458 VAL B C 1
ATOM 6182 O O . VAL B 1 430 ? 180.129 166.816 173.402 1.00 230.97 458 VAL B O 1
ATOM 6186 N N . GLY B 1 431 ? 178.967 168.312 172.183 1.00 240.50 459 GLY B N 1
ATOM 6187 C CA . GLY B 1 431 ? 178.030 168.614 173.244 1.00 240.50 459 GLY B CA 1
ATOM 6188 C C . GLY B 1 431 ? 178.434 169.735 174.175 1.00 240.50 459 GLY B C 1
ATOM 6189 O O . GLY B 1 431 ? 177.647 170.093 175.060 1.00 240.50 459 GLY B O 1
ATOM 6190 N N . LEU B 1 432 ? 179.628 170.299 174.013 1.00 240.25 460 LEU B N 1
ATOM 6191 C CA . LEU B 1 432 ? 180.061 171.395 174.861 1.00 240.25 460 LEU B CA 1
ATOM 6192 C C . LEU B 1 432 ? 179.289 172.669 174.518 1.00 240.25 460 LEU B C 1
ATOM 6193 O O . LEU B 1 432 ? 178.759 172.806 173.413 1.00 240.25 460 LEU B O 1
ATOM 6198 N N . PRO B 1 433 ? 179.195 173.609 175.462 1.00 245.68 461 PRO B N 1
ATOM 6199 C CA . PRO B 1 433 ? 178.469 174.856 175.188 1.00 245.68 461 PRO B CA 1
ATOM 6200 C C . PRO B 1 433 ? 179.068 175.613 174.012 1.00 245.68 461 PRO B C 1
ATOM 6201 O O . PRO B 1 433 ? 180.282 175.612 173.799 1.00 245.68 461 PRO B O 1
ATOM 6205 N N . THR B 1 434 ? 178.194 176.263 173.244 1.00 249.79 462 THR B N 1
ATOM 6206 C CA . THR B 1 434 ? 178.575 176.963 172.026 1.00 249.79 462 THR B CA 1
ATOM 6207 C C . THR B 1 434 ? 178.681 178.472 172.221 1.00 249.79 462 THR B C 1
ATOM 6208 O O . THR B 1 434 ? 178.587 179.225 171.246 1.00 249.79 462 THR B O 1
ATOM 6212 N N . ASP B 1 435 ? 178.874 178.930 173.457 1.00 250.61 463 ASP B N 1
ATOM 6213 C CA . ASP B 1 435 ? 178.972 180.358 173.729 1.00 250.61 463 ASP B CA 1
ATOM 6214 C C . ASP B 1 435 ? 180.365 180.921 173.470 1.00 250.61 463 ASP B C 1
ATOM 6215 O O . ASP B 1 435 ? 180.517 182.146 173.403 1.00 250.61 463 ASP B O 1
ATOM 6220 N N . ASP B 1 436 ? 181.376 180.068 173.299 1.00 241.19 464 ASP B N 1
ATOM 6221 C CA . ASP B 1 436 ? 182.756 180.507 173.139 1.00 241.19 464 ASP B CA 1
ATOM 6222 C C . ASP B 1 436 ? 183.138 180.725 171.679 1.00 241.19 464 ASP B C 1
ATOM 6223 O O . ASP B 1 436 ? 184.318 180.609 171.329 1.00 241.19 464 ASP B O 1
ATOM 6228 N N . ILE B 1 437 ? 182.165 181.035 170.821 1.00 230.21 465 ILE B N 1
ATOM 6229 C CA . ILE B 1 437 ? 182.456 181.257 169.407 1.00 230.21 465 ILE B CA 1
ATOM 6230 C C . ILE B 1 437 ? 183.257 182.539 169.210 1.00 230.21 465 ILE B C 1
ATOM 6231 O O . ILE B 1 437 ? 184.151 182.599 168.357 1.00 230.21 465 ILE B O 1
ATOM 6236 N N . THR B 1 438 ? 182.959 183.577 169.998 1.00 239.17 466 THR B N 1
ATOM 6237 C CA . THR B 1 438 ? 183.505 184.906 169.730 1.00 239.17 466 THR B CA 1
ATOM 6238 C C . THR B 1 438 ? 185.027 184.921 169.801 1.00 239.17 466 THR B C 1
ATOM 6239 O O . THR B 1 438 ? 185.691 185.511 168.939 1.00 239.17 466 THR B O 1
ATOM 6243 N N . LEU B 1 439 ? 185.597 184.280 170.823 1.00 244.14 467 LEU B N 1
ATOM 6244 C CA . LEU B 1 439 ? 187.045 184.307 171.006 1.00 244.14 467 LEU B CA 1
ATOM 6245 C C . LEU B 1 439 ? 187.763 183.649 169.836 1.00 244.14 467 LEU B C 1
ATOM 6246 O O . LEU B 1 439 ? 188.831 184.106 169.412 1.00 244.14 467 LEU B O 1
ATOM 6251 N N . ILE B 1 440 ? 187.190 182.571 169.301 1.00 252.17 468 ILE B N 1
ATOM 6252 C CA . ILE B 1 440 ? 187.869 181.805 168.262 1.00 252.17 468 ILE B CA 1
ATOM 6253 C C . ILE B 1 440 ? 187.549 182.356 166.876 1.00 252.17 468 ILE B C 1
ATOM 6254 O O . ILE B 1 440 ? 188.231 182.031 165.896 1.00 252.17 468 ILE B O 1
ATOM 6259 N N . ILE B 1 441 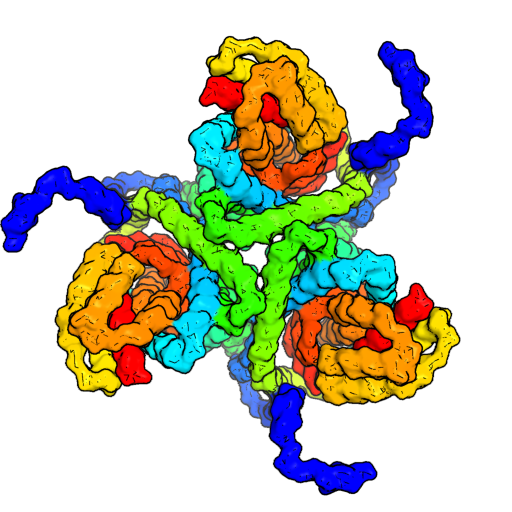? 186.510 183.193 166.760 1.00 252.60 469 ILE B N 1
ATOM 6260 C CA . ILE B 1 441 ? 186.229 183.837 165.475 1.00 252.60 469 ILE B CA 1
ATOM 6261 C C . ILE B 1 441 ? 186.713 185.274 165.418 1.00 252.60 469 ILE B C 1
ATOM 6262 O O . ILE B 1 441 ? 186.568 185.922 164.373 1.00 252.60 469 ILE B O 1
ATOM 6267 N N . ALA B 1 442 ? 187.272 185.803 166.509 1.00 263.42 470 ALA B N 1
ATOM 6268 C CA . ALA B 1 442 ? 187.797 187.164 166.483 1.00 263.42 470 ALA B CA 1
ATOM 6269 C C . ALA B 1 442 ? 189.019 187.298 165.584 1.00 263.42 470 ALA B C 1
ATOM 6270 O O . ALA B 1 442 ? 189.401 188.422 165.242 1.00 263.42 470 ALA B O 1
ATOM 6272 N N . VAL B 1 443 ? 189.638 186.181 165.195 1.00 287.77 471 VAL B N 1
ATOM 6273 C CA . VAL B 1 443 ? 190.818 186.194 164.342 1.00 287.77 471 VAL B CA 1
ATOM 6274 C C . VAL B 1 443 ? 190.677 185.263 163.146 1.00 287.77 471 VAL B C 1
ATOM 6275 O O . VAL B 1 443 ? 191.632 185.094 162.386 1.00 287.77 471 VAL B O 1
ATOM 6279 N N . ASP B 1 444 ? 189.499 184.671 162.935 1.00 288.45 472 ASP B N 1
ATOM 6280 C CA . ASP B 1 444 ? 189.328 183.653 161.905 1.00 288.45 472 ASP B CA 1
ATOM 6281 C C . ASP B 1 444 ? 189.454 184.197 160.487 1.00 288.45 472 ASP B C 1
ATOM 6282 O O . ASP B 1 444 ? 189.543 183.399 159.550 1.00 288.45 472 ASP B O 1
ATOM 6287 N N . TRP B 1 445 ? 189.454 185.519 160.300 1.00 304.38 473 TRP B N 1
ATOM 6288 C CA . TRP B 1 445 ? 189.595 186.072 158.956 1.00 304.38 473 TRP B CA 1
ATOM 6289 C C . TRP B 1 445 ? 190.961 185.738 158.361 1.00 304.38 473 TRP B C 1
ATOM 6290 O O . TRP B 1 445 ? 191.065 185.366 157.187 1.00 304.38 473 TRP B O 1
ATOM 6301 N N . PHE B 1 446 ? 192.021 185.862 159.162 1.00 324.35 474 PHE B N 1
ATOM 6302 C CA . PHE B 1 446 ? 193.368 185.522 158.717 1.00 324.35 474 PHE B CA 1
ATOM 6303 C C . PHE B 1 446 ? 193.587 184.012 158.707 1.00 324.35 474 PHE B C 1
ATOM 6304 O O . PHE B 1 446 ? 194.278 183.481 157.821 1.00 324.35 474 PHE B O 1
ATOM 6312 N N . LEU B 1 447 ? 192.986 183.309 159.671 1.00 317.21 475 LEU B N 1
ATOM 6313 C CA . LEU B 1 447 ? 193.044 181.854 159.679 1.00 317.21 475 LEU B CA 1
ATOM 6314 C C . LEU B 1 447 ? 192.365 181.262 158.453 1.00 317.21 475 LEU B C 1
ATOM 6315 O O . LEU B 1 447 ? 192.737 180.176 158.009 1.00 317.21 475 LEU B O 1
ATOM 6320 N N . ASP B 1 448 ? 191.382 181.962 157.882 1.00 322.10 476 ASP B N 1
ATOM 6321 C CA . ASP B 1 448 ? 190.734 181.470 156.670 1.00 322.10 476 ASP B CA 1
ATOM 6322 C C . ASP B 1 448 ? 191.666 181.562 155.468 1.00 322.10 476 ASP B C 1
ATOM 6323 O O . ASP B 1 448 ? 191.696 180.655 154.627 1.00 322.10 476 ASP B O 1
ATOM 6328 N N . ARG B 1 449 ? 192.430 182.653 155.364 1.00 329.26 477 ARG B N 1
ATOM 6329 C CA . ARG B 1 449 ? 193.434 182.749 154.310 1.00 329.26 477 ARG B CA 1
ATOM 6330 C C . ARG B 1 449 ? 194.498 181.673 154.476 1.00 329.26 477 ARG B C 1
ATOM 6331 O O . ARG B 1 449 ? 194.929 181.051 153.495 1.00 329.26 477 ARG B O 1
ATOM 6339 N N . LEU B 1 450 ? 194.930 181.434 155.716 1.00 331.57 478 LEU B N 1
ATOM 6340 C CA . LEU B 1 450 ? 195.877 180.346 155.955 1.00 331.57 478 LEU B CA 1
ATOM 6341 C C . LEU B 1 450 ? 195.274 178.994 155.586 1.00 331.57 478 LEU B C 1
ATOM 6342 O O . LEU B 1 450 ? 195.952 178.139 155.005 1.00 331.57 478 LEU B O 1
ATOM 6347 N N . ARG B 1 451 ? 193.996 178.789 155.907 1.00 324.80 479 ARG B N 1
ATOM 6348 C CA . ARG B 1 451 ? 193.324 177.541 155.570 1.00 324.80 479 ARG B CA 1
ATOM 6349 C C . ARG B 1 451 ? 193.278 177.327 154.063 1.00 324.80 479 ARG B C 1
ATOM 6350 O O . ARG B 1 451 ? 193.579 176.234 153.572 1.00 324.80 479 ARG B O 1
ATOM 6358 N N . THR B 1 452 ? 192.913 178.365 153.308 1.00 339.76 480 THR B N 1
ATOM 6359 C CA . THR B 1 452 ? 192.786 178.189 151.865 1.00 339.76 480 THR B CA 1
ATOM 6360 C C . THR B 1 452 ? 194.152 178.031 151.203 1.00 339.76 480 THR B C 1
ATOM 6361 O O . THR B 1 452 ? 194.289 177.269 150.237 1.00 339.76 480 THR B O 1
ATOM 6365 N N . THR B 1 453 ? 195.185 178.711 151.715 1.00 343.17 481 THR B N 1
ATOM 6366 C CA . THR B 1 453 ? 196.509 178.513 151.132 1.00 343.17 481 THR B CA 1
ATOM 6367 C C . THR B 1 453 ? 197.046 177.118 151.450 1.00 343.17 481 THR B C 1
ATOM 6368 O O . THR B 1 453 ? 197.649 176.470 150.587 1.00 343.17 481 THR B O 1
ATOM 6372 N N . THR B 1 454 ? 196.803 176.613 152.663 1.00 343.73 482 THR B N 1
ATOM 6373 C CA . THR B 1 454 ? 197.199 175.240 152.958 1.00 343.73 482 THR B CA 1
ATOM 6374 C C . THR B 1 454 ? 196.424 174.255 152.094 1.00 343.73 482 THR B C 1
ATOM 6375 O O . THR B 1 454 ? 196.980 173.249 151.637 1.00 343.73 482 THR B O 1
ATOM 6379 N N . ASN B 1 455 ? 195.143 174.538 151.848 1.00 338.02 483 ASN B N 1
ATOM 6380 C CA . ASN B 1 455 ? 194.340 173.672 150.993 1.00 338.02 483 ASN B CA 1
ATOM 6381 C C . ASN B 1 455 ? 194.882 173.637 149.570 1.00 338.02 483 ASN B C 1
ATOM 6382 O O . ASN B 1 455 ? 194.950 172.567 148.955 1.00 338.02 483 ASN B O 1
ATOM 6387 N N . VAL B 1 456 ? 195.268 174.794 149.024 1.00 342.14 484 VAL B N 1
ATOM 6388 C CA . VAL B 1 456 ? 195.760 174.801 147.648 1.00 342.14 484 VAL B CA 1
ATOM 6389 C C . VAL B 1 456 ? 197.129 174.129 147.562 1.00 342.14 484 VAL B C 1
ATOM 6390 O O . VAL B 1 456 ? 197.406 173.396 146.604 1.00 342.14 484 VAL B O 1
ATOM 6394 N N . LEU B 1 457 ? 198.000 174.344 148.558 1.00 342.14 485 LEU B N 1
ATOM 6395 C CA . LEU B 1 457 ? 199.256 173.593 148.597 1.00 342.14 485 LEU B CA 1
ATOM 6396 C C . LEU B 1 457 ? 199.002 172.090 148.617 1.00 342.14 485 LEU B C 1
ATOM 6397 O O . LEU B 1 457 ? 199.609 171.335 147.847 1.00 342.14 485 LEU B O 1
ATOM 6402 N N . GLY B 1 458 ? 198.105 171.638 149.497 1.00 341.20 486 GLY B N 1
ATOM 6403 C CA . GLY B 1 458 ? 197.834 170.214 149.593 1.00 341.20 486 GLY B CA 1
ATOM 6404 C C . GLY B 1 458 ? 197.255 169.640 148.316 1.00 341.20 486 GLY B C 1
ATOM 6405 O O . GLY B 1 458 ? 197.658 168.564 147.870 1.00 341.20 486 GLY B O 1
ATOM 6406 N N . ASP B 1 459 ? 196.307 170.354 147.705 1.00 342.33 487 ASP B N 1
ATOM 6407 C CA . ASP B 1 459 ? 195.694 169.876 146.471 1.00 342.33 487 ASP B CA 1
ATOM 6408 C C . ASP B 1 459 ? 196.705 169.812 145.333 1.00 342.33 487 ASP B C 1
ATOM 6409 O O . ASP B 1 459 ? 196.738 168.831 144.580 1.00 342.33 487 ASP B O 1
ATOM 6414 N N . SER B 1 460 ? 197.540 170.846 145.190 1.00 337.70 488 SER B N 1
ATOM 6415 C CA . SER B 1 460 ? 198.537 170.840 144.125 1.00 337.70 488 SER B CA 1
ATOM 6416 C C . SER B 1 460 ? 199.566 169.735 144.334 1.00 337.70 488 SER B C 1
ATOM 6417 O O . SER B 1 460 ? 199.964 169.060 143.376 1.00 337.70 488 SER B O 1
ATOM 6420 N N . LEU B 1 461 ? 200.005 169.525 145.579 1.00 327.49 489 LEU B N 1
ATOM 6421 C CA . LEU B 1 461 ? 200.976 168.466 145.831 1.00 327.49 489 LEU B CA 1
ATOM 6422 C C . LEU B 1 461 ? 200.357 167.087 145.634 1.00 327.49 489 LEU B C 1
ATOM 6423 O O . LEU B 1 461 ? 201.037 166.169 145.164 1.00 327.49 489 LEU B O 1
ATOM 6428 N N . GLY B 1 462 ? 199.077 166.921 145.975 1.00 327.52 490 GLY B N 1
ATOM 6429 C CA . GLY B 1 462 ? 198.403 165.668 145.679 1.00 327.52 490 GLY B CA 1
ATOM 6430 C C . GLY B 1 462 ? 198.279 165.419 144.188 1.00 327.52 490 GLY B C 1
ATOM 6431 O O . GLY B 1 462 ? 198.458 164.291 143.720 1.00 327.52 490 GLY B O 1
ATOM 6432 N N . ALA B 1 463 ? 197.973 166.468 143.421 1.00 325.84 491 ALA B N 1
ATOM 6433 C CA . ALA B 1 463 ? 197.945 166.333 141.969 1.00 325.84 491 ALA B CA 1
ATOM 6434 C C . ALA B 1 463 ? 199.312 165.926 141.436 1.00 325.84 491 ALA B C 1
ATOM 6435 O O . ALA B 1 463 ? 199.415 165.053 140.567 1.00 325.84 491 ALA B O 1
ATOM 6437 N N . GLY B 1 464 ? 200.376 166.535 141.960 1.00 319.14 492 GLY B N 1
ATOM 6438 C CA . GLY B 1 464 ? 201.714 166.151 141.539 1.00 319.14 492 GLY B CA 1
ATOM 6439 C C . GLY B 1 464 ? 202.051 164.710 141.879 1.00 319.14 492 GLY B C 1
ATOM 6440 O O . GLY B 1 464 ? 202.626 163.987 141.060 1.00 319.14 492 GLY B O 1
ATOM 6441 N N . ILE B 1 465 ? 201.696 164.271 143.089 1.00 315.34 493 ILE B N 1
ATOM 6442 C CA . ILE B 1 465 ? 202.050 162.920 143.515 1.00 315.34 493 ILE B CA 1
ATOM 6443 C C . ILE B 1 465 ? 201.251 161.879 142.738 1.00 315.34 493 ILE B C 1
ATOM 6444 O O . ILE B 1 465 ? 201.756 160.788 142.445 1.00 315.34 493 ILE B O 1
ATOM 6449 N N . VAL B 1 466 ? 199.998 162.186 142.386 1.00 315.71 494 VAL B N 1
ATOM 6450 C CA . VAL B 1 466 ? 199.237 161.233 141.583 1.00 315.71 494 VAL B CA 1
ATOM 6451 C C . VAL B 1 466 ? 199.680 161.278 140.126 1.00 315.71 494 VAL B C 1
ATOM 6452 O O . VAL B 1 466 ? 199.534 160.286 139.401 1.00 315.71 494 VAL B O 1
ATOM 6456 N N . GLU B 1 467 ? 200.220 162.411 139.669 1.00 309.26 495 GLU B N 1
ATOM 6457 C CA . GLU B 1 467 ? 200.854 162.444 138.356 1.00 309.26 495 GLU B CA 1
ATOM 6458 C C . GLU B 1 467 ? 202.096 161.564 138.331 1.00 309.26 495 GLU B C 1
ATOM 6459 O O . GLU B 1 467 ? 202.347 160.859 137.346 1.00 309.26 495 GLU B O 1
ATOM 6465 N N . HIS B 1 468 ? 202.886 161.594 139.407 1.00 304.33 496 HIS B N 1
ATOM 6466 C CA . HIS B 1 468 ? 204.067 160.740 139.486 1.00 304.33 496 HIS B CA 1
ATOM 6467 C C . HIS B 1 468 ? 203.686 159.265 139.462 1.00 304.33 496 HIS B C 1
ATOM 6468 O O . HIS B 1 468 ? 204.337 158.458 138.789 1.00 304.33 496 HIS B O 1
ATOM 6475 N N . LEU B 1 469 ? 202.636 158.895 140.189 1.00 296.23 497 LEU B N 1
ATOM 6476 C CA . LEU B 1 469 ? 202.175 157.511 140.218 1.00 296.23 497 LEU B CA 1
ATOM 6477 C C . LEU B 1 469 ? 201.447 157.151 138.927 1.00 296.23 497 LEU B C 1
ATOM 6478 O O . LEU B 1 469 ? 200.634 156.227 138.898 1.00 296.23 497 LEU B O 1
ATOM 6483 N N . ALA C 1 1 ? 173.381 105.311 143.120 1.00 283.40 29 ALA C N 1
ATOM 6484 C CA . ALA C 1 1 ? 173.374 106.676 143.633 1.00 283.40 29 ALA C CA 1
ATOM 6485 C C . ALA C 1 1 ? 174.741 107.055 144.192 1.00 283.40 29 ALA C C 1
ATOM 6486 O O . ALA C 1 1 ? 175.279 108.115 143.873 1.00 283.40 29 ALA C O 1
ATOM 6488 N N . LYS C 1 2 ? 175.298 106.179 145.032 1.00 291.75 30 LYS C N 1
ATOM 6489 C CA . LYS C 1 2 ? 176.607 106.438 145.621 1.00 291.75 30 LYS C CA 1
ATOM 6490 C C . LYS C 1 2 ? 177.728 106.382 144.592 1.00 291.75 30 LYS C C 1
ATOM 6491 O O . LYS C 1 2 ? 178.797 106.956 144.828 1.00 291.75 30 LYS C O 1
ATOM 6497 N N . LYS C 1 3 ? 177.518 105.698 143.466 1.00 294.58 31 LYS C N 1
ATOM 6498 C CA . LYS C 1 3 ? 178.535 105.677 142.421 1.00 294.58 31 LYS C CA 1
ATOM 6499 C C . LYS C 1 3 ? 178.612 107.008 141.686 1.00 294.58 31 LYS C C 1
ATOM 6500 O O . LYS C 1 3 ? 179.700 107.419 141.265 1.00 294.58 31 LYS C O 1
ATOM 6506 N N . LYS C 1 4 ? 177.475 107.689 141.516 1.00 295.05 32 LYS C N 1
ATOM 6507 C CA . LYS C 1 4 ? 177.476 108.974 140.823 1.00 295.05 32 LYS C CA 1
ATOM 6508 C C . LYS C 1 4 ? 178.270 110.020 141.597 1.00 295.05 32 LYS C C 1
ATOM 6509 O O . LYS C 1 4 ? 179.043 110.785 141.008 1.00 295.05 32 LYS C O 1
ATOM 6515 N N . VAL C 1 5 ? 178.092 110.071 142.920 1.00 294.60 33 VAL C N 1
ATOM 6516 C CA . VAL C 1 5 ? 178.861 111.017 143.722 1.00 294.60 33 VAL C CA 1
ATOM 6517 C C . VAL C 1 5 ? 180.329 110.612 143.768 1.00 294.60 33 VAL C C 1
ATOM 6518 O O . VAL C 1 5 ? 181.209 111.463 143.949 1.00 294.60 33 VAL C O 1
ATOM 6522 N N . GLN C 1 6 ? 180.623 109.319 143.606 1.00 295.96 34 GLN C N 1
ATOM 6523 C CA . GLN C 1 6 ? 182.009 108.873 143.536 1.00 295.96 34 GLN C CA 1
ATOM 6524 C C . GLN C 1 6 ? 182.657 109.225 142.204 1.00 295.96 34 GLN C C 1
ATOM 6525 O O . GLN C 1 6 ? 183.887 109.305 142.129 1.00 295.96 34 GLN C O 1
ATOM 6531 N N . ASN C 1 7 ? 181.861 109.427 141.155 1.00 292.25 35 ASN C N 1
ATOM 6532 C CA . ASN C 1 7 ? 182.385 109.867 139.869 1.00 292.25 35 ASN C CA 1
ATOM 6533 C C . ASN C 1 7 ? 182.433 111.383 139.747 1.00 292.25 35 ASN C C 1
ATOM 6534 O O . ASN C 1 7 ? 183.237 111.908 138.968 1.00 292.25 35 ASN C O 1
ATOM 6539 N N . ILE C 1 8 ? 181.589 112.098 140.500 1.00 281.66 36 ILE C N 1
ATOM 6540 C CA . ILE C 1 8 ? 181.577 113.557 140.465 1.00 281.66 36 ILE C CA 1
ATOM 6541 C C . ILE C 1 8 ? 182.452 114.171 141.552 1.00 281.66 36 ILE C C 1
ATOM 6542 O O . ILE C 1 8 ? 182.518 115.403 141.664 1.00 281.66 36 ILE C O 1
ATOM 6547 N N . THR C 1 9 ? 183.154 113.352 142.334 1.00 272.89 37 THR C N 1
ATOM 6548 C CA . THR C 1 9 ? 183.984 113.813 143.448 1.00 272.89 37 THR C CA 1
ATOM 6549 C C . THR C 1 9 ? 185.270 114.512 143.000 1.00 272.89 37 THR C C 1
ATOM 6550 O O . THR C 1 9 ? 186.122 114.771 143.863 1.00 272.89 37 THR C O 1
ATOM 6554 N N . LYS C 1 10 ? 185.436 114.820 141.715 1.00 255.35 38 LYS C N 1
ATOM 6555 C CA . LYS C 1 10 ? 186.632 115.506 141.251 1.00 255.35 38 LYS C CA 1
ATOM 6556 C C . LYS C 1 10 ? 186.760 116.872 141.921 1.00 255.35 38 LYS C C 1
ATOM 6557 O O . LYS C 1 10 ? 185.780 117.472 142.372 1.00 255.35 38 LYS C O 1
ATOM 6563 N N . GLU C 1 11 ? 187.997 117.366 141.980 1.00 247.64 39 GLU C N 1
ATOM 6564 C CA . GLU C 1 11 ? 188.295 118.578 142.733 1.00 247.64 39 GLU C CA 1
ATOM 6565 C C . GLU C 1 11 ? 187.793 119.827 142.018 1.00 247.64 39 GLU C C 1
ATOM 6566 O O . GLU C 1 11 ? 188.589 120.674 141.599 1.00 247.64 39 GLU C O 1
ATOM 6572 N N . ASP C 1 12 ? 186.473 119.949 141.875 1.00 237.90 40 ASP C N 1
ATOM 6573 C CA . ASP C 1 12 ? 185.827 121.158 141.364 1.00 237.90 40 ASP C CA 1
ATOM 6574 C C . ASP C 1 12 ? 184.691 121.486 142.329 1.00 237.90 40 ASP C C 1
ATOM 6575 O O . ASP C 1 12 ? 183.541 121.099 142.104 1.00 237.90 40 ASP C O 1
ATOM 6580 N N . VAL C 1 13 ? 185.018 122.201 143.404 1.00 223.86 41 VAL C N 1
ATOM 6581 C CA . VAL C 1 13 ? 184.041 122.535 144.434 1.00 223.86 41 VAL C CA 1
ATOM 6582 C C . VAL C 1 13 ? 184.148 124.020 144.754 1.00 223.86 41 VAL C C 1
ATOM 6583 O O . VAL C 1 13 ? 183.317 124.574 145.484 1.00 223.86 41 VAL C O 1
ATOM 6587 N N . LYS C 1 14 ? 185.171 124.677 144.200 1.00 223.50 42 LYS C N 1
ATOM 6588 C CA . LYS C 1 14 ? 185.394 126.088 144.498 1.00 223.50 42 LYS C CA 1
ATOM 6589 C C . LYS C 1 14 ? 184.231 126.951 144.021 1.00 223.50 42 LYS C C 1
ATOM 6590 O O . LYS C 1 14 ? 183.835 127.901 144.705 1.00 223.50 42 LYS C O 1
ATOM 6596 N N . SER C 1 15 ? 183.671 126.639 142.850 1.00 225.49 43 SER C N 1
ATOM 6597 C CA . SER C 1 15 ? 182.509 127.380 142.368 1.00 225.49 43 SER C CA 1
ATOM 6598 C C . SER C 1 15 ? 181.307 127.169 143.281 1.00 225.49 43 SER C C 1
ATOM 6599 O O . SER C 1 15 ? 180.606 128.127 143.632 1.00 225.49 43 SER C O 1
ATOM 6602 N N . TYR C 1 16 ? 181.057 125.920 143.681 1.00 220.04 44 TYR C N 1
ATOM 6603 C CA . TYR C 1 16 ? 179.963 125.642 144.606 1.00 220.04 44 TYR C CA 1
ATOM 6604 C C . TYR C 1 16 ? 180.219 126.281 145.965 1.00 220.04 44 TYR C C 1
ATOM 6605 O O . TYR C 1 16 ? 179.289 126.784 146.608 1.00 220.04 44 TYR C O 1
ATOM 6614 N N . LEU C 1 17 ? 181.473 126.261 146.422 1.00 220.45 45 LEU C N 1
ATOM 6615 C CA . LEU C 1 17 ? 181.811 126.894 147.692 1.00 220.45 45 LEU C CA 1
ATOM 6616 C C . LEU C 1 17 ? 181.549 128.394 147.648 1.00 220.45 45 LEU C C 1
ATOM 6617 O O . LEU C 1 17 ? 181.012 128.967 148.603 1.00 220.45 45 LEU C O 1
ATOM 6622 N N . PHE C 1 18 ? 181.922 129.048 146.546 1.00 221.17 46 PHE C N 1
ATOM 6623 C CA . PHE C 1 18 ? 181.714 130.488 146.435 1.00 221.17 46 PHE C CA 1
ATOM 6624 C C . PHE C 1 18 ? 180.235 130.826 146.287 1.00 221.17 46 PHE C C 1
ATOM 6625 O O . PHE C 1 18 ? 179.771 131.842 146.816 1.00 221.17 46 PHE C O 1
ATOM 6633 N N . ARG C 1 19 ? 179.481 129.990 145.568 1.00 212.11 47 ARG C N 1
ATOM 6634 C CA . ARG C 1 19 ? 178.061 130.265 145.370 1.00 212.11 47 ARG C CA 1
ATOM 6635 C C . ARG C 1 19 ? 177.275 130.162 146.671 1.00 212.11 47 ARG C C 1
ATOM 6636 O O . ARG C 1 19 ? 176.345 130.946 146.894 1.00 212.11 47 ARG C O 1
ATOM 6644 N N . ASN C 1 20 ? 177.627 129.215 147.537 1.00 207.45 48 ASN C N 1
ATOM 6645 C CA . ASN C 1 20 ? 176.946 128.999 148.808 1.00 207.45 48 ASN C CA 1
ATOM 6646 C C . ASN C 1 20 ? 177.881 129.281 149.978 1.00 207.45 48 ASN C C 1
ATOM 6647 O O . ASN C 1 20 ? 177.931 128.533 150.956 1.00 207.45 48 ASN C O 1
ATOM 6652 N N . ALA C 1 21 ? 178.641 130.374 149.884 1.00 200.24 49 ALA C N 1
ATOM 6653 C CA . ALA C 1 21 ? 179.631 130.680 150.912 1.00 200.24 49 ALA C CA 1
ATOM 6654 C C . ALA C 1 21 ? 178.977 131.156 152.203 1.00 200.24 49 ALA C C 1
ATOM 6655 O O . ALA C 1 21 ? 179.459 130.844 153.297 1.00 200.24 49 ALA C O 1
ATOM 6657 N N . PHE C 1 22 ? 177.884 131.916 152.099 1.00 197.56 50 PHE C N 1
ATOM 6658 C CA . PHE C 1 22 ? 177.313 132.556 153.281 1.00 197.56 50 PHE C CA 1
ATOM 6659 C C . PHE C 1 22 ? 176.839 131.532 154.306 1.00 197.56 50 PHE C C 1
ATOM 6660 O O . PHE C 1 22 ? 177.111 131.672 155.505 1.00 197.56 50 PHE C O 1
ATOM 6668 N N . VAL C 1 23 ? 176.131 130.494 153.855 1.00 185.30 51 VAL C N 1
ATOM 6669 C CA . VAL C 1 23 ? 175.591 129.507 154.785 1.00 185.30 51 VAL C CA 1
ATOM 6670 C C . VAL C 1 23 ? 176.714 128.738 155.472 1.00 185.30 51 VAL C C 1
ATOM 6671 O O . VAL C 1 23 ? 176.679 128.519 156.690 1.00 185.30 51 VAL C O 1
ATOM 6675 N N . LEU C 1 24 ? 177.728 128.321 154.712 1.00 187.78 52 LEU C N 1
ATOM 6676 C CA . LEU C 1 24 ? 178.838 127.588 155.311 1.00 187.78 52 LEU C CA 1
ATOM 6677 C C . LEU C 1 24 ? 179.600 128.461 156.300 1.00 187.78 52 LEU C C 1
ATOM 6678 O O . LEU C 1 24 ? 179.958 128.004 157.392 1.00 187.78 52 LEU C O 1
ATOM 6683 N N . LEU C 1 25 ? 179.847 129.723 155.940 1.00 190.00 53 LEU C N 1
ATOM 6684 C CA . LEU C 1 25 ? 180.558 130.623 156.84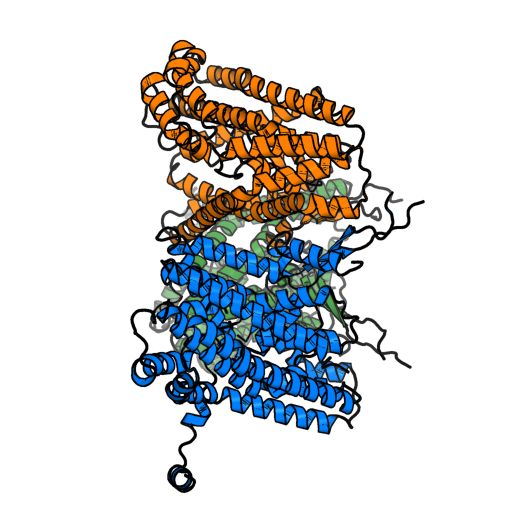2 1.00 190.00 53 LEU C CA 1
ATOM 6685 C C . LEU C 1 25 ? 179.774 130.865 158.126 1.00 190.00 53 LEU C C 1
ATOM 6686 O O . LEU C 1 25 ? 180.352 130.855 159.218 1.00 190.00 53 LEU C O 1
ATOM 6691 N N . THR C 1 26 ? 178.458 131.073 158.027 1.00 187.92 54 THR C N 1
ATOM 6692 C CA . THR C 1 26 ? 177.691 131.336 159.242 1.00 187.92 54 THR C CA 1
ATOM 6693 C C . THR C 1 26 ? 177.569 130.082 160.104 1.00 187.92 54 THR C C 1
ATOM 6694 O O . THR C 1 26 ? 177.600 130.170 161.338 1.00 187.92 54 THR C O 1
ATOM 6698 N N . VAL C 1 27 ? 177.465 128.903 159.482 1.00 183.72 55 VAL C N 1
ATOM 6699 C CA . VAL C 1 27 ? 177.428 127.664 160.255 1.00 183.72 55 VAL C CA 1
ATOM 6700 C C . VAL C 1 27 ? 178.750 127.454 160.983 1.00 183.72 55 VAL C C 1
ATOM 6701 O O . VAL C 1 27 ? 178.776 127.101 162.172 1.00 183.72 55 VAL C O 1
ATOM 6705 N N . THR C 1 28 ? 179.868 127.675 160.285 1.00 183.78 56 THR C N 1
ATOM 6706 C CA . THR C 1 28 ? 181.175 127.550 160.920 1.00 183.78 56 THR C CA 1
ATOM 6707 C C . THR C 1 28 ? 181.333 128.560 162.048 1.00 183.78 56 THR C C 1
ATOM 6708 O O . THR C 1 28 ? 181.883 128.236 163.107 1.00 183.78 56 THR C O 1
ATOM 6712 N N . ALA C 1 29 ? 180.855 129.789 161.840 1.00 186.33 57 ALA C N 1
ATOM 6713 C CA . ALA C 1 29 ? 180.937 130.802 162.885 1.00 186.33 57 ALA C CA 1
ATOM 6714 C C . ALA C 1 29 ? 180.142 130.391 164.116 1.00 186.33 57 ALA C C 1
ATOM 6715 O O . ALA C 1 29 ? 180.622 130.530 165.245 1.00 186.33 57 ALA C O 1
ATOM 6717 N N . VAL C 1 30 ? 178.928 129.870 163.919 1.00 177.57 58 VAL C N 1
ATOM 6718 C CA . VAL C 1 30 ? 178.120 129.431 165.055 1.00 177.57 58 VAL C CA 1
ATOM 6719 C C . VAL C 1 30 ? 178.808 128.289 165.794 1.00 177.57 58 VAL C C 1
ATOM 6720 O O . VAL C 1 30 ? 178.860 128.272 167.032 1.00 177.57 58 VAL C O 1
ATOM 6724 N N . ILE C 1 31 ? 179.349 127.320 165.051 1.00 177.59 59 ILE C N 1
ATOM 6725 C CA . ILE C 1 31 ? 179.997 126.172 165.683 1.00 177.59 59 ILE C CA 1
ATOM 6726 C C . ILE C 1 31 ? 181.211 126.619 166.490 1.00 177.59 59 ILE C C 1
ATOM 6727 O O . ILE C 1 31 ? 181.396 126.217 167.648 1.00 177.59 59 ILE C O 1
ATOM 6732 N N . VAL C 1 32 ? 182.053 127.466 165.894 1.00 177.49 60 VAL C N 1
ATOM 6733 C CA . VAL C 1 32 ? 183.259 127.918 166.578 1.00 177.49 60 VAL C CA 1
ATOM 6734 C C . VAL C 1 32 ? 182.901 128.782 167.780 1.00 177.49 60 VAL C C 1
ATOM 6735 O O . VAL C 1 32 ? 183.566 128.723 168.820 1.00 177.49 60 VAL C O 1
ATOM 6739 N N . GLY C 1 33 ? 181.841 129.585 167.670 1.00 181.78 61 GLY C N 1
ATOM 6740 C CA . GLY C 1 33 ? 181.414 130.384 168.805 1.00 181.78 61 GLY C CA 1
ATOM 6741 C C . GLY C 1 33 ? 180.925 129.533 169.958 1.00 181.78 61 GLY C C 1
ATOM 6742 O O . GLY C 1 33 ? 181.244 129.803 171.118 1.00 181.78 61 GLY C O 1
ATOM 6743 N N . THR C 1 34 ? 180.145 128.492 169.657 1.00 177.73 62 THR C N 1
ATOM 6744 C CA . THR C 1 34 ? 179.704 127.580 170.706 1.00 177.73 62 THR C CA 1
ATOM 6745 C C . THR C 1 34 ? 180.892 126.885 171.359 1.00 177.73 62 THR C C 1
ATOM 6746 O O . THR C 1 34 ? 180.950 126.761 172.590 1.00 177.73 62 THR C O 1
ATOM 6750 N N . ILE C 1 35 ? 181.858 126.442 170.551 1.00 176.31 63 ILE C N 1
ATOM 6751 C CA . ILE C 1 35 ? 183.033 125.764 171.096 1.00 176.31 63 ILE C CA 1
ATOM 6752 C C . ILE C 1 35 ? 183.824 126.708 171.996 1.00 176.31 63 ILE C C 1
ATOM 6753 O O . ILE C 1 35 ? 184.252 126.336 173.096 1.00 176.31 63 ILE C O 1
ATOM 6758 N N . LEU C 1 36 ? 184.029 127.947 171.541 1.00 186.68 64 LEU C N 1
ATOM 6759 C CA . LEU C 1 36 ? 184.793 128.915 172.320 1.00 186.68 64 LEU C CA 1
ATOM 6760 C C . LEU C 1 36 ? 184.074 129.276 173.613 1.00 186.68 64 LEU C C 1
ATOM 6761 O O . LEU C 1 36 ? 184.708 129.412 174.665 1.00 186.68 64 LEU C O 1
ATOM 6766 N N . GLY C 1 37 ? 182.751 129.442 173.555 1.00 191.08 65 GLY C N 1
ATOM 6767 C CA . GLY C 1 37 ? 182.003 129.727 174.767 1.00 191.08 65 GLY C CA 1
ATOM 6768 C C . GLY C 1 37 ? 182.053 128.584 175.760 1.00 191.08 65 GLY C C 1
ATOM 6769 O O . GLY C 1 37 ? 182.155 128.804 176.970 1.00 191.08 65 GLY C O 1
ATOM 6770 N N . PHE C 1 38 ? 181.977 127.346 175.266 1.00 198.42 66 PHE C N 1
ATOM 6771 C CA . PHE C 1 38 ? 182.061 126.196 176.159 1.00 198.42 66 PHE C CA 1
ATOM 6772 C C . PHE C 1 38 ? 183.445 126.078 176.786 1.00 198.42 66 PHE C C 1
ATOM 6773 O O . PHE C 1 38 ? 183.567 125.780 177.980 1.00 198.42 66 PHE C O 1
ATOM 6781 N N . THR C 1 39 ? 184.502 126.307 176.002 1.00 194.96 67 THR C N 1
ATOM 6782 C CA . THR C 1 39 ? 185.855 126.154 176.524 1.00 194.96 67 THR C CA 1
ATOM 6783 C C . THR C 1 39 ? 186.308 127.341 177.364 1.00 194.96 67 THR C C 1
ATOM 6784 O O . THR C 1 39 ? 187.266 127.206 178.132 1.00 194.96 67 THR C O 1
ATOM 6788 N N . LEU C 1 40 ? 185.651 128.494 177.240 1.00 192.61 68 LEU C N 1
ATOM 6789 C CA . LEU C 1 40 ? 185.996 129.665 178.034 1.00 192.61 68 LEU C CA 1
ATOM 6790 C C . LEU C 1 40 ? 185.202 129.758 179.330 1.00 192.61 68 LEU C C 1
ATOM 6791 O O . LEU C 1 40 ? 185.466 130.656 180.138 1.00 192.61 68 LEU C O 1
ATOM 6796 N N . ARG C 1 41 ? 184.242 128.859 179.543 1.00 196.49 69 ARG C N 1
ATOM 6797 C CA . ARG C 1 41 ? 183.447 128.887 180.769 1.00 196.49 69 ARG C CA 1
ATOM 6798 C C . ARG C 1 41 ? 184.280 128.693 182.032 1.00 196.49 69 ARG C C 1
ATOM 6799 O O . ARG C 1 41 ? 184.081 129.457 182.993 1.00 196.49 69 ARG C O 1
ATOM 6807 N N . PRO C 1 42 ? 185.196 127.717 182.121 1.00 195.96 70 PRO C N 1
ATOM 6808 C CA . PRO C 1 42 ? 185.977 127.577 183.363 1.00 195.96 70 PRO C CA 1
ATOM 6809 C C . PRO C 1 42 ? 186.809 128.800 183.708 1.00 195.96 70 PRO C C 1
ATOM 6810 O O . PRO C 1 42 ? 187.015 129.081 184.896 1.00 195.96 70 PRO C O 1
ATOM 6814 N N . TYR C 1 43 ? 187.297 129.534 182.713 1.00 205.73 71 TYR C N 1
ATOM 6815 C CA . TYR C 1 43 ? 188.115 130.720 182.956 1.00 205.73 71 TYR C CA 1
ATOM 6816 C C . TYR C 1 43 ? 187.219 131.844 183.462 1.00 205.73 71 TYR C C 1
ATOM 6817 O O . TYR C 1 43 ? 186.551 132.523 182.679 1.00 205.73 71 TYR C O 1
ATOM 6826 N N . ARG C 1 44 ? 187.196 132.043 184.778 1.00 216.20 72 ARG C N 1
ATOM 6827 C CA . ARG C 1 44 ? 186.401 133.119 185.353 1.00 216.20 72 ARG C CA 1
ATOM 6828 C C . ARG C 1 44 ? 186.993 134.472 184.982 1.00 216.20 72 ARG C C 1
ATOM 6829 O O . ARG C 1 44 ? 188.206 134.684 185.064 1.00 216.20 72 ARG C O 1
ATOM 6837 N N . MET C 1 45 ? 186.123 135.391 184.574 1.00 207.61 73 MET C N 1
ATOM 6838 C CA . MET C 1 45 ? 186.555 136.668 184.026 1.00 207.61 73 MET C CA 1
ATOM 6839 C C . MET C 1 45 ? 185.428 137.684 184.163 1.00 207.61 73 MET C C 1
ATOM 6840 O O . MET C 1 45 ? 184.244 137.336 184.165 1.00 207.61 73 MET C O 1
ATOM 6845 N N . SER C 1 46 ? 185.818 138.952 184.277 1.00 191.43 74 SER C N 1
ATOM 6846 C CA . SER C 1 46 ? 184.954 139.982 184.837 1.00 191.43 74 SER C CA 1
ATOM 6847 C C . SER C 1 46 ? 183.896 140.450 183.834 1.00 191.43 74 SER C C 1
ATOM 6848 O O . SER C 1 46 ? 183.933 140.137 182.640 1.00 191.43 74 SER C O 1
ATOM 6851 N N . TYR C 1 47 ? 182.933 141.217 184.358 1.00 191.45 75 TYR C N 1
ATOM 6852 C CA . TYR C 1 47 ? 181.845 141.748 183.538 1.00 191.45 75 TYR C CA 1
ATOM 6853 C C . TYR C 1 47 ? 182.348 142.769 182.524 1.00 191.45 75 TYR C C 1
ATOM 6854 O O . TYR C 1 47 ? 181.897 142.785 181.372 1.00 191.45 75 TYR C O 1
ATOM 6863 N N . ARG C 1 48 ? 183.263 143.647 182.936 1.00 205.24 76 ARG C N 1
ATOM 6864 C CA . ARG C 1 48 ? 183.853 144.576 181.979 1.00 205.24 76 ARG C CA 1
ATOM 6865 C C . ARG C 1 48 ? 184.571 143.816 180.873 1.00 205.24 76 ARG C C 1
ATOM 6866 O O . ARG C 1 48 ? 1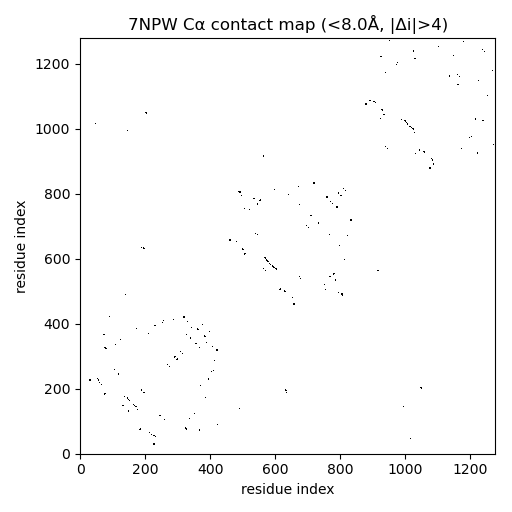84.482 144.178 179.693 1.00 205.24 76 ARG C O 1
ATOM 6874 N N . GLU C 1 49 ? 185.269 142.740 181.240 1.00 209.28 77 GLU C N 1
ATOM 6875 C CA . GLU C 1 49 ? 185.941 141.916 180.245 1.00 209.28 77 GLU C CA 1
ATOM 6876 C C . GLU C 1 49 ? 184.943 141.255 179.299 1.00 209.28 77 GLU C C 1
ATOM 6877 O O . GLU C 1 49 ? 185.197 141.163 178.093 1.00 209.28 77 GLU C O 1
ATOM 6883 N N . VAL C 1 50 ? 183.806 140.781 179.821 1.00 193.14 78 VAL C N 1
ATOM 6884 C CA . VAL C 1 50 ? 182.850 140.103 178.949 1.00 193.14 78 VAL C CA 1
ATOM 6885 C C . VAL C 1 50 ? 182.187 141.100 178.007 1.00 193.14 78 VAL C C 1
ATOM 6886 O O . VAL C 1 50 ? 181.912 140.780 176.846 1.00 193.14 78 VAL C O 1
ATOM 6890 N N . LYS C 1 51 ? 181.935 142.327 178.476 1.00 191.05 79 LYS C N 1
ATOM 6891 C CA . LYS C 1 51 ? 181.443 143.358 177.566 1.00 191.05 79 LYS C CA 1
ATOM 6892 C C . LYS C 1 51 ? 182.478 143.691 176.498 1.00 191.05 79 LYS C C 1
ATOM 6893 O O . LYS C 1 51 ? 182.136 143.838 175.318 1.00 191.05 79 LYS C O 1
ATOM 6899 N N . TYR C 1 52 ? 183.753 143.797 176.889 1.00 202.01 80 TYR C N 1
ATOM 6900 C CA . TYR C 1 52 ? 184.804 144.057 175.911 1.00 202.01 80 TYR C CA 1
ATOM 6901 C C . TYR C 1 52 ? 184.852 142.956 174.860 1.00 202.01 80 TYR C C 1
ATOM 6902 O O . TYR C 1 52 ? 184.999 143.230 173.663 1.00 202.01 80 TYR C O 1
ATOM 6911 N N . PHE C 1 53 ? 184.730 141.702 175.296 1.00 196.54 81 PHE C N 1
ATOM 6912 C CA . PHE C 1 53 ? 184.812 140.572 174.378 1.00 196.54 81 PHE C CA 1
ATOM 6913 C C . PHE C 1 53 ? 183.586 140.489 173.476 1.00 196.54 81 PHE C C 1
ATOM 6914 O O . PHE C 1 53 ? 183.704 140.157 172.291 1.00 196.54 81 PHE C O 1
ATOM 6922 N N . SER C 1 54 ? 182.404 140.784 174.012 1.00 193.08 82 SER C N 1
ATOM 6923 C CA . SER C 1 54 ? 181.155 140.600 173.288 1.00 193.08 82 SER C CA 1
ATOM 6924 C C . SER C 1 54 ? 180.673 141.859 172.580 1.00 193.08 82 SER C C 1
ATOM 6925 O O . SER C 1 54 ? 179.577 141.841 172.011 1.00 193.08 82 SER C O 1
ATOM 6928 N N . PHE C 1 55 ? 181.447 142.948 172.609 1.00 187.84 83 PHE C N 1
ATOM 6929 C CA . PHE C 1 55 ? 181.066 144.161 171.878 1.00 187.84 83 PHE C CA 1
ATOM 6930 C C . PHE C 1 55 ? 180.666 143.954 170.420 1.00 187.84 83 PHE C C 1
ATOM 6931 O O . PHE C 1 55 ? 179.651 144.530 170.013 1.00 187.84 83 PHE C O 1
ATOM 6939 N N . PRO C 1 56 ? 181.396 143.202 169.588 1.00 175.80 84 PRO C N 1
ATOM 6940 C CA . PRO C 1 56 ? 180.963 143.071 168.184 1.00 175.80 84 PRO C CA 1
ATOM 6941 C C . PRO C 1 56 ? 179.576 142.468 168.018 1.00 175.80 84 PRO C C 1
ATOM 6942 O O . PRO C 1 56 ? 178.894 142.782 167.035 1.00 175.80 84 PRO C O 1
ATOM 6946 N N . GLY C 1 57 ? 179.126 141.628 168.952 1.00 183.26 85 GLY C N 1
ATOM 6947 C CA . GLY C 1 57 ? 177.777 141.090 168.846 1.00 183.26 85 GLY C CA 1
ATOM 6948 C C . GLY C 1 57 ? 176.711 142.167 168.933 1.00 183.26 85 GLY C C 1
ATOM 6949 O O . GLY C 1 57 ? 175.844 142.279 168.059 1.00 183.26 85 GLY C O 1
ATOM 6950 N N . GLU C 1 58 ? 176.775 142.999 169.974 1.00 184.01 86 GLU C N 1
ATOM 6951 C CA . GLU C 1 58 ? 175.828 144.101 170.055 1.00 184.01 86 GLU C CA 1
ATOM 6952 C C . GLU C 1 58 ? 176.122 145.192 169.036 1.00 184.01 86 GLU C C 1
ATOM 6953 O O . GLU C 1 58 ? 175.232 145.983 168.730 1.00 184.01 86 GLU C O 1
ATOM 6959 N N . LEU C 1 59 ? 177.333 145.234 168.481 1.00 181.54 87 LEU C N 1
ATOM 6960 C CA . LEU C 1 59 ? 177.609 146.134 167.365 1.00 181.54 87 LEU C CA 1
ATOM 6961 C C . LEU C 1 59 ? 176.820 145.712 166.129 1.00 181.54 87 LEU C C 1
ATOM 6962 O O . LEU C 1 59 ? 176.210 146.544 165.443 1.00 181.54 87 LEU C O 1
ATOM 6967 N N . LEU C 1 60 ? 176.824 144.410 165.839 1.00 185.15 88 LEU C N 1
ATOM 6968 C CA . LEU C 1 60 ? 175.980 143.869 164.779 1.00 185.15 88 LEU C CA 1
ATOM 6969 C C . LEU C 1 60 ? 174.509 144.114 165.083 1.00 185.15 88 LEU C C 1
ATOM 6970 O O . LEU C 1 60 ? 173.727 144.453 164.185 1.00 185.15 88 LEU C O 1
ATOM 6975 N N . MET C 1 61 ? 174.116 143.946 166.346 1.00 195.73 89 MET C N 1
ATOM 6976 C CA . MET C 1 61 ? 172.740 144.243 166.734 1.00 195.73 89 MET C CA 1
ATOM 6977 C C . MET C 1 61 ? 172.393 145.701 166.449 1.00 195.73 89 MET C C 1
ATOM 6978 O O . MET C 1 61 ? 171.303 146.003 165.950 1.00 195.73 89 MET C O 1
ATOM 6983 N N . ARG C 1 62 ? 173.313 146.616 166.763 1.00 186.19 90 ARG C N 1
ATOM 6984 C CA . ARG C 1 62 ? 173.096 148.035 166.509 1.00 186.19 90 ARG C CA 1
ATOM 6985 C C . ARG C 1 62 ? 172.958 148.319 165.019 1.00 186.19 90 ARG C C 1
ATOM 6986 O O . ARG C 1 62 ? 172.105 149.113 164.611 1.00 186.19 90 ARG C O 1
ATOM 6994 N N . MET C 1 63 ? 173.798 147.695 164.191 1.00 184.76 91 MET C N 1
ATOM 6995 C CA . MET C 1 63 ? 173.692 147.909 162.749 1.00 184.76 91 MET C CA 1
ATOM 6996 C C . MET C 1 63 ? 172.362 147.387 162.207 1.00 184.76 91 MET C C 1
ATOM 6997 O O . MET C 1 63 ? 171.715 148.034 161.372 1.00 184.76 91 MET C O 1
ATOM 7002 N N . LEU C 1 64 ? 171.925 146.219 162.684 1.00 199.44 92 LEU C N 1
ATOM 7003 C CA . LEU C 1 64 ? 170.626 145.706 162.252 1.00 199.44 92 LEU C CA 1
ATOM 7004 C C . LEU C 1 64 ? 169.468 146.576 162.733 1.00 199.44 92 LEU C C 1
ATOM 7005 O O . LEU C 1 64 ? 168.488 146.751 162.000 1.00 199.44 92 LEU C O 1
ATOM 7010 N N . GLN C 1 65 ? 169.544 147.133 163.940 1.00 193.27 93 GLN C N 1
ATOM 7011 C CA . GLN C 1 65 ? 168.459 147.999 164.387 1.00 193.27 93 GLN C CA 1
ATOM 7012 C C . GLN C 1 65 ? 168.572 149.406 163.807 1.00 193.27 93 GLN C C 1
ATOM 7013 O O . GLN C 1 65 ? 167.624 150.189 163.923 1.00 193.27 93 GLN C O 1
ATOM 7019 N N . MET C 1 66 ? 169.704 149.740 163.183 1.00 185.58 94 MET C N 1
ATOM 7020 C CA . MET C 1 66 ? 169.725 150.831 162.214 1.00 185.58 94 MET C CA 1
ATOM 7021 C C . MET C 1 66 ? 168.912 150.464 160.983 1.00 185.58 94 MET C C 1
ATOM 7022 O O . MET C 1 66 ? 168.029 151.213 160.548 1.00 185.58 94 MET C O 1
ATOM 7027 N N . LEU C 1 67 ? 169.197 149.291 160.418 1.00 187.19 95 LEU C N 1
ATOM 7028 C CA . LEU C 1 67 ? 168.595 148.890 159.154 1.00 187.19 95 LEU C CA 1
ATOM 7029 C C . LEU C 1 67 ? 167.114 148.558 159.279 1.00 187.19 95 LEU C C 1
ATOM 7030 O O . LEU C 1 67 ? 166.432 148.469 158.254 1.00 187.19 95 LEU C O 1
ATOM 7035 N N . VAL C 1 68 ? 166.608 148.370 160.499 1.00 197.42 96 VAL C N 1
ATOM 7036 C CA . VAL C 1 68 ? 165.243 147.876 160.677 1.00 197.42 96 VAL C CA 1
ATOM 7037 C C . VAL C 1 68 ? 164.219 148.803 160.018 1.00 197.42 96 VAL C C 1
ATOM 7038 O O . VAL C 1 68 ? 163.352 148.350 159.262 1.00 197.42 96 VAL C O 1
ATOM 7042 N N . LEU C 1 69 ? 164.309 150.109 160.273 1.00 185.94 97 LEU C N 1
ATOM 7043 C CA . LEU C 1 69 ? 163.227 151.018 159.896 1.00 185.94 97 LEU C CA 1
ATOM 7044 C C . LEU C 1 69 ? 163.217 151.333 158.399 1.00 185.94 97 LEU C C 1
ATOM 7045 O O . LEU C 1 69 ? 162.193 151.094 157.734 1.00 185.94 97 LEU C O 1
ATOM 7050 N N . PRO C 1 70 ? 164.303 151.884 157.828 1.00 182.63 98 PRO C N 1
ATOM 7051 C CA . PRO C 1 70 ? 164.246 152.235 156.399 1.00 182.63 98 PRO C CA 1
ATOM 7052 C C . PRO C 1 70 ? 163.980 151.035 155.518 1.00 182.63 98 PRO C C 1
ATOM 7053 O O . PRO C 1 70 ? 163.245 151.144 154.529 1.00 182.63 98 PRO C O 1
ATOM 7057 N N . LEU C 1 71 ? 164.536 149.877 155.878 1.00 186.13 99 LEU C N 1
ATOM 7058 C CA . LEU C 1 71 ? 164.332 148.674 155.080 1.00 186.13 99 LEU C CA 1
ATOM 7059 C C . LEU C 1 71 ? 162.851 148.353 154.948 1.00 186.13 99 LEU C C 1
ATOM 7060 O O . LEU C 1 71 ? 162.320 148.265 153.835 1.00 186.13 99 LEU C O 1
ATOM 7065 N N . ILE C 1 72 ? 162.159 148.216 156.081 1.00 187.34 100 ILE C N 1
ATOM 7066 C CA . ILE C 1 72 ? 160.758 147.822 156.038 1.00 187.34 100 ILE C CA 1
ATOM 7067 C C . ILE C 1 72 ? 159.913 148.909 155.386 1.00 187.34 100 ILE C C 1
ATOM 7068 O O . ILE C 1 72 ? 159.072 148.616 154.528 1.00 187.34 100 ILE C O 1
ATOM 7073 N N . ILE C 1 73 ? 160.135 150.178 155.750 1.00 179.02 101 ILE C N 1
ATOM 7074 C CA . ILE C 1 73 ? 159.262 151.230 155.235 1.00 179.02 101 ILE C CA 1
ATOM 7075 C C . ILE C 1 73 ? 159.409 151.357 153.720 1.00 179.02 101 ILE C C 1
ATOM 7076 O O . ILE C 1 73 ? 158.411 151.378 152.988 1.00 179.02 101 ILE C O 1
ATOM 7081 N N . SER C 1 74 ? 160.649 151.372 153.216 1.00 178.72 102 SER C N 1
ATOM 7082 C CA . SER C 1 74 ? 160.857 151.563 151.786 1.00 178.72 102 SER C CA 1
ATOM 7083 C C . SER C 1 74 ? 160.447 150.327 150.995 1.00 178.72 102 SER C C 1
ATOM 7084 O O . SER C 1 74 ? 159.842 150.447 149.922 1.00 178.72 102 SER C O 1
ATOM 7087 N N . SER C 1 75 ? 160.760 149.130 151.505 1.00 179.18 103 SER C N 1
ATOM 7088 C CA . SER C 1 75 ? 160.363 147.915 150.805 1.00 179.18 103 SER C CA 1
ATOM 7089 C C . SER C 1 75 ? 158.848 147.803 150.716 1.00 179.18 103 SER C C 1
ATOM 7090 O O . SER C 1 75 ? 158.306 147.456 149.660 1.00 179.18 103 SER C O 1
ATOM 7093 N N . LEU C 1 76 ? 158.142 148.108 151.808 1.00 177.88 104 LEU C N 1
ATOM 7094 C CA . LEU C 1 76 ? 156.689 148.014 151.778 1.00 177.88 104 LEU C CA 1
ATOM 7095 C C . LEU C 1 76 ? 156.085 149.102 150.898 1.00 177.88 104 LEU C C 1
ATOM 7096 O O . LEU C 1 76 ? 155.084 148.861 150.216 1.00 177.88 104 LEU C O 1
ATOM 7101 N N . VAL C 1 77 ? 156.672 150.303 150.895 1.00 178.43 105 VAL C N 1
ATOM 7102 C CA . VAL C 1 77 ? 156.182 151.352 150.004 1.00 178.43 105 VAL C CA 1
ATOM 7103 C C . VAL C 1 77 ? 156.319 150.916 148.550 1.00 178.43 105 VAL C C 1
ATOM 7104 O O . VAL C 1 77 ? 155.389 151.062 147.748 1.00 178.43 105 VAL C O 1
ATOM 7108 N N . THR C 1 78 ? 157.480 150.356 148.195 1.00 184.00 106 THR C N 1
ATOM 7109 C CA . THR C 1 78 ? 157.685 149.889 146.828 1.00 184.00 106 THR C CA 1
ATOM 7110 C C . THR C 1 78 ? 156.719 148.762 146.477 1.00 184.00 106 THR C C 1
ATOM 7111 O O . THR C 1 78 ? 156.148 148.742 145.379 1.00 184.00 106 THR C O 1
ATOM 7115 N N . GLY C 1 79 ? 156.519 147.819 147.401 1.00 186.23 107 GLY C N 1
ATOM 7116 C CA . GLY C 1 79 ? 155.600 146.723 147.137 1.00 186.23 107 GLY C CA 1
ATOM 7117 C C . GLY C 1 79 ? 154.170 147.189 146.948 1.00 186.23 107 GLY C C 1
ATOM 7118 O O . GLY C 1 79 ? 153.469 146.724 146.046 1.00 186.23 107 GLY C O 1
ATOM 7119 N N . MET C 1 80 ? 153.716 148.116 147.795 1.00 189.60 108 MET C N 1
ATOM 7120 C CA . MET C 1 80 ? 152.366 148.650 147.660 1.00 189.60 108 MET C CA 1
ATOM 7121 C C . MET C 1 80 ? 152.209 149.435 146.365 1.00 189.60 108 MET C C 1
ATOM 7122 O O . MET C 1 80 ? 151.161 149.361 145.713 1.00 189.60 108 MET C O 1
ATOM 7127 N N . ALA C 1 81 ? 153.235 150.198 145.978 1.00 193.33 109 ALA C N 1
ATOM 7128 C CA . ALA C 1 81 ? 153.170 150.932 144.719 1.00 193.33 109 ALA C CA 1
ATOM 7129 C C . ALA C 1 81 ? 153.093 149.982 143.531 1.00 193.33 109 ALA C C 1
ATOM 7130 O O . ALA C 1 81 ? 152.334 150.219 142.584 1.00 193.33 109 ALA C O 1
ATOM 7132 N N . ALA C 1 82 ? 153.870 148.898 143.563 1.00 205.29 110 ALA C N 1
ATOM 7133 C CA . ALA C 1 82 ? 153.862 147.939 142.466 1.00 205.29 110 ALA C CA 1
ATOM 7134 C C . ALA C 1 82 ? 152.620 147.058 142.456 1.00 205.29 110 ALA C C 1
ATOM 7135 O O . ALA C 1 82 ? 152.288 146.494 141.408 1.00 205.29 110 ALA C O 1
ATOM 7137 N N . LEU C 1 83 ? 151.933 146.922 143.594 1.00 212.95 111 LEU C N 1
ATOM 7138 C CA . LEU C 1 83 ? 150.763 146.051 143.653 1.00 212.95 111 LEU C CA 1
ATOM 7139 C C . LEU C 1 83 ? 149.638 146.567 142.764 1.00 212.95 111 LEU C C 1
ATOM 7140 O O . LEU C 1 83 ? 149.006 145.790 142.039 1.00 212.95 111 LEU C O 1
ATOM 7145 N N . ASP C 1 84 ? 149.370 147.874 142.807 1.00 217.35 112 ASP C N 1
ATOM 7146 C CA . ASP C 1 84 ? 148.266 148.428 142.028 1.00 217.35 112 ASP C CA 1
ATOM 7147 C C . ASP C 1 84 ? 148.531 148.324 140.531 1.00 217.35 112 ASP C C 1
ATOM 7148 O O . ASP C 1 84 ? 147.613 148.043 139.752 1.00 217.35 112 ASP C O 1
ATOM 7153 N N . SER C 1 85 ? 149.776 148.555 140.110 1.00 228.30 113 SER C N 1
ATOM 7154 C CA . SER C 1 85 ? 150.095 148.514 138.686 1.00 228.30 113 SER C CA 1
ATOM 7155 C C . SER C 1 85 ? 149.942 147.105 138.125 1.00 228.30 113 SER C C 1
ATOM 7156 O O . SER C 1 85 ? 149.306 146.907 137.083 1.00 228.30 113 SER C O 1
ATOM 7159 N N . LYS C 1 86 ? 150.518 146.111 138.803 1.00 251.60 114 LYS C N 1
ATOM 7160 C CA . LYS C 1 86 ? 150.455 144.742 138.304 1.00 251.60 114 LYS C CA 1
ATOM 7161 C C . LYS C 1 86 ? 149.074 144.130 138.506 1.00 251.60 114 LYS C C 1
ATOM 7162 O O . LYS C 1 86 ? 148.557 143.452 137.611 1.00 251.60 114 LYS C O 1
ATOM 7168 N N . ALA C 1 87 ? 148.461 144.356 139.668 1.00 250.07 115 ALA C N 1
ATOM 7169 C CA . ALA C 1 87 ? 147.125 143.839 139.962 1.00 250.07 115 ALA C CA 1
ATOM 7170 C C . ALA C 1 87 ? 146.119 144.970 139.764 1.00 250.07 115 ALA C C 1
ATOM 7171 O O . ALA C 1 87 ? 145.721 145.663 140.700 1.00 250.07 115 ALA C O 1
ATOM 7173 N N . SER C 1 88 ? 145.709 145.153 138.512 1.00 254.52 116 SER C N 1
ATOM 7174 C CA . SER C 1 88 ? 144.790 146.219 138.138 1.00 254.52 116 SER C CA 1
ATOM 7175 C C . SER C 1 88 ? 143.329 145.789 138.155 1.00 254.52 116 SER C C 1
ATOM 7176 O O . SER C 1 88 ? 142.456 146.609 137.853 1.00 254.52 116 SER C O 1
ATOM 7179 N N . GLY C 1 89 ? 143.038 144.536 138.495 1.00 280.35 117 GLY C N 1
ATOM 7180 C CA . GLY C 1 89 ? 141.669 144.057 138.471 1.00 280.35 117 GLY C CA 1
ATOM 7181 C C . GLY C 1 89 ? 141.162 143.532 139.799 1.00 280.35 117 GLY C C 1
ATOM 7182 O O . GLY C 1 89 ? 141.849 143.628 140.820 1.00 280.35 117 GLY C O 1
ATOM 7183 N N . LYS C 1 90 ? 139.950 142.971 139.792 1.00 295.49 118 LYS C N 1
ATOM 7184 C CA . LYS C 1 90 ? 139.357 142.432 141.010 1.00 295.49 118 LYS C CA 1
ATOM 7185 C C . LYS C 1 90 ? 140.034 141.148 141.470 1.00 295.49 118 LYS C C 1
ATOM 7186 O O . LYS C 1 90 ? 140.005 140.839 142.667 1.00 295.49 118 LYS C O 1
ATOM 7192 N N . MET C 1 91 ? 140.632 140.389 140.549 1.00 290.85 119 MET C N 1
ATOM 7193 C CA . MET C 1 91 ? 141.293 139.149 140.938 1.00 290.85 119 MET C CA 1
ATOM 7194 C C . MET C 1 91 ? 142.523 139.412 141.800 1.00 290.85 119 MET C C 1
ATOM 7195 O O . MET C 1 91 ? 142.852 138.596 142.666 1.00 290.85 119 MET C O 1
ATOM 7200 N N . GLY C 1 92 ? 143.202 140.542 141.596 1.00 305.61 120 GLY C N 1
ATOM 7201 C CA . GLY C 1 92 ? 144.302 140.896 142.480 1.00 305.61 120 GLY C CA 1
ATOM 7202 C C . GLY C 1 92 ? 143.839 141.173 143.898 1.00 305.61 120 GLY C C 1
ATOM 7203 O O . GLY C 1 92 ? 144.479 140.751 144.867 1.00 305.61 120 GLY C O 1
ATOM 7204 N N . MET C 1 93 ? 142.719 141.887 144.040 1.00 309.85 121 MET C N 1
ATOM 7205 C CA . MET C 1 93 ? 142.141 142.105 145.361 1.00 309.85 121 MET C CA 1
ATOM 7206 C C . MET C 1 93 ? 141.707 140.787 145.988 1.00 309.85 121 MET C C 1
ATOM 7207 O O . MET C 1 93 ? 141.888 140.571 147.193 1.00 309.85 121 MET C O 1
ATOM 7212 N N . ARG C 1 94 ? 141.132 139.892 145.182 1.00 303.05 122 ARG C N 1
ATOM 7213 C CA . ARG C 1 94 ? 140.771 138.571 145.687 1.00 303.05 122 ARG C CA 1
ATOM 7214 C C . ARG C 1 94 ? 141.999 137.825 146.194 1.00 303.05 122 ARG C C 1
ATOM 7215 O O . ARG C 1 94 ? 141.963 137.208 147.265 1.00 303.05 122 ARG C O 1
ATOM 7223 N N . ALA C 1 95 ? 143.100 137.883 145.441 1.00 310.10 123 ALA C N 1
ATOM 7224 C CA . ALA C 1 95 ? 144.321 137.191 145.843 1.00 310.10 123 ALA C CA 1
ATOM 7225 C C . ALA C 1 95 ? 144.901 137.773 147.126 1.00 310.10 123 ALA C C 1
ATOM 7226 O O . ALA C 1 95 ? 145.345 137.025 148.006 1.00 310.10 123 ALA C O 1
ATOM 7228 N N . VAL C 1 96 ? 144.920 139.103 147.253 1.00 321.19 124 VAL C N 1
ATOM 7229 C CA . VAL C 1 96 ? 145.492 139.698 148.458 1.00 321.19 124 VAL C CA 1
ATOM 7230 C C . VAL C 1 96 ? 144.606 139.417 149.669 1.00 321.19 124 VAL C C 1
ATOM 7231 O O . VAL C 1 96 ? 145.108 139.191 150.776 1.00 321.19 124 VAL C O 1
ATOM 7235 N N . VAL C 1 97 ? 143.282 139.404 149.483 1.00 319.78 125 VAL C N 1
ATOM 7236 C CA . VAL C 1 97 ? 142.385 139.041 150.579 1.00 319.78 125 VAL C CA 1
ATOM 7237 C C . VAL C 1 97 ? 142.599 137.586 150.980 1.00 319.78 125 VAL C C 1
ATOM 7238 O O . VAL C 1 97 ? 142.608 137.244 152.171 1.00 319.78 125 VAL C O 1
ATOM 7242 N N . TYR C 1 98 ? 142.775 136.707 149.990 1.00 323.93 126 TYR C N 1
ATOM 7243 C CA . TYR C 1 98 ? 143.070 135.304 150.262 1.00 323.93 126 TYR C CA 1
ATOM 7244 C C . TYR C 1 98 ? 144.356 135.151 151.064 1.00 323.93 126 TYR C C 1
ATOM 7245 O O . TYR C 1 98 ? 144.407 134.389 152.037 1.00 323.93 126 TYR C O 1
ATOM 7254 N N . TYR C 1 99 ? 145.405 135.873 150.674 1.00 325.75 127 TYR C N 1
ATOM 7255 C CA . TYR C 1 99 ? 146.673 135.763 151.386 1.00 325.75 127 TYR C CA 1
ATOM 7256 C C . TYR C 1 99 ? 146.565 136.338 152.794 1.00 325.75 127 TYR C C 1
ATOM 7257 O O . TYR C 1 99 ? 147.139 135.789 153.745 1.00 325.75 127 TYR C O 1
ATOM 7266 N N . MET C 1 100 ? 145.811 137.429 152.953 1.00 318.94 128 MET C N 1
ATOM 7267 C CA . MET C 1 100 ? 145.599 138.000 154.278 1.00 318.94 128 MET C CA 1
ATOM 7268 C C . MET C 1 100 ? 144.869 137.019 155.188 1.00 318.94 128 MET C C 1
ATOM 7269 O O . MET C 1 100 ? 145.260 136.820 156.343 1.00 318.94 128 MET C O 1
ATOM 7274 N N . THR C 1 101 ? 143.809 136.384 154.684 1.00 317.05 129 THR C N 1
ATOM 7275 C CA . THR C 1 101 ? 143.081 135.451 155.538 1.00 317.05 129 THR C CA 1
ATOM 7276 C C . THR C 1 101 ? 143.907 134.202 155.830 1.00 317.05 129 THR C C 1
ATOM 7277 O O . THR C 1 101 ? 143.822 133.655 156.936 1.00 317.05 129 THR C O 1
ATOM 7281 N N . THR C 1 102 ? 144.741 133.759 154.881 1.00 312.84 130 THR C N 1
ATOM 7282 C CA . THR C 1 102 ? 145.614 132.623 155.163 1.00 312.84 130 THR C CA 1
ATOM 7283 C C . THR C 1 102 ? 146.636 132.964 156.242 1.00 312.84 130 THR C C 1
ATOM 7284 O O . THR C 1 102 ? 146.908 132.141 157.124 1.00 312.84 130 THR C O 1
ATOM 7288 N N . THR C 1 103 ? 147.213 134.170 156.198 1.00 313.26 131 THR C N 1
ATOM 7289 C CA . THR C 1 103 ? 148.183 134.521 157.232 1.00 313.26 131 THR C CA 1
ATOM 7290 C C . THR C 1 103 ? 147.506 134.750 158.581 1.00 313.26 131 THR C C 1
ATOM 7291 O O . THR C 1 103 ? 148.109 134.478 159.626 1.00 313.26 131 THR C O 1
ATOM 7295 N N . ILE C 1 104 ? 146.251 135.216 158.587 1.00 308.77 132 ILE C N 1
ATOM 7296 C CA . ILE C 1 104 ? 145.507 135.288 159.844 1.00 308.77 132 ILE C CA 1
ATOM 7297 C C . ILE C 1 104 ? 145.277 133.891 160.410 1.00 308.77 132 ILE C C 1
ATOM 7298 O O . ILE C 1 104 ? 145.427 133.663 161.617 1.00 308.77 132 ILE C O 1
ATOM 7303 N N . ILE C 1 105 ? 144.908 132.936 159.553 1.00 307.16 133 ILE C N 1
ATOM 7304 C CA . ILE C 1 105 ? 144.748 131.558 160.015 1.00 307.16 133 ILE C CA 1
ATOM 7305 C C . ILE C 1 105 ? 146.063 131.031 160.575 1.00 307.16 133 ILE C C 1
ATOM 7306 O O . ILE C 1 105 ? 146.090 130.365 161.619 1.00 307.16 133 ILE C O 1
ATOM 7311 N N . ALA C 1 106 ? 147.173 131.327 159.897 1.00 300.28 134 ALA C N 1
ATOM 7312 C CA . ALA C 1 106 ? 148.477 130.873 160.369 1.00 300.28 134 ALA C CA 1
ATOM 7313 C C . ALA C 1 106 ? 148.800 131.447 161.745 1.00 300.28 134 ALA C C 1
ATOM 7314 O O . ALA C 1 106 ? 149.221 130.718 162.652 1.00 300.28 134 ALA C O 1
ATOM 7316 N N . VAL C 1 107 ? 148.597 132.753 161.926 1.00 293.37 135 VAL C N 1
ATOM 7317 C CA . VAL C 1 107 ? 148.973 133.368 163.196 1.00 293.37 135 VAL C CA 1
ATOM 7318 C C . VAL C 1 107 ? 148.060 132.886 164.320 1.00 293.37 135 VAL C C 1
ATOM 7319 O O . VAL C 1 107 ? 148.518 132.655 165.447 1.00 293.37 135 VAL C O 1
ATOM 7323 N N . VAL C 1 108 ? 146.766 132.695 164.039 1.00 297.38 136 VAL C N 1
ATOM 7324 C CA . VAL C 1 108 ? 145.871 132.240 165.099 1.00 297.38 136 VAL C CA 1
ATOM 7325 C C . VAL C 1 108 ? 146.165 130.788 165.466 1.00 297.38 136 VAL C C 1
ATOM 7326 O O . VAL C 1 108 ? 146.142 130.423 166.647 1.00 297.38 136 VAL C O 1
ATOM 7330 N N . ILE C 1 109 ? 146.467 129.938 164.481 1.00 297.27 137 ILE C N 1
ATOM 7331 C CA . ILE C 1 109 ? 146.794 128.559 164.826 1.00 297.27 137 ILE C CA 1
ATOM 7332 C C . ILE C 1 109 ? 148.106 128.507 165.602 1.00 297.27 137 ILE C C 1
ATOM 7333 O O . ILE C 1 109 ? 148.246 127.730 166.553 1.00 297.27 137 ILE C O 1
ATOM 7338 N N . GLY C 1 110 ? 149.067 129.369 165.253 1.00 284.94 138 GLY C N 1
ATOM 7339 C CA . GLY C 1 110 ? 150.310 129.411 166.006 1.00 284.94 138 GLY C CA 1
ATOM 7340 C C . GLY C 1 110 ? 150.114 129.862 167.442 1.00 284.94 138 GLY C C 1
ATOM 7341 O O . GLY C 1 110 ? 150.712 129.301 168.367 1.00 284.94 138 GLY C O 1
ATOM 7342 N N . ILE C 1 111 ? 149.276 130.881 167.651 1.00 284.29 139 ILE C N 1
ATOM 7343 C CA . ILE C 1 111 ? 149.052 131.362 169.011 1.00 284.29 139 ILE C CA 1
ATOM 7344 C C . ILE C 1 111 ? 148.288 130.322 169.826 1.00 284.29 139 ILE C C 1
ATOM 7345 O O . ILE C 1 111 ? 148.555 130.136 171.019 1.00 284.29 139 ILE C O 1
ATOM 7350 N N . ILE C 1 112 ? 147.352 129.603 169.197 1.00 291.34 140 ILE C N 1
ATOM 7351 C CA . ILE C 1 112 ? 146.678 128.512 169.900 1.00 291.34 140 ILE C CA 1
ATOM 7352 C C . ILE C 1 112 ? 147.675 127.426 170.288 1.00 291.34 140 ILE C C 1
ATOM 7353 O O . ILE C 1 112 ? 147.619 126.884 171.399 1.00 291.34 140 ILE C O 1
ATOM 7358 N N . ILE C 1 113 ? 148.600 127.088 169.383 1.00 283.56 141 ILE C N 1
ATOM 7359 C CA . ILE C 1 113 ? 149.607 126.075 169.698 1.00 283.56 141 ILE C CA 1
ATOM 7360 C C . ILE C 1 113 ? 150.453 126.511 170.888 1.00 283.56 141 ILE C C 1
ATOM 7361 O O . ILE C 1 113 ? 150.664 125.743 171.835 1.00 283.56 141 ILE C O 1
ATOM 7366 N N . VAL C 1 114 ? 150.951 127.750 170.860 1.00 275.21 142 VAL C N 1
ATOM 7367 C CA . VAL C 1 114 ? 151.831 128.187 171.941 1.00 275.21 142 VAL C CA 1
ATOM 7368 C C . VAL C 1 114 ? 151.063 128.307 173.252 1.00 275.21 142 VAL C C 1
ATOM 7369 O O . VAL C 1 114 ? 151.641 128.140 174.333 1.00 275.21 142 VAL C O 1
ATOM 7373 N N . ILE C 1 115 ? 149.762 128.598 173.190 1.00 278.87 143 ILE C N 1
ATOM 7374 C CA . ILE C 1 115 ? 148.964 128.637 174.411 1.00 278.87 143 ILE C CA 1
ATOM 7375 C C . ILE C 1 115 ? 148.768 127.233 174.972 1.00 278.87 143 ILE C C 1
ATOM 7376 O O . ILE C 1 115 ? 148.896 127.011 176.183 1.00 278.87 143 ILE C O 1
ATOM 7381 N N . ILE C 1 116 ? 148.472 126.260 174.108 1.00 284.09 144 ILE C N 1
ATOM 7382 C CA . ILE C 1 116 ? 148.071 124.945 174.600 1.00 284.09 144 ILE C CA 1
ATOM 7383 C C . ILE C 1 116 ? 149.279 124.115 175.027 1.00 284.09 144 ILE C C 1
ATOM 7384 O O . ILE C 1 116 ? 149.208 123.369 176.010 1.00 284.09 144 ILE C O 1
ATOM 7389 N N . ILE C 1 117 ? 150.405 124.221 174.318 1.00 272.49 145 ILE C N 1
ATOM 7390 C CA . ILE C 1 117 ? 151.541 123.358 174.632 1.00 272.49 145 ILE C CA 1
ATOM 7391 C C . ILE C 1 117 ? 152.537 123.995 175.596 1.00 272.49 145 ILE C C 1
ATOM 7392 O O . ILE C 1 117 ? 153.304 123.265 176.241 1.00 272.49 145 ILE C O 1
ATOM 7397 N N . HIS C 1 118 ? 152.540 125.327 175.722 1.00 265.83 146 HIS C N 1
ATOM 7398 C CA . HIS C 1 118 ? 153.438 126.048 176.620 1.00 265.83 146 HIS C CA 1
ATOM 7399 C C . HIS C 1 118 ? 154.891 125.651 176.382 1.00 265.83 146 HIS C C 1
ATOM 7400 O O . HIS C 1 118 ? 155.473 124.923 177.197 1.00 265.83 146 HIS C O 1
ATOM 7407 N N . PRO C 1 119 ? 155.502 126.089 175.276 1.00 267.73 147 PRO C N 1
ATOM 7408 C CA . PRO C 1 119 ? 156.895 125.687 175.007 1.00 267.73 147 PRO C CA 1
ATOM 7409 C C . PRO C 1 119 ? 157.867 126.091 176.103 1.00 267.73 147 PRO C C 1
ATOM 7410 O O . PRO C 1 119 ? 158.826 125.358 176.374 1.00 267.73 147 PRO C O 1
ATOM 7414 N N . GLY C 1 120 ? 157.648 127.238 176.741 1.00 263.25 148 GLY C N 1
ATOM 7415 C CA . GLY C 1 120 ? 158.518 127.655 177.819 1.00 263.25 148 GLY C CA 1
ATOM 7416 C C . GLY C 1 120 ? 158.310 126.839 179.079 1.00 263.25 148 GLY C C 1
ATOM 7417 O O . GLY C 1 120 ? 157.249 126.261 179.322 1.00 263.25 148 GLY C O 1
ATOM 7418 N N . LYS C 1 121 ? 159.354 126.794 179.899 1.00 257.34 149 LYS C N 1
ATOM 7419 C CA . LYS C 1 121 ? 159.308 126.057 181.157 1.00 257.34 149 LYS C CA 1
ATOM 7420 C C . LYS C 1 121 ? 159.517 126.989 182.346 1.00 257.34 149 LYS C C 1
ATOM 7421 O O . LYS C 1 121 ? 160.130 126.609 183.344 1.00 257.34 149 LYS C O 1
ATOM 7427 N N . ARG C 1 135 ? 140.085 141.567 181.737 1.00 223.31 163 ARG C N 1
ATOM 7428 C CA . ARG C 1 135 ? 139.547 142.895 181.466 1.00 223.31 163 ARG C CA 1
ATOM 7429 C C . ARG C 1 135 ? 140.389 143.968 182.149 1.00 223.31 163 ARG C C 1
ATOM 7430 O O . ARG C 1 135 ? 140.348 145.138 181.768 1.00 223.31 163 ARG C O 1
ATOM 7438 N N . VAL C 1 136 ? 141.151 143.559 183.165 1.00 222.11 164 VAL C N 1
ATOM 7439 C CA . VAL C 1 136 ? 142.004 144.504 183.879 1.00 222.11 164 VAL C CA 1
ATOM 7440 C C . VAL C 1 136 ? 143.136 144.991 182.983 1.00 222.11 164 VAL C C 1
ATOM 7441 O O . VAL C 1 136 ? 143.538 146.159 183.048 1.00 222.11 164 VAL C O 1
ATOM 7445 N N . THR C 1 137 ? 143.670 144.111 182.137 1.00 213.06 165 THR C N 1
ATOM 7446 C CA . THR C 1 137 ? 144.760 144.482 181.244 1.00 213.06 165 THR C CA 1
ATOM 7447 C C . THR C 1 137 ? 144.436 144.087 179.808 1.00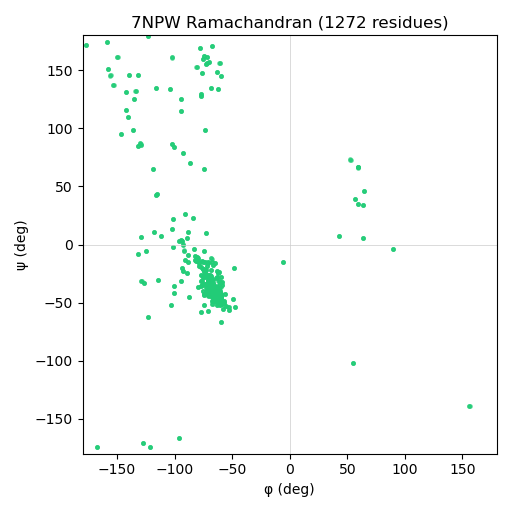 213.06 165 THR C C 1
ATOM 7448 O O . THR C 1 137 ? 144.859 144.761 178.863 1.00 213.06 165 THR C O 1
ATOM 7452 N N . ALA C 1 138 ? 143.672 143.005 179.639 1.00 209.52 166 ALA C N 1
ATOM 7453 C CA . ALA C 1 138 ? 143.348 142.519 178.300 1.00 209.52 166 ALA C CA 1
ATOM 7454 C C . ALA C 1 138 ? 142.583 143.567 177.502 1.00 209.52 166 ALA C C 1
ATOM 7455 O O . ALA C 1 138 ? 142.948 143.892 176.364 1.00 209.52 166 ALA C O 1
ATOM 7457 N N . ALA C 1 139 ? 141.516 144.112 178.089 1.00 202.50 167 ALA C N 1
ATOM 7458 C CA . ALA C 1 139 ? 140.784 145.187 177.431 1.00 202.50 167 ALA C CA 1
ATOM 7459 C C . ALA C 1 139 ? 141.672 146.406 177.236 1.00 202.50 167 ALA C C 1
ATOM 7460 O O . ALA C 1 139 ? 141.640 147.044 176.178 1.00 202.50 167 ALA C O 1
ATOM 7462 N N . ASP C 1 140 ? 142.484 146.735 178.244 1.00 197.27 168 ASP C N 1
ATOM 7463 C CA . ASP C 1 140 ? 143.414 147.851 178.111 1.00 197.27 168 ASP C CA 1
ATOM 7464 C C . ASP C 1 140 ? 144.456 147.578 177.034 1.00 197.27 168 ASP C C 1
ATOM 7465 O O . ASP C 1 140 ? 144.838 148.486 176.290 1.00 197.27 168 ASP C O 1
ATOM 7470 N N . ALA C 1 141 ? 144.934 146.334 176.938 1.00 193.40 169 ALA C N 1
ATOM 7471 C CA . ALA C 1 141 ? 145.915 145.999 175.909 1.00 193.40 169 ALA C CA 1
ATOM 7472 C C . ALA C 1 141 ? 145.325 146.150 174.513 1.00 193.40 169 ALA C C 1
ATOM 7473 O O . ALA C 1 141 ? 145.961 146.716 173.615 1.00 193.40 169 ALA C O 1
ATOM 7475 N N . PHE C 1 142 ? 144.103 145.649 174.309 1.00 194.95 170 PHE C N 1
ATOM 7476 C CA . PHE C 1 142 ? 143.456 145.806 173.009 1.00 194.95 170 PHE C CA 1
ATOM 7477 C C . PHE C 1 142 ? 143.192 147.276 172.703 1.00 194.95 170 PHE C C 1
ATOM 7478 O O . PHE C 1 142 ? 143.369 147.725 171.563 1.00 194.95 170 PHE C O 1
ATOM 7486 N N . LEU C 1 143 ? 142.770 148.040 173.713 1.00 180.06 171 LEU C N 1
ATOM 7487 C CA . LEU C 1 143 ? 142.535 149.467 173.533 1.00 180.06 171 LEU C CA 1
ATOM 7488 C C . LEU C 1 143 ? 143.815 150.181 173.119 1.00 180.06 171 LEU C C 1
ATOM 7489 O O . LEU C 1 143 ? 143.807 151.026 172.214 1.00 180.06 171 LEU C O 1
ATOM 7494 N N . ASP C 1 144 ? 144.931 149.841 173.767 1.00 177.74 172 ASP C N 1
ATOM 7495 C CA . ASP C 1 144 ? 146.205 150.467 173.445 1.00 177.74 172 ASP C CA 1
ATOM 7496 C C . ASP C 1 144 ? 146.703 150.051 172.070 1.00 177.74 172 ASP C C 1
ATOM 7497 O O . ASP C 1 144 ? 147.358 150.846 171.391 1.00 177.74 172 ASP C O 1
ATOM 7502 N N . LEU C 1 145 ? 146.423 148.816 171.644 1.00 176.15 173 LEU C N 1
ATOM 7503 C CA . LEU C 1 145 ? 146.755 148.433 170.275 1.00 176.15 173 LEU C CA 1
ATOM 7504 C C . LEU C 1 145 ? 145.945 149.237 169.268 1.00 176.15 173 LEU C C 1
ATOM 7505 O O . LEU C 1 145 ? 146.486 149.705 168.258 1.00 176.15 173 LEU C O 1
ATOM 7510 N N . ILE C 1 146 ? 144.643 149.396 169.516 1.00 171.23 174 ILE C N 1
ATOM 7511 C CA . ILE C 1 146 ? 143.811 150.159 168.589 1.00 171.23 174 ILE C CA 1
ATOM 7512 C C . ILE C 1 146 ? 144.291 151.603 168.519 1.00 171.23 174 ILE C C 1
ATOM 7513 O O . ILE C 1 146 ? 144.314 152.215 167.444 1.00 171.23 174 ILE C O 1
ATOM 7518 N N . ARG C 1 147 ? 144.693 152.165 169.660 1.00 165.84 175 ARG C N 1
ATOM 7519 C CA . ARG C 1 147 ? 145.278 153.502 169.654 1.00 165.84 175 ARG C CA 1
ATOM 7520 C C . ARG C 1 147 ? 146.632 153.525 168.955 1.00 165.84 175 ARG C C 1
ATOM 7521 O O . ARG C 1 147 ? 147.005 154.541 168.359 1.00 165.84 175 ARG C O 1
ATOM 7529 N N . ASN C 1 148 ? 147.374 152.419 169.013 1.00 167.63 176 ASN C N 1
ATOM 7530 C CA . ASN C 1 148 ? 148.743 152.363 168.520 1.00 167.63 176 ASN C CA 1
ATOM 7531 C C . ASN C 1 148 ? 148.818 152.347 166.999 1.00 167.63 176 ASN C C 1
ATOM 7532 O O . ASN C 1 148 ? 149.896 152.590 166.445 1.00 167.63 176 ASN C O 1
ATOM 7537 N N . MET C 1 149 ? 147.706 152.076 166.312 1.00 175.59 177 MET C N 1
ATOM 7538 C CA . MET C 1 149 ? 147.707 152.156 164.855 1.00 175.59 177 MET C CA 1
ATOM 7539 C C . MET C 1 149 ? 148.012 153.568 164.378 1.00 175.59 177 MET C C 1
ATOM 7540 O O . MET C 1 149 ? 148.493 153.755 163.255 1.00 175.59 177 MET C O 1
ATOM 7545 N N . PHE C 1 150 ? 147.746 154.570 165.213 1.00 177.13 178 PHE C N 1
ATOM 7546 C CA . PHE C 1 150 ? 148.006 155.970 164.886 1.00 177.13 178 PHE C CA 1
ATOM 7547 C C . PHE C 1 150 ? 148.779 156.627 166.021 1.00 177.13 178 PHE C C 1
ATOM 7548 O O . PHE C 1 150 ? 148.189 157.222 166.934 1.00 177.13 178 PHE C O 1
ATOM 7556 N N . PRO C 1 151 ? 150.104 156.531 166.000 1.00 186.52 179 PRO C N 1
ATOM 7557 C CA . PRO C 1 151 ? 150.934 157.297 166.938 1.00 186.52 179 PRO C CA 1
ATOM 7558 C C . PRO C 1 151 ? 150.845 158.781 166.632 1.00 186.52 179 PRO C C 1
ATOM 7559 O O . PRO C 1 151 ? 150.230 159.169 165.628 1.00 186.52 179 PRO C O 1
ATOM 7563 N N . PRO C 1 152 ? 151.393 159.654 167.497 1.00 183.96 180 PRO C N 1
ATOM 7564 C CA . PRO C 1 152 ? 151.375 161.092 167.191 1.00 183.96 180 PRO C CA 1
ATOM 7565 C C . PRO C 1 152 ? 151.836 161.412 165.776 1.00 183.96 180 PRO C C 1
ATOM 7566 O O . PRO C 1 152 ? 151.108 162.054 165.014 1.00 183.96 180 PRO C O 1
ATOM 7570 N N . ASN C 1 153 ? 153.014 160.935 165.395 1.00 177.30 181 ASN C N 1
ATOM 7571 C CA . ASN C 1 153 ? 153.518 161.122 164.039 1.00 177.30 181 ASN C CA 1
ATOM 7572 C C . ASN C 1 153 ? 154.715 160.198 163.844 1.00 177.30 181 ASN C C 1
ATOM 7573 O O . ASN C 1 153 ? 155.040 159.382 164.713 1.00 177.30 181 ASN C O 1
ATOM 7578 N N . LEU C 1 154 ? 155.372 160.329 162.690 1.00 169.37 182 LEU C N 1
ATOM 7579 C CA . LEU C 1 154 ? 156.477 159.437 162.356 1.00 169.37 182 LEU C CA 1
ATOM 7580 C C . LEU C 1 154 ? 157.635 159.592 163.335 1.00 169.37 182 LEU C C 1
ATOM 7581 O O . LEU C 1 154 ? 158.244 158.597 163.747 1.00 169.37 182 LEU C O 1
ATOM 7586 N N . VAL C 1 155 ? 157.949 160.829 163.727 1.00 169.97 183 VAL C N 1
ATOM 7587 C CA . VAL C 1 155 ? 159.097 161.060 164.597 1.00 169.97 183 VAL C CA 1
ATOM 7588 C C . VAL C 1 155 ? 158.885 160.408 165.959 1.00 169.97 183 VAL C C 1
ATOM 7589 O O . VAL C 1 155 ? 159.783 159.741 166.485 1.00 169.97 183 VAL C O 1
ATOM 7593 N N . GLU C 1 156 ? 157.700 160.581 166.550 1.00 177.18 184 GLU C N 1
ATOM 7594 C CA . GLU C 1 156 ? 157.416 159.926 167.822 1.00 177.18 184 GLU C CA 1
ATOM 7595 C C . GLU C 1 156 ? 157.354 158.413 167.661 1.00 177.18 184 GLU C C 1
ATOM 7596 O O . GLU C 1 156 ? 157.846 157.673 168.520 1.00 177.18 184 GLU C O 1
ATOM 7602 N N . ALA C 1 157 ? 156.758 157.935 166.566 1.00 172.06 185 ALA C N 1
ATOM 7603 C CA . ALA C 1 157 ? 156.691 156.500 166.322 1.00 172.06 185 ALA C CA 1
ATOM 7604 C C . ALA C 1 157 ? 158.069 155.879 166.150 1.00 172.06 185 ALA C C 1
ATOM 7605 O O . ALA C 1 157 ? 158.222 154.669 166.352 1.00 172.06 185 ALA C O 1
ATOM 7607 N N . CYS C 1 158 ? 159.071 156.674 165.772 1.00 178.61 186 CYS C N 1
ATOM 7608 C CA . CYS C 1 158 ? 160.411 156.128 165.582 1.00 178.61 186 CYS C CA 1
ATOM 7609 C C . CYS C 1 158 ? 161.001 155.609 166.889 1.00 178.61 186 CYS C C 1
ATOM 7610 O O . CYS C 1 158 ? 161.637 154.549 166.908 1.00 178.61 186 CYS C O 1
ATOM 7613 N N . PHE C 1 159 ? 160.804 156.333 167.995 1.00 173.55 187 PHE C N 1
ATOM 7614 C CA . PHE C 1 159 ? 161.527 156.022 169.222 1.00 173.55 187 PHE C CA 1
ATOM 7615 C C . PHE C 1 159 ? 160.673 155.769 170.459 1.00 173.55 187 PHE C C 1
ATOM 7616 O O . PHE C 1 159 ? 161.240 155.399 171.493 1.00 173.55 187 PHE C O 1
ATOM 7624 N N . LYS C 1 160 ? 159.353 155.945 170.409 1.00 167.59 188 LYS C N 1
ATOM 7625 C CA . LYS C 1 160 ? 158.531 155.626 171.570 1.00 167.59 188 LYS C CA 1
ATOM 7626 C C . LYS C 1 160 ? 157.100 155.321 171.155 1.00 167.59 188 LYS C C 1
ATOM 7627 O O . LYS C 1 160 ? 156.579 155.906 170.202 1.00 167.59 188 LYS C O 1
ATOM 7633 N N . GLN C 1 161 ? 156.476 154.392 171.876 1.00 166.66 189 GLN C N 1
ATOM 7634 C CA . GLN C 1 161 ? 155.109 153.974 171.609 1.00 166.66 189 GLN C CA 1
ATOM 7635 C C . GLN C 1 161 ? 154.155 154.736 172.528 1.00 166.66 189 GLN C C 1
ATOM 7636 O O . GLN C 1 161 ? 154.521 155.727 173.164 1.00 166.66 189 GLN C O 1
ATOM 7642 N N . PHE C 1 162 ? 152.913 154.269 172.599 1.00 168.03 190 PHE C N 1
ATOM 7643 C CA . PHE C 1 162 ? 151.937 154.740 173.568 1.00 168.03 190 PHE C CA 1
ATOM 7644 C C . PHE C 1 162 ? 151.571 153.593 174.499 1.00 168.03 190 PHE C C 1
ATOM 7645 O O . PHE C 1 162 ? 151.333 152.468 174.047 1.00 168.03 190 PHE C O 1
ATOM 7653 N N . LYS C 1 163 ? 151.534 153.876 175.799 1.00 169.53 191 LYS C N 1
ATOM 7654 C CA . LYS C 1 163 ? 151.157 152.879 176.791 1.00 169.53 191 LYS C CA 1
ATOM 7655 C C . LYS C 1 163 ? 150.323 153.543 177.874 1.00 169.53 191 LYS C C 1
ATOM 7656 O O . LYS C 1 163 ? 150.710 154.586 178.408 1.00 169.53 191 LYS C O 1
ATOM 7662 N N . THR C 1 164 ? 149.185 152.935 178.196 1.00 178.66 192 THR C N 1
ATOM 7663 C CA . THR C 1 164 ? 148.305 153.473 179.221 1.00 178.66 192 THR C CA 1
ATOM 7664 C C . THR C 1 164 ? 148.864 153.197 180.612 1.00 178.66 192 THR C C 1
ATOM 7665 O O . THR C 1 164 ? 149.529 152.185 180.851 1.00 178.66 192 THR C O 1
ATOM 7669 N N . ASN C 1 165 ? 148.590 154.119 181.532 1.00 190.34 193 ASN C N 1
ATOM 7670 C CA . ASN C 1 165 ? 149.050 153.992 182.909 1.00 190.34 193 ASN C CA 1
ATOM 7671 C C . ASN C 1 165 ? 147.880 154.143 183.872 1.00 190.34 193 ASN C C 1
ATOM 7672 O O . ASN C 1 165 ? 146.721 154.177 183.446 1.00 190.34 193 ASN C O 1
ATOM 7677 N N . TYR C 1 166 ? 148.170 154.237 185.168 1.00 207.90 194 TYR C N 1
ATOM 7678 C CA . TYR C 1 166 ? 147.140 154.420 186.188 1.00 207.90 194 TYR C CA 1
ATOM 7679 C C . TYR C 1 166 ? 147.669 155.402 187.224 1.00 207.90 194 TYR C C 1
ATOM 7680 O O . TYR C 1 166 ? 148.578 155.069 187.990 1.00 207.90 194 TYR C O 1
ATOM 7689 N N . GLU C 1 167 ? 147.101 156.607 187.245 1.00 227.11 195 GLU C N 1
ATOM 7690 C CA . GLU C 1 167 ? 147.572 157.675 188.117 1.00 227.11 195 GLU C CA 1
ATOM 7691 C C . GLU C 1 167 ? 146.918 157.670 189.495 1.00 227.11 195 GLU C C 1
ATOM 7692 O O . GLU C 1 167 ? 147.354 158.428 190.368 1.00 227.11 195 GLU C O 1
ATOM 7698 N N . LYS C 1 168 ? 145.887 156.852 189.707 1.00 228.06 196 LYS C N 1
ATOM 7699 C CA . LYS C 1 168 ? 145.291 156.549 191.007 1.00 228.06 196 LYS C CA 1
ATOM 7700 C C . LYS C 1 168 ? 144.648 157.744 191.704 1.00 228.06 196 LYS C C 1
ATOM 7701 O O . LYS C 1 168 ? 144.211 157.599 192.852 1.00 228.06 196 LYS C O 1
ATOM 7707 N N . ARG C 1 169 ? 144.570 158.913 191.069 1.00 237.50 197 ARG C N 1
ATOM 7708 C CA . ARG C 1 169 ? 143.998 160.106 191.698 1.00 237.50 197 ARG C CA 1
ATOM 7709 C C . ARG C 1 169 ? 142.957 160.706 190.757 1.00 237.50 197 ARG C C 1
ATOM 7710 O O . ARG C 1 169 ? 143.257 161.614 189.978 1.00 237.50 197 ARG C O 1
ATOM 7712 N N . SER C 1 170 ? 141.726 160.207 190.845 1.00 237.99 198 SER C N 1
ATOM 7713 C CA . SER C 1 170 ? 140.631 160.709 190.028 1.00 237.99 198 SER C CA 1
ATOM 7714 C C . SER C 1 170 ? 139.374 160.778 190.880 1.00 237.99 198 SER C C 1
ATOM 7715 O O . SER C 1 170 ? 139.167 159.934 191.757 1.00 237.99 198 SER C O 1
ATOM 7718 N N . PHE C 1 171 ? 138.543 161.783 190.612 1.00 238.96 199 PHE C N 1
ATOM 7719 C CA . PHE C 1 171 ? 137.291 161.996 191.337 1.00 238.96 199 PHE C CA 1
ATOM 7720 C C . PHE C 1 171 ? 137.518 162.097 192.843 1.00 238.96 199 PHE C C 1
ATOM 7721 O O . PHE C 1 171 ? 136.668 161.694 193.637 1.00 238.96 199 PHE C O 1
ATOM 7723 N N . ILE C 1 199 ? 136.817 157.842 199.050 1.00 263.17 227 ILE C N 1
ATOM 7724 C CA . ILE C 1 199 ? 135.580 157.778 198.283 1.00 263.17 227 ILE C CA 1
ATOM 7725 C C . ILE C 1 199 ? 135.887 157.639 196.797 1.00 263.17 227 ILE C C 1
ATOM 7726 O O . ILE C 1 199 ? 134.987 157.706 195.960 1.00 263.17 227 ILE C O 1
ATOM 7731 N N . THR C 1 200 ? 137.166 157.445 196.474 1.00 249.57 228 THR C N 1
ATOM 7732 C CA . THR C 1 200 ? 137.595 157.315 195.079 1.00 249.57 228 THR C CA 1
ATOM 7733 C C . THR C 1 200 ? 138.779 156.345 195.047 1.00 249.57 228 THR C C 1
ATOM 7734 O O . THR C 1 200 ? 139.928 156.740 195.257 1.00 249.57 228 THR C O 1
ATOM 7736 N N . GLU C 1 201 ? 138.478 155.074 194.780 1.00 244.95 229 GLU C N 1
ATOM 7737 C CA . GLU C 1 201 ? 139.495 154.027 194.666 1.00 244.95 229 GLU C CA 1
ATOM 7738 C C . GLU C 1 201 ? 139.135 153.181 193.449 1.00 244.95 229 GLU C C 1
ATOM 7739 O O . GLU C 1 201 ? 138.284 152.291 193.536 1.00 244.95 229 GLU C O 1
ATOM 7745 N N . GLU C 1 202 ? 139.783 153.460 192.320 1.00 240.82 230 GLU C N 1
ATOM 7746 C CA . GLU C 1 202 ? 139.463 152.777 191.076 1.00 240.82 230 GLU C CA 1
ATOM 7747 C C . GLU C 1 202 ? 140.711 152.683 190.211 1.00 240.82 230 GLU C C 1
ATOM 7748 O O . GLU C 1 202 ? 141.688 153.411 190.409 1.00 240.82 230 GLU C O 1
ATOM 7754 N N . LEU C 1 203 ? 140.663 151.769 189.242 1.00 223.84 231 LEU C N 1
ATOM 7755 C CA . LEU C 1 203 ? 141.758 151.575 188.291 1.00 223.84 231 LEU C CA 1
ATOM 7756 C C . LEU C 1 203 ? 141.574 152.533 187.113 1.00 223.84 231 LEU C C 1
ATOM 7757 O O . LEU C 1 203 ? 141.259 152.148 185.985 1.00 223.84 231 LEU C O 1
ATOM 7762 N N . VAL C 1 204 ? 141.777 153.811 187.401 1.00 205.50 232 VAL C N 1
ATOM 7763 C CA . VAL C 1 204 ? 141.544 154.859 186.405 1.00 205.50 232 VAL C CA 1
ATOM 7764 C C . VAL C 1 204 ? 142.707 154.877 185.414 1.00 205.50 232 VAL C C 1
ATOM 7765 O O . VAL C 1 204 ? 143.874 154.899 185.836 1.00 205.50 232 VAL C O 1
ATOM 7769 N N . PRO C 1 205 ? 142.438 154.814 184.113 1.00 187.20 233 PRO C N 1
ATOM 7770 C CA . PRO C 1 205 ? 143.519 154.919 183.128 1.00 187.20 233 PRO C CA 1
ATOM 7771 C C . PRO C 1 205 ? 144.005 156.353 182.983 1.00 187.20 233 PRO C C 1
ATOM 7772 O O . PRO C 1 205 ? 143.316 157.316 183.327 1.00 187.20 233 PRO C O 1
ATOM 7776 N N . VAL C 1 206 ? 145.220 156.482 182.458 1.00 183.85 234 VAL C N 1
ATOM 7777 C CA . VAL C 1 206 ? 145.813 157.787 182.172 1.00 183.85 234 VAL C CA 1
ATOM 7778 C C . VAL C 1 206 ? 146.814 157.620 181.033 1.00 183.85 234 VAL C C 1
ATOM 7779 O O . VAL C 1 206 ? 147.558 156.628 181.002 1.00 183.85 234 VAL C O 1
ATOM 7783 N N . PRO C 1 207 ? 146.844 158.534 180.062 1.00 175.37 235 PRO C N 1
ATOM 7784 C CA . PRO C 1 207 ? 147.781 158.390 178.941 1.00 175.37 235 PRO C CA 1
ATOM 7785 C C . PRO C 1 207 ? 149.234 158.439 179.393 1.00 175.37 235 PRO C C 1
ATOM 7786 O O . PRO C 1 207 ? 149.586 159.108 180.367 1.00 175.37 235 PRO C O 1
ATOM 7790 N N . GLY C 1 208 ? 150.080 157.715 178.662 1.00 170.99 236 GLY C N 1
ATOM 7791 C CA . GLY C 1 208 ? 151.504 157.675 178.938 1.00 170.99 236 GLY C CA 1
ATOM 7792 C C . GLY C 1 208 ? 152.267 157.233 177.709 1.00 170.99 236 GLY C C 1
ATOM 7793 O O . GLY C 1 208 ? 151.685 156.864 176.687 1.00 170.99 236 GLY C O 1
ATOM 7794 N N . SER C 1 209 ? 153.594 157.273 177.823 1.00 164.08 237 SER C N 1
ATOM 7795 C CA . SER C 1 209 ? 154.483 156.938 176.719 1.00 164.08 237 SER C CA 1
ATOM 7796 C C . SER C 1 209 ? 155.565 155.978 177.190 1.00 164.08 237 SER C C 1
ATOM 7797 O O . SER C 1 209 ? 156.024 156.057 178.334 1.00 164.08 237 SER C O 1
ATOM 7800 N N . VAL C 1 210 ? 155.969 155.072 176.301 1.00 164.69 238 VAL C N 1
ATOM 7801 C CA . VAL C 1 210 ? 157.017 154.095 176.575 1.00 164.69 238 VAL C CA 1
ATOM 7802 C C . VAL C 1 210 ? 157.968 154.064 175.385 1.00 164.69 238 VAL C C 1
ATOM 7803 O O . VAL C 1 210 ? 157.525 153.980 174.235 1.00 164.69 238 VAL C O 1
ATOM 7807 N N . ASN C 1 211 ? 159.268 154.131 175.664 1.00 171.36 239 ASN C N 1
ATOM 7808 C CA . ASN C 1 211 ? 160.272 154.170 174.609 1.00 171.36 239 ASN C CA 1
ATOM 7809 C C . ASN C 1 211 ? 160.374 152.827 173.891 1.00 171.36 239 ASN C C 1
ATOM 7810 O O . ASN C 1 211 ? 160.009 151.777 174.428 1.00 171.36 239 ASN C O 1
ATOM 7815 N N . GLY C 1 212 ? 160.878 152.873 172.659 1.00 170.00 240 GLY C N 1
ATOM 7816 C CA . GLY C 1 212 ? 161.066 151.678 171.858 1.00 170.00 240 GLY C CA 1
ATOM 7817 C C . GLY C 1 212 ? 161.087 151.968 170.371 1.00 170.00 240 GLY C C 1
ATOM 7818 O O . GLY C 1 212 ? 161.691 152.951 169.935 1.00 170.00 240 GLY C O 1
ATOM 7819 N N . VAL C 1 213 ? 160.447 151.108 169.579 1.00 187.67 241 VAL C N 1
ATOM 7820 C CA . VAL C 1 213 ? 160.232 151.348 168.155 1.00 187.67 241 VAL C CA 1
ATOM 7821 C C . VAL C 1 213 ? 158.789 150.978 167.844 1.00 187.67 241 VAL C C 1
ATOM 7822 O O . VAL C 1 213 ? 158.356 149.860 168.144 1.00 187.67 241 VAL C O 1
ATOM 7826 N N . ASN C 1 214 ? 158.039 151.911 167.256 1.00 170.33 242 ASN C N 1
ATOM 7827 C CA . ASN C 1 214 ? 156.618 151.702 166.982 1.00 170.33 242 ASN C CA 1
ATOM 7828 C C . ASN C 1 214 ? 156.455 151.382 165.499 1.00 170.33 242 ASN C C 1
ATOM 7829 O O . ASN C 1 214 ? 156.209 152.252 164.663 1.00 170.33 242 ASN C O 1
ATOM 7834 N N . ALA C 1 215 ? 156.595 150.094 165.177 1.00 173.63 243 ALA C N 1
ATOM 7835 C CA . ALA C 1 215 ? 156.470 149.663 163.790 1.00 173.63 243 ALA C CA 1
ATOM 7836 C C . ALA C 1 215 ? 155.017 149.614 163.334 1.00 173.63 243 ALA C C 1
ATOM 7837 O O . ALA C 1 215 ? 154.728 149.923 162.174 1.00 173.63 243 ALA C O 1
ATOM 7839 N N . LEU C 1 216 ? 154.095 149.241 164.227 1.00 175.20 244 LEU C N 1
ATOM 7840 C CA . LEU C 1 216 ? 152.716 148.980 163.818 1.00 175.20 244 LEU C CA 1
ATOM 7841 C C . LEU C 1 216 ? 152.070 150.220 163.210 1.00 175.20 244 LEU C C 1
ATOM 7842 O O . LEU C 1 216 ? 151.519 150.170 162.103 1.00 175.20 244 LEU C O 1
ATOM 7847 N N . GLY C 1 217 ? 152.128 151.348 163.919 1.00 161.95 245 GLY C N 1
ATOM 7848 C CA . GLY C 1 217 ? 151.638 152.586 163.339 1.00 161.95 245 GLY C CA 1
ATOM 7849 C C . GLY C 1 217 ? 152.423 152.985 162.106 1.00 161.95 245 GLY C C 1
ATOM 7850 O O . GLY C 1 217 ? 151.848 153.397 161.094 1.00 161.95 245 GLY C O 1
ATOM 7851 N N . LEU C 1 218 ? 153.748 152.847 162.167 1.00 157.63 246 LEU C N 1
ATOM 7852 C CA . LEU C 1 218 ? 154.578 153.152 161.009 1.00 157.63 246 LEU C CA 1
ATOM 7853 C C . LEU C 1 218 ? 154.242 152.243 159.835 1.00 157.63 246 LEU C C 1
ATOM 7854 O O . LEU C 1 218 ? 154.142 152.706 158.694 1.00 157.63 246 LEU C O 1
ATOM 7859 N N . VAL C 1 219 ? 154.049 150.947 160.093 1.00 160.26 247 VAL C N 1
ATOM 7860 C CA . VAL C 1 219 ? 153.803 150.017 158.994 1.00 160.26 247 VAL C CA 1
ATOM 7861 C C . VAL C 1 219 ? 152.427 150.258 158.380 1.00 160.26 247 VAL C C 1
ATOM 7862 O O . VAL C 1 219 ? 152.263 150.179 157.157 1.00 160.26 247 VAL C O 1
ATOM 7866 N N . VAL C 1 220 ? 151.420 150.580 159.199 1.00 156.52 248 VAL C N 1
ATOM 7867 C CA . VAL C 1 220 ? 150.094 150.832 158.638 1.00 156.52 248 VAL C CA 1
ATOM 7868 C C . VAL C 1 220 ? 150.079 152.148 157.864 1.00 156.52 248 VAL C C 1
ATOM 7869 O O . VAL C 1 220 ? 149.444 152.253 156.804 1.00 156.52 248 VAL C O 1
ATOM 7873 N N . PHE C 1 221 ? 150.787 153.168 158.363 1.00 146.25 249 PHE C N 1
ATOM 7874 C CA . PHE C 1 221 ? 150.905 154.411 157.608 1.00 146.25 249 PHE C CA 1
ATOM 7875 C C . PHE C 1 221 ? 151.623 154.178 156.287 1.00 146.25 249 PHE C C 1
ATOM 7876 O O . PHE C 1 221 ? 151.243 154.744 155.255 1.00 146.25 249 PHE C O 1
ATOM 7884 N N . SER C 1 222 ? 152.668 153.347 156.301 1.00 160.74 250 SER C N 1
ATOM 7885 C CA . SER C 1 222 ? 153.374 153.018 155.068 1.00 160.74 250 SER C CA 1
ATOM 7886 C C . SER C 1 222 ? 152.464 152.288 154.090 1.00 160.74 250 SER C C 1
ATOM 7887 O O . SER C 1 222 ? 152.496 152.559 152.886 1.00 160.74 250 SER C O 1
ATOM 7890 N N . MET C 1 223 ? 151.644 151.358 154.588 1.00 173.39 251 MET C N 1
ATOM 7891 C CA . MET C 1 223 ? 150.706 150.654 153.717 1.00 173.39 251 MET C CA 1
ATOM 7892 C C . MET C 1 223 ? 149.723 151.622 153.074 1.00 173.39 251 MET C C 1
ATOM 7893 O O . MET C 1 223 ? 149.477 151.565 151.861 1.00 173.39 251 MET C O 1
ATOM 7898 N N . CYS C 1 224 ? 149.151 152.524 153.874 1.00 161.74 252 CYS C N 1
ATOM 7899 C CA . CYS C 1 224 ? 148.182 153.470 153.329 1.00 161.74 252 CYS C CA 1
ATOM 7900 C C . CYS C 1 224 ? 148.832 154.406 152.315 1.00 161.74 252 CYS C C 1
ATOM 7901 O O . CYS C 1 224 ? 148.268 154.657 151.241 1.00 161.74 252 CYS C O 1
ATOM 7904 N N . PHE C 1 225 ? 150.025 154.919 152.630 1.00 152.69 253 PHE C N 1
ATOM 7905 C CA . PHE C 1 225 ? 150.717 155.813 151.708 1.00 152.69 253 PHE C CA 1
ATOM 7906 C C . PHE C 1 225 ? 151.087 155.095 150.416 1.00 152.69 253 PHE C C 1
ATOM 7907 O O . PHE C 1 225 ? 150.986 155.671 149.326 1.00 152.69 253 PHE C O 1
ATOM 7915 N N . GLY C 1 226 ? 151.526 153.839 150.519 1.00 165.80 254 GLY C N 1
ATOM 7916 C CA . GLY C 1 226 ? 151.839 153.074 149.326 1.00 165.80 254 GLY C CA 1
ATOM 7917 C C . GLY C 1 226 ? 150.621 152.825 148.462 1.00 165.80 254 GLY C C 1
ATOM 7918 O O . GLY C 1 226 ? 150.693 152.909 147.235 1.00 165.80 254 GLY C O 1
ATOM 7919 N N . PHE C 1 227 ? 149.482 152.521 149.089 1.00 169.66 255 PHE C N 1
ATOM 7920 C CA . PHE C 1 227 ? 148.248 152.369 148.325 1.00 169.66 255 PHE C CA 1
ATOM 7921 C C . PHE C 1 227 ? 147.884 153.665 147.611 1.00 169.66 255 PHE C C 1
ATOM 7922 O O . PHE C 1 227 ? 147.516 153.652 146.428 1.00 169.66 255 PHE C O 1
ATOM 7930 N N . VAL C 1 228 ? 148.000 154.797 148.310 1.00 161.16 256 VAL C N 1
ATOM 7931 C CA . VAL C 1 228 ? 147.655 156.081 147.703 1.00 161.16 256 VAL C CA 1
ATOM 7932 C C . VAL C 1 228 ? 148.566 156.377 146.517 1.00 161.16 256 VAL C C 1
ATOM 7933 O O . VAL C 1 228 ? 148.102 156.780 145.444 1.00 161.16 256 VAL C O 1
ATOM 7937 N N . ILE C 1 229 ? 149.876 156.174 146.685 1.00 168.57 257 ILE C N 1
ATOM 7938 C CA . ILE C 1 229 ? 150.794 156.500 145.595 1.00 168.57 257 ILE C CA 1
ATOM 7939 C C . ILE C 1 229 ? 150.641 155.515 144.441 1.00 168.57 257 ILE C C 1
ATOM 7940 O O . ILE C 1 229 ? 150.846 155.880 143.278 1.00 168.57 257 ILE C O 1
ATOM 7945 N N . GLY C 1 230 ? 150.283 154.261 144.729 1.00 177.56 258 GLY C N 1
ATOM 7946 C CA . GLY C 1 230 ? 150.024 153.305 143.670 1.00 177.56 258 GLY C CA 1
ATOM 7947 C C . GLY C 1 230 ? 148.728 153.551 142.933 1.00 177.56 258 GLY C C 1
ATOM 7948 O O . GLY C 1 230 ? 148.580 153.099 141.793 1.00 177.56 258 GLY C O 1
ATOM 7949 N N . ASN C 1 231 ? 147.783 154.259 143.556 1.00 175.22 259 ASN C N 1
ATOM 7950 C CA . ASN C 1 231 ? 146.585 154.669 142.833 1.00 175.22 259 ASN C CA 1
ATOM 7951 C C . ASN C 1 231 ? 146.900 155.650 141.708 1.00 175.22 259 ASN C C 1
ATOM 7952 O O . ASN C 1 231 ? 146.059 155.849 140.825 1.00 175.22 259 ASN C O 1
ATOM 7957 N N . MET C 1 232 ? 148.085 156.260 141.715 1.00 180.79 260 MET C N 1
ATOM 7958 C CA . MET C 1 232 ? 148.483 157.205 140.678 1.00 180.79 260 MET C CA 1
ATOM 7959 C C . MET C 1 232 ? 148.893 156.445 139.422 1.00 180.79 260 MET C C 1
ATOM 7960 O O . MET C 1 232 ? 149.699 155.510 139.491 1.00 180.79 260 MET C O 1
ATOM 7965 N N . LYS C 1 233 ? 148.335 156.845 138.278 1.00 190.39 261 LYS C N 1
ATOM 7966 C CA . LYS C 1 233 ? 148.772 156.277 137.007 1.00 190.39 261 LYS C CA 1
ATOM 7967 C C . LYS C 1 233 ? 149.957 157.047 136.438 1.00 190.39 261 LYS C C 1
ATOM 7968 O O . LYS C 1 233 ? 150.931 156.445 135.972 1.00 190.39 261 LYS C O 1
ATOM 7974 N N . GLU C 1 234 ? 149.891 158.371 136.463 1.00 184.93 262 GLU C N 1
ATOM 7975 C CA . GLU C 1 234 ? 150.935 159.230 135.912 1.00 184.93 262 GLU C CA 1
ATOM 7976 C C . GLU C 1 234 ? 151.445 160.262 136.906 1.00 184.93 262 GLU C C 1
ATOM 7977 O O . GLU C 1 234 ? 152.628 160.607 136.869 1.00 184.93 262 GLU C O 1
ATOM 7983 N N . GLN C 1 235 ? 150.581 160.764 137.793 1.00 187.88 263 GLN C N 1
ATOM 7984 C CA . GLN C 1 235 ? 150.987 161.825 138.709 1.00 187.88 263 GLN C CA 1
ATOM 7985 C C . GLN C 1 235 ? 152.067 161.361 139.677 1.00 187.88 263 GLN C C 1
ATOM 7986 O O . GLN C 1 235 ? 152.981 162.128 139.999 1.00 187.88 263 GLN C O 1
ATOM 7992 N N . GLY C 1 236 ? 151.984 160.122 140.147 1.00 186.63 264 GLY C N 1
ATOM 7993 C CA . GLY C 1 236 ? 152.950 159.569 141.070 1.00 186.63 264 GLY C CA 1
ATOM 7994 C C . GLY C 1 236 ? 154.145 158.907 140.424 1.00 186.63 264 GLY C C 1
ATOM 7995 O O . GLY C 1 236 ? 154.911 158.228 141.116 1.00 186.63 264 GLY C O 1
ATOM 7996 N N . GLN C 1 237 ? 154.324 159.076 139.112 1.00 193.85 265 GLN C N 1
ATOM 7997 C CA . GLN C 1 237 ? 155.450 158.454 138.424 1.00 193.85 265 GLN C CA 1
ATOM 7998 C C . GLN C 1 237 ? 156.778 158.970 138.964 1.00 193.85 265 GLN C C 1
ATOM 7999 O O . GLN C 1 237 ? 157.710 158.192 139.199 1.00 193.85 265 GLN C O 1
ATOM 8005 N N . ALA C 1 238 ? 156.882 160.285 139.172 1.00 184.33 266 ALA C N 1
ATOM 8006 C CA . ALA C 1 238 ? 158.126 160.857 139.678 1.00 184.33 266 ALA C CA 1
ATOM 8007 C C . ALA C 1 238 ? 158.428 160.374 141.091 1.00 184.33 266 ALA C C 1
ATOM 8008 O O . ALA C 1 238 ? 159.582 160.074 141.417 1.00 184.33 266 ALA C O 1
ATOM 8010 N N . LEU C 1 239 ? 157.404 160.296 141.944 1.00 171.03 267 LEU C N 1
ATOM 8011 C CA . LEU C 1 239 ? 157.623 159.880 143.326 1.00 171.03 267 LEU C CA 1
ATOM 8012 C C . LEU C 1 239 ? 157.967 158.398 143.417 1.00 171.03 267 LEU C C 1
ATOM 8013 O O . LEU C 1 239 ? 158.763 157.992 144.272 1.00 171.03 267 LEU C O 1
ATOM 8018 N N . ARG C 1 240 ? 157.373 157.576 142.549 1.00 178.20 268 ARG C N 1
ATOM 8019 C CA . ARG C 1 240 ? 157.581 156.133 142.630 1.00 178.20 268 ARG C CA 1
ATOM 8020 C C . ARG C 1 240 ? 159.031 155.756 142.347 1.00 178.20 268 ARG C C 1
ATOM 8021 O O . ARG C 1 240 ? 159.596 154.891 143.027 1.00 178.20 268 ARG C O 1
ATOM 8029 N N . GLU C 1 241 ? 159.649 156.387 141.345 1.00 183.09 269 GLU C N 1
ATOM 8030 C CA . GLU C 1 241 ? 161.016 156.029 140.977 1.00 183.09 269 GLU C CA 1
ATOM 8031 C C . GLU C 1 241 ? 162.008 156.376 142.081 1.00 183.09 269 GLU C C 1
ATOM 8032 O O . GLU C 1 241 ? 162.958 155.624 142.322 1.00 183.09 269 GLU C O 1
ATOM 8038 N N . PHE C 1 242 ? 161.817 157.514 142.752 1.00 172.42 270 PHE C N 1
ATOM 8039 C CA . PHE C 1 242 ? 162.722 157.888 143.836 1.00 172.42 270 PHE C CA 1
ATOM 8040 C C . PHE C 1 242 ? 162.670 156.868 144.967 1.00 172.42 270 PHE C C 1
ATOM 8041 O O . PHE C 1 242 ? 163.710 156.425 145.473 1.00 172.42 270 PHE C O 1
ATOM 8049 N N . PHE C 1 243 ? 161.460 156.470 145.365 1.00 171.31 271 PHE C N 1
ATOM 8050 C CA . PHE C 1 243 ? 161.325 155.470 146.417 1.00 171.31 271 PHE C CA 1
ATOM 8051 C C . PHE C 1 243 ? 161.855 154.114 145.974 1.00 171.31 271 PHE C C 1
ATOM 8052 O O . PHE C 1 243 ? 162.434 153.388 146.785 1.00 171.31 271 PHE C O 1
ATOM 8060 N N . ASP C 1 244 ? 161.682 153.759 144.699 1.00 182.98 272 ASP C N 1
ATOM 8061 C CA . ASP C 1 244 ? 162.225 152.497 144.200 1.00 182.98 272 ASP C CA 1
ATOM 8062 C C . ASP C 1 244 ? 163.751 152.500 144.238 1.00 182.98 272 ASP C C 1
ATOM 8063 O O . ASP C 1 244 ? 164.380 151.505 144.623 1.00 182.98 272 ASP C O 1
ATOM 8068 N N . SER C 1 245 ? 164.366 153.612 143.827 1.00 173.51 273 SER C N 1
ATOM 8069 C CA . SER C 1 245 ? 165.820 153.717 143.881 1.00 173.51 273 SER C CA 1
ATOM 8070 C C . SER C 1 245 ? 166.318 153.648 145.317 1.00 173.51 273 SER C C 1
ATOM 8071 O O . SER C 1 245 ? 167.326 152.989 145.602 1.00 173.51 273 SER C O 1
ATOM 8074 N N . LEU C 1 246 ? 165.615 154.313 146.237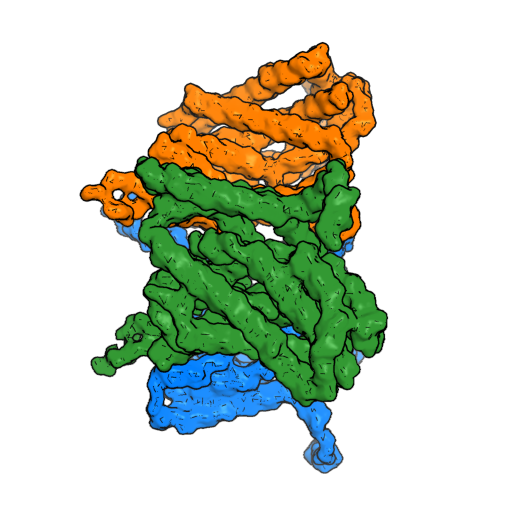 1.00 164.16 274 LEU C N 1
ATOM 8075 C CA . LEU C 1 246 ? 165.958 154.199 147.649 1.00 164.16 274 LEU C CA 1
ATOM 8076 C C . LEU C 1 246 ? 165.813 152.758 148.127 1.00 164.16 274 LEU C C 1
ATOM 8077 O O . LEU C 1 246 ? 166.614 152.279 148.938 1.00 164.16 274 LEU C O 1
ATOM 8082 N N . ASN C 1 247 ? 164.797 152.051 147.628 1.00 172.51 275 ASN C N 1
ATOM 8083 C CA . ASN C 1 247 ? 164.596 150.658 148.010 1.00 172.51 275 ASN C CA 1
ATOM 8084 C C . ASN C 1 247 ? 165.765 149.789 147.573 1.00 172.51 275 ASN C C 1
ATOM 8085 O O . ASN C 1 247 ? 166.262 148.974 148.354 1.00 172.51 275 ASN C O 1
ATOM 8090 N N . GLU C 1 248 ? 166.223 149.952 146.329 1.00 172.53 276 GLU C N 1
ATOM 8091 C CA . GLU C 1 248 ? 167.383 149.185 145.871 1.00 172.53 276 GLU C CA 1
ATOM 8092 C C . GLU C 1 248 ? 168.643 149.571 146.640 1.00 172.53 276 GLU C C 1
ATOM 8093 O O . GLU C 1 248 ? 169.492 148.715 146.937 1.00 172.53 276 GLU C O 1
ATOM 8099 N N . ALA C 1 249 ? 168.786 150.859 146.964 1.00 171.39 277 ALA C N 1
ATOM 8100 C CA . ALA C 1 249 ? 169.924 151.292 147.766 1.00 171.39 277 ALA C CA 1
ATOM 8101 C C . ALA C 1 249 ? 169.924 150.606 149.124 1.00 171.39 277 ALA C C 1
ATOM 8102 O O . ALA C 1 249 ? 170.968 150.140 149.591 1.00 171.39 277 ALA C O 1
ATOM 8104 N N . ILE C 1 250 ? 168.758 150.516 149.765 1.00 170.00 278 ILE C N 1
ATOM 8105 C CA . ILE C 1 250 ? 168.670 149.825 151.049 1.00 170.00 278 ILE C CA 1
ATOM 8106 C C . ILE C 1 250 ? 168.905 148.329 150.870 1.00 170.00 278 ILE C C 1
ATOM 8107 O O . ILE C 1 250 ? 169.499 147.675 151.737 1.00 170.00 278 ILE C O 1
ATOM 8112 N N . MET C 1 251 ? 168.440 147.761 149.753 1.00 173.22 279 MET C N 1
ATOM 8113 C CA . MET C 1 251 ? 168.702 146.351 149.479 1.00 173.22 279 MET C CA 1
ATOM 8114 C C . MET C 1 251 ? 170.196 146.066 149.502 1.00 173.22 279 MET C C 1
ATOM 8115 O O . MET C 1 251 ? 170.662 145.176 150.225 1.00 173.22 279 MET C O 1
ATOM 8120 N N . ARG C 1 252 ? 170.969 146.832 148.733 1.00 173.07 280 ARG C N 1
ATOM 8121 C CA . ARG C 1 252 ? 172.403 146.562 148.689 1.00 173.07 280 ARG C CA 1
ATOM 8122 C C . ARG C 1 252 ? 173.116 147.050 149.947 1.00 173.07 280 ARG C C 1
ATOM 8123 O O . ARG C 1 252 ? 174.205 146.559 150.262 1.00 173.07 280 ARG C O 1
ATOM 8131 N N . LEU C 1 253 ? 172.520 147.985 150.691 1.00 174.47 281 LEU C N 1
ATOM 8132 C CA . LEU C 1 253 ? 173.057 148.329 152.004 1.00 174.47 281 LEU C CA 1
ATOM 8133 C C . LEU C 1 253 ? 172.969 147.145 152.957 1.00 174.47 281 LEU C C 1
ATOM 8134 O O . LEU C 1 253 ? 173.927 146.843 153.680 1.00 174.47 281 LEU C O 1
ATOM 8139 N N . VAL C 1 254 ? 171.824 146.462 152.967 1.00 176.98 282 VAL C N 1
ATOM 8140 C CA . VAL C 1 254 ? 171.678 145.245 153.761 1.00 176.98 282 VAL C CA 1
ATOM 8141 C C . VAL C 1 254 ? 172.626 144.169 153.255 1.00 176.98 282 VAL C C 1
ATOM 8142 O O . VAL C 1 254 ? 173.250 143.446 154.042 1.00 176.98 282 VAL C O 1
ATOM 8146 N N . ALA C 1 255 ? 172.742 144.040 151.932 1.00 186.90 283 ALA C N 1
ATOM 8147 C CA . ALA C 1 255 ? 173.574 142.987 151.359 1.00 186.90 283 ALA C CA 1
ATOM 8148 C C . ALA C 1 255 ? 175.044 143.165 151.723 1.00 186.90 283 ALA C C 1
ATOM 8149 O O . ALA C 1 255 ? 175.707 142.206 152.137 1.00 186.90 283 ALA C O 1
ATOM 8151 N N . VAL C 1 256 ? 175.576 144.382 151.577 1.00 178.62 284 VAL C N 1
ATOM 8152 C CA . VAL C 1 256 ? 177.005 144.592 151.794 1.00 178.62 284 VAL C CA 1
ATOM 8153 C C . VAL C 1 256 ? 177.354 144.465 153.274 1.00 178.62 284 VAL C C 1
ATOM 8154 O O . VAL C 1 256 ? 178.417 143.944 153.631 1.00 178.62 284 VAL C O 1
ATOM 8158 N N . ILE C 1 257 ? 176.469 144.932 154.158 1.00 170.06 285 ILE C N 1
ATOM 8159 C CA . ILE C 1 257 ? 176.763 144.896 155.587 1.00 170.06 285 ILE C CA 1
ATOM 8160 C C . ILE C 1 257 ? 176.620 143.493 156.164 1.00 170.06 285 ILE C C 1
ATOM 8161 O O . ILE C 1 257 ? 177.104 143.235 157.273 1.00 170.06 285 ILE C O 1
ATOM 8166 N N . MET C 1 258 ? 175.977 142.576 155.439 1.00 192.72 286 MET C N 1
ATOM 8167 C CA . MET C 1 258 ? 175.771 141.230 155.957 1.00 192.72 286 MET C CA 1
ATOM 8168 C C . MET C 1 258 ? 177.039 140.385 155.892 1.00 192.72 286 MET C C 1
ATOM 8169 O O . MET C 1 258 ? 177.104 139.336 156.541 1.00 192.72 286 MET C O 1
ATOM 8174 N N . TRP C 1 259 ? 178.052 140.818 155.139 1.00 186.47 287 TRP C N 1
ATOM 8175 C CA . TRP C 1 259 ? 179.311 140.083 155.108 1.00 186.47 287 TRP C CA 1
ATOM 8176 C C . TRP C 1 259 ? 180.035 140.123 156.448 1.00 186.47 287 TRP C C 1
ATOM 8177 O O . TRP C 1 259 ? 180.927 139.301 156.681 1.00 186.47 287 TRP C O 1
ATOM 8188 N N . TYR C 1 260 ? 179.670 141.054 157.329 1.00 182.69 288 TYR C N 1
ATOM 8189 C CA . TYR C 1 260 ? 180.220 141.114 158.676 1.00 182.69 288 TYR C CA 1
ATOM 8190 C C . TYR C 1 260 ? 179.518 140.160 159.635 1.00 182.69 288 TYR C C 1
ATOM 8191 O O . TYR C 1 260 ? 180.008 139.955 160.752 1.00 182.69 288 TYR C O 1
ATOM 8200 N N . ALA C 1 261 ? 178.400 139.566 159.217 1.00 179.07 289 ALA C N 1
ATOM 8201 C CA . ALA C 1 261 ? 177.623 138.707 160.108 1.00 179.07 289 ALA C CA 1
ATOM 8202 C C . ALA C 1 261 ? 178.404 137.544 160.714 1.00 179.07 289 ALA C C 1
ATOM 8203 O O . ALA C 1 261 ? 178.193 137.263 161.907 1.00 179.07 289 ALA C O 1
ATOM 8205 N N . PRO C 1 262 ? 179.270 136.805 159.978 1.00 183.78 290 PRO C N 1
ATOM 8206 C CA . PRO C 1 262 ? 179.953 135.657 160.597 1.00 183.78 290 PRO C CA 1
ATOM 8207 C C . PRO C 1 262 ? 180.685 135.981 161.892 1.00 183.78 290 PRO C C 1
ATOM 8208 O O . PRO C 1 262 ? 180.413 135.362 162.926 1.00 183.78 290 PRO C O 1
ATOM 8212 N N . VAL C 1 263 ? 181.607 136.944 161.851 1.00 183.61 291 VAL C N 1
ATOM 8213 C CA . VAL C 1 263 ? 182.408 137.253 163.034 1.00 183.61 291 VAL C CA 1
ATOM 8214 C C . VAL C 1 263 ? 181.537 137.847 164.137 1.00 183.61 291 VAL C C 1
ATOM 8215 O O . VAL C 1 263 ? 181.758 137.589 165.329 1.00 183.61 291 VAL C O 1
ATOM 8219 N N . GLY C 1 264 ? 180.532 138.642 163.764 1.00 181.38 292 GLY C N 1
ATOM 8220 C CA . GLY C 1 264 ? 179.648 139.213 164.767 1.00 181.38 292 GLY C CA 1
ATOM 8221 C C . GLY C 1 264 ? 178.869 138.154 165.521 1.00 181.38 292 GLY C C 1
ATOM 8222 O O . GLY C 1 264 ? 178.768 138.195 166.749 1.00 181.38 292 GLY C O 1
ATOM 8223 N N . ILE C 1 265 ? 178.316 137.182 164.794 1.00 181.11 293 ILE C N 1
ATOM 8224 C CA . ILE C 1 265 ? 177.592 136.091 165.439 1.00 181.11 293 ILE C CA 1
ATOM 8225 C C . ILE C 1 265 ? 178.549 135.224 166.247 1.00 181.11 293 ILE C C 1
ATOM 8226 O O . ILE C 1 265 ? 178.205 134.747 167.335 1.00 181.11 293 ILE C O 1
ATOM 8231 N N . LEU C 1 266 ? 179.764 135.015 165.732 1.00 187.41 294 LEU C N 1
ATOM 8232 C CA . LEU C 1 266 ? 180.795 134.303 166.481 1.00 187.41 294 LEU C CA 1
ATOM 8233 C C . LEU C 1 266 ? 180.999 134.924 167.855 1.00 187.41 294 LEU C C 1
ATOM 8234 O O . LEU C 1 266 ? 180.900 134.247 168.889 1.00 187.41 294 LEU C O 1
ATOM 8239 N N . PHE C 1 267 ? 181.243 136.234 167.881 1.00 184.03 295 PHE C N 1
ATOM 8240 C CA . PHE C 1 267 ? 181.532 136.902 169.142 1.00 184.03 295 PHE C CA 1
ATOM 8241 C C . PHE C 1 267 ? 180.296 137.005 170.026 1.00 184.03 295 PHE C C 1
ATOM 8242 O O . PHE C 1 267 ? 180.413 136.919 171.251 1.00 184.03 295 PHE C O 1
ATOM 8250 N N . LEU C 1 268 ? 179.112 137.184 169.435 1.00 184.57 296 LEU C N 1
ATOM 8251 C CA . LEU C 1 268 ? 177.891 137.225 170.233 1.00 184.57 296 LEU C CA 1
ATOM 8252 C C . LEU C 1 268 ? 177.651 135.895 170.937 1.00 184.57 296 LEU C C 1
ATOM 8253 O O . LEU C 1 268 ? 177.340 135.860 172.134 1.00 184.57 296 LEU C O 1
ATOM 8258 N N . ILE C 1 269 ? 177.806 134.786 170.209 1.00 192.85 297 ILE C N 1
ATOM 8259 C CA . ILE C 1 269 ? 177.647 133.467 170.814 1.00 192.85 297 ILE C CA 1
ATOM 8260 C C . ILE C 1 269 ? 178.679 133.265 171.915 1.00 192.85 297 ILE C C 1
ATOM 8261 O O . ILE C 1 269 ? 178.356 132.815 173.022 1.00 192.85 297 ILE C O 1
ATOM 8266 N N . ALA C 1 270 ? 179.941 133.606 171.627 1.00 205.74 298 ALA C N 1
ATOM 8267 C CA . ALA C 1 270 ? 180.999 133.401 172.611 1.00 205.74 298 ALA C CA 1
ATOM 8268 C C . ALA C 1 270 ? 180.749 134.213 173.876 1.00 205.74 298 ALA C C 1
ATOM 8269 O O . ALA C 1 270 ? 180.933 133.712 174.991 1.00 205.74 298 ALA C O 1
ATOM 8271 N N . GLY C 1 271 ? 180.329 135.470 173.724 1.00 206.24 299 GLY C N 1
ATOM 8272 C CA . GLY C 1 271 ? 180.065 136.299 174.887 1.00 206.24 299 GLY C CA 1
ATOM 8273 C C . GLY C 1 271 ? 178.855 135.845 175.679 1.00 206.24 299 GLY C C 1
ATOM 8274 O O . GLY C 1 271 ? 178.877 135.848 176.913 1.00 206.24 299 GLY C O 1
ATOM 8275 N N . LYS C 1 272 ? 177.782 135.450 174.990 1.00 201.90 300 LYS C N 1
ATOM 8276 C CA . LYS C 1 272 ? 176.553 135.109 175.696 1.00 201.90 300 LYS C CA 1
ATOM 8277 C C . LYS C 1 272 ? 176.625 133.743 176.366 1.00 201.90 300 LYS C C 1
ATOM 8278 O O . LYS C 1 272 ? 175.994 133.542 177.410 1.00 201.90 300 LYS C O 1
ATOM 8284 N N . ILE C 1 273 ? 177.376 132.795 175.798 1.00 203.87 301 ILE C N 1
ATOM 8285 C CA . ILE C 1 273 ? 177.445 131.464 176.395 1.00 203.87 301 ILE C CA 1
ATOM 8286 C C . ILE C 1 273 ? 178.108 131.518 177.767 1.00 203.87 301 ILE C C 1
ATOM 8287 O O . ILE C 1 273 ? 177.637 130.893 178.726 1.00 203.87 301 ILE C O 1
ATOM 8292 N N . VAL C 1 274 ? 179.201 132.275 177.889 1.00 216.11 302 VAL C N 1
ATOM 8293 C CA . VAL C 1 274 ? 179.991 132.244 179.117 1.00 216.11 302 VAL C CA 1
ATOM 8294 C C . VAL C 1 274 ? 179.316 132.955 180.284 1.00 216.11 302 VAL C C 1
ATOM 8295 O O . VAL C 1 274 ? 179.598 132.622 181.442 1.00 216.11 302 VAL C O 1
ATOM 8299 N N . GLU C 1 275 ? 178.434 133.920 180.026 1.00 215.53 303 GLU C N 1
ATOM 8300 C CA . GLU C 1 275 ? 177.790 134.650 181.111 1.00 215.53 303 GLU C CA 1
ATOM 8301 C C . GLU C 1 275 ? 176.477 134.021 181.554 1.00 215.53 303 GLU C C 1
ATOM 8302 O O . GLU C 1 275 ? 175.959 134.383 182.616 1.00 215.53 303 GLU C O 1
ATOM 8308 N N . MET C 1 276 ? 175.933 133.096 180.771 1.00 224.50 304 MET C N 1
ATOM 8309 C CA . MET C 1 276 ? 174.644 132.485 181.060 1.00 224.50 304 MET C CA 1
ATOM 8310 C C . MET C 1 276 ? 174.866 131.189 181.832 1.00 224.50 304 MET C C 1
ATOM 8311 O O . MET C 1 276 ? 175.607 130.309 181.382 1.00 224.50 304 MET C O 1
ATOM 8316 N N . GLU C 1 277 ? 174.233 131.082 182.998 1.00 230.01 305 GLU C N 1
ATOM 8317 C CA . GLU C 1 277 ? 174.411 129.945 183.890 1.00 230.01 305 GLU C CA 1
ATOM 8318 C C . GLU C 1 277 ? 173.230 128.983 183.790 1.00 230.01 305 GLU C C 1
ATOM 8319 O O . GLU C 1 277 ? 172.137 129.341 183.346 1.00 230.01 305 GLU C O 1
ATOM 8325 N N . ASP C 1 278 ? 173.463 127.749 184.243 1.00 249.87 306 ASP C N 1
ATOM 8326 C CA . ASP C 1 278 ? 172.495 126.654 184.143 1.00 249.87 306 ASP C CA 1
ATOM 8327 C C . ASP C 1 278 ? 172.127 126.396 182.678 1.00 249.87 306 ASP C C 1
ATOM 8328 O O . ASP C 1 278 ? 171.002 126.614 182.229 1.00 249.87 306 ASP C O 1
ATOM 8333 N N . MET C 1 279 ? 173.138 125.931 181.938 1.00 255.51 307 MET C N 1
ATOM 8334 C CA . MET C 1 279 ? 172.968 125.674 180.511 1.00 255.51 307 MET C CA 1
ATOM 8335 C C . MET C 1 279 ? 171.912 124.607 180.243 1.00 255.51 307 MET C C 1
ATOM 8336 O O . MET C 1 279 ? 171.335 124.569 179.150 1.00 255.51 307 MET C O 1
ATOM 8341 N N . GLY C 1 280 ? 171.645 123.735 181.217 1.00 260.07 308 GLY C N 1
ATOM 8342 C CA . GLY C 1 280 ? 170.701 122.651 180.986 1.00 260.07 308 GLY C CA 1
ATOM 8343 C C . GLY C 1 280 ? 169.293 123.141 180.704 1.00 260.07 308 GLY C C 1
ATOM 8344 O O . GLY C 1 280 ? 168.633 122.674 179.770 1.00 260.07 308 GLY C O 1
ATOM 8345 N N . VAL C 1 281 ? 168.813 124.095 181.505 1.00 252.69 309 VAL C N 1
ATOM 8346 C CA . VAL C 1 281 ? 167.443 124.568 181.336 1.00 252.69 309 VAL C CA 1
ATOM 8347 C C . VAL C 1 281 ? 167.299 125.344 180.032 1.00 252.69 309 VAL C C 1
ATOM 8348 O O . VAL C 1 281 ? 166.282 125.228 179.338 1.00 252.69 309 VAL C O 1
ATOM 8352 N N . ILE C 1 282 ? 168.310 126.137 179.667 1.00 259.63 310 ILE C N 1
ATOM 8353 C CA . ILE C 1 282 ? 168.228 126.878 178.412 1.00 259.63 310 ILE C CA 1
ATOM 8354 C C . ILE C 1 282 ? 168.311 125.927 177.222 1.00 259.63 310 ILE C C 1
ATOM 8355 O O . ILE C 1 282 ? 167.658 126.150 176.195 1.00 259.63 310 ILE C O 1
ATOM 8360 N N . GLY C 1 283 ? 169.093 124.850 177.338 1.00 269.95 311 GLY C N 1
ATOM 8361 C CA . GLY C 1 283 ? 169.115 123.851 176.283 1.00 269.95 311 GLY C CA 1
ATOM 8362 C C . GLY C 1 283 ? 167.779 123.153 176.128 1.00 269.95 311 GLY C C 1
ATOM 8363 O O . GLY C 1 283 ? 167.307 122.930 175.008 1.00 269.95 311 GLY C O 1
ATOM 8364 N N . GLY C 1 284 ? 167.147 122.807 177.250 1.00 274.26 312 GLY C N 1
ATOM 8365 C CA . GLY C 1 284 ? 165.809 122.244 177.184 1.00 274.26 312 GLY C CA 1
ATOM 8366 C C . GLY C 1 284 ? 164.810 123.199 176.558 1.00 274.26 312 GLY C C 1
ATOM 8367 O O . GLY C 1 284 ? 163.970 122.794 175.753 1.00 274.26 312 GLY C O 1
ATOM 8368 N N . GLN C 1 285 ? 164.898 124.484 176.911 1.00 270.82 313 GLN C N 1
ATOM 8369 C CA . GLN C 1 285 ? 163.986 125.476 176.349 1.00 270.82 313 GLN C CA 1
ATOM 8370 C C . GLN C 1 285 ? 164.184 125.631 174.845 1.00 270.82 313 GLN C C 1
ATOM 8371 O O . GLN C 1 285 ? 163.206 125.731 174.095 1.00 270.82 313 GLN C O 1
ATOM 8377 N N . LEU C 1 286 ? 165.437 125.656 174.382 1.00 274.15 314 LEU C N 1
ATOM 8378 C CA . LEU C 1 286 ? 165.669 125.782 172.946 1.00 274.15 314 LEU C CA 1
ATOM 8379 C C . LEU C 1 286 ? 165.246 124.521 172.200 1.00 274.15 314 LEU C C 1
ATOM 8380 O O . LEU C 1 286 ? 164.748 124.607 171.072 1.00 274.15 314 LEU C O 1
ATOM 8385 N N . ALA C 1 287 ? 165.422 123.345 172.811 1.00 280.91 315 ALA C N 1
ATOM 8386 C CA . ALA C 1 287 ? 164.916 122.120 172.197 1.00 280.91 315 ALA C CA 1
ATOM 8387 C C . ALA C 1 287 ? 163.395 122.147 172.093 1.00 280.91 315 ALA C C 1
ATOM 8388 O O . ALA C 1 287 ? 162.825 121.727 171.076 1.00 280.91 315 ALA C O 1
ATOM 8390 N N . MET C 1 288 ? 162.722 122.634 173.139 1.00 285.84 316 MET C N 1
ATOM 8391 C CA . MET C 1 288 ? 161.269 122.760 173.089 1.00 285.84 316 MET C CA 1
ATOM 8392 C C . MET C 1 288 ? 160.839 123.745 172.011 1.00 285.84 316 MET C C 1
ATOM 8393 O O . MET C 1 288 ? 159.854 123.508 171.305 1.00 285.84 316 MET C O 1
ATOM 8398 N N . TYR C 1 289 ? 161.563 124.859 171.872 1.00 284.86 317 TYR C N 1
ATOM 8399 C CA . TYR C 1 289 ? 161.280 125.785 170.778 1.00 284.86 317 TYR C CA 1
ATOM 8400 C C . TYR C 1 289 ? 161.440 125.115 169.423 1.00 284.86 317 TYR C C 1
ATOM 8401 O O . TYR C 1 289 ? 160.609 125.309 168.528 1.00 284.86 317 TYR C O 1
ATOM 8410 N N . THR C 1 290 ? 162.516 124.349 169.240 1.00 292.13 318 THR C N 1
ATOM 8411 C CA . THR C 1 290 ? 162.739 123.690 167.959 1.00 292.13 318 THR C CA 1
ATOM 8412 C C . THR C 1 290 ? 161.602 122.727 167.643 1.00 292.13 318 THR C C 1
ATOM 8413 O O . THR C 1 290 ? 161.059 122.729 166.530 1.00 292.13 318 THR C O 1
ATOM 8417 N N . VAL C 1 291 ? 161.207 121.917 168.629 1.00 304.80 319 VAL C N 1
ATOM 8418 C CA . VAL C 1 291 ? 160.107 120.978 168.428 1.00 304.80 319 VAL C CA 1
ATOM 8419 C C . VAL C 1 291 ? 158.821 121.727 168.107 1.00 304.80 319 VAL C C 1
ATOM 8420 O O . VAL C 1 291 ? 158.084 121.362 167.180 1.00 304.80 319 VAL C O 1
ATOM 8424 N N . THR C 1 292 ? 158.540 122.797 168.855 1.00 292.46 320 THR C N 1
ATOM 8425 C CA . THR C 1 292 ? 157.319 123.564 168.647 1.00 292.46 320 THR C CA 1
ATOM 8426 C C . THR C 1 292 ? 157.261 124.132 167.236 1.00 292.46 320 THR C C 1
ATOM 8427 O O . THR C 1 292 ? 156.257 123.971 166.532 1.00 292.46 320 THR C O 1
ATOM 8431 N N . VAL C 1 293 ? 158.337 124.793 166.802 1.00 298.79 321 VAL C N 1
ATOM 8432 C CA . VAL C 1 293 ? 158.312 125.445 165.497 1.00 298.79 321 VAL C CA 1
ATOM 8433 C C . VAL C 1 293 ? 158.229 124.410 164.384 1.00 298.79 321 VAL C C 1
ATOM 8434 O O . VAL C 1 293 ? 157.468 124.580 163.424 1.00 298.79 321 VAL C O 1
ATOM 8438 N N . ILE C 1 294 ? 158.985 123.311 164.495 1.00 315.89 322 ILE C N 1
ATOM 8439 C CA . ILE C 1 294 ? 158.985 122.340 163.408 1.00 315.89 322 ILE C CA 1
ATOM 8440 C C . ILE C 1 294 ? 157.614 121.673 163.304 1.00 315.89 322 ILE C C 1
ATOM 8441 O O . ILE C 1 294 ? 157.058 121.529 162.205 1.00 315.89 322 ILE C O 1
ATOM 8446 N N . VAL C 1 295 ? 157.023 121.308 164.449 1.00 326.59 323 VAL C N 1
ATOM 8447 C CA . VAL C 1 295 ? 155.721 120.649 164.445 1.00 326.59 323 VAL C CA 1
ATOM 8448 C C . VAL C 1 295 ? 154.650 121.593 163.917 1.00 326.59 323 VAL C C 1
ATOM 8449 O O . VAL C 1 295 ? 153.812 121.207 163.095 1.00 326.59 323 VAL C O 1
ATOM 8453 N N . GLY C 1 296 ? 154.662 122.846 164.381 1.00 326.75 324 GLY C N 1
ATOM 8454 C CA . GLY C 1 296 ? 153.677 123.804 163.912 1.00 326.75 324 GLY C CA 1
ATOM 8455 C C . GLY C 1 296 ? 153.780 124.064 162.423 1.00 326.75 324 GLY C C 1
ATOM 8456 O O . GLY C 1 296 ? 152.766 124.132 161.723 1.00 326.75 324 GLY C O 1
ATOM 8457 N N . LEU C 1 297 ? 155.006 124.202 161.913 1.00 326.89 325 LEU C N 1
ATOM 8458 C CA . LEU C 1 297 ? 155.182 124.449 160.488 1.00 326.89 325 LEU C CA 1
ATOM 8459 C C . LEU C 1 297 ? 154.682 123.270 159.663 1.00 326.89 325 LEU C C 1
ATOM 8460 O O . LEU C 1 297 ? 153.943 123.452 158.687 1.00 326.89 325 LEU C O 1
ATOM 8465 N N . LEU C 1 298 ? 155.045 122.044 160.056 1.00 333.22 326 LEU C N 1
ATOM 8466 C CA . LEU C 1 298 ? 154.571 120.880 159.307 1.00 333.22 326 LEU C CA 1
ATOM 8467 C C . LEU C 1 298 ? 153.056 120.729 159.377 1.00 333.22 326 LEU C C 1
ATOM 8468 O O . LEU C 1 298 ? 152.421 120.391 158.370 1.00 333.22 326 LEU C O 1
ATOM 8473 N N . ILE C 1 299 ? 152.450 120.960 160.544 1.00 336.73 327 ILE C N 1
ATOM 8474 C CA . ILE C 1 299 ? 151.006 120.765 160.626 1.00 336.73 327 ILE C CA 1
ATOM 8475 C C . ILE C 1 299 ? 150.275 121.838 159.826 1.00 336.73 327 ILE C C 1
ATOM 8476 O O . ILE C 1 299 ? 149.306 121.541 159.115 1.00 336.73 327 ILE C O 1
ATOM 8481 N N . HIS C 1 300 ? 150.742 123.090 159.890 1.00 332.44 328 HIS C N 1
ATOM 8482 C CA . HIS C 1 300 ? 150.149 124.129 159.057 1.00 332.44 328 HIS C CA 1
ATOM 8483 C C . HIS C 1 300 ? 150.355 123.841 157.577 1.00 332.44 328 HIS C C 1
ATOM 8484 O O . HIS C 1 300 ? 149.538 124.252 156.745 1.00 332.44 328 HIS C O 1
ATOM 8491 N N . ALA C 1 301 ? 151.438 123.147 157.228 1.00 338.19 329 ALA C N 1
ATOM 8492 C CA . ALA C 1 301 ? 151.675 122.821 155.828 1.00 338.19 329 ALA C CA 1
ATOM 8493 C C . ALA C 1 301 ? 150.769 121.698 155.337 1.00 338.19 329 ALA C C 1
ATOM 8494 O O . ALA C 1 301 ? 150.280 121.750 154.203 1.00 338.19 329 ALA C O 1
ATOM 8496 N N . VAL C 1 302 ? 150.531 120.674 156.160 1.00 348.05 330 VAL C N 1
ATOM 8497 C CA . VAL C 1 302 ? 149.950 119.440 155.648 1.00 348.05 330 VAL C CA 1
ATOM 8498 C C . VAL C 1 302 ? 148.590 119.113 156.262 1.00 348.05 330 VAL C C 1
ATOM 8499 O O . VAL C 1 302 ? 148.081 118.010 156.060 1.00 348.05 330 VAL C O 1
ATOM 8503 N N . ILE C 1 303 ? 147.973 120.039 156.999 1.00 352.85 331 ILE C N 1
ATOM 8504 C CA . ILE C 1 303 ? 146.581 119.816 157.388 1.00 352.85 331 ILE C CA 1
ATOM 8505 C C . ILE C 1 303 ? 145.680 120.954 156.926 1.00 352.85 331 ILE C C 1
ATOM 8506 O O . ILE C 1 303 ? 144.767 120.740 156.121 1.00 352.85 331 ILE C O 1
ATOM 8511 N N . VAL C 1 304 ? 145.919 122.167 157.427 1.00 347.52 332 VAL C N 1
ATOM 8512 C CA . VAL C 1 304 ? 144.991 123.260 157.151 1.00 347.52 332 VAL C CA 1
ATOM 8513 C C . VAL C 1 304 ? 145.068 123.681 155.688 1.00 347.52 332 VAL C C 1
ATOM 8514 O O . VAL C 1 304 ? 144.039 123.909 155.041 1.00 347.52 332 VAL C O 1
ATOM 8518 N N . LEU C 1 305 ? 146.280 123.790 155.143 1.00 336.17 333 LEU C N 1
ATOM 8519 C CA . LEU C 1 305 ? 146.423 124.164 153.737 1.00 336.17 333 LEU C CA 1
ATOM 8520 C C . LEU C 1 305 ? 145.819 123.131 152.790 1.00 336.17 333 LEU C C 1
ATOM 8521 O O . LEU C 1 305 ? 145.059 123.527 151.888 1.00 336.17 333 LEU C O 1
ATOM 8526 N N . PRO C 1 306 ? 146.101 121.825 152.913 1.00 342.51 334 PRO C N 1
ATOM 8527 C CA . PRO C 1 306 ? 145.401 120.862 152.045 1.00 342.51 334 PRO C CA 1
ATOM 8528 C C . PRO C 1 306 ? 143.895 120.858 152.244 1.00 342.51 334 PRO C C 1
ATOM 8529 O O . PRO C 1 306 ? 143.150 120.663 151.277 1.00 342.51 334 PRO C O 1
ATOM 8533 N N . LEU C 1 307 ? 143.425 121.071 153.475 1.00 343.45 335 LEU C N 1
ATOM 8534 C CA . LEU C 1 307 ? 141.987 121.088 153.727 1.00 343.45 335 LEU C CA 1
ATOM 8535 C C . LEU C 1 307 ? 141.315 122.243 152.994 1.00 343.45 335 LEU C C 1
ATOM 8536 O O . LEU C 1 307 ? 140.290 122.060 152.328 1.00 343.45 335 LEU C O 1
ATOM 8541 N N . LEU C 1 308 ? 141.887 123.444 153.099 1.00 340.94 336 LEU C N 1
ATOM 8542 C CA . LEU C 1 308 ? 141.316 124.590 152.401 1.00 340.94 336 LEU C CA 1
ATOM 8543 C C . LEU C 1 308 ? 141.473 124.465 150.890 1.00 340.94 336 LEU C C 1
ATOM 8544 O O . LEU C 1 308 ? 140.622 124.958 150.140 1.00 340.94 336 LEU C O 1
ATOM 8549 N N . TYR C 1 309 ? 142.547 123.822 150.423 1.00 322.38 337 TYR C N 1
ATOM 8550 C CA . TYR C 1 309 ? 142.677 123.564 148.992 1.00 322.38 337 TYR C CA 1
ATOM 8551 C C . TYR C 1 309 ? 141.581 122.626 148.498 1.00 322.38 337 TYR C C 1
ATOM 8552 O O . TYR C 1 309 ? 140.985 122.859 147.440 1.00 322.38 337 TYR C O 1
ATOM 8561 N N . PHE C 1 310 ? 141.300 121.562 149.255 1.00 334.27 338 PHE C N 1
ATOM 8562 C CA . PHE C 1 310 ? 140.263 120.615 148.860 1.00 334.27 338 PHE C CA 1
ATOM 8563 C C . PHE C 1 310 ? 138.869 121.209 149.004 1.00 334.27 338 PHE C C 1
ATOM 8564 O O . PHE C 1 310 ? 137.941 120.781 148.309 1.00 334.27 338 PHE C O 1
ATOM 8572 N N . LEU C 1 311 ? 138.699 122.180 149.904 1.00 328.47 339 LEU C N 1
ATOM 8573 C CA . LEU C 1 311 ? 137.383 122.778 150.111 1.00 328.47 339 LEU C CA 1
ATOM 8574 C C . LEU C 1 311 ? 136.889 123.488 148.856 1.00 328.47 339 LEU C C 1
ATOM 8575 O O . LEU C 1 311 ? 135.704 123.403 148.513 1.00 328.47 339 LEU C O 1
ATOM 8580 N N . VAL C 1 312 ? 137.775 124.194 148.162 1.00 325.88 340 VAL C N 1
ATOM 8581 C CA . VAL C 1 312 ? 137.398 124.999 147.005 1.00 325.88 340 VAL C CA 1
ATOM 8582 C C . VAL C 1 312 ? 137.778 124.319 145.696 1.00 325.88 340 VAL C C 1
ATOM 8583 O O . VAL C 1 312 ? 136.943 124.165 144.805 1.00 325.88 340 VAL C O 1
ATOM 8587 N N . THR C 1 313 ? 139.043 123.910 145.558 1.00 324.98 341 THR C N 1
ATOM 8588 C CA . THR C 1 313 ? 139.499 123.322 144.302 1.00 324.98 341 THR C CA 1
ATOM 8589 C C . THR C 1 313 ? 138.824 121.983 144.026 1.00 324.98 341 THR C C 1
ATOM 8590 O O . THR C 1 313 ? 138.570 121.648 142.862 1.00 324.98 341 THR C O 1
ATOM 8594 N N . ARG C 1 314 ? 138.516 121.218 145.076 1.00 331.27 342 ARG C N 1
ATOM 8595 C CA . ARG C 1 314 ? 137.893 119.897 144.953 1.00 331.27 342 ARG C CA 1
ATOM 8596 C C . ARG C 1 314 ? 138.750 118.940 144.130 1.00 331.27 342 ARG C C 1
ATOM 8597 O O . ARG C 1 314 ? 138.229 118.094 143.399 1.00 331.27 342 ARG C O 1
ATOM 8605 N N . LYS C 1 315 ? 140.068 119.063 144.241 1.00 323.64 343 LYS C N 1
ATOM 8606 C CA . LYS C 1 315 ? 141.013 118.210 143.534 1.00 323.64 343 LYS C CA 1
ATOM 8607 C C . LYS C 1 315 ? 141.938 117.530 144.540 1.00 323.64 343 LYS C C 1
ATOM 8608 O O . LYS C 1 315 ? 141.844 117.743 145.751 1.00 323.64 343 LYS C O 1
ATOM 8614 N N . ASN C 1 316 ? 142.847 116.704 144.020 1.00 326.07 344 ASN C N 1
ATOM 8615 C CA . ASN C 1 316 ? 143.773 115.960 144.863 1.00 326.07 344 ASN C CA 1
ATOM 8616 C C . ASN C 1 316 ? 145.073 116.741 144.989 1.00 326.07 344 ASN C C 1
ATOM 8617 O O . ASN C 1 316 ? 145.775 116.920 143.982 1.00 326.07 344 ASN C O 1
ATOM 8622 N N . PRO C 1 317 ? 145.436 117.223 146.182 1.00 330.45 345 PRO C N 1
ATOM 8623 C CA . PRO C 1 317 ? 146.710 117.944 146.330 1.00 330.45 345 PRO C CA 1
ATOM 8624 C C . PRO C 1 317 ? 147.935 117.051 146.226 1.00 330.45 345 PRO C C 1
ATOM 8625 O O . PRO C 1 317 ? 149.043 117.577 146.054 1.00 330.45 345 PRO C O 1
ATOM 8629 N N . TRP C 1 318 ? 147.779 115.730 146.333 1.00 330.41 346 TRP C N 1
ATOM 8630 C CA . TRP C 1 318 ? 148.930 114.838 146.229 1.00 330.41 346 TRP C CA 1
ATOM 8631 C C . TRP C 1 318 ? 149.538 114.881 144.832 1.00 330.41 346 TRP C C 1
ATOM 8632 O O . TRP C 1 318 ? 150.765 114.844 144.682 1.00 330.41 346 TRP C O 1
ATOM 8643 N N . VAL C 1 319 ? 148.696 114.954 143.798 1.00 337.29 347 VAL C N 1
ATOM 8644 C CA . VAL C 1 319 ? 149.201 115.100 142.436 1.00 337.29 347 VAL C CA 1
ATOM 8645 C C . VAL C 1 319 ? 149.914 116.437 142.279 1.00 337.29 347 VAL C C 1
ATOM 8646 O O . VAL C 1 319 ? 150.919 116.542 141.564 1.00 337.29 347 VAL C O 1
ATOM 8650 N N . PHE C 1 320 ? 149.410 117.476 142.948 1.00 343.67 348 PHE C N 1
ATOM 8651 C CA . PHE C 1 320 ? 150.081 118.771 142.943 1.00 343.67 348 PHE C CA 1
ATOM 8652 C C . PHE C 1 320 ? 151.477 118.673 143.548 1.00 343.67 348 PHE C C 1
ATOM 8653 O O . PHE C 1 320 ? 152.438 119.244 143.014 1.00 343.67 348 PHE C O 1
ATOM 8661 N N . ILE C 1 321 ? 151.610 117.947 144.661 1.00 348.92 349 ILE C N 1
ATOM 8662 C CA . ILE C 1 321 ? 152.918 117.768 145.285 1.00 348.92 349 ILE C CA 1
ATOM 8663 C C . ILE C 1 321 ? 153.847 116.989 144.362 1.00 348.92 349 ILE C C 1
ATOM 8664 O O . ILE C 1 321 ? 155.034 117.312 144.234 1.00 348.92 349 ILE C O 1
ATOM 8669 N N . GLY C 1 322 ? 153.326 115.946 143.713 1.00 353.36 350 GLY C N 1
ATOM 8670 C CA . GLY C 1 322 ? 154.139 115.199 142.768 1.00 353.36 350 GLY C CA 1
ATOM 8671 C C . GLY C 1 322 ? 154.612 116.051 141.607 1.00 353.36 350 GLY C C 1
ATOM 8672 O O . GLY C 1 322 ? 155.740 115.901 141.130 1.00 353.36 350 GLY C O 1
ATOM 8673 N N . GLY C 1 323 ? 153.753 116.951 141.128 1.00 355.41 351 GLY C N 1
ATOM 8674 C CA . GLY C 1 323 ? 154.160 117.849 140.061 1.00 355.41 351 GLY C CA 1
ATOM 8675 C C . GLY C 1 323 ? 155.199 118.862 140.504 1.00 355.41 351 GLY C C 1
ATOM 8676 O O . GLY C 1 323 ? 156.130 119.175 139.757 1.00 355.41 351 GLY C O 1
ATOM 8677 N N . LEU C 1 324 ? 155.059 119.387 141.720 1.00 351.73 352 LEU C N 1
ATOM 8678 C CA . LEU C 1 324 ? 155.900 120.487 142.181 1.00 351.73 352 LEU C CA 1
ATOM 8679 C C . LEU C 1 324 ? 157.108 120.045 143.000 1.00 351.73 352 LEU C C 1
ATOM 8680 O O . LEU C 1 324 ? 157.846 120.912 143.481 1.00 351.73 352 LEU C O 1
ATOM 8685 N N . LEU C 1 325 ? 157.325 118.737 143.177 1.00 348.86 353 LEU C N 1
ATOM 8686 C CA . LEU C 1 325 ? 158.432 118.282 144.016 1.00 348.86 353 LEU C CA 1
ATOM 8687 C C . LEU C 1 325 ? 159.784 118.784 143.524 1.00 348.86 353 LEU C C 1
ATOM 8688 O O . LEU C 1 325 ? 160.682 119.022 144.337 1.00 348.86 353 LEU C O 1
ATOM 8693 N N . GLN C 1 326 ? 159.960 118.944 142.210 1.00 350.14 354 GLN C N 1
ATOM 8694 C CA . GLN C 1 326 ? 161.226 119.465 141.701 1.00 350.14 354 GLN C CA 1
ATOM 8695 C C . GLN C 1 326 ? 161.468 120.889 142.190 1.00 350.14 354 GLN C C 1
ATOM 8696 O O . GLN C 1 326 ? 162.560 121.221 142.672 1.00 350.14 354 GLN C O 1
ATOM 8702 N N . ALA C 1 327 ? 160.447 121.744 142.083 1.00 355.06 355 ALA C N 1
ATOM 8703 C CA . ALA C 1 327 ? 160.563 123.103 142.594 1.00 355.06 355 ALA C CA 1
ATOM 8704 C C . ALA C 1 327 ? 160.762 123.113 144.102 1.00 355.06 355 ALA C C 1
ATOM 8705 O O . ALA C 1 327 ? 161.508 123.949 144.625 1.00 355.06 355 ALA C O 1
ATOM 8707 N N . LEU C 1 328 ? 160.105 122.196 144.816 1.00 351.84 356 LEU C N 1
ATOM 8708 C CA . LEU C 1 328 ? 160.279 122.130 146.264 1.00 351.84 356 LEU C CA 1
ATOM 8709 C C . LEU C 1 328 ? 161.712 121.759 146.627 1.00 351.84 356 LEU C C 1
ATOM 8710 O O . LEU C 1 328 ? 162.291 122.324 147.561 1.00 351.84 356 LEU C O 1
ATOM 8715 N N . ILE C 1 329 ? 162.300 120.811 145.894 1.00 351.63 357 ILE C N 1
ATOM 8716 C CA . ILE C 1 329 ? 163.686 120.421 146.137 1.00 351.63 357 ILE C CA 1
ATOM 8717 C C . ILE C 1 329 ? 164.626 121.582 145.838 1.00 351.63 357 ILE C C 1
ATOM 8718 O O . ILE C 1 329 ? 165.578 121.838 146.587 1.00 351.63 357 ILE C O 1
ATOM 8723 N N . THR C 1 330 ? 164.380 122.300 144.738 1.00 357.34 358 THR C N 1
ATOM 8724 C CA . THR C 1 330 ? 165.224 123.448 144.415 1.00 357.34 358 THR C CA 1
ATOM 8725 C C . THR C 1 330 ? 165.127 124.526 145.490 1.00 357.34 358 THR C C 1
ATOM 8726 O O . THR C 1 330 ? 166.138 125.132 145.866 1.00 357.34 358 THR C O 1
ATOM 8730 N N . ALA C 1 331 ? 163.916 124.783 145.991 1.00 355.41 359 ALA C N 1
ATOM 8731 C CA . ALA C 1 331 ? 163.744 125.765 147.058 1.00 355.41 359 ALA C CA 1
ATOM 8732 C C . ALA C 1 331 ? 164.433 125.316 148.341 1.00 355.41 359 ALA C C 1
ATOM 8733 O O . ALA C 1 331 ? 165.033 126.133 149.048 1.00 355.41 359 ALA C O 1
ATOM 8735 N N . LEU C 1 332 ? 164.346 124.023 148.662 1.00 353.96 360 LEU C N 1
ATOM 8736 C CA . LEU C 1 332 ? 165.024 123.502 149.844 1.00 353.96 360 LEU C CA 1
ATOM 8737 C C . LEU C 1 332 ? 166.535 123.653 149.722 1.00 353.96 360 LEU C C 1
ATOM 8738 O O . LEU C 1 332 ? 167.213 124.008 150.694 1.00 353.96 360 LEU C O 1
ATOM 8743 N N . GLY C 1 333 ? 167.078 123.389 148.537 1.00 359.73 361 GLY C N 1
ATOM 8744 C CA . GLY C 1 333 ? 168.508 123.483 148.323 1.00 359.73 361 GLY C CA 1
ATOM 8745 C C . GLY C 1 333 ? 169.042 124.900 148.324 1.00 359.73 361 GLY C C 1
ATOM 8746 O O . GLY C 1 333 ? 169.934 125.232 149.110 1.00 359.73 361 GLY C O 1
ATOM 8747 N N . THR C 1 334 ? 168.504 125.750 147.445 1.00 358.83 362 THR C N 1
ATOM 8748 C CA . THR C 1 334 ? 169.022 127.110 147.326 1.00 358.83 362 THR C CA 1
ATOM 8749 C C . THR C 1 334 ? 168.586 127.991 148.490 1.00 358.83 362 THR C C 1
ATOM 8750 O O . THR C 1 334 ? 169.285 128.954 148.827 1.00 358.83 362 THR C O 1
ATOM 8754 N N . SER C 1 335 ? 167.444 127.681 149.109 1.00 342.98 363 SER C N 1
ATOM 8755 C CA . SER C 1 335 ? 166.895 128.474 150.213 1.00 342.98 363 SER C CA 1
ATOM 8756 C C . SER C 1 335 ? 166.683 129.930 149.802 1.00 342.98 363 SER C C 1
ATOM 8757 O O . SER C 1 335 ? 166.920 130.855 150.581 1.00 342.98 363 SER C O 1
ATOM 8760 N N . SER C 1 336 ? 166.232 130.134 148.566 1.00 345.86 364 SER C N 1
ATOM 8761 C CA . SER C 1 336 ? 165.972 131.469 148.040 1.00 345.86 364 SER C CA 1
ATOM 8762 C C . SER C 1 336 ? 164.723 131.416 147.175 1.00 345.86 364 SER C C 1
ATOM 8763 O O . SER C 1 336 ? 164.710 130.738 146.143 1.00 345.86 364 SER C O 1
ATOM 8766 N N . SER C 1 337 ? 163.675 132.127 147.600 1.00 344.92 365 SER C N 1
ATOM 8767 C CA . SER C 1 337 ? 162.429 132.140 146.838 1.00 344.92 365 SER C CA 1
ATOM 8768 C C . SER C 1 337 ? 162.616 132.792 145.474 1.00 344.92 365 SER C C 1
ATOM 8769 O O . SER C 1 337 ? 162.075 132.312 144.471 1.00 344.92 365 SER C O 1
ATOM 8772 N N . SER C 1 338 ? 163.373 133.891 145.418 1.00 342.21 366 SER C N 1
ATOM 8773 C CA . SER C 1 338 ? 163.580 134.585 144.150 1.00 342.21 366 SER C CA 1
ATOM 8774 C C . SER C 1 338 ? 164.383 133.735 143.173 1.00 342.21 366 SER C C 1
ATOM 8775 O O . SER C 1 338 ? 164.104 133.735 141.968 1.00 342.21 366 SER C O 1
ATOM 8778 N N . ALA C 1 339 ? 165.390 133.012 143.670 1.00 346.40 367 ALA C N 1
ATOM 8779 C CA . ALA C 1 339 ? 166.224 132.197 142.791 1.00 346.40 367 ALA C CA 1
ATOM 8780 C C . ALA C 1 339 ? 165.424 131.071 142.146 1.00 346.40 367 ALA C C 1
ATOM 8781 O O . ALA C 1 339 ? 165.618 130.763 140.964 1.00 346.40 367 ALA C O 1
ATOM 8783 N N . THR C 1 340 ? 164.524 130.447 142.902 1.00 348.59 368 THR C N 1
ATOM 8784 C CA . THR C 1 340 ? 163.715 129.343 142.406 1.00 348.59 368 THR C CA 1
ATOM 8785 C C . THR C 1 340 ? 162.408 129.804 141.775 1.00 348.59 368 THR C C 1
ATOM 8786 O O . THR C 1 340 ? 161.572 128.963 141.431 1.00 348.59 368 THR C O 1
ATOM 8790 N N . LEU C 1 341 ? 162.206 131.113 141.637 1.00 344.12 369 LEU C N 1
ATOM 8791 C CA . LEU C 1 341 ? 160.963 131.618 141.056 1.00 344.12 369 LEU C CA 1
ATOM 8792 C C . LEU C 1 341 ? 160.756 131.164 139.612 1.00 344.12 369 LEU C C 1
ATOM 8793 O O . LEU C 1 341 ? 159.663 130.654 139.301 1.00 344.12 369 LEU C O 1
ATOM 8798 N N . PRO C 1 342 ? 161.721 131.310 138.691 1.00 345.97 370 PRO C N 1
ATOM 8799 C CA . PRO C 1 342 ? 161.513 130.753 137.343 1.00 345.97 370 PRO C CA 1
ATOM 8800 C C . PRO C 1 342 ? 161.342 129.247 137.341 1.00 345.97 370 PRO C C 1
ATOM 8801 O O . PRO C 1 342 ? 160.626 128.711 136.485 1.00 345.97 370 PRO C O 1
ATOM 8805 N N . ILE C 1 343 ? 161.986 128.545 138.276 1.00 341.96 371 ILE C N 1
ATOM 8806 C CA . ILE C 1 343 ? 161.786 127.104 138.397 1.00 341.96 371 ILE C CA 1
ATOM 8807 C C . ILE C 1 343 ? 160.333 126.806 138.743 1.00 341.96 371 ILE C C 1
ATOM 8808 O O . ILE C 1 343 ? 159.721 125.884 138.192 1.00 341.96 371 ILE C O 1
ATOM 8813 N N . THR C 1 344 ? 159.759 127.587 139.660 1.00 345.72 372 THR C N 1
ATOM 8814 C CA . THR C 1 344 ? 158.350 127.411 139.999 1.00 345.72 372 THR C CA 1
ATOM 8815 C C . THR C 1 344 ? 157.455 127.693 138.799 1.00 345.72 372 THR C C 1
ATOM 8816 O O . THR C 1 344 ? 156.502 126.946 138.542 1.00 345.72 372 THR C O 1
ATOM 8820 N N . PHE C 1 345 ? 157.744 128.766 138.053 1.00 339.03 373 PHE C N 1
ATOM 8821 C CA . PHE C 1 345 ? 156.965 129.040 136.843 1.00 339.03 373 PHE C CA 1
ATOM 8822 C C . PHE C 1 345 ? 157.012 127.867 135.872 1.00 339.03 373 PHE C C 1
ATOM 8823 O O . PHE C 1 345 ? 155.970 127.407 135.392 1.00 339.03 373 PHE C O 1
ATOM 8831 N N . LYS C 1 346 ? 158.212 127.371 135.564 1.00 347.07 374 LYS C N 1
ATOM 8832 C CA . LYS C 1 346 ? 158.316 126.297 134.580 1.00 347.07 374 LYS C CA 1
ATOM 8833 C C . LYS C 1 346 ? 157.661 125.016 135.088 1.00 347.07 374 LYS C C 1
ATOM 8834 O O . LYS C 1 346 ? 157.025 124.290 134.312 1.00 347.07 374 LYS C O 1
ATOM 8840 N N . CYS C 1 347 ? 157.782 124.733 136.388 1.00 347.80 375 CYS C N 1
ATOM 8841 C CA . CYS C 1 347 ? 157.166 123.536 136.948 1.00 347.80 375 CYS C CA 1
ATOM 8842 C C . CYS C 1 347 ? 155.648 123.604 136.852 1.00 347.80 375 CYS C C 1
ATOM 8843 O O . CYS C 1 347 ? 155.001 122.649 136.407 1.00 347.80 375 CYS C O 1
ATOM 8846 N N . LEU C 1 348 ? 155.058 124.736 137.248 1.00 342.97 376 LEU C N 1
ATOM 8847 C CA . LEU C 1 348 ? 153.607 124.855 137.151 1.00 342.97 376 LEU C CA 1
ATOM 8848 C C . LEU C 1 348 ? 153.146 124.901 135.700 1.00 342.97 376 LEU C C 1
ATOM 8849 O O . LEU C 1 348 ? 152.012 124.511 135.399 1.00 342.97 376 LEU C O 1
ATOM 8854 N N . GLU C 1 349 ? 154.003 125.373 134.791 1.00 341.57 377 GLU C N 1
ATOM 8855 C CA . GLU C 1 349 ? 153.617 125.452 133.387 1.00 341.57 377 GLU C CA 1
ATOM 8856 C C . GLU C 1 349 ? 153.601 124.078 132.728 1.00 341.57 377 GLU C C 1
ATOM 8857 O O . GLU C 1 349 ? 152.670 123.757 131.980 1.00 341.57 377 GLU C O 1
ATOM 8863 N N . GLU C 1 350 ? 154.615 123.250 132.987 1.00 341.28 378 GLU C N 1
ATOM 8864 C CA . GLU C 1 350 ? 154.757 122.004 132.240 1.00 341.28 378 GLU C CA 1
ATOM 8865 C C . GLU C 1 350 ? 154.253 120.779 132.996 1.00 341.28 378 GLU C C 1
ATOM 8866 O O . GLU C 1 350 ? 153.695 119.866 132.380 1.00 341.28 378 GLU C O 1
ATOM 8872 N N . ASN C 1 351 ? 154.430 120.729 134.317 1.00 344.16 379 ASN C N 1
ATOM 8873 C CA . ASN C 1 351 ? 154.094 119.522 135.063 1.00 344.16 379 ASN C CA 1
ATOM 8874 C C . ASN C 1 351 ? 152.746 119.617 135.768 1.00 344.16 379 ASN C C 1
ATOM 8875 O O . ASN C 1 351 ? 151.977 118.650 135.759 1.00 344.16 379 ASN C O 1
ATOM 8880 N N . ASN C 1 352 ? 152.442 120.760 136.381 1.00 346.07 380 ASN C N 1
ATOM 8881 C CA . ASN C 1 352 ? 151.212 120.898 137.150 1.00 346.07 380 ASN C CA 1
ATOM 8882 C C . ASN C 1 352 ? 149.984 121.143 136.282 1.00 346.07 380 ASN C C 1
ATOM 8883 O O . ASN C 1 352 ? 148.862 121.046 136.790 1.00 346.07 380 ASN C O 1
ATOM 8888 N N . GLY C 1 353 ? 150.163 121.447 134.999 1.00 345.25 381 GLY C N 1
ATOM 8889 C CA . GLY C 1 353 ? 149.038 121.696 134.118 1.00 345.25 381 GLY C CA 1
ATOM 8890 C C . GLY C 1 353 ? 148.230 122.916 134.508 1.00 345.25 381 GLY C C 1
ATOM 8891 O O . GLY C 1 353 ? 146.997 122.867 134.546 1.00 345.25 381 GLY C O 1
ATOM 8892 N N . VAL C 1 354 ? 148.915 124.018 134.801 1.00 338.41 382 VAL C N 1
ATOM 8893 C CA . VAL C 1 354 ? 148.285 125.261 135.227 1.00 338.41 382 VAL C CA 1
ATOM 8894 C C . VAL C 1 354 ? 148.299 126.240 134.063 1.00 338.41 382 VAL C C 1
ATOM 8895 O O . VAL C 1 354 ? 149.321 126.398 133.383 1.00 338.41 382 VAL C O 1
ATOM 8899 N N . ASP C 1 355 ? 147.161 126.890 133.829 1.00 328.61 383 ASP C N 1
ATOM 8900 C CA . ASP C 1 355 ? 147.074 127.891 132.775 1.00 328.61 383 ASP C CA 1
ATOM 8901 C C . ASP C 1 355 ? 148.022 129.048 133.069 1.00 328.61 383 ASP C C 1
ATOM 8902 O O . ASP C 1 355 ? 148.076 129.560 134.191 1.00 328.61 383 ASP C O 1
ATOM 8907 N N . LYS C 1 356 ? 148.773 129.460 132.046 1.00 319.78 384 LYS C N 1
ATOM 8908 C CA . LYS C 1 356 ? 149.849 130.422 132.259 1.00 319.78 384 LYS C CA 1
ATOM 8909 C C . LYS C 1 356 ? 149.337 131.855 132.347 1.00 319.78 384 LYS C C 1
ATOM 8910 O O . LYS C 1 356 ? 150.076 132.742 132.788 1.00 319.78 384 LYS C O 1
ATOM 8916 N N . ARG C 1 357 ? 148.090 132.102 131.936 1.00 311.75 385 ARG C N 1
ATOM 8917 C CA . ARG C 1 357 ? 147.608 133.476 131.804 1.00 311.75 385 ARG C CA 1
ATOM 8918 C C . ARG C 1 357 ? 147.602 134.205 133.143 1.00 311.75 385 ARG C C 1
ATOM 8919 O O . ARG C 1 357 ? 147.973 135.383 133.220 1.00 311.75 385 ARG C O 1
ATOM 8927 N N . VAL C 1 358 ? 147.193 133.521 134.212 1.00 312.91 386 VAL C N 1
ATOM 8928 C CA . VAL C 1 358 ? 147.029 134.183 135.501 1.00 312.91 386 VAL C CA 1
ATOM 8929 C C . VAL C 1 358 ? 148.376 134.375 136.196 1.00 312.91 386 VAL C C 1
ATOM 8930 O O . VAL C 1 358 ? 148.501 135.197 137.113 1.00 312.91 386 VAL C O 1
ATOM 8934 N N . THR C 1 359 ? 149.412 133.664 135.750 1.00 310.97 387 THR C N 1
ATOM 8935 C CA . THR C 1 359 ? 150.611 133.470 136.556 1.00 310.97 387 THR C CA 1
ATOM 8936 C C . THR C 1 359 ? 151.552 134.671 136.603 1.00 310.97 387 THR C C 1
ATOM 8937 O O . THR C 1 359 ? 152.378 134.737 137.521 1.00 310.97 387 THR C O 1
ATOM 8941 N N . ARG C 1 360 ? 151.468 135.621 135.665 1.00 298.37 388 ARG C N 1
ATOM 8942 C CA . ARG C 1 360 ? 152.425 136.727 135.701 1.00 298.37 388 ARG C CA 1
ATOM 8943 C C . ARG C 1 360 ? 152.136 137.726 136.816 1.00 298.37 388 ARG C C 1
ATOM 8944 O O . ARG C 1 360 ? 153.047 138.446 137.239 1.00 298.37 388 ARG C O 1
ATOM 8952 N N . PHE C 1 361 ? 150.896 137.809 137.295 1.00 300.07 389 PHE C N 1
ATOM 8953 C CA . PHE C 1 361 ? 150.542 138.892 138.208 1.00 300.07 389 PHE C CA 1
ATOM 8954 C C . PHE C 1 361 ? 150.178 138.436 139.617 1.00 300.07 389 PHE C C 1
ATOM 8955 O O . PHE C 1 361 ? 150.411 139.184 140.570 1.00 300.07 389 PHE C O 1
ATOM 8963 N N . VAL C 1 362 ? 149.616 137.239 139.790 1.00 307.39 390 VAL C N 1
ATOM 8964 C CA . VAL C 1 362 ? 149.250 136.803 141.137 1.00 307.39 390 VAL C CA 1
ATOM 8965 C C . VAL C 1 362 ? 150.491 136.499 141.972 1.00 307.39 390 VAL C C 1
ATOM 8966 O O . VAL C 1 362 ? 150.573 136.885 143.144 1.00 307.39 390 VAL C O 1
ATOM 8970 N N . LEU C 1 363 ? 151.468 135.803 141.393 1.00 303.51 391 LEU C N 1
ATOM 8971 C CA . LEU C 1 363 ? 152.639 135.384 142.163 1.00 303.51 391 LEU C CA 1
ATOM 8972 C C . LEU C 1 363 ? 153.499 136.550 142.641 1.00 303.51 391 LEU C C 1
ATOM 8973 O O . LEU C 1 363 ? 153.850 136.575 143.835 1.00 303.51 391 LEU C O 1
ATOM 8978 N N . PRO C 1 364 ? 153.883 137.523 141.803 1.00 288.55 392 PRO C N 1
ATOM 8979 C CA . PRO C 1 364 ? 154.791 138.571 142.305 1.00 288.55 392 PRO C CA 1
ATOM 8980 C C . PRO C 1 364 ? 154.168 139.460 143.366 1.00 288.55 392 PRO C C 1
ATOM 8981 O O . PRO C 1 364 ? 154.834 139.779 144.360 1.00 288.55 392 PRO C O 1
ATOM 8985 N N . VAL C 1 365 ? 152.913 139.879 143.187 1.00 286.86 393 VAL C N 1
ATOM 8986 C CA . VAL C 1 365 ? 152.276 140.714 144.200 1.00 286.86 393 VAL C CA 1
ATOM 8987 C C . VAL C 1 365 ? 152.071 139.928 145.489 1.00 286.86 393 VAL C C 1
ATOM 8988 O O . VAL C 1 365 ? 152.157 140.491 146.587 1.00 286.86 393 VAL C O 1
ATOM 8992 N N . GLY C 1 366 ? 151.797 138.626 145.385 1.00 288.47 394 GLY C N 1
ATOM 8993 C CA . GLY C 1 366 ? 151.665 137.812 146.580 1.00 288.47 394 GLY C CA 1
ATOM 8994 C C . GLY C 1 366 ? 152.975 137.648 147.325 1.00 288.47 394 GLY C C 1
ATOM 8995 O O . GLY C 1 366 ? 153.000 137.635 148.559 1.00 288.47 394 GLY C O 1
ATOM 8996 N N . ALA C 1 367 ? 154.080 137.509 146.589 1.00 281.91 395 ALA C N 1
ATOM 8997 C CA . ALA C 1 367 ? 155.383 137.391 147.234 1.00 281.91 395 ALA C CA 1
ATOM 8998 C C . ALA C 1 367 ? 155.747 138.667 147.983 1.00 281.91 395 ALA C C 1
ATOM 8999 O O . ALA C 1 367 ? 156.303 138.609 149.086 1.00 281.91 395 ALA C O 1
ATOM 9001 N N . THR C 1 368 ? 155.442 139.828 147.401 1.00 283.84 396 THR C N 1
ATOM 9002 C CA . THR C 1 368 ? 155.775 141.096 148.043 1.00 283.84 396 THR C CA 1
ATOM 9003 C C . THR C 1 368 ? 154.880 141.376 149.245 1.00 283.84 396 THR C C 1
ATOM 9004 O O . THR C 1 368 ? 155.356 141.877 150.270 1.00 283.84 396 THR C O 1
ATOM 9008 N N . ILE C 1 369 ? 153.592 141.063 149.141 1.00 277.11 397 ILE C N 1
ATOM 9009 C CA . ILE C 1 369 ? 152.653 141.341 150.221 1.00 277.11 397 ILE C CA 1
ATOM 9010 C C . ILE C 1 369 ? 152.861 140.358 151.367 1.00 277.11 397 ILE C C 1
ATOM 9011 O O . ILE C 1 369 ? 152.842 140.741 152.536 1.00 277.11 397 ILE C O 1
ATOM 9016 N N . GLY C 1 373 ? 153.845 132.160 155.911 1.00 291.48 401 GLY C N 1
ATOM 9017 C CA . GLY C 1 373 ? 154.405 131.400 157.013 1.00 291.48 401 GLY C CA 1
ATOM 9018 C C . GLY C 1 373 ? 155.379 132.201 157.855 1.00 291.48 401 GLY C C 1
ATOM 9019 O O . GLY C 1 373 ? 155.732 131.798 158.964 1.00 291.48 401 GLY C O 1
ATOM 9020 N N . THR C 1 374 ? 155.818 133.341 157.319 1.00 291.66 402 THR C N 1
ATOM 9021 C CA . THR C 1 374 ? 156.751 134.193 158.051 1.00 291.66 402 THR C CA 1
ATOM 9022 C C . THR C 1 374 ? 156.114 134.759 159.316 1.00 291.66 402 THR C C 1
ATOM 9023 O O . THR C 1 374 ? 156.767 134.832 160.364 1.00 291.66 402 THR C O 1
ATOM 9027 N N . ALA C 1 375 ? 154.840 135.152 159.240 1.00 288.61 403 ALA C N 1
ATOM 9028 C CA . ALA C 1 375 ? 154.163 135.711 160.406 1.00 288.61 403 ALA C CA 1
ATOM 9029 C C . ALA C 1 375 ? 154.067 134.688 161.529 1.00 288.61 403 ALA C C 1
ATOM 9030 O O . ALA C 1 375 ? 154.195 135.035 162.709 1.00 288.61 403 ALA C O 1
ATOM 9032 N N . LEU C 1 376 ? 153.835 133.420 161.181 1.00 281.55 404 LEU C N 1
ATOM 9033 C CA . LEU C 1 376 ? 153.785 132.368 162.191 1.00 281.55 404 LEU C CA 1
ATOM 9034 C C . LEU C 1 376 ? 155.112 132.246 162.930 1.00 281.55 404 LEU C C 1
ATOM 9035 O O . LEU C 1 376 ? 155.137 132.149 164.163 1.00 281.55 404 LEU C O 1
ATOM 9040 N N . TYR C 1 377 ? 156.227 132.253 162.195 1.00 276.51 405 TYR C N 1
ATOM 9041 C CA . TYR C 1 377 ? 157.537 132.138 162.829 1.00 276.51 405 TYR C CA 1
ATOM 9042 C C . TYR C 1 377 ? 157.849 133.371 163.672 1.00 276.51 405 TYR C C 1
ATOM 9043 O O . TYR C 1 377 ? 158.426 133.259 164.763 1.00 276.51 405 TYR C O 1
ATOM 9052 N N . GLU C 1 378 ? 157.464 134.557 163.187 1.00 281.15 406 GLU C N 1
ATOM 9053 C CA . GLU C 1 378 ? 157.629 135.769 163.984 1.00 281.15 406 GLU C CA 1
ATOM 9054 C C . GLU C 1 378 ? 156.861 135.670 165.296 1.00 281.15 406 GLU C C 1
ATOM 9055 O O . GLU C 1 378 ? 157.392 136.003 166.363 1.00 281.15 406 GLU C O 1
ATOM 9061 N N . ALA C 1 379 ? 155.607 135.214 165.234 1.00 272.33 407 ALA C N 1
ATOM 9062 C CA . ALA C 1 379 ? 154.799 135.083 166.442 1.00 272.33 407 ALA C CA 1
ATOM 9063 C C . ALA C 1 379 ? 155.394 134.058 167.397 1.00 272.33 407 ALA C C 1
ATOM 9064 O O . ALA C 1 379 ? 155.420 134.276 168.613 1.00 272.33 407 ALA C O 1
ATOM 9066 N N . LEU C 1 380 ? 155.869 132.929 166.864 1.00 271.48 408 LEU C N 1
ATOM 9067 C CA . LEU C 1 380 ? 156.500 131.916 167.707 1.00 271.48 408 LEU C CA 1
ATOM 9068 C C . LEU C 1 380 ? 157.704 132.492 168.439 1.00 271.48 408 LEU C C 1
ATOM 9069 O O . LEU C 1 380 ? 157.839 132.340 169.661 1.00 271.48 408 LEU C O 1
ATOM 9074 N N . ALA C 1 381 ? 158.589 133.167 167.703 1.00 253.41 409 ALA C N 1
ATOM 9075 C CA . ALA C 1 381 ? 159.784 133.727 168.323 1.00 253.41 409 ALA C CA 1
ATOM 9076 C C . ALA C 1 381 ? 159.427 134.780 169.362 1.00 253.41 409 ALA C C 1
ATOM 9077 O O . ALA C 1 381 ? 160.006 134.806 170.455 1.00 253.41 409 ALA C O 1
ATOM 9079 N N . ALA C 1 382 ? 158.468 135.653 169.044 1.00 253.30 410 ALA C N 1
ATOM 9080 C CA . ALA C 1 382 ? 158.097 136.712 169.975 1.00 253.30 410 ALA C CA 1
ATOM 9081 C C . ALA C 1 382 ? 157.479 136.146 171.248 1.00 253.30 410 ALA C C 1
ATOM 9082 O O . ALA C 1 382 ? 157.814 136.586 172.355 1.00 253.30 410 ALA C O 1
ATOM 9084 N N . ILE C 1 383 ? 156.581 135.165 171.116 1.00 254.85 411 ILE C N 1
ATOM 9085 C CA . ILE C 1 383 ? 155.937 134.603 172.298 1.00 254.85 411 ILE C CA 1
ATOM 9086 C C . ILE C 1 383 ? 156.949 133.835 173.140 1.00 254.85 411 ILE C C 1
ATOM 9087 O O . ILE C 1 383 ? 156.883 133.849 174.376 1.00 254.85 411 ILE C O 1
ATOM 9092 N N . PHE C 1 384 ? 157.913 133.167 172.494 1.00 263.41 412 PHE C N 1
ATOM 9093 C CA . PHE C 1 384 ? 158.945 132.471 173.255 1.00 263.41 412 PHE C CA 1
ATOM 9094 C C . PHE C 1 384 ? 159.839 133.453 174.000 1.00 263.41 412 PHE C C 1
ATOM 9095 O O . PHE C 1 384 ? 160.184 133.223 175.165 1.00 263.41 412 PHE C O 1
ATOM 9103 N N . ILE C 1 385 ? 160.223 134.553 173.347 1.00 262.98 413 ILE C N 1
ATOM 9104 C CA . ILE C 1 385 ? 161.045 135.561 174.011 1.00 262.98 413 ILE C CA 1
ATOM 9105 C C . ILE C 1 385 ? 160.296 136.159 175.193 1.00 262.98 413 ILE C C 1
ATOM 9106 O O . ILE C 1 385 ? 160.874 136.386 176.264 1.00 262.98 413 ILE C O 1
ATOM 9111 N N . ALA C 1 386 ? 158.998 136.417 175.023 1.00 261.29 414 ALA C N 1
ATOM 9112 C CA . ALA C 1 386 ? 158.194 136.917 176.133 1.00 261.29 414 ALA C CA 1
ATOM 9113 C C . ALA C 1 386 ? 158.125 135.901 177.268 1.00 261.29 414 ALA C C 1
ATOM 9114 O O . ALA C 1 386 ? 158.147 136.273 178.446 1.00 261.29 414 ALA C O 1
ATOM 9116 N N . GLN C 1 387 ? 158.039 134.612 176.932 1.00 260.96 415 GLN C N 1
ATOM 9117 C CA . GLN C 1 387 ? 157.907 133.586 177.962 1.00 260.96 415 GLN C CA 1
ATOM 9118 C C . GLN C 1 387 ? 159.222 133.322 178.688 1.00 260.96 415 GLN C C 1
ATOM 9119 O O . GLN C 1 387 ? 159.208 132.913 179.855 1.00 260.96 415 GLN C O 1
ATOM 9125 N N . VAL C 1 388 ? 160.359 133.537 178.022 1.00 267.85 416 VAL C N 1
ATOM 9126 C CA . VAL C 1 388 ? 161.648 133.167 178.605 1.00 267.85 416 VAL C CA 1
ATOM 9127 C C . VAL C 1 388 ? 161.971 134.028 179.821 1.00 267.85 416 VAL C C 1
ATOM 9128 O O . VAL C 1 388 ? 162.401 133.517 180.863 1.00 267.85 416 VAL C O 1
ATOM 9132 N N . ASN C 1 389 ? 161.759 135.339 179.722 1.00 271.40 417 ASN C N 1
ATOM 9133 C CA . ASN C 1 389 ? 162.207 136.269 180.753 1.00 271.40 417 ASN C CA 1
ATOM 9134 C C . ASN C 1 389 ? 161.229 136.392 181.919 1.00 271.40 417 ASN C C 1
ATOM 9135 O O . ASN C 1 389 ? 161.243 137.418 182.612 1.00 271.40 417 ASN C O 1
ATOM 9140 N N . ASN C 1 390 ? 160.382 135.382 182.132 1.00 276.59 418 ASN C N 1
ATOM 9141 C CA . ASN C 1 390 ? 159.471 135.317 183.274 1.00 276.59 418 ASN C CA 1
ATOM 9142 C C . ASN C 1 390 ? 158.439 136.442 183.258 1.00 276.59 418 ASN C C 1
ATOM 9143 O O . ASN C 1 390 ? 158.039 136.940 184.312 1.00 276.59 418 ASN C O 1
ATOM 9148 N N . PHE C 1 391 ? 158.002 136.856 182.072 1.00 279.91 419 PHE C N 1
ATOM 9149 C CA . PHE C 1 391 ? 156.915 137.816 181.981 1.00 279.91 419 PHE C CA 1
ATOM 9150 C C . PHE C 1 391 ? 155.597 137.146 182.369 1.00 279.91 419 PHE C C 1
ATOM 9151 O O . PHE C 1 391 ? 155.474 135.919 182.386 1.00 279.91 419 PHE C O 1
ATOM 9159 N N . GLU C 1 392 ? 154.605 137.973 182.704 1.00 275.42 420 GLU C N 1
ATOM 9160 C CA . GLU C 1 392 ? 153.350 137.438 183.226 1.00 275.42 420 GLU C CA 1
ATOM 9161 C C . GLU C 1 392 ? 152.551 136.727 182.136 1.00 275.42 420 GLU C C 1
ATOM 9162 O O . GLU C 1 392 ? 151.855 135.743 182.416 1.00 275.42 420 GLU C O 1
ATOM 9168 N N . LEU C 1 393 ? 152.629 137.215 180.895 1.00 268.96 421 LEU C N 1
ATOM 9169 C CA . LEU C 1 393 ? 151.969 136.598 179.739 1.00 268.96 421 LEU C CA 1
ATOM 9170 C C . LEU C 1 393 ? 150.451 136.524 179.930 1.00 268.96 421 LEU C C 1
ATOM 9171 O O . LEU C 1 393 ? 149.864 135.447 180.051 1.00 268.96 421 LEU C O 1
ATOM 9176 N N . ASN C 1 394 ? 149.819 137.694 179.953 1.00 251.85 422 ASN C N 1
ATOM 9177 C CA . ASN C 1 394 ? 148.368 137.741 180.057 1.00 251.85 422 ASN C CA 1
ATOM 9178 C C . ASN C 1 394 ? 147.718 137.348 178.732 1.00 251.85 422 ASN C C 1
ATOM 9179 O O . ASN C 1 394 ? 148.347 137.349 177.669 1.00 251.85 422 ASN C O 1
ATOM 9184 N N . PHE C 1 395 ? 146.431 137.003 178.811 1.00 245.14 423 PHE C N 1
ATOM 9185 C CA . PHE C 1 395 ? 145.667 136.615 177.632 1.00 245.14 423 PHE C CA 1
ATOM 9186 C C . PHE C 1 395 ? 145.309 137.797 176.743 1.00 245.14 423 PHE C C 1
ATOM 9187 O O . PHE C 1 395 ? 144.735 137.588 175.669 1.00 245.14 423 PHE C O 1
ATOM 9195 N N . GLY C 1 396 ? 145.604 139.022 177.168 1.00 243.45 424 GLY C N 1
ATOM 9196 C CA . GLY C 1 396 ? 145.305 140.187 176.363 1.00 243.45 424 GLY C CA 1
ATOM 9197 C C . GLY C 1 396 ? 146.464 140.646 175.504 1.00 243.45 424 GLY C C 1
ATOM 9198 O O . GLY C 1 396 ? 146.255 141.183 174.413 1.00 243.45 424 GLY C O 1
ATOM 9199 N N . GLN C 1 397 ? 147.693 140.444 175.981 1.00 242.94 425 GLN C N 1
ATOM 9200 C CA . GLN C 1 397 ? 148.859 140.852 175.210 1.00 242.94 425 GLN C CA 1
ATOM 9201 C C . GLN C 1 397 ? 149.245 139.841 174.139 1.00 242.94 425 GLN C C 1
ATOM 9202 O O . GLN C 1 397 ? 150.048 140.174 173.260 1.00 242.94 425 GLN C O 1
ATOM 9208 N N . ILE C 1 398 ? 148.704 138.623 174.193 1.00 246.90 426 ILE C N 1
ATOM 9209 C CA . ILE C 1 398 ? 149.036 137.623 173.184 1.00 246.90 426 ILE C CA 1
ATOM 9210 C C . ILE C 1 398 ? 148.514 138.048 171.816 1.00 246.90 426 ILE C C 1
ATOM 9211 O O . ILE C 1 398 ? 149.215 137.924 170.804 1.00 246.90 426 ILE C O 1
ATOM 9216 N N . ILE C 1 399 ? 147.287 138.570 171.759 1.00 249.74 427 ILE C N 1
ATOM 9217 C CA . ILE C 1 399 ? 146.769 139.060 170.487 1.00 249.74 427 ILE C CA 1
ATOM 9218 C C . ILE C 1 399 ? 147.568 140.268 170.013 1.00 249.74 427 ILE C C 1
ATOM 9219 O O . ILE C 1 399 ? 147.801 140.432 168.809 1.00 249.74 427 ILE C O 1
ATOM 9224 N N . THR C 1 400 ? 148.021 141.119 170.940 1.00 240.01 428 THR C N 1
ATOM 9225 C CA . THR C 1 400 ? 148.808 142.281 170.543 1.00 240.01 428 THR C CA 1
ATOM 9226 C C . THR C 1 400 ? 150.136 141.863 169.929 1.00 240.01 428 THR C C 1
ATOM 9227 O O . THR C 1 400 ? 150.537 142.390 168.885 1.00 240.01 428 THR C O 1
ATOM 9231 N N . ILE C 1 401 ? 150.828 140.910 170.558 1.00 245.77 429 ILE C N 1
ATOM 9232 C CA . ILE C 1 401 ? 152.102 140.464 170.009 1.00 245.77 429 ILE C CA 1
ATOM 9233 C C . ILE C 1 401 ? 151.890 139.694 168.710 1.00 245.77 429 ILE C C 1
ATOM 9234 O O . ILE C 1 401 ? 152.727 139.761 167.804 1.00 245.77 429 ILE C O 1
ATOM 9239 N N . SER C 1 402 ? 150.768 138.979 168.577 1.00 255.01 430 SER C N 1
ATOM 9240 C CA . SER C 1 402 ? 150.475 138.298 167.319 1.00 255.01 430 SER C CA 1
ATOM 9241 C C . SER C 1 402 ? 150.271 139.298 166.186 1.00 255.01 430 SER C C 1
ATOM 9242 O O . SER C 1 402 ? 150.795 139.118 165.079 1.00 255.01 430 SER C O 1
ATOM 9245 N N . ILE C 1 403 ? 149.508 140.363 166.446 1.00 242.16 431 ILE C N 1
ATOM 9246 C CA . ILE C 1 403 ? 149.295 141.388 165.429 1.00 242.16 431 ILE C CA 1
ATOM 9247 C C . ILE C 1 403 ? 150.603 142.098 165.102 1.00 242.16 431 ILE C C 1
ATOM 9248 O O . ILE C 1 403 ? 150.893 142.388 163.934 1.00 242.16 431 ILE C O 1
ATOM 9253 N N . THR C 1 404 ? 151.417 142.382 166.121 1.00 237.95 432 THR C N 1
ATOM 9254 C CA . THR C 1 404 ? 152.712 143.009 165.880 1.00 237.95 432 THR C CA 1
ATOM 9255 C C . THR C 1 404 ? 153.596 142.126 165.007 1.00 237.95 432 THR C C 1
ATOM 9256 O O . THR C 1 404 ? 154.247 142.612 164.076 1.00 237.95 432 THR C O 1
ATOM 9260 N N . ALA C 1 405 ? 153.619 140.820 165.286 1.00 251.20 433 ALA C N 1
ATOM 9261 C CA . ALA C 1 405 ? 154.428 139.902 164.493 1.00 251.20 433 ALA C CA 1
ATOM 9262 C C . ALA C 1 405 ? 153.925 139.809 163.057 1.00 251.20 433 ALA C C 1
ATOM 9263 O O . ALA C 1 405 ? 154.727 139.806 162.115 1.00 251.20 433 ALA C O 1
ATOM 9265 N N . THR C 1 406 ? 152.605 139.728 162.865 1.00 256.65 434 THR C N 1
ATOM 9266 C CA . THR C 1 406 ? 152.085 139.571 161.509 1.00 256.65 434 THR C CA 1
ATOM 9267 C C . THR C 1 406 ? 152.231 140.859 160.706 1.00 256.65 434 THR C C 1
ATOM 9268 O O . THR C 1 406 ? 152.335 140.817 159.474 1.00 256.65 434 THR C O 1
ATOM 9272 N N . ALA C 1 407 ? 152.243 142.014 161.379 1.00 253.12 435 ALA C N 1
ATOM 9273 C CA . ALA C 1 407 ? 152.517 143.263 160.678 1.00 253.12 435 ALA C CA 1
ATOM 9274 C C . ALA C 1 407 ? 154.003 143.428 160.392 1.00 253.12 435 ALA C C 1
ATOM 9275 O O . ALA C 1 407 ? 154.378 144.044 159.388 1.00 253.12 435 ALA C O 1
ATOM 9277 N N . ALA C 1 408 ? 154.859 142.888 161.262 1.00 249.03 436 ALA C N 1
ATOM 9278 C CA . ALA C 1 408 ? 156.300 143.037 161.093 1.00 249.03 436 ALA C CA 1
ATOM 9279 C C . ALA C 1 408 ? 156.802 142.291 159.863 1.00 249.03 436 ALA C C 1
ATOM 9280 O O . ALA C 1 408 ? 157.687 142.780 159.151 1.00 249.03 436 ALA C O 1
ATOM 9282 N N . SER C 1 409 ? 156.251 141.108 159.597 1.00 259.81 437 SER C N 1
ATOM 9283 C CA . SER C 1 409 ? 156.772 140.233 158.554 1.00 259.81 437 SER C CA 1
ATOM 9284 C C . SER C 1 409 ? 156.268 140.582 157.160 1.00 259.81 437 SER C C 1
ATOM 9285 O O . SER C 1 409 ? 156.698 139.945 156.192 1.00 259.81 437 SER C O 1
ATOM 9288 N N . ILE C 1 410 ? 155.371 141.561 157.030 1.00 247.71 438 ILE C N 1
ATOM 9289 C CA . ILE C 1 410 ? 154.823 141.898 155.719 1.00 247.71 438 ILE C CA 1
ATOM 9290 C C . ILE C 1 410 ? 155.914 142.448 154.806 1.00 247.71 438 ILE C C 1
ATOM 9291 O O . ILE C 1 410 ? 156.051 142.029 153.651 1.00 247.71 438 ILE C O 1
ATOM 9296 N N . GLY C 1 411 ? 156.709 143.387 155.312 1.00 239.90 439 GLY C N 1
ATOM 9297 C CA . GLY C 1 411 ? 157.765 143.995 154.527 1.00 239.90 439 GLY C CA 1
ATOM 9298 C C . GLY C 1 411 ? 159.147 143.709 155.077 1.00 239.90 439 GLY C C 1
ATOM 9299 O O . GLY C 1 411 ? 159.991 144.608 155.147 1.00 239.90 439 GLY C O 1
ATOM 9300 N N . ALA C 1 412 ? 159.382 142.461 155.482 1.00 237.39 440 ALA C N 1
ATOM 9301 C CA . ALA C 1 412 ? 160.617 142.088 156.161 1.00 237.39 440 ALA C CA 1
ATOM 9302 C C . ALA C 1 412 ? 161.856 142.359 155.315 1.00 237.39 440 ALA C C 1
ATOM 9303 O O . ALA C 1 412 ? 162.654 143.242 155.649 1.00 237.39 440 ALA C O 1
ATOM 9305 N N . ALA C 1 413 ? 162.010 141.628 154.212 1.00 226.04 441 ALA C N 1
ATOM 9306 C CA . ALA C 1 413 ? 163.174 141.744 153.338 1.00 226.04 441 ALA C CA 1
ATOM 9307 C C . ALA C 1 413 ? 162.973 140.807 152.153 1.00 226.04 441 ALA C C 1
ATOM 9308 O O . ALA C 1 413 ? 162.037 140.003 152.122 1.00 226.04 441 ALA C O 1
ATOM 9310 N N . GLY C 1 414 ? 163.869 140.925 151.177 1.00 235.81 442 GLY C N 1
ATOM 9311 C CA . GLY C 1 414 ? 163.893 140.017 150.048 1.00 235.81 442 GLY C CA 1
ATOM 9312 C C . GLY C 1 414 ? 165.119 139.128 150.058 1.00 235.81 442 GLY C C 1
ATOM 9313 O O . GLY C 1 414 ? 165.372 138.387 149.104 1.00 235.81 442 GLY C O 1
ATOM 9314 N N . ILE C 1 415 ? 165.890 139.198 151.140 1.00 236.52 443 ILE C N 1
ATOM 9315 C CA . ILE C 1 415 ? 167.117 138.420 151.290 1.00 236.52 443 ILE C CA 1
ATOM 9316 C C . ILE C 1 415 ? 166.760 137.006 151.735 1.00 236.52 443 ILE C C 1
ATOM 9317 O O . ILE C 1 415 ? 165.713 136.804 152.366 1.00 236.52 443 ILE C O 1
ATOM 9322 N N . PRO C 1 416 ? 167.586 135.998 151.426 1.00 264.36 444 PRO C N 1
ATOM 9323 C CA . PRO C 1 416 ? 167.278 134.633 151.874 1.00 264.36 444 PRO C CA 1
ATOM 9324 C C . PRO C 1 416 ? 167.369 134.473 153.385 1.00 264.36 444 PRO C C 1
ATOM 9325 O O . PRO C 1 416 ? 166.456 133.929 154.013 1.00 264.36 444 PRO C O 1
ATOM 9329 N N . GLN C 1 417 ? 168.467 134.945 153.978 1.00 260.82 445 GLN C N 1
ATOM 9330 C CA . GLN C 1 417 ? 168.676 134.842 155.423 1.00 260.82 445 GLN C CA 1
ATOM 9331 C C . GLN C 1 417 ? 168.162 136.120 156.080 1.00 260.82 445 GLN C C 1
ATOM 9332 O O . GLN C 1 417 ? 168.915 137.027 156.439 1.00 260.82 445 GLN C O 1
ATOM 9338 N N . ALA C 1 418 ? 166.840 136.183 156.240 1.00 263.38 446 ALA C N 1
ATOM 9339 C CA . ALA C 1 418 ? 166.176 137.338 156.828 1.00 263.38 446 ALA C CA 1
ATOM 9340 C C . ALA C 1 418 ? 165.761 137.100 158.276 1.00 263.38 446 ALA C C 1
ATOM 9341 O O . ALA C 1 418 ? 164.972 137.878 158.822 1.00 263.38 446 ALA C O 1
ATOM 9343 N N . GLY C 1 419 ? 166.266 136.038 158.905 1.00 272.18 447 GLY C N 1
ATOM 9344 C CA . GLY C 1 419 ? 165.886 135.760 160.280 1.00 272.18 447 GLY C CA 1
ATOM 9345 C C . GLY C 1 419 ? 166.343 136.835 161.249 1.00 272.18 447 GLY C C 1
ATOM 9346 O O . GLY C 1 419 ? 165.563 137.298 162.088 1.00 272.18 447 GLY C O 1
ATOM 9347 N N . LEU C 1 420 ? 167.604 137.258 161.137 1.00 256.14 448 LEU C N 1
ATOM 9348 C CA . LEU C 1 420 ? 168.149 138.237 162.073 1.00 256.14 448 LEU C CA 1
ATOM 9349 C C . LEU C 1 420 ? 167.401 139.560 161.983 1.00 256.14 448 LEU C C 1
ATOM 9350 O O . LEU C 1 420 ? 167.029 140.150 163.006 1.00 256.14 448 LEU C O 1
ATOM 9355 N N . VAL C 1 421 ? 167.165 140.041 160.761 1.00 260.51 449 VAL C N 1
ATOM 9356 C CA . VAL C 1 421 ? 166.498 141.327 160.595 1.00 260.51 449 VAL C CA 1
ATOM 9357 C C . VAL C 1 421 ? 165.056 141.253 161.085 1.00 260.51 449 VAL C C 1
ATOM 9358 O O . VAL C 1 421 ? 164.560 142.188 161.719 1.00 260.51 449 VAL C O 1
ATOM 9362 N N . THR C 1 422 ? 164.367 140.137 160.825 1.00 270.05 450 THR C N 1
ATOM 9363 C CA . THR C 1 422 ? 162.999 139.981 161.314 1.00 270.05 450 THR C CA 1
ATOM 9364 C C . THR C 1 422 ? 162.954 139.965 162.836 1.00 270.05 450 THR C C 1
ATOM 9365 O O . THR C 1 422 ? 162.043 140.541 163.447 1.00 270.05 450 THR C O 1
ATOM 9369 N N . MET C 1 423 ? 163.917 139.288 163.465 1.00 267.60 451 MET C N 1
ATOM 9370 C CA . MET C 1 423 ? 163.960 139.265 164.922 1.00 267.60 451 MET C CA 1
ATOM 9371 C C . MET C 1 423 ? 164.233 140.653 165.482 1.00 267.60 451 MET C C 1
ATOM 9372 O O . MET C 1 423 ? 163.648 141.048 166.498 1.00 267.60 451 MET C O 1
ATOM 9377 N N . VAL C 1 424 ? 165.107 141.415 164.821 1.00 251.93 452 VAL C N 1
ATOM 9378 C CA . VAL C 1 424 ? 165.310 142.807 165.211 1.00 251.93 452 VAL C CA 1
ATOM 9379 C C . VAL C 1 424 ? 164.006 143.583 165.090 1.00 251.93 452 VAL C C 1
ATOM 9380 O O . VAL C 1 424 ? 163.648 144.366 165.979 1.00 251.93 452 VAL C O 1
ATOM 9384 N N . ILE C 1 425 ? 163.268 143.364 163.998 1.00 249.27 453 ILE C N 1
ATOM 9385 C CA . ILE C 1 425 ? 162.010 144.077 163.782 1.00 249.27 453 ILE C CA 1
ATOM 9386 C C . ILE C 1 425 ? 161.051 143.811 164.933 1.00 249.27 453 ILE C C 1
ATOM 9387 O O . ILE C 1 425 ? 160.505 144.740 165.541 1.00 249.27 453 ILE C O 1
ATOM 9392 N N . VAL C 1 426 ? 160.845 142.533 165.258 1.00 256.33 454 VAL C N 1
ATOM 9393 C CA . VAL C 1 426 ? 159.837 142.191 166.258 1.00 256.33 454 VAL C CA 1
ATOM 9394 C C . VAL C 1 426 ? 160.281 142.636 167.648 1.00 256.33 454 VAL C C 1
ATOM 9395 O O . VAL C 1 426 ? 159.470 143.139 168.436 1.00 256.33 454 VAL C O 1
ATOM 9399 N N . LEU C 1 427 ? 161.569 142.483 167.970 1.00 251.40 455 LEU C N 1
ATOM 9400 C CA . LEU C 1 427 ? 162.033 142.866 169.298 1.00 251.40 455 LEU C CA 1
ATOM 9401 C C . LEU C 1 427 ? 162.029 144.376 169.487 1.00 251.40 455 LEU C C 1
ATOM 9402 O O . LEU C 1 427 ? 161.800 144.856 170.604 1.00 251.40 455 LEU C O 1
ATOM 9407 N N . THR C 1 428 ? 162.278 145.144 168.423 1.00 244.21 456 THR C N 1
ATOM 9408 C CA . THR C 1 428 ? 162.164 146.592 168.532 1.00 244.21 456 THR C CA 1
ATOM 9409 C C . THR C 1 428 ? 160.709 147.037 168.582 1.00 244.21 456 THR C C 1
ATOM 9410 O O . THR C 1 428 ? 160.387 148.021 169.257 1.00 244.21 456 THR C O 1
ATOM 9414 N N . SER C 1 429 ? 159.817 146.329 167.883 1.00 244.36 457 SER C N 1
ATOM 9415 C CA . SER C 1 429 ? 158.411 146.715 167.895 1.00 244.36 457 SER C CA 1
ATOM 9416 C C . SER C 1 429 ? 157.736 146.364 169.214 1.00 244.36 457 SER C C 1
ATOM 9417 O O . SER C 1 429 ? 156.775 147.034 169.611 1.00 244.36 457 SER C O 1
ATOM 9420 N N . VAL C 1 430 ? 158.212 145.329 169.906 1.00 236.52 458 VAL C N 1
ATOM 9421 C CA . VAL C 1 430 ? 157.621 144.950 171.185 1.00 236.52 458 VAL C CA 1
ATOM 9422 C C . VAL C 1 430 ? 158.330 145.605 172.370 1.00 236.52 458 VAL C C 1
ATOM 9423 O O . VAL C 1 430 ? 157.715 145.758 173.436 1.00 236.52 458 VAL C O 1
ATOM 9427 N N . GLY C 1 431 ? 159.589 146.012 172.212 1.00 252.40 459 GLY C N 1
ATOM 9428 C CA . GLY C 1 431 ? 160.321 146.676 173.269 1.00 252.40 459 GLY C CA 1
ATOM 9429 C C . GLY C 1 431 ? 161.091 145.768 174.203 1.00 252.40 459 GLY C C 1
ATOM 9430 O O . GLY C 1 431 ? 161.797 146.274 175.085 1.00 252.40 459 GLY C O 1
ATOM 9431 N N . LEU C 1 432 ? 160.982 144.452 174.045 1.00 254.69 460 LEU C N 1
ATOM 9432 C CA . LEU C 1 432 ? 161.716 143.532 174.896 1.00 254.69 460 LEU C CA 1
ATOM 9433 C C . LEU C 1 432 ? 163.205 143.562 174.550 1.00 254.69 460 LEU C C 1
ATOM 9434 O O . LEU C 1 432 ? 163.586 143.948 173.442 1.00 254.69 460 LEU C O 1
ATOM 9439 N N . PRO C 1 433 ? 164.067 143.176 175.493 1.00 258.92 461 PRO C N 1
ATOM 9440 C CA . PRO C 1 433 ? 165.510 143.180 175.217 1.00 258.92 461 PRO C CA 1
ATOM 9441 C C . PRO C 1 433 ? 165.863 142.279 174.043 1.00 258.92 461 PRO C C 1
ATOM 9442 O O . PRO C 1 433 ? 165.255 141.227 173.834 1.00 258.92 461 PRO C O 1
ATOM 9446 N N . THR C 1 434 ? 166.862 142.708 173.272 1.00 257.36 462 THR C N 1
ATOM 9447 C CA . THR C 1 434 ? 167.275 142.023 172.055 1.00 257.36 462 THR C CA 1
ATOM 9448 C C . THR C 1 434 ? 168.530 141.177 172.251 1.00 257.36 462 THR C C 1
ATOM 9449 O O . THR C 1 434 ? 169.227 140.879 171.276 1.00 257.36 462 THR C O 1
ATOM 9453 N N . ASP C 1 435 ? 168.832 140.786 173.488 1.00 260.47 463 ASP C N 1
ATOM 9454 C CA . ASP C 1 435 ? 170.020 139.987 173.761 1.00 260.47 463 ASP C CA 1
ATOM 9455 C C . ASP C 1 435 ? 169.810 138.499 173.508 1.00 260.47 463 ASP C C 1
ATOM 9456 O O . ASP C 1 435 ? 170.794 137.754 173.441 1.00 260.47 463 ASP C O 1
ATOM 9461 N N . ASP C 1 436 ? 168.566 138.049 173.340 1.00 249.41 464 ASP C N 1
ATOM 9462 C CA . ASP C 1 436 ? 168.256 136.634 173.186 1.00 249.41 464 ASP C CA 1
ATOM 9463 C C . ASP C 1 436 ? 168.250 136.189 171.727 1.00 249.41 464 ASP C C 1
ATOM 9464 O O . ASP C 1 436 ? 167.559 135.224 171.382 1.00 249.41 464 ASP C O 1
ATOM 9469 N N . ILE C 1 437 ? 169.004 136.874 170.865 1.00 235.40 465 ILE C N 1
ATOM 9470 C CA . ILE C 1 437 ? 169.048 136.506 169.453 1.00 235.40 465 ILE C CA 1
ATOM 9471 C C . ILE C 1 437 ? 169.757 135.170 169.259 1.00 235.40 465 ILE C C 1
ATOM 9472 O O . ILE C 1 437 ? 169.360 134.364 168.410 1.00 235.40 465 ILE C O 1
ATOM 9477 N N . THR C 1 438 ? 170.806 134.912 170.046 1.00 243.47 466 THR C N 1
ATOM 9478 C CA . THR C 1 438 ? 171.683 133.774 169.781 1.00 243.47 466 THR C CA 1
ATOM 9479 C C . THR C 1 438 ? 170.935 132.448 169.857 1.00 243.47 466 THR C C 1
ATOM 9480 O O . THR C 1 438 ? 171.113 131.576 168.998 1.00 243.47 466 THR C O 1
ATOM 9484 N N . LEU C 1 439 ? 170.096 132.279 170.882 1.00 246.49 467 LEU C N 1
ATOM 9485 C CA . LEU C 1 439 ? 169.396 131.012 171.070 1.00 246.49 467 LEU C CA 1
ATOM 9486 C C . LEU C 1 439 ? 168.465 130.716 169.902 1.00 246.49 467 LEU C C 1
ATOM 9487 O O . LEU C 1 439 ? 168.326 129.560 169.483 1.00 246.49 467 LEU C O 1
ATOM 9492 N N . ILE C 1 440 ? 167.817 131.750 169.365 1.00 253.49 468 ILE C N 1
ATOM 9493 C CA . ILE C 1 440 ? 166.813 131.541 168.329 1.00 253.49 468 ILE C CA 1
ATOM 9494 C C . ILE C 1 440 ? 167.447 131.537 166.941 1.00 253.49 468 ILE C C 1
ATOM 9495 O O . ILE C 1 440 ? 166.823 131.106 165.965 1.00 253.49 468 ILE C O 1
ATOM 9500 N N . ILE C 1 441 ? 168.691 132.018 166.821 1.00 255.15 469 ILE C N 1
ATOM 9501 C CA . ILE C 1 441 ? 169.387 131.935 165.536 1.00 255.15 469 ILE C CA 1
ATOM 9502 C C . ILE C 1 441 ? 170.390 130.797 165.481 1.00 255.15 469 ILE C C 1
ATOM 9503 O O . ILE C 1 441 ? 171.021 130.594 164.436 1.00 255.15 469 ILE C O 1
ATOM 9508 N N . ALA C 1 442 ? 170.570 130.052 166.574 1.00 267.20 470 ALA C N 1
ATOM 9509 C CA . ALA C 1 442 ? 171.486 128.917 166.550 1.00 267.20 470 ALA C CA 1
ATOM 9510 C C . ALA C 1 442 ? 170.989 127.788 165.657 1.00 267.20 470 ALA C C 1
ATOM 9511 O O . ALA C 1 442 ? 171.770 126.894 165.316 1.00 267.20 470 ALA C O 1
ATOM 9513 N N . VAL C 1 443 ? 169.712 127.809 165.270 1.00 292.09 471 VAL C N 1
ATOM 9514 C CA . VAL C 1 443 ? 169.131 126.778 164.421 1.00 292.09 471 VAL C CA 1
ATOM 9515 C C . VAL C 1 443 ? 168.393 127.362 163.225 1.00 292.09 471 VAL C C 1
ATOM 9516 O O . VAL C 1 443 ? 167.768 126.617 162.468 1.00 292.09 471 VAL C O 1
ATOM 9520 N N . ASP C 1 444 ? 168.469 128.678 163.009 1.00 292.56 472 ASP C N 1
ATOM 9521 C CA . ASP C 1 444 ? 167.671 129.330 161.978 1.00 292.56 472 ASP C CA 1
ATOM 9522 C C . ASP C 1 444 ? 168.077 128.945 160.560 1.00 292.56 472 ASP C C 1
ATOM 9523 O O . ASP C 1 444 ? 167.340 129.264 159.624 1.00 292.56 472 ASP C O 1
ATOM 9528 N N . TRP C 1 445 ? 169.221 128.283 160.374 1.00 308.64 473 TRP C N 1
ATOM 9529 C CA . TRP C 1 445 ? 169.627 127.879 159.030 1.00 308.64 473 TRP C CA 1
ATOM 9530 C C . TRP C 1 445 ? 168.654 126.862 158.440 1.00 308.64 473 TRP C C 1
ATOM 9531 O O . TRP C 1 445 ? 168.277 126.954 157.267 1.00 308.64 473 TRP C O 1
ATOM 9542 N N . PHE C 1 446 ? 168.233 125.885 159.246 1.00 322.91 474 PHE C N 1
ATOM 9543 C CA . PHE C 1 446 ? 167.263 124.887 158.806 1.00 322.91 474 PHE C CA 1
ATOM 9544 C C . PHE C 1 446 ? 165.846 125.453 158.797 1.00 322.91 474 PHE C C 1
ATOM 9545 O O . PHE C 1 446 ? 165.040 125.117 157.913 1.00 322.91 474 PHE C O 1
ATOM 9553 N N . LEU C 1 447 ? 165.540 126.328 159.758 1.00 315.85 475 LEU C N 1
ATOM 9554 C CA . LEU C 1 447 ? 164.251 127.005 159.766 1.00 315.85 475 LEU C CA 1
ATOM 9555 C C . LEU C 1 447 ? 164.076 127.885 158.537 1.00 315.85 475 LEU C C 1
ATOM 9556 O O . LEU C 1 447 ? 162.948 128.104 158.094 1.00 315.85 475 LEU C O 1
ATOM 9561 N N . ASP C 1 448 ? 165.173 128.384 157.963 1.00 324.24 476 ASP C N 1
ATOM 9562 C CA . ASP C 1 448 ? 165.069 129.187 156.748 1.00 324.24 476 ASP C CA 1
ATOM 9563 C C . ASP C 1 448 ? 164.680 128.330 155.549 1.00 324.24 476 ASP C C 1
ATOM 9564 O O . ASP C 1 448 ? 163.878 128.755 154.708 1.00 324.24 476 ASP C O 1
ATOM 9569 N N . ARG C 1 449 ? 165.243 127.122 155.449 1.00 327.79 477 ARG C N 1
ATOM 9570 C CA . ARG C 1 449 ? 164.821 126.201 154.399 1.00 327.79 477 ARG C CA 1
ATOM 9571 C C . ARG C 1 449 ? 163.358 125.818 154.569 1.00 327.79 477 ARG C C 1
ATOM 9572 O O . ARG C 1 449 ? 162.602 125.753 153.590 1.00 327.79 477 ARG C O 1
ATOM 9580 N N . LEU C 1 450 ? 162.936 125.568 155.811 1.00 331.74 478 LEU C N 1
ATOM 9581 C CA . LEU C 1 450 ? 161.522 125.293 156.053 1.00 331.74 478 LEU C CA 1
ATOM 9582 C C . LEU C 1 450 ? 160.652 126.491 155.681 1.00 331.74 478 LEU C C 1
ATOM 9583 O O . LEU C 1 450 ? 159.571 126.329 155.103 1.00 331.74 478 LEU C O 1
ATOM 9588 N N . ARG C 1 451 ? 161.114 127.701 155.997 1.00 328.64 479 ARG C N 1
ATOM 9589 C CA . ARG C 1 451 ? 160.369 128.906 155.657 1.00 328.64 479 ARG C CA 1
ATOM 9590 C C . ARG C 1 451 ? 160.204 129.047 154.151 1.00 328.64 479 ARG C C 1
ATOM 9591 O O . ARG C 1 451 ? 159.106 129.332 153.661 1.00 328.64 479 ARG C O 1
ATOM 9599 N N . THR C 1 452 ? 161.284 128.841 153.394 1.00 340.27 480 THR C N 1
ATOM 9600 C CA . THR C 1 452 ? 161.193 129.035 151.950 1.00 340.27 480 THR C CA 1
ATOM 9601 C C . THR C 1 452 ? 160.371 127.929 151.294 1.00 340.27 480 THR C C 1
ATOM 9602 O O . THR C 1 452 ? 159.641 128.188 150.328 1.00 340.27 480 THR C O 1
ATOM 9606 N N . THR C 1 453 ? 160.445 126.696 151.810 1.00 341.22 481 THR C N 1
ATOM 9607 C CA . THR C 1 453 ? 159.609 125.647 151.232 1.00 341.22 481 THR C CA 1
ATOM 9608 C C . THR C 1 453 ? 158.134 125.880 151.553 1.00 341.22 481 THR C C 1
ATOM 9609 O O . THR C 1 453 ? 157.269 125.679 150.691 1.00 341.22 481 THR C O 1
ATOM 9613 N N . THR C 1 454 ? 157.820 126.347 152.764 1.00 344.13 482 THR C N 1
ATOM 9614 C CA . THR C 1 454 ? 156.434 126.692 153.060 1.00 344.13 482 THR C CA 1
ATOM 9615 C C . THR C 1 454 ? 155.966 127.853 152.193 1.00 344.13 482 THR C C 1
ATOM 9616 O O . THR C 1 454 ? 154.816 127.873 151.738 1.00 344.13 482 THR C O 1
ATOM 9620 N N . ASN C 1 455 ? 156.852 128.820 151.942 1.00 339.78 483 ASN C N 1
ATOM 9621 C CA . ASN C 1 455 ? 156.502 129.945 151.084 1.00 339.78 483 ASN C CA 1
ATOM 9622 C C . ASN C 1 455 ? 156.198 129.488 149.663 1.00 339.78 483 ASN C C 1
ATOM 9623 O O . ASN C 1 455 ? 155.237 129.963 149.048 1.00 339.78 483 ASN C O 1
ATOM 9628 N N . VAL C 1 456 ? 157.006 128.574 149.118 1.00 343.39 484 VAL C N 1
ATOM 9629 C CA . VAL C 1 456 ? 156.763 128.139 147.745 1.00 343.39 484 VAL C CA 1
ATOM 9630 C C . VAL C 1 456 ? 155.497 127.290 147.664 1.00 343.39 484 VAL C C 1
ATOM 9631 O O . VAL C 1 456 ? 154.722 127.413 146.707 1.00 343.39 484 VAL C O 1
ATOM 9635 N N . LEU C 1 457 ? 155.249 126.432 148.664 1.00 343.05 485 LEU C N 1
ATOM 9636 C CA . LEU C 1 457 ? 153.970 125.720 148.707 1.00 343.05 485 LEU C CA 1
ATOM 9637 C C . LEU C 1 457 ? 152.796 126.692 148.726 1.00 343.05 485 LEU C C 1
ATOM 9638 O O . LEU C 1 457 ? 151.837 126.541 147.958 1.00 343.05 485 LEU C O 1
ATOM 9643 N N . GLY C 1 458 ? 152.855 127.697 149.602 1.00 341.13 486 GLY C N 1
ATOM 9644 C CA . GLY C 1 458 ? 151.757 128.645 149.697 1.00 341.13 486 GLY C CA 1
ATOM 9645 C C . GLY C 1 458 ? 151.548 129.429 148.418 1.00 341.13 486 GLY C C 1
ATOM 9646 O O . GLY C 1 458 ? 150.414 129.616 147.973 1.00 341.13 486 GLY C O 1
ATOM 9647 N N . ASP C 1 459 ? 152.640 129.890 147.803 1.00 343.78 487 ASP C N 1
ATOM 9648 C CA . ASP C 1 459 ? 152.530 130.656 146.566 1.00 343.78 487 ASP C CA 1
ATOM 9649 C C . ASP C 1 459 ? 151.967 129.808 145.433 1.00 343.78 487 ASP C C 1
ATOM 9650 O O . ASP C 1 459 ? 151.099 130.268 144.680 1.00 343.78 487 ASP C O 1
ATOM 9655 N N . SER C 1 460 ? 152.444 128.568 145.292 1.00 340.91 488 SER C N 1
ATOM 9656 C CA . SER C 1 460 ? 151.938 127.703 144.232 1.00 340.91 488 SER C CA 1
ATOM 9657 C C . SER C 1 460 ? 150.467 127.366 144.445 1.00 340.91 488 SER C C 1
ATOM 9658 O O . SER C 1 460 ? 149.682 127.356 143.488 1.00 340.91 488 SER C O 1
ATOM 9661 N N . LEU C 1 461 ? 150.068 127.096 145.691 1.00 335.44 489 LEU C N 1
ATOM 9662 C CA . LEU C 1 461 ? 148.666 126.786 145.947 1.00 335.44 489 LEU C CA 1
ATOM 9663 C C . LEU C 1 461 ? 147.781 128.010 145.747 1.00 335.44 489 LEU C C 1
ATOM 9664 O O . LEU C 1 461 ? 146.645 127.879 145.279 1.00 335.44 489 LEU C O 1
ATOM 9669 N N . GLY C 1 462 ? 148.278 129.203 146.083 1.00 335.83 490 GLY C N 1
ATOM 9670 C CA . GLY C 1 462 ? 147.530 130.412 145.784 1.00 335.83 490 GLY C CA 1
ATOM 9671 C C . GLY C 1 462 ? 147.374 130.639 144.293 1.00 335.83 490 GLY C C 1
ATOM 9672 O O . GLY C 1 462 ? 146.306 131.046 143.825 1.00 335.83 490 GLY C O 1
ATOM 9673 N N . ALA C 1 463 ? 148.434 130.376 143.525 1.00 333.01 491 ALA C N 1
ATOM 9674 C CA . ALA C 1 463 ? 148.328 130.463 142.073 1.00 333.01 491 ALA C CA 1
ATOM 9675 C C . ALA C 1 463 ? 147.291 129.481 141.545 1.00 333.01 491 ALA C C 1
ATOM 9676 O O . ALA C 1 463 ? 146.482 129.826 140.676 1.00 333.01 491 ALA C O 1
ATOM 9678 N N . GLY C 1 464 ? 147.287 128.257 142.074 1.00 328.49 492 GLY C N 1
ATOM 9679 C CA . GLY C 1 464 ? 146.285 127.289 141.658 1.00 328.49 492 GLY C CA 1
ATOM 9680 C C . GLY C 1 464 ? 144.869 127.719 141.998 1.00 328.49 492 GLY C C 1
ATOM 9681 O O . GLY C 1 464 ? 143.954 127.581 141.182 1.00 328.49 492 GLY C O 1
ATOM 9682 N N . ILE C 1 465 ? 144.669 128.251 143.207 1.00 326.70 493 ILE C N 1
ATOM 9683 C CA . ILE C 1 465 ? 143.322 128.621 143.634 1.00 326.70 493 ILE C CA 1
ATOM 9684 C C . ILE C 1 465 ? 142.819 129.832 142.854 1.00 326.70 493 ILE C C 1
ATOM 9685 O O . ILE C 1 465 ? 141.621 129.939 142.563 1.00 326.70 493 ILE C O 1
ATOM 9690 N N . VAL C 1 466 ? 143.711 130.762 142.497 1.00 326.78 494 VAL C N 1
ATOM 9691 C CA . VAL C 1 466 ? 143.265 131.895 141.691 1.00 326.78 494 VAL C CA 1
ATOM 9692 C C . VAL C 1 466 ? 143.079 131.484 140.236 1.00 326.78 494 VAL C C 1
ATOM 9693 O O . VAL C 1 466 ? 142.293 132.103 139.509 1.00 326.78 494 VAL C O 1
ATOM 9697 N N . GLU C 1 467 ? 143.790 130.447 139.781 1.00 320.70 495 GLU C N 1
ATOM 9698 C CA . GLU C 1 467 ? 143.499 129.878 138.470 1.00 320.70 495 GLU C CA 1
ATOM 9699 C C . GLU C 1 467 ? 142.115 129.242 138.450 1.00 320.70 495 GLU C C 1
ATOM 9700 O O . GLU C 1 467 ? 141.377 129.374 137.466 1.00 320.70 495 GLU C O 1
ATOM 9706 N N . HIS C 1 468 ? 141.749 128.546 139.530 1.00 316.89 496 HIS C N 1
ATOM 9707 C CA . HIS C 1 468 ? 140.418 127.951 139.613 1.00 316.89 496 HIS C CA 1
ATOM 9708 C C . HIS C 1 468 ? 139.332 129.019 139.587 1.00 316.89 496 HIS C C 1
ATOM 9709 O O . HIS C 1 468 ? 138.306 128.856 138.916 1.00 316.89 496 HIS C O 1
ATOM 9716 N N . LEU C 1 469 ? 139.537 130.116 140.309 1.00 305.30 497 LEU C N 1
ATOM 9717 C CA . LEU C 1 469 ? 138.570 131.207 140.337 1.00 305.30 497 LEU C CA 1
ATOM 9718 C C . LEU C 1 469 ? 138.620 132.013 139.043 1.00 305.30 497 LEU C C 1
ATOM 9719 O O . LEU C 1 469 ? 138.227 133.179 139.011 1.00 305.30 497 LEU C O 1
#

InterPro domains:
  IPR001991 Sodium:dicarboxylate symporter [PF00375] (51-496)
  IPR018107 Sodium:dicarboxylate symporter, conserved site [PS00713] (84-98)
  IPR018107 Sodium:dicarboxylate symporter, conserved site [PS00714] (392-415)
  IPR036458 Sodium:dicarboxylate symporter superfamily [G3DSA:1.10.3860.10] (39-506)
  IPR036458 Sodium:dicarboxylate symporter superfamily [SSF118215] (50-497)
  IPR050746 Dicarboxylate/Amino Acid:Cation Symporter [PTHR11958] (15-524)

B-factor: mean 246.95, std 60.4, range [146.25, 369.16]

CATH classification: 1.10.3860.10

Organism: Homo sapiens (NCBI:txid9606)

Sequence (1278 aa):
AKKKVQNITKEDVKSYLFRNAFVLLTVTAVIVGTILGFTLRPYRMSYREVKYFSFPGELLMRMLQMLVLPLIISSLVTGMAALDSKASGKMGMRAVVYYMTTTIIAVVIGIIIVIIIHPGKRVTAADAFLDLIRNMFPPNLVEACFKQFKTNYEKRSFITEELVPVPGSVNGVNALGLVVFSMCFGFVIGNMKEQGQALREFFDSLNEAIMRLVAVIMWYAPVGILFLIAGKIVEMEDMGVIGGQLAMYTVTVIVGLLIHAVIVLPLLYFLVTRKNPWVFIGGLLQALITALGTSSSSATLPITFKCLEENNGVDKRVTRFVLPVGATIGTALYEALAAIFIAQVNNFELNFGQIITISITATAASIGAAGIPQAGLVTMVIVLTSVGLPTDDITLIIAVDWFLDRLRTTTNVLGDSLGAGIVEHLAKKKVQNITKEDVKSYLFRNAFVLLTVTAVIVGTILGFTLRPYRMSYREVKYFSFPGELLMRMLQMLVLPLIISSLVTGMAALDSKASGKMGMRAVVYYMTTTIIAVVIGIIIVIIIHPGKRVTAADAFLDLIRNMFPPNLVEACFKQFKTNYEKRSFITEELVPVPGSVNGVNALGLVVFSMCFGFVIGNMKEQGQALREFFDSLNEAIMRLVAVIMWYAPVGILFLIAGKIVEMEDMGVIGGQLAMYTVTVIVGLLIHAVIVLPLLYFLVTRKNPWVFIGGLLQALITALGTSSSSATLPITFKCLEENNGVDKRVTRFVLPVGATIGTALYEALAAIFIAQVNNFELNFGQIITISITATAASIGAAGIPQAGLVTMVIVLTSVGLPTDDITLIIAVDWFLDRLRTTTNVLGDSLGAGIVEHLAKKKVQNITKEDVKSYLFRNAFVLLTVTAVIVGTILGFTLRPYRMSYREVKYFSFPGELLMRMLQMLVLPLIISSLVTGMAALDSKASGKMGMRAVVYYMTTTIIAVVIGIIIVIIIHPGKRVTAADAFLDLIRNMFPPNLVEACFKQFKTNYEKRSFITEELVPVPGSVNGVNALGLVVFSMCFGFVIGNMKEQGQALREFFDSLNEAIMRLVAVIMWYAPVGILFLIAGKIVEMEDMGVIGGQLAMYTVTVIVGLLIHAVIVLPLLYFLVTRKNPWVFIGGLLQALITALGTSSSSATLPITFKCLEENNGVDKRVTRFVLPVGATIGTALYEALAAIFIAQVNNFELNFGQIITISITATAASIGAAGIPQAGLVTMVIVLTSVGLPTDDITLIIAVDWFLDRLRTTTNVLGDSLGAGIVEHL